Protein AF-Q4T5B8-F1 (afdb_monomer_lite)

Secondary structure (DSSP, 8-state):
-HHHH-TTS-HHHHHHHHHHHIIIIIHHHHHHHHTTTT-EEEEE-HHHHT--SSSSTT-PPPPTT-S------PPP-EE---S--STTS----S-GGGTTTTTSSEEP--HHHHHHHHHHHHHHHHHHHHTT-SS-TTSSHHHHHHHHHHHHHHHHHHT---HHHHHHHHHHH-HHHH---S-SS---------------------------SS-GGGS---HHHHHHHHHHHHHHHHHHHHHHHHHHHHHHHHHHHHHHHHHHHHHHHHHT-TT--HHHHHHHHHHHHS-HHHHHHHHS--S-TTS---S-HHHHHHHHHHHHHHHHHTT----TT--S-TT---SHHHHHHHHHHHHHHHGGG--------------S-TTHHHHHHHHHHHHHHHHHHHHTT--------SPP-SHHHHHHHHHHHHHHHS----HHHHHHHHHHHHHHH-HHHHHHHHGGGEEEEEGGGHHHHHHHHHHHHHHHHTTSSPP-HHHHHHHHHHHHHHHT-HHHHH-HHHHHHTTHHHHHHHHHHHHHTT-SSS--S-HHHHHHHHHHHHHHHHH-HHHHHHHHHTHHHHHHTTTSSTT-GGGTT-SHHHHHHHHHTT-HHHHHT--HHHHHHHHHHHHHHHHS--HHHHHTT----SS-HHHHHHHHHHHHHHHEETTEE-HHHHHHHHHHHHT-GGGG-TTTSSSS--HHHHHHHHHHHHHH-HHHHSPPP-------S--TTSSGGGTTT---HHHHHHHHHHHHHHHHHHTSPPHHHHHTT-HHHHHHHHHHHHHS-HHHHHHHHTPPP-----------------------TTS-PPPGGGHHHHHHHHHHHHHHHHHHHHHTT-EE-SS-BTTTTEETT-S-GGGGG-SS-TTTHHHHHHHHHHHHHHHHHHHHHTTEEEEEPPTTSHHHHHHHHHHHTTSS----SSS----------TTPPPPHHHHHHHHHHHHHHHHHHHHHHHHHHHHTT----TT-S-GGGS-HHHHHHHHHHHHHHHHHHHHTTEEEEE-TT--S----GGGGSHHHHHHHHHHHHHHHHHHHHHHHHHHTTT-----THHHHHHHIIIIIHHHHHHHHHHTHHHHH--------------HHHHHTT--

Sequence (1135 aa):
LYTCHSFCLEGLLRTGFYDLLIDIHLNSYTTARLMMNNEYIVPMTEETMSITLFPDETKKHGLPGIGLSTSLRPRMHFSSPSFICGQWLCGHSSDNQGLEESFQYSPEFPLDILKTKTIEMLTEAVQEGNMHVRDPVGGSTELLFVPLIKLLHTMLIMGVFQNRDLKNILTLIEPSVFCESLDEQKGHNETEGMKAKGKNEERGDNTGGNVPQQGLLQMKLPEPVKLQICHILQHLCDCQLRHRIEALVAFSDDFVACLQDNQRLRYNKVMLALNMSAALTAKKTKEFRSPPQEQINMLLNFKDDNCGCPCPDSIQEQLLDFHLDLMRHCGVELDEDRGTDCDSDFTIRGRLMSLVEKVASVKIKSEKWPKQKKDRKASEYKYIYLYIYLCVCVRAHVCLCVQSGLMAISISVHPPGTLQQLISDTVVRWAQESVIEDPELVRAMFILLHHQYDGIREVMRALPKTYTINSVSIEDTINLLAALGQIRALLSVRMGKEEEKSMIRGLGNIMNNKVFYQHPNLMRALGMHETVMDVMVNVLSGGHSKEITFPKMVANCCRFLCYFCRISRQNQRAMFEHLSYLLENSSVGLASPSMRGSTPLDVAAASVMDNNELALALREPDLEKVVQYLAGCGLQSCGMLVCKGYPDIGWNPVEGERYLDFLRFAVFCNGESVEENANVVVRLLIRRPECFGPALRGEGGDGLLAAMKEAIKISQDSSKDRPMPKSGIKKTLQNSQKEEEKKDDIIHIGNSIMTFYAALIDLLGRCAPEKHLIHAGKGEAIRIKAILRSLVPVEDLVGVISIPFFIPSLKKDFISPGSSSGGSVMLSHTSVTVPETLEYFIARCAENIHENWCLEKFSKGWSFGEKICETSKSHYLLKPYQLISDKACLRFACRDKEAYCGPIRESLKTILSWGWIIERIGESDFASLYKKSKMASQASQMSLDGDPGFSPRPTDISNITLSRDLQALAELLAENYHNIWAKKKKVDLEAKGGGHHPLLVPYDTLTAKEKSNYKEKAQVILKFLHISGYVVSRGEKSKELQTPVIEKRFAYTFLQRIISYVDQAHQYMMEFDEKTKLQEEKNPHEQQMKYFGKVVLALVDQYFKNHRLYFLSTSVHPICSGGHASNKEKEMVTR

Radius of gyration: 49.06 Å; chains: 1; bounding box: 139×84×156 Å

pLDDT: mean 70.03, std 21.71, range [18.95, 94.94]

Organism: Tetraodon nigroviridis (NCBI:txid99883)

InterPro domains:
  IPR000699 RIH domain [PF01365] (485-696)
  IPR003032 Ryanodine receptor Ryr [PF02026] (830-920)
  IPR003032 Ryanodine receptor Ryr [PF02026] (950-1033)
  IPR015925 Ryanodine/Inositol 1,4,5-trisphosphate receptor [PTHR46399] (415-813)
  IPR035910 RyR/IP3 receptor binding core, RIH domain superfamily [SSF100909] (521-587)
  IPR048581 Ryanodine receptor, junctional solenoid domain [PF21119] (1-382)
  IPR048581 Ryanodine receptor, junctional solenoid domain [PF21119] (416-450)

Foldseek 3Di:
DVLQPDLPDALVVSLVVLVVCCVQAQVLQLVLLVLCLLFFEAAPDPLLLPQALPPDPVLAGDQFPQDDFRGDTADADAAAPDPDDPPPPDDDDPPCPVVLVRPVHGHDDDVVVVLVVLLVLLVVLLVCLVVVDCQGRNRDNCSSQLSSLVSVLSVVSSSVDHSVSSLSVVCQQPVLARPDPPDPPDDDDDDDDDDDDDDDDDDDDDPDDDRDPGHPLRGDDDLSNLLSVLSVLVSSLSSSLSSLLSNVVSLVVVLVVVVVVLVVVLVVVLVPDPDDDPVVNCVSCPLVPDPPVVNVVLQPPPPDPPRPRVDDPVSVVSVVVVVVSSCVSLVNDPPPPDPDDPDQPPDPVSVVVVVVVVVVVVPPPDDDDDDDDDDDDDDDDPPVCVVVVVVVVCVVCVVCCVVVVPPPPPDDPDRDNDSLSVLLVSLVVVVVVDPDDDPSSVVSSVVSNCCSNPVVVSSVVSVLSHDYDYPVCSVLVNQLSVLLSQLLVCLVPDDDDSNLVSLLVSLVSNVPGPCVLVPLSNCVSSCSLVSLVSSLCSQLVPDPDLDGPRQLSQLSSQVSLLVSLVRDLVSLVVLLVCLQVLLVSQLHCLLFLSNVCRGSLNSSLSSQAQDPVSLVVDDLVSLLSLLVVLLVQLQAFDPVCVVLQADTPRGHLSSLLSSLSSLLRSQDHPHAGDQVSLLSNLVSCVVRLSNQHDQLSPVPHPAPLVQLVVLVVLLVVCPNQWGDDDPDDDDDDDDPPPVVVVPSRTGGPSLSSVSSNVSVVSSLVSSQDDPVCVVVVPPSNVVSVVVSCVRHPPVSVVSVVPDDDDDDDDPDDDDDDDDDDDDPDDDPLPPDDDDPVCLVVLLLLLQLVLLVVLQVLVVVVADDDPDDDPVNNYDPSNDRPVCLPDDDDVPVSVVVSCVSSVVLRSLVSVLVVVQKDKDFDDDDPQVVVVVVVVVVVPPPDDDDDDDDDDRRDRDDLPPDDDDPVLLVSLLVQLQVVLVVVLVVVQVVQVVVVHDDDPSNDRPVPDDPVVSVVSSVVSSSSSSSSVSNRMDIGHPPPPPPPDDDPVCVDPLNVVVVVVVVVVVVLVVVVVVVVVPVPPDDDDDPVVSVNVCCVPPVVVVVVVVCVVCVVVNPDDDPDPDDPDDDPDVVVVVVVVD

Structure (mmCIF, N/CA/C/O backbone):
data_AF-Q4T5B8-F1
#
_entry.id   AF-Q4T5B8-F1
#
loop_
_atom_site.group_PDB
_atom_site.id
_atom_site.type_symbol
_atom_site.label_atom_id
_atom_site.label_alt_id
_atom_site.label_comp_id
_atom_site.label_asym_id
_atom_site.label_entity_id
_atom_site.label_seq_id
_atom_site.pdbx_PDB_ins_code
_atom_site.Cartn_x
_atom_site.Cartn_y
_atom_site.Cartn_z
_atom_site.occupancy
_atom_site.B_iso_or_equiv
_atom_site.auth_seq_id
_atom_site.auth_comp_id
_atom_site.auth_asym_id
_atom_site.auth_atom_id
_atom_site.pdbx_PDB_model_num
ATOM 1 N N . LEU A 1 1 ? -28.651 26.397 23.216 1.00 81.31 1 LEU A N 1
ATOM 2 C CA . LEU A 1 1 ? -28.710 26.265 24.695 1.00 81.31 1 LEU A CA 1
ATOM 3 C C . LEU A 1 1 ? -30.073 26.663 25.255 1.00 81.31 1 LEU A C 1
ATOM 5 O O . LEU A 1 1 ? -30.732 25.788 25.790 1.00 81.31 1 LEU A O 1
ATOM 9 N N . TYR A 1 2 ? -30.537 27.913 25.099 1.00 85.12 2 TYR A N 1
ATOM 10 C CA . TYR A 1 2 ? -31.864 28.323 25.604 1.00 85.12 2 TYR A CA 1
ATOM 11 C C . TYR A 1 2 ? -33.011 27.443 25.075 1.00 85.12 2 TYR A C 1
ATOM 13 O O . TYR A 1 2 ? -33.811 26.926 25.848 1.00 85.12 2 TYR A O 1
ATOM 21 N N . THR A 1 3 ? -33.036 27.202 23.763 1.00 82.50 3 THR A N 1
ATOM 22 C CA . THR A 1 3 ? -34.037 26.347 23.102 1.00 82.50 3 THR A CA 1
ATOM 23 C C . THR A 1 3 ? -34.012 24.894 23.577 1.00 82.50 3 THR A C 1
ATOM 25 O O . THR A 1 3 ? -35.050 24.248 23.568 1.00 82.50 3 THR A O 1
ATOM 28 N N . CYS A 1 4 ? -32.861 24.387 24.031 1.00 76.62 4 CYS A N 1
ATOM 29 C CA . CYS A 1 4 ? -32.734 23.029 24.564 1.00 76.62 4 CYS A CA 1
ATOM 30 C C . CYS A 1 4 ? -33.372 22.893 25.958 1.00 76.62 4 CYS A C 1
ATOM 32 O O . CYS A 1 4 ? -33.871 21.829 26.294 1.00 76.62 4 CYS A O 1
ATOM 34 N N . HIS A 1 5 ? -33.375 23.971 26.751 1.00 79.94 5 HIS A N 1
ATOM 35 C CA . HIS A 1 5 ? -33.904 23.987 28.121 1.00 79.94 5 HIS A CA 1
ATOM 36 C C . HIS A 1 5 ? -35.397 24.346 28.188 1.00 79.94 5 HIS A C 1
ATOM 38 O O . HIS A 1 5 ? -36.052 24.143 29.207 1.00 79.94 5 HIS A O 1
ATOM 44 N N . SER A 1 6 ? -35.950 24.956 27.142 1.00 81.81 6 SER A N 1
ATOM 45 C CA . SER A 1 6 ? -37.331 25.425 27.191 1.00 81.81 6 SER A CA 1
ATOM 46 C C . SER A 1 6 ? -38.319 24.259 27.127 1.00 81.81 6 SER A C 1
ATOM 48 O O . SER A 1 6 ? -38.326 23.481 26.173 1.00 81.81 6 SER A O 1
ATOM 50 N N . PHE A 1 7 ? -39.190 24.191 28.134 1.00 74.88 7 PHE A N 1
ATOM 51 C CA . PHE A 1 7 ? -40.225 23.165 28.269 1.00 74.88 7 PHE A CA 1
ATOM 52 C C . PHE A 1 7 ? -41.439 23.397 27.350 1.00 74.88 7 PHE A C 1
ATOM 54 O O . PHE A 1 7 ? -42.271 22.512 27.190 1.00 74.88 7 PHE A O 1
ATOM 61 N N . CYS A 1 8 ? -41.537 24.576 26.726 1.00 77.62 8 CYS A N 1
ATOM 62 C CA . CYS A 1 8 ? -42.722 25.001 25.974 1.00 77.62 8 CYS A CA 1
ATOM 63 C C . CYS A 1 8 ? -42.546 24.955 24.445 1.00 77.62 8 CYS A C 1
ATOM 65 O O . CYS A 1 8 ? -43.410 25.456 23.727 1.00 77.62 8 CYS A O 1
ATOM 67 N N . LEU A 1 9 ? -41.420 24.446 23.924 1.00 82.44 9 LEU A N 1
ATOM 68 C CA . LEU A 1 9 ? -41.230 24.334 22.473 1.00 82.44 9 LEU A CA 1
ATOM 69 C C . LEU A 1 9 ? -42.044 23.180 21.886 1.00 82.44 9 LEU A C 1
ATOM 71 O O . LEU A 1 9 ? -42.098 22.086 22.443 1.00 82.44 9 LEU A O 1
ATOM 75 N N . GLU A 1 10 ? -42.581 23.411 20.690 1.00 84.00 10 GLU A N 1
ATOM 76 C CA . GLU A 1 10 ? -43.162 22.361 19.860 1.00 84.00 10 GLU A CA 1
ATOM 77 C C . GLU A 1 10 ? -42.097 21.313 19.493 1.00 84.00 10 GLU A C 1
ATOM 79 O O . GLU A 1 10 ? -40.954 21.655 19.165 1.00 84.00 10 GLU A O 1
ATOM 84 N N . GLY A 1 11 ? -42.452 20.026 19.548 1.00 81.38 11 GLY A N 1
ATOM 85 C CA . GLY A 1 11 ? -41.469 18.941 19.489 1.00 81.38 11 GLY A CA 1
ATOM 86 C C . GLY A 1 11 ? -40.679 18.845 18.176 1.00 81.38 11 GLY A C 1
ATOM 87 O O . GLY A 1 11 ? -39.504 18.474 18.204 1.00 81.38 11 GLY A O 1
ATOM 88 N N . LEU A 1 12 ? -41.251 19.260 17.038 1.00 85.81 12 LEU A N 1
ATOM 89 C CA . LEU A 1 12 ? -40.526 19.323 15.758 1.00 85.81 12 LEU A CA 1
ATOM 90 C C . LEU A 1 12 ? -39.437 20.403 15.767 1.00 85.81 12 LEU A C 1
ATOM 92 O O . LEU A 1 12 ? -38.301 20.146 15.370 1.00 85.81 12 LEU A O 1
ATOM 96 N N . LEU A 1 13 ? -39.762 21.599 16.272 1.00 88.25 13 LEU A N 1
ATOM 97 C CA . LEU A 1 13 ? -38.794 22.689 16.415 1.00 88.25 13 LEU A CA 1
ATOM 98 C C . LEU A 1 13 ? -37.705 22.316 17.416 1.00 88.25 13 LEU A C 1
ATOM 100 O O . LEU A 1 13 ? -36.527 22.560 17.161 1.00 88.25 13 LEU A O 1
ATOM 104 N N . ARG A 1 14 ? -38.089 21.680 18.530 1.00 87.19 14 ARG A N 1
ATOM 105 C CA . ARG A 1 14 ? -37.143 21.155 19.514 1.00 87.19 14 ARG A CA 1
ATOM 106 C C . ARG A 1 14 ? -36.151 20.211 18.838 1.00 87.19 14 ARG A C 1
ATOM 108 O O . ARG A 1 14 ? -34.957 20.482 18.885 1.00 87.19 14 ARG A O 1
ATOM 115 N N . THR A 1 15 ? -36.633 19.173 18.159 1.00 87.69 15 THR A N 1
ATOM 116 C CA . THR A 1 15 ? -35.781 18.189 17.470 1.00 87.69 15 THR A CA 1
ATOM 117 C C . THR A 1 15 ? -34.845 18.860 16.464 1.00 87.69 15 THR A C 1
ATOM 119 O O . THR A 1 15 ? -33.639 18.638 16.520 1.00 87.69 15 THR A O 1
ATOM 122 N N . GLY A 1 16 ? -35.360 19.787 15.647 1.00 89.75 16 GLY A N 1
ATOM 123 C CA . GLY A 1 16 ? -34.549 20.539 14.687 1.00 89.75 16 GLY A CA 1
ATOM 124 C C . GLY A 1 16 ? -33.419 21.358 15.326 1.00 89.75 16 GLY A C 1
ATOM 125 O O . GLY A 1 16 ? -32.318 21.403 14.784 1.00 89.75 16 GLY A O 1
ATOM 126 N N . PHE A 1 17 ? -33.635 21.970 16.497 1.00 91.50 17 PHE A N 1
ATOM 127 C CA . PHE A 1 17 ? -32.570 22.691 17.209 1.00 91.50 17 PHE A CA 1
ATOM 128 C C . PHE A 1 17 ? -31.505 21.766 17.810 1.00 91.50 17 PHE A C 1
ATOM 130 O O . PHE A 1 17 ? -30.333 22.144 17.839 1.00 91.50 17 PHE A O 1
ATOM 137 N N . TYR A 1 18 ? -31.894 20.587 18.305 1.00 90.81 18 TYR A N 1
ATOM 138 C CA . TYR A 1 18 ? -30.937 19.584 18.786 1.00 90.81 18 TYR A CA 1
ATOM 139 C C . TYR A 1 18 ? -30.098 19.030 17.632 1.00 90.81 18 TYR A C 1
ATOM 141 O O . TYR A 1 18 ? -28.877 18.954 17.756 1.00 90.81 18 TYR A O 1
ATOM 149 N N . ASP A 1 19 ? -30.729 18.716 16.501 1.00 92.31 19 ASP A N 1
ATOM 150 C CA . ASP A 1 19 ? -30.031 18.234 15.310 1.00 92.31 19 ASP A CA 1
ATOM 151 C C . ASP A 1 19 ? -29.072 19.292 14.757 1.00 92.31 19 ASP A C 1
ATOM 153 O O . ASP A 1 19 ? -27.907 18.991 14.524 1.00 92.31 19 ASP A O 1
ATOM 157 N N . LEU A 1 20 ? -29.492 20.559 14.683 1.00 92.94 20 LEU A N 1
ATOM 158 C CA . LEU A 1 20 ? -28.624 21.660 14.257 1.00 92.94 20 LEU A CA 1
ATOM 159 C C . LEU A 1 20 ? -27.400 21.841 15.171 1.00 92.94 20 LEU A C 1
ATOM 161 O O . LEU A 1 20 ? -26.299 22.119 14.693 1.00 92.94 20 LEU A O 1
ATOM 165 N N . LEU A 1 21 ? -27.580 21.691 16.489 1.00 92.00 21 LEU A N 1
ATOM 166 C CA . LEU A 1 21 ? -26.479 21.742 17.453 1.00 92.00 21 LEU A CA 1
ATOM 167 C C . LEU A 1 21 ? -25.464 20.623 17.185 1.00 92.00 21 LEU A C 1
ATOM 169 O O . LEU A 1 21 ? -24.257 20.876 17.190 1.00 92.00 21 LEU A O 1
ATOM 173 N N . ILE A 1 22 ? -25.956 19.403 16.952 1.00 91.50 22 ILE A N 1
ATOM 174 C CA . ILE A 1 22 ? -25.120 18.239 16.653 1.00 91.50 22 ILE A CA 1
ATOM 175 C C . ILE A 1 22 ? -24.392 18.453 15.323 1.00 91.50 22 ILE A C 1
ATOM 177 O O . ILE A 1 22 ? -23.167 18.353 15.294 1.00 91.50 22 ILE A O 1
ATOM 181 N N . ASP A 1 23 ? -25.106 18.814 14.259 1.00 90.56 23 ASP A N 1
ATOM 182 C CA . ASP A 1 23 ? -24.571 18.921 12.900 1.00 90.56 23 ASP A CA 1
ATOM 183 C C . ASP A 1 23 ? -23.467 19.975 12.766 1.00 90.56 23 ASP A C 1
ATOM 185 O O . ASP A 1 23 ? -22.471 19.733 12.084 1.00 90.56 23 ASP A O 1
ATOM 189 N N . ILE A 1 24 ? -23.600 21.121 13.444 1.00 88.81 24 ILE A N 1
ATOM 190 C CA . ILE A 1 24 ? -22.616 22.210 13.361 1.00 88.81 24 ILE A CA 1
ATOM 191 C C . ILE A 1 24 ? -21.394 21.944 14.251 1.00 88.81 24 ILE A C 1
ATOM 193 O O . ILE A 1 24 ? -20.255 22.120 13.810 1.00 88.81 24 ILE A O 1
ATOM 197 N N . HIS A 1 25 ? -21.612 21.566 15.514 1.00 87.88 25 HIS A N 1
ATOM 198 C CA . HIS A 1 25 ? -20.546 21.583 16.522 1.00 87.88 25 HIS A CA 1
ATOM 199 C C . HIS A 1 25 ? -19.951 20.208 16.829 1.00 87.88 25 HIS A C 1
ATOM 201 O O . HIS A 1 25 ? -18.769 20.122 17.155 1.00 87.88 25 HIS A O 1
ATOM 207 N N . LEU A 1 26 ? -20.748 19.138 16.764 1.00 89.75 26 LEU A N 1
ATOM 208 C CA . LEU A 1 26 ? -20.368 17.831 17.315 1.00 89.75 26 LEU A CA 1
ATOM 209 C C . LEU A 1 26 ? -20.139 16.767 16.234 1.00 89.75 26 LEU A C 1
ATOM 211 O O . LEU A 1 26 ? -19.350 15.840 16.435 1.00 89.75 26 LEU A O 1
ATOM 215 N N . ASN A 1 27 ? -20.809 16.880 15.087 1.00 87.38 27 ASN A N 1
ATOM 216 C CA . ASN A 1 27 ? -20.878 15.824 14.083 1.00 87.38 27 ASN A CA 1
ATOM 217 C C . ASN A 1 27 ? -19.530 15.547 13.405 1.00 87.38 27 ASN A C 1
ATOM 219 O O . ASN A 1 27 ? -19.179 14.387 13.203 1.00 87.38 27 ASN A O 1
ATOM 223 N N . SER A 1 28 ? -18.739 16.582 13.112 1.00 84.62 28 SER A N 1
ATOM 224 C CA . SER A 1 28 ? -17.414 16.442 12.484 1.00 84.62 28 SER A CA 1
ATOM 225 C C . SER A 1 28 ? -16.495 15.522 13.295 1.00 84.62 28 SER A C 1
ATOM 227 O O . SER A 1 28 ? -15.963 14.534 12.785 1.00 84.62 28 SER A O 1
ATOM 229 N N . TYR A 1 29 ? -16.370 15.800 14.591 1.00 85.19 29 TYR A N 1
ATOM 230 C CA . TYR A 1 29 ? -15.516 15.047 15.493 1.00 85.19 29 TYR A CA 1
ATOM 231 C C . TYR A 1 29 ? -16.119 13.685 15.861 1.00 85.19 29 TYR A C 1
ATOM 233 O O . TYR A 1 29 ? -15.399 12.687 15.925 1.00 85.19 29 TYR A O 1
ATOM 241 N N . THR A 1 30 ? -17.440 13.609 16.042 1.00 87.62 30 THR A N 1
ATOM 242 C CA . THR A 1 30 ? -18.143 12.337 16.285 1.00 87.62 30 THR A CA 1
ATOM 243 C C . THR A 1 30 ? -17.945 11.377 15.116 1.00 87.62 30 THR A C 1
ATOM 245 O O . THR A 1 30 ? -17.560 10.227 15.320 1.00 87.62 30 THR A O 1
ATOM 248 N N . THR A 1 31 ? -18.112 11.867 13.887 1.00 87.56 31 THR A N 1
ATOM 249 C CA . THR A 1 31 ? -17.880 11.100 12.660 1.00 87.56 31 THR A CA 1
ATOM 250 C C . THR A 1 31 ? -16.424 10.651 12.561 1.00 87.56 31 THR A C 1
ATOM 252 O O . THR A 1 31 ? -16.172 9.469 12.329 1.00 87.56 31 THR A O 1
ATOM 255 N N . ALA A 1 32 ? -15.459 11.540 12.827 1.00 84.81 32 ALA A N 1
ATOM 256 C CA . ALA A 1 32 ? -14.038 11.189 12.820 1.00 84.81 32 ALA A CA 1
ATOM 257 C C . ALA A 1 32 ? -13.700 10.073 13.828 1.00 84.81 32 ALA A C 1
ATOM 259 O O . ALA A 1 32 ? -12.954 9.149 13.502 1.00 84.81 32 ALA A O 1
ATOM 260 N N . ARG A 1 33 ? -14.286 10.099 15.034 1.00 86.94 33 ARG A N 1
ATOM 261 C CA . ARG A 1 33 ? -14.108 9.025 16.025 1.00 86.94 33 ARG A CA 1
ATOM 262 C C . ARG A 1 33 ? -14.770 7.722 15.609 1.00 86.94 33 ARG A C 1
ATOM 264 O O . ARG A 1 33 ? -14.162 6.672 15.789 1.00 86.94 33 ARG A O 1
ATOM 271 N N . LEU A 1 34 ? -15.980 7.764 15.055 1.00 88.19 34 LEU A N 1
ATOM 272 C CA . LEU A 1 34 ? -16.674 6.563 14.581 1.00 88.19 34 LEU A CA 1
ATOM 273 C C . LEU A 1 34 ? -15.910 5.884 13.440 1.00 88.19 34 LEU A C 1
ATOM 275 O O . LEU A 1 34 ? -15.754 4.664 13.454 1.00 88.19 34 LEU A O 1
ATOM 279 N N . MET A 1 35 ? -15.347 6.667 12.515 1.00 85.00 35 MET A N 1
ATOM 280 C CA . MET A 1 35 ? -14.504 6.174 11.416 1.00 85.00 35 MET A CA 1
ATOM 281 C C . MET A 1 35 ? -13.207 5.493 11.883 1.00 85.00 35 MET A C 1
ATOM 283 O O . MET A 1 35 ? -12.566 4.808 11.089 1.00 85.00 35 MET A O 1
ATOM 287 N N . MET A 1 36 ? -12.814 5.675 13.147 1.00 83.62 36 MET A N 1
ATOM 288 C CA . MET A 1 36 ? -11.594 5.119 13.749 1.00 83.62 36 MET A CA 1
ATOM 289 C C . MET A 1 36 ? -11.890 4.230 14.969 1.00 83.62 36 MET A C 1
ATOM 291 O O . MET A 1 36 ? -10.979 3.757 15.637 1.00 83.62 36 MET A O 1
ATOM 295 N N . ASN A 1 37 ? -13.166 3.965 15.277 1.00 86.56 37 ASN A N 1
ATOM 296 C CA . ASN A 1 37 ? -13.565 3.240 16.490 1.00 86.56 37 ASN A CA 1
ATOM 297 C C . ASN A 1 37 ? -13.096 1.775 16.486 1.00 86.56 37 ASN A C 1
ATOM 299 O O . ASN A 1 37 ? -12.796 1.220 17.542 1.00 86.56 37 ASN A O 1
ATOM 303 N N . ASN A 1 38 ? -13.007 1.183 15.291 1.00 85.69 38 ASN A N 1
ATOM 304 C CA . ASN A 1 38 ? -12.603 -0.207 15.063 1.00 85.69 38 ASN A CA 1
ATOM 305 C C . ASN A 1 38 ? -11.079 -0.384 14.941 1.00 85.69 38 ASN A C 1
ATOM 307 O O . ASN A 1 38 ? -10.623 -1.408 14.432 1.00 85.69 38 ASN A O 1
ATOM 311 N N . GLU A 1 39 ? -10.305 0.621 15.344 1.00 90.44 39 GLU A N 1
ATOM 312 C CA . GLU A 1 39 ? -8.846 0.627 15.303 1.00 90.44 39 GLU A CA 1
ATOM 313 C C . GLU A 1 39 ? -8.326 0.649 16.734 1.00 90.44 39 GLU A C 1
ATOM 315 O O . GLU A 1 39 ? -8.649 1.547 17.511 1.00 90.44 39 GLU A O 1
ATOM 320 N N . TYR A 1 40 ? -7.534 -0.359 17.095 1.00 92.38 40 TYR A N 1
ATOM 321 C CA . TYR A 1 40 ? -7.066 -0.547 18.466 1.00 92.38 40 TYR A CA 1
ATOM 322 C C . TYR A 1 40 ? -5.552 -0.355 18.509 1.00 92.38 40 TYR A C 1
ATOM 324 O O . TYR A 1 40 ? -4.783 -1.311 18.603 1.00 92.38 40 TYR A O 1
ATOM 332 N N . ILE A 1 41 ? -5.117 0.899 18.381 1.00 94.06 41 ILE A N 1
ATOM 333 C CA . ILE A 1 41 ? -3.699 1.254 18.491 1.00 94.06 41 ILE A CA 1
ATOM 334 C C . ILE A 1 41 ? -3.398 1.548 19.954 1.00 94.06 41 ILE A C 1
ATOM 336 O O . ILE A 1 41 ? -3.969 2.489 20.509 1.00 94.06 41 ILE A O 1
ATOM 340 N N . VAL A 1 42 ? -2.514 0.762 20.563 1.00 93.69 42 VAL A N 1
ATOM 341 C CA . VAL A 1 42 ? -2.178 0.861 21.988 1.00 93.69 42 VAL A CA 1
ATOM 342 C C . VAL A 1 42 ? -0.679 1.153 22.141 1.00 93.69 42 VAL A C 1
ATOM 344 O O . VAL A 1 42 ? 0.146 0.381 21.645 1.00 93.69 42 VAL A O 1
ATOM 347 N N . PRO A 1 43 ? -0.286 2.274 22.769 1.00 93.56 43 PRO A N 1
ATOM 348 C CA . PRO A 1 43 ? 1.112 2.573 23.025 1.00 93.56 43 PRO A CA 1
ATOM 349 C C . PRO A 1 43 ? 1.630 1.833 24.263 1.00 93.56 43 PRO A C 1
ATOM 351 O O . PRO A 1 43 ? 0.943 1.736 25.274 1.00 93.56 43 PRO A O 1
ATOM 354 N N . MET A 1 44 ? 2.879 1.376 24.212 1.00 89.75 44 MET A N 1
ATOM 355 C CA . MET A 1 44 ? 3.542 0.745 25.355 1.00 89.75 44 MET A CA 1
ATOM 356 C C . MET A 1 44 ? 3.975 1.811 26.368 1.00 89.75 44 MET A C 1
ATOM 358 O O . MET A 1 44 ? 5.013 2.459 26.204 1.00 89.75 44 MET A O 1
ATOM 362 N N . THR A 1 45 ? 3.138 2.030 27.383 1.00 91.50 45 THR A N 1
ATOM 363 C CA . THR A 1 45 ? 3.328 2.982 28.489 1.00 91.50 45 THR A CA 1
ATOM 364 C C . THR A 1 45 ? 3.084 2.292 29.831 1.00 91.50 45 THR A C 1
ATOM 366 O O . THR A 1 45 ? 2.370 1.293 29.889 1.00 91.50 45 THR A O 1
ATOM 369 N N . GLU A 1 46 ? 3.623 2.849 30.920 1.00 88.19 46 GLU A N 1
ATOM 370 C CA . GLU A 1 46 ? 3.369 2.350 32.286 1.00 88.19 46 GLU A CA 1
ATOM 371 C C . GLU A 1 46 ? 1.872 2.320 32.627 1.00 88.19 46 GLU A C 1
ATOM 373 O O . GLU A 1 46 ? 1.385 1.373 33.237 1.00 88.19 46 GLU A O 1
ATOM 378 N N . GLU A 1 47 ? 1.121 3.307 32.138 1.00 89.06 47 GLU A N 1
ATOM 379 C CA . GLU A 1 47 ? -0.338 3.357 32.238 1.00 89.06 47 GLU A CA 1
ATOM 380 C C . GLU A 1 47 ? -1.015 2.147 31.580 1.00 89.06 47 GLU A C 1
ATOM 382 O O . GLU A 1 47 ? -1.919 1.559 32.167 1.00 89.06 47 GLU A O 1
ATOM 387 N N . THR A 1 48 ? -0.558 1.726 30.396 1.00 89.44 48 THR A N 1
ATOM 388 C CA . THR A 1 48 ? -1.114 0.552 29.704 1.00 89.44 48 THR A CA 1
ATOM 389 C C . THR A 1 48 ? -0.819 -0.734 30.469 1.00 89.44 48 THR A C 1
ATOM 391 O O . THR A 1 48 ? -1.703 -1.573 30.602 1.00 89.44 48 THR A O 1
ATOM 394 N N . MET A 1 49 ? 0.391 -0.873 31.018 1.00 85.56 49 MET A N 1
ATOM 395 C CA . MET A 1 49 ? 0.793 -2.056 31.795 1.00 85.56 49 MET A CA 1
ATOM 396 C C . MET A 1 49 ? -0.013 -2.223 33.095 1.00 85.56 49 MET A C 1
ATOM 398 O O . MET A 1 49 ? -0.112 -3.324 33.622 1.00 85.56 49 MET A O 1
ATOM 402 N N . SER A 1 50 ? -0.637 -1.153 33.598 1.00 88.19 50 SER A N 1
ATOM 403 C CA . SER A 1 50 ? -1.512 -1.209 34.778 1.00 88.19 50 SER A CA 1
ATOM 404 C C . SER A 1 50 ? -2.926 -1.741 34.495 1.00 88.19 50 SER A C 1
ATOM 406 O O . SER A 1 50 ? -3.695 -1.967 35.430 1.00 88.19 50 SER A O 1
ATOM 408 N N . ILE A 1 51 ? -3.291 -1.932 33.221 1.00 88.31 51 ILE A N 1
ATOM 409 C CA . ILE A 1 51 ? -4.635 -2.359 32.820 1.00 88.31 51 ILE A CA 1
ATOM 410 C C . ILE A 1 51 ? -4.763 -3.881 32.944 1.00 88.31 51 ILE A C 1
ATOM 412 O O . ILE A 1 51 ? -4.127 -4.641 32.216 1.00 88.31 51 ILE A O 1
ATOM 416 N N . THR A 1 52 ? -5.667 -4.330 33.812 1.00 87.75 52 THR A N 1
ATOM 417 C CA . THR A 1 52 ? -6.005 -5.745 34.018 1.00 87.75 52 THR A CA 1
ATOM 418 C C . THR A 1 52 ? -7.410 -6.078 33.506 1.00 87.75 52 THR A C 1
ATOM 420 O O . THR A 1 52 ? -8.273 -5.210 33.365 1.00 87.75 52 THR A O 1
ATOM 423 N N . LEU A 1 53 ? -7.677 -7.362 33.225 1.00 85.31 53 LEU A N 1
ATOM 424 C CA . LEU A 1 53 ? -9.010 -7.816 32.792 1.00 85.31 53 LEU A CA 1
ATOM 425 C C . LEU A 1 53 ? -10.083 -7.550 33.856 1.00 85.31 53 LEU A C 1
ATOM 427 O O . LEU A 1 53 ? -11.168 -7.071 33.524 1.00 85.31 53 LEU A O 1
ATOM 431 N N . PHE A 1 54 ? -9.764 -7.844 35.116 1.00 85.38 54 PHE A N 1
ATOM 432 C CA . PHE A 1 54 ? -10.632 -7.619 36.267 1.00 85.38 54 PHE A CA 1
ATOM 433 C C . PHE A 1 54 ? -10.027 -6.536 37.171 1.00 85.38 54 PHE A C 1
ATOM 435 O O . PHE A 1 54 ? -8.815 -6.566 37.394 1.00 85.38 54 PHE A O 1
ATOM 442 N N . PRO A 1 55 ? -10.840 -5.594 37.685 1.00 78.19 55 PRO A N 1
ATOM 443 C CA . PRO A 1 55 ? -10.361 -4.540 38.578 1.00 78.19 55 PRO A CA 1
ATOM 444 C C . PRO A 1 55 ? -10.005 -5.069 39.974 1.00 78.19 55 PRO A C 1
ATOM 446 O O . PRO A 1 55 ? -9.069 -4.567 40.583 1.00 78.19 55 PRO A O 1
ATOM 449 N N . ASP A 1 56 ? -10.717 -6.102 40.441 1.00 74.81 56 ASP A N 1
ATOM 450 C CA . ASP A 1 56 ? -10.585 -6.658 41.789 1.00 74.81 56 ASP A CA 1
ATOM 451 C C . ASP A 1 56 ? -10.394 -8.183 41.760 1.00 74.81 56 ASP A C 1
ATOM 453 O O . ASP A 1 56 ? -10.916 -8.883 40.886 1.00 74.81 56 ASP A O 1
ATOM 457 N N . GLU A 1 57 ? -9.762 -8.718 42.809 1.00 72.50 57 GLU A N 1
ATOM 458 C CA . GLU A 1 57 ? -9.548 -10.160 43.053 1.00 72.50 57 GLU A CA 1
ATOM 459 C C . GLU A 1 57 ? -10.849 -10.984 43.103 1.00 72.50 57 GLU A C 1
ATOM 461 O O . GLU A 1 57 ? -10.849 -12.204 42.946 1.00 72.50 57 GLU A O 1
ATOM 466 N N . THR A 1 58 ? -11.998 -10.323 43.278 1.00 71.25 58 THR A N 1
ATOM 467 C CA . THR A 1 58 ? -13.319 -10.971 43.266 1.00 71.25 58 THR A CA 1
ATOM 468 C C . THR A 1 58 ? -13.763 -11.433 41.870 1.00 71.25 58 THR A C 1
ATOM 470 O O . THR A 1 58 ? -14.836 -12.028 41.740 1.00 71.25 58 THR A O 1
ATOM 473 N N . LYS A 1 59 ? -12.955 -11.175 40.825 1.00 77.81 59 LYS A N 1
ATOM 474 C CA . LYS A 1 59 ? -13.207 -11.515 39.410 1.00 77.81 59 LYS A CA 1
ATOM 475 C C . LYS A 1 59 ? -14.582 -11.047 38.912 1.00 77.81 59 LYS A C 1
ATOM 477 O O . LYS A 1 59 ? -15.211 -11.696 38.073 1.00 77.81 59 LYS A O 1
ATOM 482 N N . LYS A 1 60 ? -15.060 -9.917 39.444 1.00 75.00 60 LYS A N 1
ATOM 483 C CA . LYS A 1 60 ? -16.273 -9.231 38.984 1.00 75.00 60 LYS A CA 1
ATOM 484 C C . LYS A 1 60 ? -15.945 -8.295 37.829 1.00 75.00 60 LYS A C 1
ATOM 486 O O . LYS A 1 60 ? -14.885 -7.675 37.800 1.00 75.00 60 LYS A O 1
ATOM 491 N N . HIS A 1 61 ? -16.864 -8.177 36.876 1.00 75.94 61 HIS A N 1
ATOM 492 C CA . HIS A 1 61 ? -16.728 -7.230 35.772 1.00 75.94 61 HIS A CA 1
ATOM 493 C C . HIS A 1 61 ? -16.735 -5.790 36.295 1.00 75.94 61 HIS A C 1
ATOM 495 O O . HIS A 1 61 ? -17.617 -5.411 37.062 1.00 75.94 61 HIS A O 1
ATOM 501 N N . GLY A 1 62 ? -15.775 -4.985 35.839 1.00 74.31 62 GLY A N 1
ATOM 502 C CA . GLY A 1 62 ? -15.783 -3.545 36.077 1.00 74.31 62 GLY A CA 1
ATOM 503 C C . GLY A 1 62 ? -16.871 -2.825 35.274 1.00 74.31 62 GLY A C 1
ATOM 504 O O . GLY A 1 62 ? -17.409 -3.349 34.294 1.00 74.31 62 GLY A O 1
ATOM 505 N N . LEU A 1 63 ? -17.169 -1.589 35.674 1.00 80.50 63 LEU A N 1
ATOM 506 C CA . LEU A 1 63 ? -18.116 -0.729 34.967 1.00 80.50 63 LEU A CA 1
ATOM 507 C C . LEU A 1 63 ? -17.573 -0.332 33.574 1.00 80.50 63 LEU A C 1
ATOM 509 O O . LEU A 1 63 ? -16.479 0.240 33.486 1.00 80.50 63 LEU A O 1
ATOM 513 N N . PRO A 1 64 ? -18.319 -0.578 32.476 1.00 80.56 64 PRO A N 1
ATOM 514 C CA . PRO A 1 64 ? -17.872 -0.225 31.131 1.00 80.56 64 PRO A CA 1
ATOM 515 C C . PRO A 1 64 ? -17.620 1.282 30.986 1.00 80.56 64 PRO A C 1
ATOM 517 O O . PRO A 1 64 ? -18.482 2.100 31.298 1.00 80.56 64 PRO A O 1
ATOM 520 N N . GLY A 1 65 ? -16.444 1.649 30.472 1.00 74.00 65 GLY A N 1
ATOM 521 C CA . GLY A 1 65 ? -16.078 3.041 30.180 1.00 74.00 65 GLY A CA 1
ATOM 522 C C . GLY A 1 65 ? -15.515 3.850 31.355 1.00 74.00 65 GLY A C 1
ATOM 523 O O . GLY A 1 65 ? -15.103 4.981 31.133 1.00 74.00 65 GLY A O 1
ATOM 524 N N . ILE A 1 66 ? -15.460 3.294 32.572 1.00 75.25 66 ILE A N 1
ATOM 525 C CA . ILE A 1 66 ? -14.904 3.967 33.767 1.00 75.25 66 ILE A CA 1
ATOM 526 C C . ILE A 1 66 ? -13.404 3.648 33.974 1.00 75.25 66 ILE A C 1
ATOM 528 O O . ILE A 1 66 ? -12.722 4.320 34.748 1.00 75.25 66 ILE A O 1
ATOM 532 N N . GLY A 1 67 ? -12.871 2.659 33.249 1.00 71.50 67 GLY A N 1
ATOM 533 C CA . GLY A 1 67 ? -11.450 2.301 33.254 1.00 71.50 67 GLY A CA 1
ATOM 534 C C . GLY A 1 67 ? -10.567 3.248 32.435 1.00 71.50 67 GLY A C 1
ATOM 535 O O . GLY A 1 67 ? -11.031 3.917 31.509 1.00 71.50 67 GLY A O 1
ATOM 536 N N . LEU A 1 68 ? -9.276 3.279 32.773 1.00 78.31 68 LEU A N 1
ATOM 537 C CA . LEU A 1 68 ? -8.250 3.941 31.970 1.00 78.31 68 LEU A CA 1
ATOM 538 C C . LEU A 1 68 ? -8.192 3.280 30.584 1.00 78.31 68 LEU A C 1
ATOM 540 O O . LEU A 1 68 ? -8.070 2.065 30.497 1.00 78.31 68 LEU A O 1
ATOM 544 N N . SER A 1 69 ? -8.270 4.075 29.516 1.00 84.12 69 SER A N 1
ATOM 545 C CA . SER A 1 69 ? -8.062 3.603 28.142 1.00 84.12 69 SER A CA 1
ATOM 546 C C . SER A 1 69 ? -6.894 4.371 27.548 1.00 84.12 69 SER A C 1
ATOM 548 O O . SER A 1 69 ? -6.922 5.601 27.475 1.00 84.12 69 SER A O 1
ATOM 550 N N . THR A 1 70 ? -5.861 3.642 27.143 1.00 87.00 70 THR A N 1
ATOM 551 C CA . THR A 1 70 ? -4.628 4.203 26.576 1.00 87.00 70 THR A CA 1
ATOM 552 C C . THR A 1 70 ? -4.611 4.149 25.050 1.00 87.00 70 THR A C 1
ATOM 554 O O . THR A 1 70 ? -3.672 4.639 24.420 1.00 87.00 70 THR A O 1
ATOM 557 N N . SER A 1 71 ? -5.656 3.596 24.424 1.00 88.06 71 SER A N 1
ATOM 558 C CA . SER A 1 71 ? -5.766 3.539 22.971 1.00 88.06 71 SER A CA 1
ATOM 559 C C . SER A 1 71 ? -5.785 4.931 22.327 1.00 88.06 71 SER A C 1
ATOM 561 O O . SER A 1 71 ? -6.547 5.822 22.717 1.00 88.06 71 SER A O 1
ATOM 563 N N . LEU A 1 72 ? -4.962 5.110 21.291 1.00 89.62 72 LEU A N 1
ATOM 564 C CA . LEU A 1 72 ? -4.858 6.373 20.569 1.00 89.62 72 LEU A CA 1
ATOM 565 C C . LEU A 1 72 ? -6.138 6.676 19.789 1.00 89.62 72 LEU A C 1
ATOM 567 O O . LEU A 1 72 ? -6.614 5.863 18.999 1.00 89.62 72 LEU A O 1
ATOM 571 N N . ARG A 1 73 ? -6.663 7.891 19.965 1.00 83.25 73 ARG A N 1
ATOM 572 C CA . ARG A 1 73 ? -7.842 8.395 19.251 1.00 83.25 73 ARG A CA 1
ATOM 573 C C . ARG A 1 73 ? -7.604 9.807 18.711 1.00 83.25 73 ARG A C 1
ATOM 575 O O . ARG A 1 73 ? -6.753 10.522 19.244 1.00 83.25 73 ARG A O 1
ATOM 582 N N . PRO A 1 74 ? -8.368 10.245 17.693 1.00 79.31 74 PRO A N 1
ATOM 583 C CA . PRO A 1 74 ? -8.286 11.610 17.178 1.00 79.31 74 PRO A CA 1
ATOM 584 C C . PRO A 1 74 ? -8.493 12.658 18.274 1.00 79.31 74 PRO A C 1
ATOM 586 O O . PRO A 1 74 ? -9.416 12.538 19.085 1.00 79.31 74 PRO A O 1
ATOM 589 N N . ARG A 1 75 ? -7.669 13.710 18.277 1.00 79.25 75 ARG A N 1
ATOM 590 C CA . ARG A 1 75 ? -7.833 14.862 19.177 1.00 79.25 75 ARG A CA 1
ATOM 591 C C . ARG A 1 75 ? -8.929 15.800 18.656 1.00 79.25 75 ARG A C 1
ATOM 593 O O . ARG A 1 75 ? -9.143 15.905 17.450 1.00 79.25 75 ARG A O 1
ATOM 600 N N . MET A 1 76 ? -9.638 16.458 19.573 1.00 76.69 76 MET A N 1
ATOM 601 C CA . MET A 1 76 ? -10.580 17.524 19.221 1.00 76.69 76 MET A CA 1
ATOM 602 C C . MET A 1 76 ? -9.798 18.789 18.878 1.00 76.69 76 MET A C 1
ATOM 604 O O . MET A 1 76 ? -8.979 19.243 19.676 1.00 76.69 76 MET A O 1
ATOM 608 N N . HIS A 1 77 ? -10.084 19.371 17.720 1.00 78.25 77 HIS A N 1
ATOM 609 C CA . HIS A 1 77 ? -9.564 20.672 17.325 1.00 78.25 77 HIS A CA 1
ATOM 610 C C . HIS A 1 77 ? -10.749 21.595 17.057 1.00 78.25 77 HIS A C 1
ATOM 612 O O . HIS A 1 77 ? -11.622 21.266 16.252 1.00 78.25 77 HIS A O 1
ATOM 618 N N . PHE A 1 78 ? -10.780 22.726 17.757 1.00 80.31 78 PHE A N 1
ATOM 619 C CA . PHE A 1 78 ? -11.808 23.749 17.614 1.00 80.31 78 PHE A CA 1
ATOM 620 C C . PHE A 1 78 ? -11.182 25.047 17.119 1.00 80.31 78 PHE A C 1
ATOM 622 O O . PHE A 1 78 ? -10.037 25.360 17.447 1.00 80.31 78 PHE A O 1
ATOM 629 N N . SER A 1 79 ? -11.952 25.812 16.356 1.00 79.06 79 SER A N 1
ATOM 630 C CA . SER A 1 79 ? -11.602 27.172 15.953 1.00 79.06 79 SER A CA 1
ATOM 631 C C . SER A 1 79 ? -12.590 28.165 16.550 1.00 79.06 79 SER A C 1
ATOM 633 O O . SER A 1 79 ? -13.802 27.941 16.515 1.00 79.06 79 SER A O 1
ATOM 635 N N . SER A 1 80 ? -12.099 29.292 17.060 1.00 77.12 80 SER A N 1
ATOM 636 C CA . SER A 1 80 ? -12.981 30.365 17.517 1.00 77.12 80 SER A CA 1
ATOM 637 C C . SER A 1 80 ? -13.624 31.065 16.305 1.00 77.12 80 SER A C 1
ATOM 639 O O . SER A 1 80 ? -12.905 31.458 15.381 1.00 77.12 80 SER A O 1
ATOM 641 N N . PRO A 1 81 ? -14.957 31.253 16.277 1.00 71.25 81 PRO A N 1
ATOM 642 C CA . PRO A 1 81 ? -15.649 31.936 15.185 1.00 71.25 81 PRO A CA 1
ATOM 643 C C . PRO A 1 81 ? -15.421 33.455 15.268 1.00 71.25 81 PRO A C 1
ATOM 645 O O . PRO A 1 81 ? -16.282 34.222 15.695 1.00 71.25 81 PRO A O 1
ATOM 648 N N . SER A 1 82 ? -14.233 33.911 14.881 1.00 71.44 82 SER A N 1
ATOM 649 C CA . SER A 1 82 ? -13.893 35.334 14.825 1.00 71.44 82 SER A CA 1
ATOM 650 C C . SER A 1 82 ? -14.281 35.913 13.465 1.00 71.44 82 SER A C 1
ATOM 652 O O . SER A 1 82 ? -13.497 35.892 12.521 1.00 71.44 82 SER A O 1
ATOM 654 N N . PHE A 1 83 ? -15.490 36.479 13.362 1.00 69.88 83 PHE A N 1
ATOM 655 C CA . PHE A 1 83 ? -15.969 37.153 12.140 1.00 69.88 83 PHE A CA 1
ATOM 656 C C . PHE A 1 83 ? -15.158 38.412 11.770 1.00 69.88 83 PHE A C 1
ATOM 658 O O . PHE A 1 83 ? -15.258 38.911 10.650 1.00 69.88 83 PHE A O 1
ATOM 665 N N . ILE A 1 84 ? -14.342 38.921 12.700 1.00 68.94 84 ILE A N 1
ATOM 666 C CA . ILE A 1 84 ? -13.386 40.010 12.480 1.00 68.94 84 ILE A CA 1
ATOM 667 C C . ILE A 1 84 ? -12.001 39.386 12.265 1.00 68.94 84 ILE A C 1
ATOM 669 O O . ILE A 1 84 ? -11.186 39.305 13.180 1.00 68.94 84 ILE A O 1
ATOM 673 N N . CYS A 1 85 ? -11.744 38.917 11.046 1.00 55.75 85 CYS A N 1
ATOM 674 C CA . CYS A 1 85 ? -10.407 38.556 10.578 1.00 55.75 85 CYS A CA 1
ATOM 675 C C . CYS A 1 85 ? -9.931 39.655 9.609 1.00 55.75 85 CYS A C 1
ATOM 677 O O . CYS A 1 85 ? -10.741 40.173 8.839 1.00 55.75 85 CYS A O 1
ATOM 679 N N . GLY A 1 86 ? -8.658 40.068 9.668 1.00 51.66 86 GLY A N 1
ATOM 680 C CA . GLY A 1 86 ? -8.082 41.240 8.973 1.00 51.66 86 GLY A CA 1
ATOM 681 C C . GLY A 1 86 ? -7.983 41.139 7.439 1.00 51.66 86 GLY A C 1
ATOM 682 O O . GLY A 1 86 ? -6.956 41.473 6.859 1.00 51.66 86 GLY A O 1
ATOM 683 N N . GLN A 1 87 ? -9.039 40.675 6.776 1.00 45.50 87 GLN A N 1
ATOM 684 C CA . GLN A 1 87 ? -9.076 40.230 5.382 1.00 45.50 87 GLN A CA 1
ATOM 685 C C . GLN A 1 87 ? -9.245 41.365 4.351 1.00 45.50 87 GLN A C 1
ATOM 687 O O . GLN A 1 87 ? -9.002 41.150 3.169 1.00 45.50 87 GLN A O 1
ATOM 692 N N . TRP A 1 88 ? -9.653 42.577 4.740 1.00 43.59 88 TRP A N 1
ATOM 693 C CA . TRP A 1 88 ? -10.015 43.620 3.759 1.00 43.59 88 TRP A CA 1
ATOM 694 C C . TRP A 1 88 ? -8.923 44.657 3.446 1.00 43.59 88 TRP A C 1
ATOM 696 O O . TRP A 1 88 ? -9.193 45.576 2.676 1.00 43.59 88 TRP A O 1
ATOM 706 N N . LEU A 1 89 ? -7.705 44.548 4.001 1.00 38.88 89 LEU A N 1
ATOM 707 C CA . LEU A 1 89 ? -6.679 45.601 3.849 1.00 38.88 89 LEU A CA 1
ATOM 708 C C . LEU A 1 89 ? -5.347 45.188 3.208 1.00 38.88 89 LEU A C 1
ATOM 710 O O . LEU A 1 89 ? -4.612 46.076 2.784 1.00 38.88 89 LEU A O 1
ATOM 714 N N . CYS A 1 90 ? -5.033 43.901 3.052 1.00 33.50 90 CYS A N 1
ATOM 715 C CA . CYS A 1 90 ? -3.724 43.494 2.527 1.00 33.50 90 CYS A CA 1
ATOM 716 C C . CYS A 1 90 ? -3.870 42.561 1.324 1.00 33.50 90 CYS A C 1
ATOM 718 O O . CYS A 1 90 ? -3.852 41.339 1.443 1.00 33.50 90 CYS A O 1
ATOM 720 N N . GLY A 1 91 ? -4.013 43.161 0.143 1.00 41.66 91 GLY A N 1
ATOM 721 C CA . GLY A 1 91 ? -3.697 42.484 -1.107 1.00 41.66 91 GLY A CA 1
ATOM 722 C C . GLY A 1 91 ? -2.185 42.269 -1.226 1.00 41.66 91 GLY A C 1
ATOM 723 O O . GLY A 1 91 ? -1.407 43.164 -0.913 1.00 41.66 91 GLY A O 1
ATOM 724 N N . HIS A 1 92 ? -1.804 41.099 -1.739 1.00 41.09 92 HIS A N 1
ATOM 725 C CA . HIS A 1 92 ? -0.453 40.729 -2.178 1.00 41.09 92 HIS A CA 1
ATOM 726 C C . HIS A 1 92 ? 0.634 40.583 -1.096 1.00 41.09 92 HIS A C 1
ATOM 728 O O . HIS A 1 92 ? 1.557 41.388 -1.003 1.00 41.09 92 HIS A O 1
ATOM 734 N N . SER A 1 93 ? 0.635 39.442 -0.409 1.00 32.25 93 SER A N 1
ATOM 735 C CA . SER A 1 93 ? 1.867 38.804 0.075 1.00 32.25 93 SER A CA 1
ATOM 736 C C . SER A 1 93 ? 1.738 37.281 -0.036 1.00 32.25 93 SER A C 1
ATOM 738 O O . SER A 1 93 ? 0.667 36.711 0.141 1.00 32.25 93 SER A O 1
ATOM 740 N N . SER A 1 94 ? 2.824 36.628 -0.440 1.00 37.84 94 SER A N 1
ATOM 741 C CA . SER A 1 94 ? 2.906 35.237 -0.910 1.00 37.84 94 SER A CA 1
ATOM 742 C C . SER A 1 94 ? 2.856 34.157 0.180 1.00 37.84 94 SER A C 1
ATOM 744 O O . SER A 1 94 ? 3.122 32.998 -0.123 1.00 37.84 94 SER A O 1
ATOM 746 N N . ASP A 1 95 ? 2.462 34.496 1.406 1.00 35.50 95 ASP A N 1
ATOM 747 C CA . ASP A 1 95 ? 2.358 33.552 2.525 1.00 35.50 95 ASP A CA 1
ATOM 748 C C . ASP A 1 95 ? 0.885 33.235 2.826 1.00 35.50 95 ASP A C 1
ATOM 750 O O . ASP A 1 95 ? 0.327 33.593 3.859 1.00 35.50 95 ASP A O 1
ATOM 754 N N . ASN A 1 96 ? 0.236 32.541 1.889 1.00 37.91 96 ASN A N 1
ATOM 755 C CA . ASN A 1 96 ? -1.155 32.079 2.013 1.00 37.91 96 ASN A CA 1
ATOM 756 C C . ASN A 1 96 ? -1.330 30.838 2.922 1.00 37.91 96 ASN A C 1
ATOM 758 O O . ASN A 1 96 ? -2.445 30.337 3.044 1.00 37.91 96 ASN A O 1
ATOM 762 N N . GLN A 1 97 ? -0.270 30.321 3.560 1.00 41.78 97 GLN A N 1
ATOM 763 C CA . GLN A 1 97 ? -0.348 29.069 4.334 1.00 41.78 97 GLN A CA 1
ATOM 764 C C . GLN A 1 97 ? -1.160 29.189 5.632 1.00 41.78 97 GLN A C 1
ATOM 766 O O . GLN A 1 97 ? -1.849 28.241 5.987 1.00 41.78 97 GLN A O 1
ATOM 771 N N . GLY A 1 98 ? -1.166 30.348 6.299 1.00 36.53 98 GLY A N 1
ATOM 772 C CA . GLY A 1 98 ? -1.926 30.527 7.547 1.00 36.53 98 GLY A CA 1
ATOM 773 C C . GLY A 1 98 ? -3.431 30.762 7.362 1.00 36.53 98 GLY A C 1
ATOM 774 O O . GLY A 1 98 ? -4.183 30.715 8.331 1.00 36.53 98 GLY A O 1
ATOM 775 N N . LEU A 1 99 ? -3.890 31.038 6.134 1.00 40.84 99 LEU A N 1
ATOM 776 C CA . LEU A 1 99 ? -5.277 31.439 5.874 1.00 40.84 99 LEU A CA 1
ATOM 777 C C . LEU A 1 99 ? -6.176 30.255 5.474 1.00 40.84 99 LEU A C 1
ATOM 779 O O . LEU A 1 99 ? -7.337 30.209 5.879 1.00 40.84 99 LEU A O 1
ATOM 783 N N . GLU A 1 100 ? -5.639 29.264 4.749 1.00 44.44 100 GLU A N 1
ATOM 784 C CA . GLU A 1 100 ? -6.371 28.033 4.386 1.00 44.44 100 GLU A CA 1
ATOM 785 C C . GLU A 1 100 ? -6.648 27.118 5.603 1.00 44.44 100 GLU A C 1
ATOM 787 O O . GLU A 1 100 ? -7.494 26.232 5.513 1.00 44.44 100 GLU A O 1
ATOM 792 N N . GLU A 1 101 ? -5.992 27.337 6.750 1.00 42.59 101 GLU A N 1
ATOM 793 C CA . GLU A 1 101 ? -6.184 26.545 7.981 1.00 42.59 101 GLU A CA 1
ATOM 794 C C . GLU A 1 101 ? -7.362 27.028 8.851 1.00 42.59 101 GLU A C 1
ATOM 796 O O . GLU A 1 101 ? -7.877 26.277 9.679 1.00 42.59 101 GLU A O 1
ATOM 801 N N . SER A 1 102 ? -7.846 28.262 8.655 1.00 40.00 102 SER A N 1
ATOM 802 C CA . SER A 1 102 ? -8.851 28.879 9.544 1.00 40.00 102 SER A CA 1
ATOM 803 C C . SER A 1 102 ? -10.287 28.358 9.366 1.00 40.00 102 SER A C 1
ATOM 805 O O . SER A 1 102 ? -11.117 28.549 10.251 1.00 40.00 102 SER A O 1
ATOM 807 N N . PHE A 1 103 ? -10.570 27.637 8.275 1.00 50.97 103 PHE A N 1
ATOM 808 C CA . PHE A 1 103 ? -11.859 26.974 8.011 1.00 50.97 103 PHE A CA 1
ATOM 809 C C . PHE A 1 103 ? -11.809 25.447 8.191 1.00 50.97 103 PHE A C 1
ATOM 811 O O . PHE A 1 103 ? -12.758 24.750 7.838 1.00 50.97 103 PHE A O 1
ATOM 818 N N . GLN A 1 104 ? -10.699 24.908 8.703 1.00 60.12 104 GLN A N 1
ATOM 819 C CA . GLN A 1 104 ? -10.461 23.463 8.759 1.00 60.12 104 GLN A CA 1
ATOM 820 C C . GLN A 1 104 ? -11.148 22.767 9.946 1.00 60.12 104 GLN A C 1
ATOM 822 O O . GLN A 1 104 ? -11.308 21.547 9.929 1.00 60.12 104 GLN A O 1
ATOM 827 N N . TYR A 1 105 ? -11.563 23.521 10.967 1.00 72.12 105 TYR A N 1
ATOM 828 C CA . TYR A 1 105 ? -12.035 22.979 12.241 1.00 72.12 105 TYR A CA 1
ATOM 829 C C . TYR A 1 105 ? -13.432 23.479 12.615 1.00 72.12 105 TYR A C 1
ATOM 831 O O . TYR A 1 105 ? -13.899 24.510 12.135 1.00 72.12 105 TYR A O 1
ATOM 839 N N . SER A 1 106 ? -14.118 22.718 13.471 1.00 80.44 106 SER A N 1
ATOM 840 C CA . SER A 1 106 ? -15.459 23.080 13.933 1.00 80.44 106 SER A CA 1
ATOM 841 C C . SER A 1 106 ? -15.427 24.256 14.913 1.00 80.44 106 SER A C 1
ATOM 843 O O . SER A 1 106 ? -14.467 24.399 15.679 1.00 80.44 106 SER A O 1
ATOM 845 N N . PRO A 1 107 ? -16.485 25.088 14.933 1.00 85.62 107 PRO A N 1
ATOM 846 C CA . PRO A 1 107 ? -16.581 26.205 15.858 1.00 85.62 107 PRO A CA 1
ATOM 847 C C . PRO A 1 107 ? -16.644 25.723 17.309 1.00 85.62 107 PRO A C 1
ATOM 849 O O . PRO A 1 107 ? -17.405 24.808 17.639 1.00 85.62 107 PRO A O 1
ATOM 852 N N . GLU A 1 108 ? -15.865 26.373 18.172 1.00 84.50 108 GLU A N 1
ATOM 853 C CA . GLU A 1 108 ? -15.816 26.085 19.606 1.00 84.50 108 GLU A CA 1
ATOM 854 C C . GLU A 1 108 ? -17.202 26.204 20.268 1.00 84.50 108 GLU A C 1
ATOM 856 O O . GLU A 1 108 ? -17.971 27.129 19.989 1.00 84.50 108 GLU A O 1
ATOM 861 N N . PHE A 1 109 ? -17.520 25.259 21.157 1.00 87.12 109 PHE A N 1
ATOM 862 C CA . PHE A 1 109 ? -18.761 25.234 21.929 1.00 87.12 109 PHE A CA 1
ATOM 863 C C . PHE A 1 109 ? -18.467 24.833 23.383 1.00 87.12 109 PHE A C 1
ATOM 865 O O . PHE A 1 109 ? -17.667 23.922 23.596 1.00 87.12 109 PHE A O 1
ATOM 872 N N . PRO A 1 110 ? -19.102 25.451 24.399 1.00 89.38 110 PRO A N 1
ATOM 873 C CA . PRO A 1 110 ? -18.822 25.148 25.803 1.00 89.38 110 PRO A CA 1
ATOM 874 C C . PRO A 1 110 ? -19.361 23.764 26.210 1.00 89.38 110 PRO A C 1
ATOM 876 O O . PRO A 1 110 ? -20.498 23.623 26.673 1.00 89.38 110 PRO A O 1
ATOM 879 N N . LEU A 1 111 ? -18.528 22.733 26.040 1.00 89.06 111 LEU A N 1
ATOM 880 C CA . LEU A 1 111 ? -18.887 21.332 26.278 1.00 89.06 111 LEU A CA 1
ATOM 881 C C . LEU A 1 111 ? -19.187 21.028 27.751 1.00 89.06 111 LEU A C 1
ATOM 883 O O . LEU A 1 111 ? -20.095 20.247 28.022 1.00 89.06 111 LEU A O 1
ATOM 887 N N . ASP A 1 112 ? -18.504 21.672 28.701 1.00 88.62 112 ASP A N 1
ATOM 888 C CA . ASP A 1 112 ? -18.733 21.444 30.136 1.00 88.62 112 ASP A CA 1
ATOM 889 C C . ASP A 1 112 ? -20.133 21.879 30.584 1.00 88.62 112 ASP A C 1
ATOM 891 O O . ASP A 1 112 ? -20.809 21.167 31.329 1.00 88.62 112 ASP A O 1
ATOM 895 N N . ILE A 1 113 ? -20.610 23.023 30.080 1.00 90.88 113 ILE A N 1
ATOM 896 C CA . ILE A 1 113 ? -21.967 23.512 30.362 1.00 90.88 113 ILE A CA 1
ATOM 897 C C . ILE A 1 113 ? -22.996 22.578 29.718 1.00 90.88 113 ILE A C 1
ATOM 899 O O . ILE A 1 113 ? -23.990 22.217 30.352 1.00 90.88 113 ILE A O 1
ATOM 903 N N . LEU A 1 114 ? -22.754 22.163 28.470 1.00 90.81 114 LEU A N 1
ATOM 904 C CA . LEU A 1 114 ? -23.637 21.248 27.748 1.00 90.81 114 LEU A CA 1
ATOM 905 C C . LEU A 1 114 ? -23.731 19.881 28.439 1.00 90.81 114 LEU A C 1
ATOM 907 O O . LEU A 1 114 ? -24.821 19.321 28.535 1.00 90.81 114 LEU A O 1
ATOM 911 N N . LYS A 1 115 ? -22.609 19.372 28.959 1.00 91.38 115 LYS A N 1
ATOM 912 C CA . LYS A 1 115 ? -22.511 18.102 29.685 1.00 91.38 115 LYS A CA 1
ATOM 913 C C . LYS A 1 115 ? -23.390 18.111 30.929 1.00 91.38 115 LYS A C 1
ATOM 915 O O . LYS A 1 115 ? -24.274 17.267 31.055 1.00 91.38 115 LYS A O 1
ATOM 920 N N . THR A 1 116 ? -23.192 19.099 31.801 1.00 91.19 116 THR A N 1
ATOM 921 C CA . THR A 1 116 ? -23.967 19.251 33.041 1.00 91.19 116 THR A CA 1
ATOM 922 C C . THR A 1 116 ? -25.455 19.384 32.737 1.00 91.19 116 THR A C 1
ATOM 924 O O . THR A 1 116 ? -26.270 18.657 33.301 1.00 91.19 116 THR A O 1
ATOM 927 N N . LYS A 1 117 ? -25.811 20.223 31.756 1.00 89.94 117 LYS A N 1
ATOM 928 C CA . LYS A 1 117 ? -27.207 20.410 31.350 1.00 89.94 117 LYS A CA 1
ATOM 929 C C . LYS A 1 117 ? -27.842 19.151 30.769 1.00 89.94 117 LYS A C 1
ATOM 931 O O . LYS A 1 117 ? -29.013 18.902 31.020 1.00 89.94 117 LYS A O 1
ATOM 936 N N . THR A 1 118 ? -27.098 18.348 30.014 1.00 90.94 118 THR A N 1
ATOM 937 C CA . THR A 1 118 ? -27.616 17.095 29.444 1.00 90.94 118 THR A CA 1
ATOM 938 C C . THR A 1 118 ? -27.946 16.080 30.538 1.00 90.94 118 THR A C 1
ATOM 940 O O . THR A 1 118 ? -28.987 15.437 30.464 1.00 90.94 118 THR A O 1
ATOM 943 N N . ILE A 1 119 ? -27.110 15.975 31.578 1.00 89.50 119 ILE A N 1
ATOM 944 C CA . ILE A 1 119 ? -27.349 15.077 32.720 1.00 89.50 119 ILE A CA 1
ATOM 945 C C . ILE A 1 119 ? -28.551 15.550 33.551 1.00 89.50 119 ILE A C 1
ATOM 947 O O . ILE A 1 119 ? -29.393 14.730 33.918 1.00 89.50 119 ILE A O 1
ATOM 951 N N . GLU A 1 120 ? -28.662 16.858 33.809 1.00 89.81 120 GLU A N 1
ATOM 952 C CA . GLU A 1 120 ? -29.824 17.460 34.486 1.00 89.81 120 GLU A CA 1
ATOM 953 C C . GLU A 1 120 ? -31.121 17.155 33.723 1.00 89.81 120 GLU A C 1
ATOM 955 O O . GLU A 1 120 ? -32.025 16.526 34.271 1.00 89.81 120 GLU A O 1
ATOM 960 N N . MET A 1 121 ? -31.168 17.487 32.427 1.00 89.00 121 MET A N 1
ATOM 961 C CA . MET A 1 121 ? -32.338 17.244 31.575 1.00 89.00 121 MET A CA 1
ATOM 962 C C . MET A 1 121 ? -32.686 15.755 31.461 1.00 89.00 121 MET A C 1
ATOM 964 O O . MET A 1 121 ? -33.860 15.409 31.379 1.00 89.00 121 MET A O 1
ATOM 968 N N . LEU A 1 122 ? -31.693 14.858 31.449 1.00 90.12 122 LEU A N 1
ATOM 969 C CA . LEU A 1 122 ? -31.936 13.413 31.409 1.00 90.12 122 LEU A CA 1
ATOM 970 C C . LEU A 1 122 ? -32.535 12.910 32.722 1.00 90.12 122 LEU A C 1
ATOM 972 O O . LEU A 1 122 ? -33.451 12.093 32.702 1.00 90.12 122 LEU A O 1
ATOM 976 N N . THR A 1 123 ? -32.046 13.414 33.853 1.00 88.31 123 THR A N 1
ATOM 977 C CA . THR A 1 123 ? -32.571 13.061 35.177 1.00 88.31 123 THR A CA 1
ATOM 978 C C . THR A 1 123 ? -34.023 13.516 35.317 1.00 88.31 123 THR A C 1
ATOM 980 O O . THR A 1 123 ? -34.870 12.736 35.749 1.00 88.31 123 THR A O 1
ATOM 983 N N . GLU A 1 124 ? -34.325 14.742 34.884 1.00 87.38 124 GLU A N 1
ATOM 984 C CA . GLU A 1 124 ? -35.687 15.282 34.840 1.00 87.38 124 GLU A CA 1
ATOM 985 C C . GLU A 1 124 ? -36.587 14.468 33.898 1.00 87.38 124 GLU A C 1
ATOM 987 O O . GLU A 1 124 ? -37.675 14.061 34.298 1.00 87.38 124 GLU A O 1
ATOM 992 N N . ALA A 1 125 ? -36.117 14.134 32.689 1.00 87.31 125 ALA A N 1
ATOM 993 C CA . ALA A 1 125 ? -36.884 13.351 31.718 1.00 87.31 125 ALA A CA 1
ATOM 994 C C . ALA A 1 125 ? -37.219 11.935 32.222 1.00 87.31 125 ALA A C 1
ATOM 996 O O . ALA A 1 125 ? -38.330 11.448 32.012 1.00 87.31 125 ALA A O 1
ATOM 997 N N . VAL A 1 126 ? -36.287 11.267 32.914 1.00 86.81 126 VAL A N 1
ATOM 998 C CA . VAL A 1 126 ? -36.528 9.945 33.525 1.00 86.81 126 VAL A CA 1
ATOM 999 C C . VAL A 1 126 ? -37.547 10.049 34.665 1.00 86.81 126 VAL A C 1
ATOM 1001 O O . VAL A 1 126 ? -38.430 9.200 34.782 1.00 86.81 126 VAL A O 1
ATOM 1004 N N . GLN A 1 127 ? -37.480 11.103 35.484 1.00 84.06 127 GLN A N 1
ATOM 1005 C CA . GLN A 1 127 ? -38.482 11.356 36.524 1.00 84.06 127 GLN A CA 1
ATOM 1006 C C . GLN A 1 127 ? -39.869 11.622 35.918 1.00 84.06 127 GLN A C 1
ATOM 1008 O O . GLN A 1 127 ? -40.848 11.010 36.340 1.00 84.06 127 GLN A O 1
ATOM 1013 N N . GLU A 1 128 ? -39.958 12.472 34.896 1.00 82.62 128 GLU A N 1
ATOM 1014 C CA . GLU A 1 128 ? -41.205 12.808 34.201 1.00 82.62 128 GLU A CA 1
ATOM 1015 C C . GLU A 1 128 ? -41.830 11.588 33.509 1.00 82.62 128 GLU A C 1
ATOM 1017 O O . GLU A 1 128 ? -43.034 11.343 33.628 1.00 82.62 128 GLU A O 1
ATOM 1022 N N . GLY A 1 129 ? -41.007 10.770 32.847 1.00 79.50 129 GLY A N 1
ATOM 1023 C CA . GLY A 1 129 ? -41.463 9.546 32.199 1.00 79.50 129 GLY A CA 1
ATOM 1024 C C . GLY A 1 129 ? -41.975 8.498 33.194 1.00 79.50 129 GLY A C 1
ATOM 1025 O O . GLY A 1 129 ? -42.950 7.811 32.897 1.00 79.50 129 GLY A O 1
ATOM 1026 N N . ASN A 1 130 ? -41.398 8.418 34.399 1.00 79.50 130 ASN A N 1
ATOM 1027 C CA . ASN A 1 130 ? -41.906 7.557 35.475 1.00 79.50 130 ASN A CA 1
ATOM 1028 C C . ASN A 1 130 ? -43.250 8.057 36.037 1.00 79.50 130 ASN A C 1
ATOM 1030 O O . ASN A 1 130 ? -44.115 7.258 36.402 1.00 79.50 130 ASN A O 1
ATOM 1034 N N . MET A 1 131 ? -43.469 9.374 36.051 1.00 77.50 131 MET A N 1
ATOM 1035 C CA . MET A 1 131 ? -44.708 9.994 36.534 1.00 77.50 131 MET A CA 1
ATOM 1036 C C . MET A 1 131 ? -45.881 9.908 35.539 1.00 77.50 131 MET A C 1
ATOM 1038 O O . MET A 1 131 ? -47.001 10.258 35.911 1.00 77.50 131 MET A O 1
ATOM 1042 N N . HIS A 1 132 ? -45.660 9.418 34.309 1.00 74.94 132 HIS A N 1
ATOM 1043 C CA . HIS A 1 132 ? -46.678 9.279 33.253 1.00 74.94 132 HIS A CA 1
ATOM 1044 C C . HIS A 1 132 ? -47.478 10.578 33.021 1.00 74.94 132 HIS A C 1
ATOM 1046 O O . HIS A 1 132 ? -48.714 10.591 33.009 1.00 74.94 132 HIS A O 1
ATOM 1052 N N . VAL A 1 133 ? -46.761 11.695 32.875 1.00 75.88 133 VAL A N 1
ATOM 1053 C CA . VAL A 1 133 ? -47.349 13.033 32.709 1.00 75.88 133 VAL A CA 1
ATOM 1054 C C . VAL A 1 133 ? -48.173 13.122 31.415 1.00 75.88 133 VAL A C 1
ATOM 1056 O O . VAL A 1 133 ? -47.792 12.580 30.380 1.00 75.88 133 VAL A O 1
ATOM 1059 N N . ARG A 1 134 ? -49.333 13.800 31.477 1.00 76.88 134 ARG A N 1
ATOM 1060 C CA . ARG A 1 134 ? -50.273 13.929 30.342 1.00 76.88 134 ARG A CA 1
ATOM 1061 C C . ARG A 1 134 ? -49.746 14.782 29.188 1.00 76.88 134 ARG A C 1
ATOM 1063 O O . ARG A 1 134 ? -50.135 14.529 28.055 1.00 76.88 134 ARG A O 1
ATOM 1070 N N . ASP A 1 135 ? -48.936 15.789 29.494 1.00 79.44 135 ASP A N 1
ATOM 1071 C CA . ASP A 1 135 ? -48.342 16.708 28.522 1.00 79.44 135 ASP A CA 1
ATOM 1072 C C . ASP A 1 135 ? -46.816 16.688 28.685 1.00 79.44 135 ASP A C 1
ATOM 1074 O O . ASP A 1 135 ? -46.274 17.492 29.445 1.00 79.44 135 ASP A O 1
ATOM 1078 N N . PRO A 1 136 ? -46.132 15.694 28.089 1.00 81.69 136 PRO A N 1
ATOM 1079 C CA . PRO A 1 136 ? -44.683 15.608 28.154 1.00 81.69 136 PRO A CA 1
ATOM 1080 C C . PRO A 1 136 ? -44.034 16.704 27.306 1.00 81.69 136 PRO A C 1
ATOM 1082 O O . PRO A 1 136 ? -44.586 17.132 26.290 1.00 81.69 136 PRO A O 1
ATOM 1085 N N . VAL A 1 137 ? -42.821 17.123 27.666 1.00 80.44 137 VAL A N 1
ATOM 1086 C CA . VAL A 1 137 ? -42.103 18.184 26.935 1.00 80.44 137 VAL A CA 1
ATOM 1087 C C . VAL A 1 137 ? -41.979 17.864 25.439 1.00 80.44 137 VAL A C 1
ATOM 1089 O O . VAL A 1 137 ? -41.348 16.881 25.045 1.00 80.44 137 VAL A O 1
ATOM 1092 N N . GLY A 1 138 ? -42.508 18.746 24.588 1.00 78.81 138 GLY A N 1
ATOM 1093 C CA . GLY A 1 138 ? -42.540 18.559 23.132 1.00 78.81 138 GLY A CA 1
ATOM 1094 C C . GLY A 1 138 ? -43.773 17.809 22.611 1.00 78.81 138 GLY A C 1
ATOM 1095 O O . GLY A 1 138 ? -43.855 17.564 21.410 1.00 78.81 138 GLY A O 1
ATOM 1096 N N . GLY A 1 139 ? -44.730 17.472 23.480 1.00 83.12 139 GLY A N 1
ATOM 1097 C CA . GLY A 1 139 ? -46.042 16.904 23.153 1.00 83.12 139 GLY A CA 1
ATOM 1098 C C . GLY A 1 139 ? -46.101 15.373 23.106 1.00 83.12 139 GLY A C 1
ATOM 1099 O O . GLY A 1 139 ? -47.190 14.805 23.151 1.00 83.12 139 GLY A O 1
ATOM 1100 N N . SER A 1 140 ? -44.961 14.678 23.047 1.00 85.56 140 SER A N 1
ATOM 1101 C CA . SER A 1 140 ? -44.899 13.213 23.140 1.00 85.56 140 SER A CA 1
ATOM 1102 C C . SER A 1 140 ? -43.645 12.736 23.877 1.00 85.56 140 SER A C 1
ATOM 1104 O O . SER A 1 140 ? -42.628 13.428 23.929 1.00 85.56 140 SER A O 1
ATOM 1106 N N . THR A 1 141 ? -43.693 11.520 24.428 1.00 84.50 141 THR A N 1
ATOM 1107 C CA . THR A 1 141 ? -42.532 10.886 25.079 1.00 84.50 141 THR A CA 1
ATOM 1108 C C . THR A 1 141 ? -41.388 10.612 24.097 1.00 84.50 141 THR A C 1
ATOM 1110 O O . THR A 1 141 ? -40.222 10.659 24.479 1.00 84.50 141 THR A O 1
ATOM 1113 N N . GLU A 1 142 ? -41.697 10.391 22.818 1.00 87.31 142 GLU A N 1
ATOM 1114 C CA . GLU A 1 142 ? -40.703 10.281 21.746 1.00 87.31 142 GLU A CA 1
ATOM 1115 C C . GLU A 1 142 ? -39.908 11.584 21.580 1.00 87.31 142 GLU A C 1
ATOM 1117 O O . GLU A 1 142 ? -38.678 11.568 21.615 1.00 87.31 142 GLU A O 1
ATOM 1122 N N . LEU A 1 143 ? -40.603 12.718 21.465 1.00 87.12 143 LEU A N 1
ATOM 1123 C CA . LEU A 1 143 ? -39.990 14.034 21.244 1.00 87.12 143 LEU A CA 1
ATOM 1124 C C . LEU A 1 143 ? -39.291 14.578 22.504 1.00 87.12 143 LEU A C 1
ATOM 1126 O O . LEU A 1 143 ? -38.461 15.486 22.407 1.00 87.12 143 LEU A O 1
ATOM 1130 N N . LEU A 1 144 ? -39.584 13.999 23.673 1.00 88.06 144 LEU A N 1
ATOM 1131 C CA . LEU A 1 144 ? -38.833 14.208 24.909 1.00 88.06 144 LEU A CA 1
ATOM 1132 C C . LEU A 1 144 ? -37.484 13.473 24.888 1.00 88.06 144 LEU A C 1
ATOM 1134 O O . LEU A 1 144 ? -36.445 14.096 25.114 1.00 88.06 144 LEU A O 1
ATOM 1138 N N . PHE A 1 145 ? -37.494 12.162 24.625 1.00 89.94 145 PHE A N 1
ATOM 1139 C CA . PHE A 1 145 ? -36.311 11.315 24.793 1.00 89.94 145 PHE A CA 1
ATOM 1140 C C . PHE A 1 145 ? -35.391 11.277 23.569 1.00 89.94 145 PHE A C 1
ATOM 1142 O O . PHE A 1 145 ? -34.176 11.323 23.745 1.00 89.94 145 PHE A O 1
ATOM 1149 N N . VAL A 1 146 ? -35.909 11.206 22.338 1.00 91.00 146 VAL A N 1
ATOM 1150 C CA . VAL A 1 146 ? -35.077 10.972 21.140 1.00 91.00 146 VAL A CA 1
ATOM 1151 C C . VAL A 1 146 ? -33.996 12.048 20.951 1.00 91.00 146 VAL A C 1
ATOM 1153 O O . VAL A 1 146 ? -32.823 11.674 20.860 1.00 91.00 146 VAL A O 1
ATOM 1156 N N . PRO A 1 147 ? -34.302 13.364 20.960 1.00 90.94 147 PRO A N 1
ATOM 1157 C CA . PRO A 1 147 ? -33.278 14.392 20.743 1.00 90.94 147 PRO A CA 1
ATOM 1158 C C . PRO A 1 147 ? -32.243 14.439 21.876 1.00 90.94 147 PRO A C 1
ATOM 1160 O O . PRO A 1 147 ? -31.054 14.664 21.644 1.00 90.94 147 PRO A O 1
ATOM 1163 N N . LEU A 1 148 ? -32.690 14.184 23.110 1.00 91.06 148 LEU A N 1
ATOM 1164 C CA . LEU A 1 148 ? -31.844 14.196 24.299 1.00 91.06 148 LEU A CA 1
ATOM 1165 C C . LEU A 1 148 ? -30.891 12.994 24.340 1.00 91.06 148 LEU A C 1
ATOM 1167 O O . LEU A 1 148 ? -29.699 13.167 24.587 1.00 91.06 148 LEU A O 1
ATOM 1171 N N . ILE A 1 149 ? -31.390 11.789 24.052 1.00 92.31 149 ILE A N 1
ATOM 1172 C CA . ILE A 1 149 ? -30.586 10.561 23.997 1.00 92.31 149 ILE A CA 1
ATOM 1173 C C . ILE A 1 149 ? -29.619 10.611 22.811 1.00 92.31 149 ILE A C 1
ATOM 1175 O O . ILE A 1 149 ? -28.471 10.196 22.949 1.00 92.31 149 ILE A O 1
ATOM 1179 N N . LYS A 1 150 ? -30.025 11.181 21.669 1.00 92.56 150 LYS A N 1
ATOM 1180 C CA . LYS A 1 150 ? -29.130 11.389 20.521 1.00 92.56 150 LYS A CA 1
ATOM 1181 C C . LYS A 1 150 ? -27.964 12.319 20.878 1.00 92.56 150 LYS A C 1
ATOM 1183 O O . LYS A 1 150 ? -26.812 12.009 20.563 1.00 92.56 150 LYS A O 1
ATOM 1188 N N . LEU A 1 151 ? -28.232 13.418 21.590 1.00 93.06 151 LEU A N 1
ATOM 1189 C CA . LEU A 1 151 ? -27.193 14.320 22.098 1.00 93.06 151 LEU A CA 1
ATOM 1190 C C . LEU A 1 151 ? -26.272 13.615 23.105 1.00 93.06 151 LEU A C 1
ATOM 1192 O O . LEU A 1 151 ? -25.051 13.694 22.975 1.00 93.06 151 LEU A O 1
ATOM 1196 N N . LEU A 1 152 ? -26.851 12.881 24.060 1.00 92.50 152 LEU A N 1
ATOM 1197 C CA . LEU A 1 152 ? -26.113 12.078 25.037 1.00 92.50 152 LEU A CA 1
ATOM 1198 C C . LEU A 1 152 ? -25.179 11.080 24.343 1.00 92.50 152 LEU A C 1
ATOM 1200 O O . LEU A 1 152 ? -23.993 11.036 24.654 1.00 92.50 152 LEU A O 1
ATOM 1204 N N . HIS A 1 153 ? -25.693 10.315 23.379 1.00 92.00 153 HIS A N 1
ATOM 1205 C CA . HIS A 1 15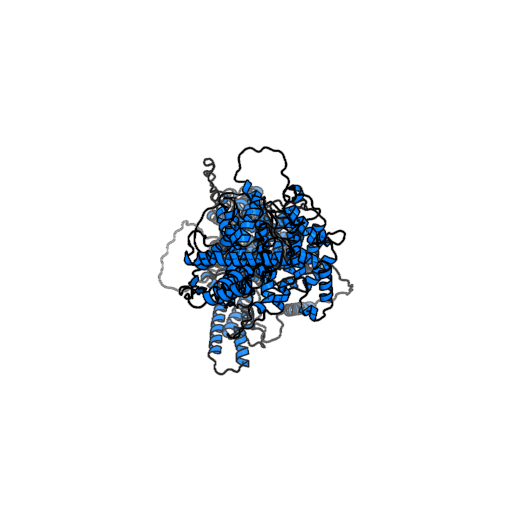3 ? -24.928 9.335 22.613 1.00 92.00 153 HIS A CA 1
ATOM 1206 C C . HIS A 1 153 ? -23.775 9.985 21.836 1.00 92.00 153 HIS A C 1
ATOM 1208 O O . HIS A 1 153 ? -22.646 9.497 21.887 1.00 92.00 153 HIS A O 1
ATOM 1214 N N . THR A 1 154 ? -24.027 11.126 21.191 1.00 92.50 154 THR A N 1
ATOM 1215 C CA . THR A 1 154 ? -22.996 11.910 20.490 1.00 92.50 154 THR A CA 1
ATOM 1216 C C . THR A 1 154 ? -21.874 12.311 21.453 1.00 92.50 154 THR A C 1
ATOM 1218 O O . THR A 1 154 ? -20.702 12.033 21.203 1.00 92.50 154 THR A O 1
ATOM 1221 N N . MET A 1 155 ? -22.217 12.873 22.616 1.00 90.94 155 MET A N 1
ATOM 1222 C CA . MET A 1 155 ? -21.236 13.271 23.636 1.00 90.94 155 MET A CA 1
ATOM 1223 C C . MET A 1 155 ? -20.497 12.076 24.270 1.00 90.94 155 MET A C 1
ATOM 1225 O O . MET A 1 155 ? -19.328 12.203 24.648 1.00 90.94 155 MET A O 1
ATOM 1229 N N . LEU A 1 156 ? -21.151 10.913 24.353 1.00 91.06 156 LEU A N 1
ATOM 1230 C CA . LEU A 1 156 ? -20.567 9.656 24.826 1.00 91.06 156 LEU A CA 1
ATOM 1231 C C . LEU A 1 156 ? -19.484 9.162 23.859 1.00 91.06 156 LEU A C 1
ATOM 1233 O O . LEU A 1 156 ? -18.359 8.898 24.278 1.00 91.06 156 LEU A O 1
ATOM 1237 N N . ILE A 1 157 ? -19.773 9.143 22.551 1.00 90.44 157 ILE A N 1
ATOM 1238 C CA . ILE A 1 157 ? -18.795 8.789 21.511 1.00 90.44 157 ILE A CA 1
ATOM 1239 C C . ILE A 1 157 ? -17.583 9.714 21.571 1.00 90.44 157 ILE A C 1
ATOM 1241 O O . ILE A 1 157 ? -16.446 9.239 21.496 1.00 90.44 157 ILE A O 1
ATOM 1245 N N . MET A 1 158 ? -17.824 11.018 21.727 1.00 87.00 158 MET A N 1
ATOM 1246 C CA . MET A 1 158 ? -16.794 12.047 21.847 1.00 87.00 158 MET A CA 1
ATOM 1247 C C . MET A 1 158 ? -15.880 11.854 23.068 1.00 87.00 158 MET A C 1
ATOM 1249 O O . MET A 1 158 ? -14.744 12.321 23.038 1.00 87.00 158 MET A O 1
ATOM 1253 N N . GLY A 1 159 ? -16.329 11.136 24.103 1.00 86.88 159 GLY A N 1
ATOM 1254 C CA . GLY A 1 159 ? -15.566 10.909 25.332 1.00 86.88 159 GLY A CA 1
ATOM 1255 C C . GLY A 1 159 ? -15.484 12.144 26.233 1.00 86.88 159 GLY A C 1
ATOM 1256 O O . GLY A 1 159 ? -14.466 12.354 26.880 1.00 86.88 159 GLY A O 1
ATOM 1257 N N . VAL A 1 160 ? -16.524 12.987 26.241 1.00 87.62 160 VAL A N 1
ATOM 1258 C CA . VAL A 1 160 ? -16.576 14.222 27.057 1.00 87.62 160 VAL A CA 1
ATOM 1259 C C . VAL A 1 160 ? -16.918 13.925 28.527 1.00 87.62 160 VAL A C 1
ATOM 1261 O O . VAL A 1 160 ? -16.595 14.705 29.424 1.00 87.62 160 VAL A O 1
ATOM 1264 N N . PHE A 1 161 ? -17.595 12.806 28.787 1.00 88.12 161 PHE A N 1
ATOM 1265 C CA . PHE A 1 161 ? -18.018 12.412 30.129 1.00 88.12 161 PHE A CA 1
ATOM 1266 C C . PHE A 1 161 ? -16.858 11.836 30.939 1.00 88.12 161 PHE A C 1
ATOM 1268 O O . PHE A 1 161 ? -16.131 10.967 30.467 1.00 88.12 161 PHE A O 1
ATOM 1275 N N . GLN A 1 162 ? -16.714 12.308 32.176 1.00 86.31 162 GLN A N 1
ATOM 1276 C CA . GLN A 1 162 ? -15.734 11.784 33.126 1.00 86.31 162 GLN A CA 1
ATOM 1277 C C . GLN A 1 162 ? -16.314 10.580 33.882 1.00 86.31 162 GLN A C 1
ATOM 1279 O O . GLN A 1 162 ? -17.524 10.358 33.877 1.00 86.31 162 GLN A O 1
ATOM 1284 N N . ASN A 1 163 ? -15.473 9.847 34.616 1.00 85.38 163 ASN A N 1
ATOM 1285 C CA . ASN A 1 163 ? -15.869 8.648 35.370 1.00 85.38 163 ASN A CA 1
ATOM 1286 C C . ASN A 1 163 ? -17.080 8.871 36.293 1.00 85.38 163 ASN A C 1
ATOM 1288 O O . ASN A 1 163 ? -17.976 8.030 36.360 1.00 85.38 163 ASN A O 1
ATOM 1292 N N . ARG A 1 164 ? -17.150 10.030 36.966 1.00 85.19 164 ARG A N 1
ATOM 1293 C CA . ARG A 1 164 ? -18.296 10.403 37.813 1.00 85.19 164 ARG A CA 1
ATOM 1294 C C . ARG A 1 164 ? -19.578 10.589 37.000 1.00 85.19 164 ARG A C 1
ATOM 1296 O O . ARG A 1 164 ? -20.642 10.146 37.423 1.00 85.19 164 ARG A O 1
ATOM 1303 N N . ASP A 1 165 ? -19.469 11.231 35.841 1.00 88.06 165 ASP A N 1
ATOM 1304 C CA . ASP A 1 165 ? -20.605 11.482 34.957 1.00 88.06 165 ASP A CA 1
ATOM 1305 C C . ASP A 1 165 ? -21.124 10.169 34.353 1.00 88.06 165 ASP A C 1
ATOM 1307 O O . ASP A 1 165 ? -22.328 9.926 34.343 1.00 88.06 165 ASP A O 1
ATOM 1311 N N . LEU A 1 166 ? -20.216 9.289 33.914 1.00 86.25 166 LEU A N 1
ATOM 1312 C CA . LEU A 1 166 ? -20.545 7.965 33.382 1.00 86.25 166 LEU A CA 1
ATOM 1313 C C . LEU A 1 166 ? -21.238 7.091 34.427 1.00 86.25 166 LEU A C 1
ATOM 1315 O O . LEU A 1 166 ? -22.243 6.462 34.108 1.00 86.25 166 LEU A O 1
ATOM 1319 N N . LYS A 1 167 ? -20.771 7.103 35.683 1.00 85.50 167 LYS A N 1
ATOM 1320 C CA . LYS A 1 167 ? -21.434 6.387 36.784 1.00 85.50 167 LYS A CA 1
ATOM 1321 C C . LYS A 1 167 ? -22.870 6.873 36.982 1.00 85.50 167 LYS A C 1
ATOM 1323 O O . LYS A 1 167 ? -23.781 6.054 37.097 1.00 85.50 167 LYS A O 1
ATOM 1328 N N . ASN A 1 168 ? -23.093 8.188 36.944 1.00 84.75 168 ASN A N 1
ATOM 1329 C CA . ASN A 1 168 ? -24.437 8.763 37.037 1.00 84.75 168 ASN A CA 1
ATOM 1330 C C . ASN A 1 168 ? -25.320 8.339 35.851 1.00 84.75 168 ASN A C 1
ATOM 1332 O O . ASN A 1 168 ? -26.450 7.909 36.060 1.00 84.75 168 ASN A O 1
ATOM 1336 N N . ILE A 1 169 ? -24.805 8.404 34.617 1.00 86.25 169 ILE A N 1
ATOM 1337 C CA . ILE A 1 169 ? -25.541 8.003 33.406 1.00 86.25 169 ILE A CA 1
ATOM 1338 C C . ILE A 1 169 ? -25.894 6.511 33.442 1.00 86.25 169 ILE A C 1
ATOM 1340 O O . ILE A 1 169 ? -27.038 6.152 33.181 1.00 86.25 169 ILE A O 1
ATOM 1344 N N . LEU A 1 170 ? -24.948 5.640 33.803 1.00 84.19 170 LEU A N 1
ATOM 1345 C CA . LEU A 1 170 ? -25.185 4.199 33.927 1.00 84.19 170 LEU A CA 1
ATOM 1346 C C . LEU A 1 170 ? -26.235 3.894 35.004 1.00 84.19 170 LEU A C 1
ATOM 1348 O O . LEU A 1 170 ? -27.132 3.089 34.766 1.00 84.19 170 LEU A O 1
ATOM 1352 N N . THR A 1 171 ? -26.193 4.603 36.136 1.00 84.50 171 THR A N 1
ATOM 1353 C CA . THR A 1 171 ? -27.204 4.479 37.202 1.00 84.50 171 THR A CA 1
ATOM 1354 C C . THR A 1 171 ? -28.599 4.901 36.722 1.00 84.50 171 THR A C 1
ATOM 1356 O O . THR A 1 171 ? -29.585 4.278 37.102 1.00 84.50 171 THR A O 1
ATOM 1359 N N . LEU A 1 172 ? -28.703 5.922 35.860 1.00 83.25 172 LEU A N 1
ATOM 1360 C CA . LEU A 1 172 ? -29.977 6.339 35.252 1.00 83.25 172 LEU A CA 1
ATOM 1361 C C . LEU A 1 172 ? -30.510 5.318 34.231 1.00 83.25 172 LEU A C 1
ATOM 1363 O O . LEU A 1 172 ? -31.725 5.155 34.102 1.00 83.25 172 LEU A O 1
ATOM 1367 N N . ILE A 1 173 ? -29.621 4.632 33.504 1.00 83.19 173 ILE A N 1
ATOM 1368 C CA . ILE A 1 173 ? -30.000 3.591 32.538 1.00 83.19 173 ILE A CA 1
ATOM 1369 C C . ILE A 1 173 ? -30.551 2.368 33.274 1.00 83.19 173 ILE A C 1
ATOM 1371 O O . ILE A 1 173 ? -31.653 1.919 32.958 1.00 83.19 173 ILE A O 1
ATOM 1375 N N . GLU A 1 174 ? -29.804 1.852 34.254 1.00 79.81 174 GLU A N 1
ATOM 1376 C CA . GLU A 1 174 ? -30.196 0.680 35.034 1.00 79.81 174 GLU A CA 1
ATOM 1377 C C . GLU A 1 174 ? -29.563 0.696 36.446 1.00 79.81 174 GLU A C 1
ATOM 1379 O O . GLU A 1 174 ? -28.393 0.339 36.614 1.00 79.81 174 GLU A O 1
ATOM 1384 N N . PRO A 1 175 ? -30.332 1.046 37.494 1.00 75.88 175 PRO A N 1
ATOM 1385 C CA . PRO A 1 175 ? -29.831 1.097 38.867 1.00 75.88 175 PRO A CA 1
ATOM 1386 C C . PRO A 1 175 ? -29.408 -0.269 39.424 1.00 75.88 175 PRO A C 1
ATOM 1388 O O . PRO A 1 175 ? -28.531 -0.333 40.279 1.00 75.88 175 PRO A O 1
ATOM 1391 N N . SER A 1 176 ? -30.026 -1.362 38.961 1.00 64.94 176 SER A N 1
ATOM 1392 C CA . SER A 1 176 ? -29.825 -2.707 39.521 1.00 64.94 176 SER A CA 1
ATOM 1393 C C . SER A 1 176 ? -28.444 -3.305 39.229 1.00 64.94 176 SER A C 1
ATOM 1395 O O . SER A 1 176 ? -27.947 -4.096 40.025 1.00 64.94 176 SER A O 1
ATOM 1397 N N . VAL A 1 177 ? -27.820 -2.901 38.117 1.00 65.94 177 VAL A N 1
ATOM 1398 C CA . VAL A 1 177 ? -26.527 -3.429 37.641 1.00 65.94 177 VAL A CA 1
ATOM 1399 C C . VAL A 1 177 ? -25.371 -2.491 37.979 1.00 65.94 177 VAL A C 1
ATOM 1401 O O . VAL A 1 177 ? -24.252 -2.937 38.212 1.00 65.94 177 VAL A O 1
ATOM 1404 N N . PHE A 1 178 ? -25.629 -1.182 37.988 1.00 69.19 178 PHE A N 1
ATOM 1405 C CA . PHE A 1 178 ? -24.578 -0.163 38.022 1.00 69.19 178 PHE A CA 1
ATOM 1406 C C . PHE A 1 178 ? -24.484 0.611 39.349 1.00 69.19 178 PHE A C 1
ATOM 1408 O O . PHE A 1 178 ? -23.617 1.475 39.488 1.00 69.19 178 PHE A O 1
ATOM 1415 N N . CYS A 1 179 ? -25.335 0.302 40.336 1.00 60.94 179 CYS A N 1
ATOM 1416 C CA . CYS A 1 179 ? -25.223 0.837 41.692 1.00 60.94 179 CYS A CA 1
ATOM 1417 C C . CYS A 1 179 ? -24.291 -0.048 42.537 1.00 60.94 179 CYS A C 1
ATOM 1419 O O . CYS A 1 179 ? -24.602 -1.202 42.821 1.00 60.94 179 CYS A O 1
ATOM 1421 N N . GLU A 1 180 ? -23.152 0.496 42.964 1.00 52.44 180 GLU A N 1
ATOM 1422 C CA . GLU A 1 180 ? -22.342 -0.130 44.014 1.00 52.44 180 GLU A CA 1
ATOM 1423 C C . GLU A 1 180 ? -23.071 0.017 45.356 1.00 52.44 180 GLU A C 1
ATOM 1425 O O . GLU A 1 180 ? -23.346 1.132 45.805 1.00 52.44 180 GLU A O 1
ATOM 1430 N N . SER A 1 181 ? -23.387 -1.101 46.011 1.00 34.91 181 SER A N 1
ATOM 1431 C CA . SER A 1 181 ? -23.871 -1.101 47.392 1.00 34.91 181 SER A CA 1
ATOM 1432 C C . SER A 1 181 ? -22.813 -0.485 48.313 1.00 34.91 181 SER A C 1
ATOM 1434 O O . SER A 1 181 ? -21.679 -0.959 48.363 1.00 34.91 181 SER A O 1
ATOM 1436 N N . LEU A 1 182 ? -23.195 0.558 49.053 1.00 28.55 182 LEU A N 1
ATOM 1437 C CA . LEU A 1 182 ? -22.409 1.230 50.096 1.00 28.55 182 LEU A CA 1
ATOM 1438 C C . LEU A 1 182 ? -22.147 0.320 51.318 1.00 28.55 182 LEU A C 1
ATOM 1440 O O . LEU A 1 182 ? -22.564 0.662 52.419 1.00 28.55 182 LEU A O 1
ATOM 1444 N N . ASP A 1 183 ? -21.468 -0.816 51.159 1.00 28.92 183 ASP A N 1
ATOM 1445 C CA . ASP A 1 183 ? -21.231 -1.760 52.268 1.00 28.92 183 ASP A CA 1
ATOM 1446 C C . ASP A 1 183 ? -19.755 -2.099 52.536 1.00 28.92 183 ASP A C 1
ATOM 1448 O O . ASP A 1 183 ? -19.461 -2.993 53.323 1.00 28.92 183 ASP A O 1
ATOM 1452 N N . GLU A 1 184 ? -18.802 -1.326 52.009 1.00 32.81 184 GLU A N 1
ATOM 1453 C CA . GLU A 1 184 ? -17.381 -1.472 52.371 1.00 32.81 184 GLU A CA 1
ATOM 1454 C C . GLU A 1 184 ? -16.760 -0.152 52.842 1.00 32.81 184 GLU A C 1
ATOM 1456 O O . GLU A 1 184 ? -15.846 0.383 52.229 1.00 32.81 184 GLU A O 1
ATOM 1461 N N . GLN A 1 185 ? -17.274 0.395 53.953 1.00 28.05 185 GLN A N 1
ATOM 1462 C CA . GLN A 1 185 ? -16.529 1.321 54.827 1.00 28.05 185 GLN A CA 1
ATOM 1463 C C . GLN A 1 185 ? -17.226 1.533 56.187 1.00 28.05 185 GLN A C 1
ATOM 1465 O O . GLN A 1 185 ? -17.513 2.649 56.614 1.00 28.05 185 GLN A O 1
ATOM 1470 N N . LYS A 1 186 ? -17.493 0.447 56.922 1.00 31.44 186 LYS A N 1
ATOM 1471 C CA . LYS A 1 186 ? -17.677 0.510 58.382 1.00 31.44 186 LYS A CA 1
ATOM 1472 C C . LYS A 1 186 ? -16.968 -0.660 59.054 1.00 31.44 186 LYS A C 1
ATOM 1474 O O . LYS A 1 186 ? -17.516 -1.748 59.166 1.00 31.44 186 LYS A O 1
ATOM 1479 N N . GLY A 1 187 ? -15.761 -0.397 59.546 1.00 24.09 187 GLY A N 1
ATOM 1480 C CA . GLY A 1 187 ? -15.016 -1.301 60.414 1.00 24.09 187 GLY A CA 1
ATOM 1481 C C . GLY A 1 187 ? -14.000 -0.534 61.258 1.00 24.09 187 GLY A C 1
ATOM 1482 O O . GLY A 1 187 ? -12.954 -0.154 60.753 1.00 24.09 187 GLY A O 1
ATOM 1483 N N . HIS A 1 188 ? -14.345 -0.352 62.537 1.00 25.09 188 HIS A N 1
ATOM 1484 C CA . HIS A 1 188 ? -13.520 0.082 63.676 1.00 25.09 188 HIS A CA 1
ATOM 1485 C C . HIS A 1 188 ? -13.102 1.557 63.824 1.00 25.09 188 HIS A C 1
ATOM 1487 O O . HIS A 1 188 ? -12.082 2.008 63.319 1.00 25.09 188 HIS A O 1
ATOM 1493 N N . ASN A 1 189 ? -13.823 2.276 64.695 1.00 26.53 189 ASN A N 1
ATOM 1494 C CA . ASN A 1 189 ? -13.378 2.433 66.088 1.00 26.53 189 ASN A CA 1
ATOM 1495 C C . ASN A 1 189 ? -14.528 2.939 66.975 1.00 26.53 189 ASN A C 1
ATOM 1497 O O . ASN A 1 189 ? -15.098 4.005 66.748 1.00 26.53 189 ASN A O 1
ATOM 1501 N N . GLU A 1 190 ? -14.861 2.149 67.993 1.00 28.31 190 GLU A N 1
ATOM 1502 C CA . GLU A 1 190 ? -15.584 2.606 69.180 1.00 28.31 190 GLU A CA 1
ATOM 1503 C C . GLU A 1 190 ? -14.631 3.488 70.003 1.00 28.31 190 GLU A C 1
ATOM 1505 O O . GLU A 1 190 ? -13.441 3.190 70.045 1.00 28.31 190 GLU A O 1
ATOM 1510 N N . THR A 1 191 ? -15.094 4.574 70.635 1.00 24.58 191 THR A N 1
ATOM 1511 C CA . THR A 1 191 ? -15.262 4.689 72.103 1.00 24.58 191 THR A CA 1
ATOM 1512 C C . THR A 1 191 ? -15.796 6.090 72.494 1.00 24.58 191 THR A C 1
ATOM 1514 O O . THR A 1 191 ? -15.365 7.103 71.957 1.00 24.58 191 THR A O 1
ATOM 1517 N N . GLU A 1 192 ? -16.679 6.086 73.503 1.00 26.12 192 GLU A N 1
ATOM 1518 C CA . GLU A 1 192 ? -17.028 7.143 74.481 1.00 26.12 192 GLU A CA 1
ATOM 1519 C C . GLU A 1 192 ? -18.147 8.177 74.201 1.00 26.12 192 GLU A C 1
ATOM 1521 O O . GLU A 1 192 ? -18.064 9.033 73.329 1.00 26.12 192 GLU A O 1
ATOM 1526 N N . GLY A 1 193 ? -19.140 8.196 75.113 1.00 25.61 193 GLY A N 1
ATOM 1527 C CA . GLY A 1 193 ? -19.449 9.450 75.823 1.00 25.61 193 GLY A CA 1
ATOM 1528 C C . GLY A 1 193 ? -20.843 10.097 75.723 1.00 25.61 193 GLY A C 1
ATOM 1529 O O . GLY A 1 193 ? -20.957 11.227 75.282 1.00 25.61 193 GLY A O 1
ATOM 1530 N N . MET A 1 194 ? -21.889 9.430 76.223 1.00 25.36 194 MET A N 1
ATOM 1531 C CA . MET A 1 194 ? -22.975 9.971 77.081 1.00 25.36 194 MET A CA 1
ATOM 1532 C C . MET A 1 194 ? -23.575 11.409 76.869 1.00 25.36 194 MET A C 1
ATOM 1534 O O . MET A 1 194 ? -22.996 12.408 77.271 1.00 25.36 194 MET A O 1
ATOM 1538 N N . LYS A 1 195 ? -24.877 11.436 76.503 1.00 25.94 195 LYS A N 1
ATOM 1539 C CA . LYS A 1 195 ? -25.994 12.358 76.895 1.00 25.94 195 LYS A CA 1
ATOM 1540 C C . LYS A 1 195 ? -25.917 13.887 76.654 1.00 25.94 195 LYS A C 1
ATOM 1542 O O . LYS A 1 195 ? -25.260 14.596 77.401 1.00 25.94 195 LYS A O 1
ATOM 1547 N N . ALA A 1 196 ? -26.910 14.404 75.909 1.00 26.28 196 ALA A N 1
ATOM 1548 C CA . ALA A 1 196 ? -27.870 15.409 76.413 1.00 26.28 196 ALA A CA 1
ATOM 1549 C C . ALA A 1 196 ? -29.137 15.509 75.534 1.00 26.28 196 ALA A C 1
ATOM 1551 O O . ALA A 1 196 ? -29.075 15.509 74.310 1.00 26.28 196 ALA A O 1
ATOM 1552 N N . LYS A 1 197 ? -30.298 15.602 76.195 1.00 29.45 197 LYS A N 1
ATOM 1553 C CA . LYS A 1 197 ? -31.614 15.932 75.624 1.00 29.45 197 LYS A CA 1
ATOM 1554 C C . LYS A 1 197 ? -31.654 17.395 75.169 1.00 29.45 197 LYS A C 1
ATOM 1556 O O . LYS A 1 197 ? -31.263 18.267 75.936 1.00 29.45 197 LYS A O 1
ATOM 1561 N N . GLY A 1 198 ? -32.313 17.655 74.043 1.00 25.84 198 GLY A N 1
ATOM 1562 C CA . GLY A 1 198 ? -32.850 18.968 73.687 1.00 25.84 198 GLY A CA 1
ATOM 1563 C C . GLY A 1 198 ? -33.873 18.839 72.562 1.00 25.84 198 GLY A C 1
ATOM 1564 O O . GLY A 1 198 ? -33.509 18.520 71.438 1.00 25.84 198 GLY A O 1
ATOM 1565 N N . LYS A 1 199 ? -35.156 19.040 72.878 1.00 30.00 199 LYS A N 1
ATOM 1566 C CA . LYS A 1 199 ? -36.205 19.318 71.888 1.00 30.00 199 LYS A CA 1
ATOM 1567 C C . LYS A 1 199 ? -36.053 20.773 71.435 1.00 30.00 199 LYS A C 1
ATOM 1569 O O . LYS A 1 199 ? -35.933 21.633 72.303 1.00 30.00 199 LYS A O 1
ATOM 1574 N N . ASN A 1 200 ? -36.110 21.029 70.131 1.00 25.06 200 ASN A N 1
ATOM 1575 C CA . ASN A 1 200 ? -37.078 21.944 69.515 1.00 25.06 200 ASN A CA 1
ATOM 1576 C C . ASN A 1 200 ? -36.936 21.924 67.987 1.00 25.06 200 ASN A C 1
ATOM 1578 O O . ASN A 1 200 ? -35.837 21.836 67.447 1.00 25.06 200 ASN A O 1
ATOM 1582 N N . GLU A 1 201 ? -38.093 21.954 67.336 1.00 29.78 201 GLU A N 1
ATOM 1583 C CA . GLU A 1 201 ? -38.310 22.088 65.899 1.00 29.78 201 GLU A CA 1
ATOM 1584 C C . GLU A 1 201 ? -37.766 23.430 65.384 1.00 29.78 201 GLU A C 1
ATOM 1586 O O . GLU A 1 201 ? -37.942 24.446 66.047 1.00 29.78 201 GLU A O 1
ATOM 1591 N N . GLU A 1 202 ? -37.134 23.436 64.205 1.00 25.38 202 GLU A N 1
ATOM 1592 C CA . GLU A 1 202 ? -37.627 24.149 63.012 1.00 25.38 202 GLU A CA 1
ATOM 1593 C C . GLU A 1 202 ? -36.640 24.040 61.829 1.00 25.38 202 GLU A C 1
ATOM 1595 O O . GLU A 1 202 ? -35.475 24.411 61.915 1.00 25.38 202 GLU A O 1
ATOM 1600 N N . ARG A 1 203 ? -37.183 23.548 60.705 1.00 35.91 203 ARG A N 1
ATOM 1601 C CA . ARG A 1 203 ? -36.910 23.948 59.311 1.00 35.91 203 ARG A CA 1
ATOM 1602 C C . ARG A 1 203 ? -35.445 23.955 58.832 1.00 35.91 203 ARG A C 1
ATOM 1604 O O . ARG A 1 203 ? -34.761 24.971 58.873 1.00 35.91 203 ARG A O 1
ATOM 1611 N N . GLY A 1 204 ? -35.033 22.845 58.217 1.00 24.17 204 GLY A N 1
ATOM 1612 C CA . GLY A 1 204 ? -33.792 22.736 57.446 1.00 24.17 204 GLY A CA 1
ATOM 1613 C C . GLY A 1 204 ? -33.937 21.745 56.291 1.00 24.17 204 GLY A C 1
ATOM 1614 O O . GLY A 1 204 ? -34.253 20.582 56.508 1.00 24.17 204 GLY A O 1
ATOM 1615 N N . ASP A 1 205 ? -33.767 22.288 55.090 1.00 25.28 205 ASP A N 1
ATOM 1616 C CA . ASP A 1 205 ? -33.637 21.707 53.751 1.00 25.28 205 ASP A CA 1
ATOM 1617 C C . ASP A 1 205 ? -33.368 20.191 53.640 1.00 25.28 205 ASP A C 1
ATOM 1619 O O . ASP A 1 205 ? -32.340 19.675 54.080 1.00 25.28 205 ASP A O 1
ATOM 1623 N N . ASN A 1 206 ? -34.285 19.485 52.976 1.00 26.92 206 ASN A N 1
ATOM 1624 C CA . ASN A 1 206 ? -34.171 18.066 52.647 1.00 26.92 206 ASN A CA 1
ATOM 1625 C C . ASN A 1 206 ? -33.647 17.921 51.205 1.00 26.92 206 ASN A C 1
ATOM 1627 O O . ASN A 1 206 ? -34.350 17.454 50.314 1.00 26.92 206 ASN A O 1
ATOM 1631 N N . THR A 1 207 ? -32.401 18.319 50.950 1.00 27.42 207 THR A N 1
ATOM 1632 C CA . THR A 1 207 ? -31.672 17.970 49.715 1.00 27.42 207 THR A CA 1
ATOM 1633 C C . THR A 1 207 ? -30.930 16.646 49.900 1.00 27.42 207 THR A C 1
ATOM 1635 O O . THR A 1 207 ? -29.703 16.587 49.916 1.00 27.42 207 THR A O 1
ATOM 1638 N N . GLY A 1 208 ? -31.694 15.566 50.074 1.00 26.55 208 GLY A N 1
ATOM 1639 C CA . GLY A 1 208 ? -31.225 14.197 49.867 1.00 26.55 208 GLY A CA 1
ATOM 1640 C C . GLY A 1 208 ? -31.612 13.770 48.455 1.00 26.55 208 GLY A C 1
ATOM 1641 O O . GLY A 1 208 ? -32.798 13.709 48.142 1.00 26.55 208 GLY A O 1
ATOM 1642 N N . GLY A 1 209 ? -30.626 13.539 47.584 1.00 29.64 209 GLY A N 1
ATOM 1643 C CA . GLY A 1 209 ? -30.855 13.156 46.191 1.00 29.64 209 GLY A CA 1
ATOM 1644 C C . GLY A 1 209 ? -31.672 11.867 46.083 1.00 29.64 209 GLY A C 1
ATOM 1645 O O . GLY A 1 209 ? -31.179 10.788 46.401 1.00 29.64 209 GLY A O 1
ATOM 1646 N N . ASN A 1 210 ? -32.919 11.989 45.626 1.00 37.03 210 ASN A N 1
ATOM 1647 C CA . ASN A 1 210 ? -33.764 10.863 45.242 1.00 37.03 210 ASN A CA 1
ATOM 1648 C C . ASN A 1 210 ? -33.137 10.152 44.036 1.00 37.03 210 ASN A C 1
ATOM 1650 O O . ASN A 1 210 ? -33.197 10.657 42.914 1.00 37.03 210 ASN A O 1
ATOM 1654 N N . VAL A 1 211 ? -32.563 8.969 44.254 1.00 45.22 211 VAL A N 1
ATOM 1655 C CA . VAL A 1 211 ? -32.270 8.030 43.165 1.00 45.22 211 VAL A CA 1
ATOM 1656 C C . VAL A 1 211 ? -33.618 7.522 42.627 1.00 45.22 211 VAL A C 1
ATOM 1658 O O . VAL A 1 211 ? -34.452 7.087 43.429 1.00 45.22 211 VAL A O 1
ATOM 1661 N N . PRO A 1 212 ? -33.893 7.604 41.312 1.00 49.56 212 PRO A N 1
ATOM 1662 C CA . PRO A 1 212 ? -35.145 7.107 40.747 1.00 49.56 212 PRO A CA 1
ATOM 1663 C C . PRO A 1 212 ? -35.302 5.600 41.011 1.00 49.56 212 PRO A C 1
ATOM 1665 O O . PRO A 1 212 ? -34.363 4.830 40.832 1.00 49.56 212 PRO A O 1
ATOM 1668 N N . GLN A 1 213 ? -36.495 5.176 41.446 1.00 52.81 213 GLN A N 1
ATOM 1669 C CA . GLN A 1 213 ? -36.784 3.777 41.808 1.00 52.81 213 GLN A CA 1
ATOM 1670 C C . GLN A 1 213 ? -36.844 2.818 40.598 1.00 52.81 213 GLN A C 1
ATOM 1672 O O . GLN A 1 213 ? -36.769 1.608 40.793 1.00 52.81 213 GLN A O 1
ATOM 1677 N N . GLN A 1 214 ? -36.976 3.338 39.368 1.00 64.69 214 GLN A N 1
ATOM 1678 C CA . GLN A 1 214 ? -36.992 2.577 38.110 1.00 64.69 214 GLN A CA 1
ATOM 1679 C C . GLN A 1 214 ? -36.048 3.222 37.087 1.00 64.69 214 GLN A C 1
ATOM 1681 O O . GLN A 1 214 ? -36.082 4.441 36.894 1.00 64.69 214 GLN A O 1
ATOM 1686 N N . GLY A 1 215 ? -35.205 2.397 36.457 1.00 79.19 215 GLY A N 1
ATOM 1687 C CA . GLY A 1 215 ? -34.269 2.808 35.404 1.00 79.19 215 GLY A CA 1
ATOM 1688 C C . GLY A 1 215 ? -34.933 2.952 34.036 1.00 79.19 215 GLY A C 1
ATOM 1689 O O . GLY A 1 215 ? -36.015 2.411 33.800 1.00 79.19 215 GLY A O 1
ATOM 1690 N N . LEU A 1 216 ? -34.258 3.633 33.106 1.00 83.81 216 LEU A N 1
ATOM 1691 C CA . LEU A 1 216 ? -34.766 3.881 31.751 1.00 83.81 216 LEU A CA 1
ATOM 1692 C C . LEU A 1 216 ? -35.159 2.586 31.008 1.00 83.81 216 LEU A C 1
ATOM 1694 O O . LEU A 1 216 ? -36.163 2.574 30.300 1.00 83.81 216 LEU A O 1
ATOM 1698 N N . LEU A 1 217 ? -34.416 1.484 31.183 1.00 84.38 217 LEU A N 1
ATOM 1699 C CA . LEU A 1 217 ? -34.685 0.202 30.504 1.00 84.38 217 LEU A CA 1
ATOM 1700 C C . LEU A 1 217 ? -35.925 -0.545 31.022 1.00 84.38 217 LEU A C 1
ATOM 1702 O O . LEU A 1 217 ? -36.432 -1.436 30.334 1.00 84.38 217 LEU A O 1
ATOM 1706 N N . GLN A 1 218 ? -36.397 -0.202 32.222 1.00 81.19 218 GLN A N 1
ATOM 1707 C CA . GLN A 1 218 ? -37.567 -0.813 32.859 1.00 81.19 218 GLN A CA 1
ATOM 1708 C C . GLN A 1 218 ? -38.875 -0.091 32.492 1.00 81.19 218 GLN A C 1
ATOM 1710 O O . GLN A 1 218 ? -39.965 -0.603 32.750 1.00 81.19 218 GLN A O 1
ATOM 1715 N N . MET A 1 219 ? -38.776 1.091 31.878 1.00 82.81 219 MET A N 1
ATOM 1716 C CA . MET A 1 219 ? -39.913 1.900 31.449 1.00 82.81 219 MET A CA 1
ATOM 1717 C C . MET A 1 219 ? -40.509 1.386 30.131 1.00 82.81 219 MET A C 1
ATOM 1719 O O . MET A 1 219 ? -39.822 0.811 29.285 1.00 82.81 219 MET A O 1
ATOM 1723 N N . LYS A 1 220 ? -41.799 1.662 29.903 1.00 81.44 220 LYS A N 1
ATOM 1724 C CA . LYS A 1 220 ? -42.439 1.418 28.601 1.00 81.44 220 LYS A CA 1
ATOM 1725 C C . LYS A 1 220 ? -42.084 2.537 27.624 1.00 81.44 220 LYS A C 1
ATOM 1727 O O . LYS A 1 220 ? -42.662 3.620 27.684 1.00 81.44 220 LYS A O 1
ATOM 1732 N N . LEU A 1 221 ? -41.138 2.264 26.727 1.00 86.81 221 LEU A N 1
ATOM 1733 C CA . LEU A 1 221 ? -40.608 3.241 25.773 1.00 86.81 221 LEU A CA 1
ATOM 1734 C C . LEU A 1 221 ? -41.085 2.979 24.328 1.00 86.81 221 LEU A C 1
ATOM 1736 O O . LEU A 1 221 ? -41.195 1.813 23.935 1.00 86.81 221 LEU A O 1
ATOM 1740 N N . PRO A 1 222 ? -41.320 4.031 23.517 1.00 89.94 222 PRO A N 1
ATOM 1741 C CA . PRO A 1 222 ? -41.568 3.905 22.077 1.00 89.94 222 PRO A CA 1
ATOM 1742 C C . PRO A 1 222 ? -40.389 3.281 21.306 1.00 89.94 222 PRO A C 1
ATOM 1744 O O . PRO A 1 222 ? -39.233 3.436 21.705 1.00 89.94 222 PRO A O 1
ATOM 1747 N N . GLU A 1 223 ? -40.665 2.644 20.160 1.00 89.94 223 GLU A N 1
ATOM 1748 C CA . GLU A 1 223 ? -39.649 2.057 19.259 1.00 89.94 223 GLU A CA 1
ATOM 1749 C C . GLU A 1 223 ? -38.466 2.993 18.912 1.00 89.94 223 GLU A C 1
ATOM 1751 O O . GLU A 1 223 ? -37.321 2.571 19.096 1.00 89.94 223 GLU A O 1
ATOM 1756 N N . PRO A 1 224 ? -38.658 4.270 18.515 1.00 90.69 224 PRO A N 1
ATOM 1757 C CA . PRO A 1 224 ? -37.535 5.160 18.187 1.00 90.69 224 PRO A CA 1
ATOM 1758 C C . PRO A 1 224 ? -36.629 5.465 19.390 1.00 90.69 224 PRO A C 1
ATOM 1760 O O . PRO A 1 224 ? -35.425 5.670 19.231 1.00 90.69 224 PRO A O 1
ATOM 1763 N N . VAL A 1 225 ? -37.174 5.444 20.612 1.00 91.50 225 VAL A N 1
ATOM 1764 C CA . VAL A 1 225 ? -36.382 5.590 21.842 1.00 91.50 225 VAL A CA 1
ATOM 1765 C C . VAL A 1 225 ? -35.566 4.320 22.097 1.00 91.50 225 VAL A C 1
ATOM 1767 O O . VAL A 1 225 ? -34.375 4.412 22.401 1.00 91.50 225 VAL A O 1
ATOM 1770 N N . LYS A 1 226 ? -36.166 3.134 21.905 1.00 91.44 226 LYS A N 1
ATOM 1771 C CA . LYS A 1 226 ? -35.464 1.840 21.995 1.00 91.44 226 LYS A CA 1
ATOM 1772 C C . LYS A 1 226 ? -34.280 1.779 21.021 1.00 91.44 226 LYS A C 1
ATOM 1774 O O . LYS A 1 226 ? -33.204 1.339 21.417 1.00 91.44 226 LYS A O 1
ATOM 1779 N N . LEU A 1 227 ? -34.434 2.301 19.799 1.00 92.00 227 LEU A N 1
ATOM 1780 C CA . LEU A 1 227 ? -33.356 2.363 18.803 1.00 92.00 227 LEU A CA 1
ATOM 1781 C C . LEU A 1 227 ? -32.168 3.211 19.284 1.00 92.00 227 LEU A C 1
ATOM 1783 O O . LEU A 1 227 ? -31.021 2.774 19.201 1.00 92.00 227 LEU A O 1
ATOM 1787 N N . GLN A 1 228 ? -32.419 4.397 19.848 1.00 91.94 228 GLN A N 1
ATOM 1788 C CA . GLN A 1 228 ? -31.340 5.233 20.389 1.00 91.94 228 GLN A CA 1
ATOM 1789 C C . GLN A 1 228 ? -30.655 4.590 21.604 1.00 91.94 228 GLN A C 1
ATOM 1791 O O . GLN A 1 228 ? -29.436 4.687 21.757 1.00 91.94 228 GLN A O 1
ATOM 1796 N N . ILE A 1 229 ? -31.407 3.870 22.440 1.00 91.44 229 ILE A N 1
ATOM 1797 C CA . ILE A 1 229 ? -30.838 3.090 23.546 1.00 91.44 229 ILE A CA 1
ATOM 1798 C C . ILE A 1 229 ? -29.951 1.957 23.017 1.00 91.44 229 ILE A C 1
ATOM 1800 O O . ILE A 1 229 ? -28.877 1.729 23.573 1.00 91.44 229 ILE A O 1
ATOM 1804 N N . CYS A 1 230 ? -30.332 1.285 21.924 1.00 92.62 230 CYS A N 1
ATOM 1805 C CA . CYS A 1 230 ? -29.471 0.291 21.283 1.00 92.62 230 CYS A CA 1
ATOM 1806 C C . CYS A 1 230 ? -28.109 0.884 20.888 1.00 92.62 230 CYS A C 1
ATOM 1808 O O . CYS A 1 230 ? -27.089 0.240 21.125 1.00 92.62 230 CYS A O 1
ATOM 1810 N N . HIS A 1 231 ? -28.059 2.115 20.367 1.00 91.12 231 HIS A N 1
ATOM 1811 C CA . HIS A 1 231 ? -26.789 2.784 20.052 1.00 91.12 231 HIS A CA 1
ATOM 1812 C C . HIS A 1 231 ? -25.932 3.068 21.299 1.00 91.12 231 HIS A C 1
ATOM 1814 O O . HIS A 1 231 ? -24.708 2.924 21.258 1.00 91.12 231 HIS A O 1
ATOM 1820 N N . ILE A 1 232 ? -26.550 3.421 22.433 1.00 91.50 232 ILE A N 1
ATOM 1821 C CA . ILE A 1 232 ? -25.835 3.582 23.711 1.00 91.50 232 ILE A CA 1
ATOM 1822 C C . ILE A 1 232 ? -25.282 2.242 24.196 1.00 91.50 232 ILE A C 1
ATOM 1824 O O . ILE A 1 232 ? -24.100 2.154 24.524 1.00 91.50 232 ILE A O 1
ATOM 1828 N N . LEU A 1 233 ? -26.102 1.188 24.207 1.00 90.56 233 LEU A N 1
ATOM 1829 C CA . LEU A 1 233 ? -25.666 -0.150 24.612 1.00 90.56 233 LEU A CA 1
ATOM 1830 C C . LEU A 1 233 ? -24.540 -0.663 23.708 1.00 90.56 233 LEU A C 1
ATOM 1832 O O . LEU A 1 233 ? -23.581 -1.247 24.206 1.00 90.56 233 LEU A O 1
ATOM 1836 N N . GLN A 1 234 ? -24.605 -0.384 22.405 1.00 90.88 234 GLN A N 1
ATOM 1837 C CA . GLN A 1 234 ? -23.541 -0.714 21.461 1.00 90.88 234 GLN A CA 1
ATOM 1838 C C . GLN A 1 234 ? -22.229 -0.016 21.833 1.00 90.88 234 GLN A C 1
ATOM 1840 O O . GLN A 1 234 ? -21.190 -0.669 21.892 1.00 90.88 234 GLN A O 1
ATOM 1845 N N . HIS A 1 235 ? -22.274 1.275 22.169 1.00 90.19 235 HIS A N 1
ATOM 1846 C CA . HIS A 1 235 ? -21.090 1.997 22.629 1.00 90.19 235 HIS A CA 1
ATOM 1847 C C . HIS A 1 235 ? -20.490 1.386 23.909 1.00 90.19 235 HIS A C 1
ATOM 1849 O O . HIS A 1 235 ? -19.271 1.262 24.018 1.00 90.19 235 HIS A O 1
ATOM 1855 N N . LEU A 1 236 ? -21.321 0.955 24.867 1.00 89.00 236 LEU A N 1
ATOM 1856 C CA . LEU A 1 236 ? -20.839 0.275 26.078 1.00 89.00 236 LEU A CA 1
ATOM 1857 C C . LEU A 1 236 ? -20.162 -1.066 25.755 1.00 89.00 236 LEU A C 1
ATOM 1859 O O . LEU A 1 236 ? -19.121 -1.382 26.335 1.00 89.00 236 LEU A O 1
ATOM 1863 N N . CYS A 1 237 ? -20.706 -1.824 24.798 1.00 88.31 237 CYS A N 1
ATOM 1864 C CA . CYS A 1 237 ? -20.092 -3.062 24.311 1.00 88.31 237 CYS A CA 1
ATOM 1865 C C . CYS A 1 237 ? -18.724 -2.798 23.664 1.00 88.31 237 CYS A C 1
ATOM 1867 O O . CYS A 1 237 ? -17.765 -3.516 23.942 1.00 88.31 237 CYS A O 1
ATOM 1869 N N . ASP A 1 238 ? -18.609 -1.741 22.854 1.00 89.44 238 ASP A N 1
ATOM 1870 C CA . ASP A 1 238 ? -17.348 -1.339 22.222 1.00 89.44 238 ASP A CA 1
ATOM 1871 C C . ASP A 1 238 ? -16.293 -0.928 23.262 1.00 89.44 238 ASP A C 1
ATOM 1873 O O . ASP A 1 238 ? -15.102 -1.207 23.096 1.00 89.44 238 ASP A O 1
ATOM 1877 N N . CYS A 1 239 ? -16.708 -0.271 24.349 1.00 88.50 239 CYS A N 1
ATOM 1878 C CA . CYS A 1 239 ? -15.833 0.054 25.476 1.00 88.50 239 CYS A CA 1
ATOM 1879 C C . CYS A 1 239 ? -15.332 -1.209 26.187 1.00 88.50 239 CYS A C 1
ATOM 1881 O O . CYS A 1 239 ? -14.136 -1.315 26.452 1.00 88.50 239 CYS A O 1
ATOM 1883 N N . GLN A 1 240 ? -16.202 -2.194 26.430 1.00 87.00 240 GLN A N 1
ATOM 1884 C CA . GLN A 1 240 ? -15.799 -3.466 27.036 1.00 87.00 240 GLN A CA 1
ATOM 1885 C C . GLN A 1 240 ? -14.856 -4.269 26.126 1.00 87.00 240 GLN A C 1
ATOM 1887 O O . GLN A 1 240 ? -13.881 -4.850 26.603 1.00 87.00 240 GLN A O 1
ATOM 1892 N N . LEU A 1 241 ? -15.116 -4.296 24.816 1.00 88.44 241 LEU A N 1
ATOM 1893 C CA . LEU A 1 241 ? -14.236 -4.943 23.842 1.00 88.44 241 LEU A CA 1
ATOM 1894 C C . LEU A 1 241 ? -12.852 -4.286 23.824 1.00 88.44 241 LEU A C 1
ATOM 1896 O O . LEU A 1 241 ? -11.844 -4.987 23.829 1.00 88.44 241 LEU A O 1
ATOM 1900 N N . ARG A 1 242 ? -12.794 -2.952 23.860 1.00 90.44 242 ARG A N 1
ATOM 1901 C CA . ARG A 1 242 ? -11.528 -2.214 23.921 1.00 90.44 242 ARG A CA 1
ATOM 1902 C C . ARG A 1 242 ? -10.737 -2.519 25.188 1.00 90.44 242 ARG A C 1
ATOM 1904 O O . ARG A 1 242 ? -9.560 -2.831 25.071 1.00 90.44 242 ARG A O 1
ATOM 1911 N N . HIS A 1 243 ? -11.395 -2.537 26.348 1.00 89.75 243 HIS A N 1
ATOM 1912 C CA . HIS A 1 243 ? -10.772 -2.922 27.621 1.00 89.75 243 HIS A CA 1
ATOM 1913 C C . HIS A 1 243 ? -10.167 -4.332 27.561 1.00 89.75 243 HIS A C 1
ATOM 1915 O O . HIS A 1 243 ? -9.029 -4.544 27.965 1.00 89.75 243 HIS A O 1
ATOM 1921 N N . ARG A 1 244 ? -10.887 -5.302 26.973 1.00 89.06 244 ARG A N 1
ATOM 1922 C CA . ARG A 1 244 ? -10.370 -6.671 26.767 1.00 89.06 244 ARG A CA 1
ATOM 1923 C C . ARG A 1 244 ? -9.095 -6.692 25.923 1.00 89.06 244 ARG A C 1
ATOM 1925 O O . ARG A 1 244 ? -8.197 -7.479 26.199 1.00 89.06 244 ARG A O 1
ATOM 1932 N N . ILE A 1 245 ? -9.033 -5.861 24.885 1.00 91.62 245 ILE A N 1
ATOM 1933 C CA . ILE A 1 245 ? -7.876 -5.771 23.988 1.00 91.62 245 ILE A CA 1
ATOM 1934 C C . ILE A 1 245 ? -6.700 -5.080 24.685 1.00 91.62 245 ILE A C 1
ATOM 1936 O O . ILE A 1 245 ? -5.579 -5.561 24.575 1.00 91.62 245 ILE A O 1
ATOM 1940 N N . GLU A 1 246 ? -6.942 -3.990 25.413 1.00 91.75 246 GLU A N 1
ATOM 1941 C CA . GLU A 1 246 ? -5.908 -3.274 26.172 1.00 91.75 246 GLU A CA 1
ATOM 1942 C C . GLU A 1 246 ? -5.305 -4.169 27.266 1.00 91.75 246 GLU A C 1
ATOM 1944 O O . GLU A 1 246 ? -4.085 -4.289 27.339 1.00 91.75 246 GLU A O 1
ATOM 1949 N N . ALA A 1 247 ? -6.133 -4.903 28.018 1.00 90.44 247 ALA A N 1
ATOM 1950 C CA . ALA A 1 247 ? -5.662 -5.875 29.006 1.00 90.44 247 ALA A CA 1
ATOM 1951 C C . ALA A 1 247 ? -4.871 -7.036 28.371 1.00 90.44 247 ALA A C 1
ATOM 1953 O O . ALA A 1 247 ? -3.888 -7.508 28.938 1.00 90.44 247 ALA A O 1
ATOM 1954 N N . LEU A 1 248 ? -5.263 -7.491 27.174 1.00 91.62 248 LEU A N 1
ATOM 1955 C CA . LEU A 1 248 ? -4.501 -8.494 26.424 1.00 91.62 248 LEU A CA 1
ATOM 1956 C C . LEU A 1 248 ? -3.133 -7.958 25.987 1.00 91.62 248 LEU A C 1
ATOM 1958 O O . LEU A 1 248 ? -2.151 -8.696 26.034 1.00 91.62 248 LEU A O 1
ATOM 1962 N N . VAL A 1 249 ? -3.063 -6.700 25.548 1.00 91.75 249 VAL A N 1
ATOM 1963 C CA . VAL A 1 249 ? -1.801 -6.046 25.179 1.00 91.75 249 VAL A CA 1
ATOM 1964 C C . VAL A 1 249 ? -0.895 -5.900 26.401 1.00 91.75 249 VAL A C 1
ATOM 1966 O O . VAL A 1 249 ? 0.277 -6.254 26.302 1.00 91.75 249 VAL A O 1
ATOM 1969 N N . ALA A 1 250 ? -1.441 -5.457 27.536 1.00 90.81 250 ALA A N 1
ATOM 1970 C CA . ALA A 1 250 ? -0.714 -5.338 28.798 1.00 90.81 250 ALA A CA 1
ATOM 1971 C C . ALA A 1 250 ? -0.110 -6.686 29.225 1.00 90.81 250 ALA A C 1
ATOM 1973 O O . ALA A 1 250 ? 1.101 -6.794 29.389 1.00 90.81 250 ALA A O 1
ATOM 1974 N N . PHE A 1 251 ? -0.927 -7.745 29.267 1.00 91.94 251 PHE A N 1
ATOM 1975 C CA . PHE A 1 251 ? -0.458 -9.103 29.561 1.00 91.94 251 PHE A CA 1
ATOM 1976 C C . PHE A 1 251 ? 0.610 -9.592 28.570 1.00 91.94 251 PHE A C 1
ATOM 1978 O O . PHE A 1 251 ? 1.578 -10.247 28.957 1.00 91.94 251 PHE A O 1
ATOM 1985 N N . SER A 1 252 ? 0.440 -9.289 27.279 1.00 91.81 252 SER A N 1
ATOM 1986 C CA . SER A 1 252 ? 1.358 -9.755 26.235 1.00 91.81 252 SER A CA 1
ATOM 1987 C C . SER A 1 252 ? 2.768 -9.186 26.390 1.00 91.81 252 SER A C 1
ATOM 1989 O O . SER A 1 252 ? 3.718 -9.871 26.019 1.00 91.81 252 SER A O 1
ATOM 1991 N N . ASP A 1 253 ? 2.924 -7.971 26.916 1.00 89.88 253 ASP A N 1
ATOM 1992 C CA . ASP A 1 253 ? 4.238 -7.349 27.111 1.00 89.88 253 ASP A CA 1
ATOM 1993 C C . ASP A 1 253 ? 5.052 -8.074 28.183 1.00 89.88 253 ASP A C 1
ATOM 1995 O O . ASP A 1 253 ? 6.135 -8.592 27.897 1.00 89.88 253 ASP A O 1
ATOM 1999 N N . ASP A 1 254 ? 4.469 -8.229 29.374 1.00 88.31 254 ASP A N 1
ATOM 2000 C CA . ASP A 1 254 ? 5.078 -8.955 30.490 1.00 88.31 254 ASP A CA 1
ATOM 2001 C C . ASP A 1 254 ? 5.378 -10.409 30.109 1.00 88.31 254 ASP A C 1
ATOM 2003 O O . ASP A 1 254 ? 6.459 -10.944 30.385 1.00 88.31 254 ASP A O 1
ATOM 2007 N N . PHE A 1 255 ? 4.442 -11.056 29.410 1.00 89.81 255 PHE A N 1
ATOM 2008 C CA . PHE A 1 255 ? 4.595 -12.435 28.968 1.00 89.81 255 PHE A CA 1
ATOM 2009 C C . PHE A 1 255 ? 5.723 -12.598 27.939 1.00 89.81 255 PHE A C 1
ATOM 2011 O O . PHE A 1 255 ? 6.543 -13.518 28.041 1.00 89.81 255 PHE A O 1
ATOM 2018 N N . VAL A 1 256 ? 5.812 -11.701 26.951 1.00 91.12 256 VAL A N 1
ATOM 2019 C CA . VAL A 1 256 ? 6.885 -11.728 25.946 1.00 91.12 256 VAL A CA 1
ATOM 2020 C C . VAL A 1 256 ? 8.236 -11.399 26.582 1.00 91.12 256 VAL A C 1
ATOM 2022 O O . VAL A 1 256 ? 9.223 -12.049 26.228 1.00 91.12 256 VAL A O 1
ATOM 2025 N N . ALA A 1 257 ? 8.301 -10.477 27.545 1.00 90.06 257 ALA A N 1
ATOM 2026 C CA . ALA A 1 257 ? 9.516 -10.202 28.311 1.00 90.06 257 ALA A CA 1
ATOM 2027 C C . ALA A 1 257 ? 10.006 -11.460 29.055 1.00 90.06 257 ALA A C 1
ATOM 2029 O O . ALA A 1 257 ? 11.159 -11.872 28.889 1.00 90.06 257 ALA A O 1
ATOM 2030 N N . CYS A 1 258 ? 9.108 -12.157 29.762 1.00 90.25 258 CYS A N 1
ATOM 2031 C CA . CYS A 1 258 ? 9.415 -13.429 30.425 1.00 90.25 258 CYS A CA 1
ATOM 2032 C C . CYS A 1 258 ? 9.907 -14.506 29.439 1.00 90.25 258 CYS A C 1
ATOM 2034 O O . CYS A 1 258 ? 10.866 -15.236 29.723 1.00 90.25 258 CYS A O 1
ATOM 2036 N N . LEU A 1 259 ? 9.283 -14.606 28.258 1.00 89.00 259 LEU A N 1
ATOM 2037 C CA . LEU A 1 259 ? 9.703 -15.536 27.206 1.00 89.00 259 LEU A CA 1
ATOM 2038 C C . LEU A 1 259 ? 11.099 -15.209 26.663 1.00 89.00 259 LEU A C 1
ATOM 2040 O O . LEU A 1 259 ? 11.902 -16.124 26.466 1.00 89.00 259 LEU A O 1
ATOM 2044 N N . GLN A 1 260 ? 11.408 -13.932 26.433 1.00 91.25 260 GLN A N 1
ATOM 2045 C CA . GLN A 1 260 ? 12.713 -13.493 25.933 1.00 91.25 260 GLN A CA 1
ATOM 2046 C C . GLN A 1 260 ? 13.831 -13.789 26.936 1.00 91.25 260 GLN A C 1
ATOM 2048 O O . GLN A 1 260 ? 14.873 -14.334 26.555 1.00 91.25 260 GLN A O 1
ATOM 2053 N N . ASP A 1 261 ? 13.606 -13.512 28.220 1.00 91.06 261 ASP A N 1
ATOM 2054 C CA . ASP A 1 261 ? 14.560 -13.835 29.282 1.00 91.06 261 ASP A CA 1
ATOM 2055 C C . ASP A 1 261 ? 14.788 -15.344 29.386 1.00 91.06 261 ASP A C 1
ATOM 2057 O O . ASP A 1 261 ? 15.932 -15.814 29.448 1.00 91.06 261 ASP A O 1
ATOM 2061 N N . ASN A 1 262 ? 13.716 -16.134 29.302 1.00 90.06 262 ASN A N 1
ATOM 2062 C CA . ASN A 1 262 ? 13.819 -17.586 29.263 1.00 90.06 262 ASN A CA 1
ATOM 2063 C C . ASN A 1 262 ? 14.618 -18.079 28.045 1.00 90.06 262 ASN A C 1
ATOM 2065 O O . ASN A 1 262 ? 15.515 -18.921 28.182 1.00 90.06 262 ASN A O 1
ATOM 2069 N N . GLN A 1 263 ? 14.332 -17.543 26.859 1.00 89.38 263 GLN A N 1
ATOM 2070 C CA . GLN A 1 263 ? 15.023 -17.886 25.621 1.00 89.38 263 GLN A CA 1
ATOM 2071 C C . GLN A 1 263 ? 16.518 -17.549 25.708 1.00 89.38 263 GLN A C 1
ATOM 2073 O O . GLN A 1 263 ? 17.360 -18.383 25.360 1.00 89.38 263 GLN A O 1
ATOM 2078 N N . ARG A 1 264 ? 16.869 -16.381 26.260 1.00 90.62 264 ARG A N 1
ATOM 2079 C CA . ARG A 1 264 ? 18.255 -15.951 26.500 1.00 90.62 264 ARG A CA 1
ATOM 2080 C C . ARG A 1 264 ? 18.986 -16.885 27.462 1.00 90.62 264 ARG A C 1
ATOM 2082 O O . ARG A 1 264 ? 20.124 -17.282 27.197 1.00 90.62 264 ARG A O 1
ATOM 2089 N N . LEU A 1 265 ? 18.340 -17.287 28.556 1.00 89.62 265 LEU A N 1
ATOM 2090 C CA . LEU A 1 265 ? 18.899 -18.253 29.504 1.00 89.62 265 LEU A CA 1
ATOM 2091 C C . LEU A 1 265 ? 19.152 -19.613 28.841 1.00 89.62 265 LEU A C 1
ATOM 2093 O O . LEU A 1 265 ? 20.216 -20.208 29.036 1.00 89.62 265 LEU A O 1
ATOM 2097 N N . ARG A 1 266 ? 18.207 -20.110 28.033 1.00 88.06 266 ARG A N 1
ATOM 2098 C CA . ARG A 1 266 ? 18.355 -21.382 27.307 1.00 88.06 266 ARG A CA 1
ATOM 2099 C C . ARG A 1 266 ? 19.456 -21.311 26.250 1.00 88.06 266 ARG A C 1
ATOM 2101 O O . ARG A 1 266 ? 20.240 -22.255 26.153 1.00 88.06 266 ARG A O 1
ATOM 2108 N N . TYR A 1 267 ? 19.578 -20.195 25.533 1.00 90.38 267 TYR A N 1
ATOM 2109 C CA . TYR A 1 267 ? 20.670 -19.961 24.587 1.00 90.38 267 TYR A CA 1
ATOM 2110 C C . TYR A 1 267 ? 22.040 -20.041 25.275 1.00 90.38 267 TYR A C 1
ATOM 2112 O O . TYR A 1 267 ? 22.902 -20.814 24.857 1.00 90.38 267 TYR A O 1
ATOM 2120 N N . ASN A 1 268 ? 22.213 -19.335 26.398 1.00 89.81 268 ASN A N 1
ATOM 2121 C CA . ASN A 1 268 ? 23.459 -19.356 27.169 1.00 89.81 268 ASN A CA 1
ATOM 2122 C C . ASN A 1 268 ? 23.796 -20.761 27.696 1.00 89.81 268 ASN A C 1
ATOM 2124 O O . ASN A 1 268 ? 24.950 -21.184 27.631 1.00 89.81 268 ASN A O 1
ATOM 2128 N N . LYS A 1 269 ? 22.794 -21.526 28.154 1.00 86.69 269 LYS A N 1
ATOM 2129 C CA . LYS A 1 269 ? 22.979 -22.926 28.575 1.00 86.69 269 LYS A CA 1
ATOM 2130 C C . LYS A 1 269 ? 23.468 -23.819 27.432 1.00 86.69 269 LYS A C 1
ATOM 2132 O O . LYS A 1 269 ? 24.297 -24.690 27.669 1.00 86.69 269 LYS A O 1
ATOM 2137 N N . VAL A 1 270 ? 22.965 -23.622 26.211 1.00 87.44 270 VAL A N 1
ATOM 2138 C CA . VAL A 1 270 ? 23.419 -24.375 25.029 1.00 87.44 270 VAL A CA 1
ATOM 2139 C C . VAL A 1 270 ? 24.845 -23.982 24.646 1.00 87.44 270 VAL A C 1
ATOM 2141 O O . VAL A 1 270 ? 25.648 -24.866 24.364 1.00 87.44 270 VAL A O 1
ATOM 2144 N N . MET A 1 271 ? 25.181 -22.692 24.699 1.00 85.06 271 MET A N 1
ATOM 2145 C CA . MET A 1 271 ? 26.525 -22.193 24.381 1.00 85.06 271 MET A CA 1
ATOM 2146 C C . MET A 1 271 ? 27.604 -22.662 25.367 1.00 85.06 271 MET A C 1
ATOM 2148 O O . MET A 1 271 ? 28.743 -22.876 24.963 1.00 85.06 271 MET A O 1
ATOM 2152 N N . LEU A 1 272 ? 27.261 -22.846 26.646 1.00 86.62 272 LEU A N 1
ATOM 2153 C CA . LEU A 1 272 ? 28.188 -23.314 27.685 1.00 86.62 272 LEU A CA 1
ATOM 2154 C C . LEU A 1 272 ? 28.295 -24.852 27.774 1.00 86.62 272 LEU A C 1
ATOM 2156 O O . LEU A 1 272 ? 29.150 -25.369 28.494 1.00 86.62 272 LEU A O 1
ATOM 2160 N N . ALA A 1 273 ? 27.446 -25.605 27.067 1.00 84.00 273 ALA A N 1
ATOM 2161 C CA . ALA A 1 273 ? 27.409 -27.064 27.154 1.00 84.00 273 ALA A CA 1
ATOM 2162 C C . ALA A 1 273 ? 28.468 -27.728 26.250 1.00 84.00 273 ALA A C 1
ATOM 2164 O O . ALA A 1 273 ? 28.236 -27.961 25.066 1.00 84.00 273 ALA A O 1
ATOM 2165 N N . LEU A 1 274 ? 29.615 -28.099 26.829 1.00 71.88 274 LEU A N 1
ATOM 2166 C CA . LEU A 1 274 ? 30.766 -28.674 26.109 1.00 71.88 274 LEU A CA 1
ATOM 2167 C C . LEU A 1 274 ? 30.575 -30.132 25.625 1.00 71.88 274 LEU A C 1
ATOM 2169 O O . LEU A 1 274 ? 31.243 -30.545 24.683 1.00 71.88 274 LEU A O 1
ATOM 2173 N N . ASN A 1 275 ? 29.657 -30.905 26.224 1.00 76.38 275 ASN A N 1
ATOM 2174 C CA . ASN A 1 275 ? 29.557 -32.368 26.036 1.00 76.38 275 ASN A CA 1
ATOM 2175 C C . ASN A 1 275 ? 28.245 -32.853 25.369 1.00 76.38 275 ASN A C 1
ATOM 2177 O O . ASN A 1 275 ? 27.766 -33.946 25.670 1.00 76.38 275 ASN A O 1
ATOM 2181 N N . MET A 1 276 ? 27.617 -32.067 24.486 1.00 82.44 276 MET A N 1
ATOM 2182 C CA . MET A 1 276 ? 26.394 -32.504 23.785 1.00 82.44 276 MET A CA 1
ATOM 2183 C C . MET A 1 276 ? 26.688 -33.234 22.467 1.00 82.44 276 MET A C 1
ATOM 2185 O O . MET A 1 276 ? 27.589 -32.859 21.721 1.00 82.44 276 MET A O 1
ATOM 2189 N N . SER A 1 277 ? 25.876 -34.244 22.133 1.00 86.12 277 SER A N 1
ATOM 2190 C CA . SER A 1 277 ? 25.948 -34.903 20.823 1.00 86.12 277 SER A CA 1
ATOM 2191 C C . SER A 1 277 ? 25.520 -33.959 19.693 1.00 86.12 277 SER A C 1
ATOM 2193 O O . SER A 1 277 ? 24.656 -33.101 19.880 1.00 86.12 277 SER A O 1
ATOM 2195 N N . ALA A 1 278 ? 26.060 -34.157 18.486 1.00 84.06 278 ALA A N 1
ATOM 2196 C CA . ALA A 1 278 ? 25.729 -33.331 17.320 1.00 84.06 278 ALA A CA 1
ATOM 2197 C C . ALA A 1 278 ? 24.216 -33.299 17.014 1.00 84.06 278 ALA A C 1
ATOM 2199 O O . ALA A 1 278 ? 23.669 -32.243 16.697 1.00 84.06 278 ALA A O 1
ATOM 2200 N N . ALA A 1 279 ? 23.523 -34.433 17.177 1.00 84.25 279 ALA A N 1
ATOM 2201 C CA . ALA A 1 279 ? 22.075 -34.524 16.989 1.00 84.25 279 ALA A CA 1
ATOM 2202 C C . ALA A 1 279 ? 21.296 -33.698 18.030 1.00 84.25 279 ALA A C 1
ATOM 2204 O O . ALA A 1 279 ? 20.341 -32.998 17.686 1.00 84.25 279 ALA A O 1
ATOM 2205 N N . LEU A 1 280 ? 21.724 -33.728 19.297 1.00 82.19 280 LEU A N 1
ATOM 2206 C CA . LEU A 1 280 ? 21.104 -32.945 20.365 1.00 82.19 280 LEU A CA 1
ATOM 2207 C C . LEU A 1 280 ? 21.358 -31.442 20.178 1.00 82.19 280 LEU A C 1
ATOM 2209 O O . LEU A 1 280 ? 20.446 -30.638 20.366 1.00 82.19 280 LEU A O 1
ATOM 2213 N N . THR A 1 281 ? 22.562 -31.064 19.746 1.00 83.94 281 THR A N 1
ATOM 2214 C CA . THR A 1 281 ? 22.921 -29.678 19.417 1.00 83.94 281 THR A CA 1
ATOM 2215 C C . THR A 1 281 ? 22.101 -29.154 18.241 1.00 83.94 281 THR A C 1
ATOM 2217 O O . THR A 1 281 ? 21.535 -28.066 18.333 1.00 83.94 281 THR A O 1
ATOM 2220 N N . ALA A 1 282 ? 21.942 -29.932 17.166 1.00 83.44 282 ALA A N 1
ATOM 2221 C CA . ALA A 1 282 ? 21.112 -29.553 16.021 1.00 83.44 282 ALA A CA 1
ATOM 2222 C C . ALA A 1 282 ? 19.630 -29.377 16.401 1.00 83.44 282 ALA A C 1
ATOM 2224 O O . ALA A 1 282 ? 18.983 -28.437 15.938 1.00 83.44 282 ALA A O 1
ATOM 2225 N N . LYS A 1 283 ? 19.100 -30.241 17.282 1.00 83.12 283 LYS A N 1
ATOM 2226 C CA . LYS A 1 283 ? 17.723 -30.132 17.790 1.00 83.12 283 LYS A CA 1
ATOM 2227 C C . LYS A 1 283 ? 17.537 -28.883 18.655 1.00 83.12 283 LYS A C 1
ATOM 2229 O O . LYS A 1 283 ? 16.613 -28.117 18.404 1.00 83.12 283 LYS A O 1
ATOM 2234 N N . LYS A 1 284 ? 18.425 -28.641 19.627 1.00 82.88 284 LYS A N 1
ATOM 2235 C CA . LYS A 1 284 ? 18.337 -27.487 20.543 1.00 82.88 284 LYS A CA 1
ATOM 2236 C C . LYS A 1 284 ? 18.584 -26.144 19.857 1.00 82.88 284 LYS A C 1
ATOM 2238 O O . LYS A 1 284 ? 17.987 -25.151 20.244 1.00 82.88 284 LYS A O 1
ATOM 2243 N N . THR A 1 285 ? 19.435 -26.103 18.832 1.00 87.00 285 THR A N 1
ATOM 2244 C CA . THR A 1 285 ? 19.707 -24.866 18.080 1.00 87.00 285 THR A CA 1
ATOM 2245 C C . THR A 1 285 ? 18.659 -24.559 17.014 1.00 87.00 285 THR A C 1
ATOM 2247 O O . THR A 1 285 ? 18.674 -23.464 16.468 1.00 87.00 285 THR A O 1
ATOM 2250 N N . LYS A 1 286 ? 17.728 -25.475 16.700 1.00 87.44 286 LYS A N 1
ATOM 2251 C CA . LYS A 1 286 ? 16.676 -25.235 15.696 1.00 87.44 286 LYS A CA 1
ATOM 2252 C C . LYS A 1 286 ? 15.876 -23.965 15.995 1.00 87.44 286 LYS A C 1
ATOM 2254 O O . LYS A 1 286 ? 15.706 -23.153 15.093 1.00 87.44 286 LYS A O 1
ATOM 2259 N N . GLU A 1 287 ? 15.459 -23.781 17.244 1.00 85.50 287 GLU A N 1
ATOM 2260 C CA . GLU A 1 287 ? 14.710 -22.603 17.689 1.00 85.50 287 GLU A CA 1
ATOM 2261 C C . GLU A 1 287 ? 15.446 -21.300 17.351 1.00 85.50 287 GLU A C 1
ATOM 2263 O O . GLU A 1 287 ? 14.941 -20.499 16.574 1.00 85.50 287 GLU A O 1
ATOM 2268 N N . PHE A 1 288 ? 16.685 -21.139 17.825 1.00 89.19 288 PHE A N 1
ATOM 2269 C CA . PHE A 1 288 ? 17.469 -19.905 17.660 1.00 89.19 288 PHE A CA 1
ATOM 2270 C C . PHE A 1 288 ? 17.845 -19.579 16.205 1.00 89.19 288 PHE A C 1
ATOM 2272 O O . PHE A 1 288 ? 18.288 -18.472 15.914 1.00 89.19 288 PHE A O 1
ATOM 2279 N N . ARG A 1 289 ? 17.708 -20.549 15.293 1.00 90.06 289 ARG A N 1
ATOM 2280 C CA . ARG A 1 289 ? 17.996 -20.397 13.857 1.00 90.06 289 ARG A CA 1
ATOM 2281 C C . ARG A 1 289 ? 16.747 -20.119 13.022 1.00 90.06 289 ARG A C 1
ATOM 2283 O O . ARG A 1 289 ? 16.879 -19.779 11.851 1.00 90.06 289 ARG A O 1
ATOM 2290 N N . SER A 1 290 ? 15.561 -20.336 13.586 1.00 90.69 290 SER A N 1
ATOM 2291 C CA . SER A 1 290 ? 14.294 -20.185 12.864 1.00 90.69 290 SER A CA 1
ATOM 2292 C C . SER A 1 290 ? 13.877 -18.707 12.811 1.00 90.69 290 SER A C 1
ATOM 2294 O O . SER A 1 290 ? 14.282 -17.940 13.686 1.00 90.69 290 SER A O 1
ATOM 2296 N N . PRO A 1 291 ? 13.079 -18.269 11.823 1.00 92.75 291 PRO A N 1
ATOM 2297 C CA . PRO A 1 291 ? 12.535 -16.911 11.783 1.00 92.75 291 PRO A CA 1
ATOM 2298 C C . PRO A 1 291 ? 11.687 -16.582 13.027 1.00 92.75 291 PRO A C 1
ATOM 2300 O O . PRO A 1 291 ? 11.033 -17.484 13.551 1.00 92.75 291 PRO A O 1
ATOM 2303 N N . PRO A 1 292 ? 11.606 -15.312 13.475 1.00 90.69 292 PRO A N 1
ATOM 2304 C CA . PRO A 1 292 ? 10.898 -14.940 14.708 1.00 90.69 292 PRO A CA 1
ATOM 2305 C C . PRO A 1 292 ? 9.448 -15.439 14.796 1.00 90.69 292 PRO A C 1
ATOM 2307 O O . PRO A 1 292 ? 9.033 -15.927 15.841 1.00 90.69 292 PRO A O 1
ATOM 2310 N N . GLN A 1 293 ? 8.689 -15.403 13.694 1.00 89.56 293 GLN A N 1
ATOM 2311 C CA . GLN A 1 293 ? 7.316 -15.925 13.676 1.00 89.56 293 GLN A CA 1
ATOM 2312 C C . GLN A 1 293 ? 7.263 -17.434 13.963 1.00 89.56 293 GLN A C 1
ATOM 2314 O O . GLN A 1 293 ? 6.407 -17.897 14.711 1.00 89.56 293 GLN A O 1
ATOM 2319 N N . GLU A 1 294 ? 8.186 -18.210 13.390 1.00 87.94 294 GLU A N 1
ATOM 2320 C CA . GLU A 1 294 ? 8.281 -19.647 13.654 1.00 87.94 294 GLU A CA 1
ATOM 2321 C C . GLU A 1 294 ? 8.772 -19.925 15.075 1.00 87.94 294 GLU A C 1
ATOM 2323 O O . GLU A 1 294 ? 8.315 -20.884 15.691 1.00 87.94 294 GLU A O 1
ATOM 2328 N N . GLN A 1 295 ? 9.662 -19.084 15.616 1.00 90.19 295 GLN A N 1
ATOM 2329 C CA . GLN A 1 295 ? 10.083 -19.174 17.016 1.00 90.19 295 GLN A CA 1
ATOM 2330 C C . GLN A 1 295 ? 8.883 -19.045 17.951 1.00 90.19 295 GLN A C 1
ATOM 2332 O O . GLN A 1 295 ? 8.664 -19.935 18.766 1.00 90.19 295 GLN A O 1
ATOM 2337 N N . ILE A 1 296 ? 8.065 -18.003 17.782 1.00 88.62 296 ILE A N 1
ATOM 2338 C CA . ILE A 1 296 ? 6.851 -17.807 18.582 1.00 88.62 296 ILE A CA 1
ATOM 2339 C C . ILE A 1 296 ? 5.889 -18.988 18.416 1.00 88.62 296 ILE A C 1
ATOM 2341 O O . ILE A 1 296 ? 5.420 -19.526 19.412 1.00 88.62 296 ILE A O 1
ATOM 2345 N N . ASN A 1 297 ? 5.659 -19.474 17.192 1.00 87.81 297 ASN A N 1
ATOM 2346 C CA . ASN A 1 297 ? 4.794 -20.638 16.971 1.00 87.81 297 ASN A CA 1
ATOM 2347 C C . ASN A 1 297 ? 5.314 -21.906 17.676 1.00 87.81 297 ASN A C 1
ATOM 2349 O O . ASN A 1 297 ? 4.520 -22.674 18.208 1.00 87.81 297 ASN A O 1
ATOM 2353 N N . MET A 1 298 ? 6.632 -22.134 17.701 1.00 84.38 298 MET A N 1
ATOM 2354 C CA . MET A 1 298 ? 7.236 -23.257 18.432 1.00 84.38 298 MET A CA 1
ATOM 2355 C C . MET A 1 298 ? 7.142 -23.085 19.952 1.00 84.38 298 MET A C 1
ATOM 2357 O O . MET A 1 298 ? 6.975 -24.078 20.655 1.00 84.38 298 MET A O 1
ATOM 2361 N N . LEU A 1 299 ? 7.262 -21.852 20.452 1.00 83.88 299 LEU A N 1
ATOM 2362 C CA . LEU A 1 299 ? 7.173 -21.532 21.878 1.00 83.88 299 LEU A CA 1
ATOM 2363 C C . LEU A 1 299 ? 5.734 -21.574 22.398 1.00 83.88 299 LEU A C 1
ATOM 2365 O O . LEU A 1 299 ? 5.547 -21.894 23.564 1.00 83.88 299 LEU A O 1
ATOM 2369 N N . LEU A 1 300 ? 4.741 -21.280 21.552 1.00 82.69 300 LEU A N 1
ATOM 2370 C CA . LEU A 1 300 ? 3.322 -21.243 21.916 1.00 82.69 300 LEU A CA 1
ATOM 2371 C C . LEU A 1 300 ? 2.562 -22.553 21.643 1.00 82.69 300 LEU A C 1
ATOM 2373 O O . LEU A 1 300 ? 1.356 -22.625 21.890 1.00 82.69 300 LEU A O 1
ATOM 2377 N N . ASN A 1 301 ? 3.223 -23.594 21.123 1.00 79.25 301 ASN A N 1
ATOM 2378 C CA . ASN A 1 301 ? 2.562 -24.863 20.811 1.00 79.25 301 ASN A CA 1
ATOM 2379 C C . ASN A 1 301 ? 2.412 -25.764 22.051 1.00 79.25 301 ASN A C 1
ATOM 2381 O O . ASN A 1 301 ? 3.027 -26.825 22.136 1.00 79.25 301 ASN A O 1
ATOM 2385 N N . PHE A 1 302 ? 1.603 -25.326 23.019 1.00 68.88 302 PHE A N 1
ATOM 2386 C CA . PHE A 1 302 ? 1.380 -26.022 24.295 1.00 68.88 302 PHE A CA 1
ATOM 2387 C C . PHE A 1 302 ? 0.347 -27.161 24.228 1.00 68.88 302 PHE A C 1
ATOM 2389 O O . PHE A 1 302 ? 0.204 -27.898 25.191 1.00 68.88 302 PHE A O 1
ATOM 2396 N N . LYS A 1 303 ? -0.413 -27.285 23.128 1.00 57.16 303 LYS A N 1
ATOM 2397 C CA . LYS A 1 303 ? -1.590 -28.177 23.046 1.00 57.16 303 LYS A CA 1
ATOM 2398 C C . LYS A 1 303 ? -1.312 -29.584 22.512 1.00 57.16 303 LYS A C 1
ATOM 2400 O O . LYS A 1 303 ? -2.179 -30.442 22.630 1.00 57.16 303 LYS A O 1
ATOM 2405 N N . ASP A 1 304 ? -0.142 -29.821 21.927 1.00 53.41 304 ASP A N 1
ATOM 2406 C CA . ASP A 1 304 ? 0.234 -31.143 21.427 1.00 53.41 304 ASP A CA 1
ATOM 2407 C C . ASP A 1 304 ? 1.180 -31.818 22.428 1.00 53.41 304 ASP A C 1
ATOM 2409 O O . ASP A 1 304 ? 2.383 -31.551 22.407 1.00 53.41 304 ASP A O 1
ATOM 2413 N N . ASP A 1 305 ? 0.676 -32.759 23.234 1.00 50.25 305 ASP A N 1
ATOM 2414 C CA . ASP A 1 305 ? 1.473 -33.568 24.185 1.00 50.25 305 ASP A CA 1
ATOM 2415 C C . ASP A 1 305 ? 2.657 -34.313 23.521 1.00 50.25 305 ASP A C 1
ATOM 2417 O O . ASP A 1 305 ? 3.601 -34.753 24.176 1.00 50.25 305 ASP A O 1
ATOM 2421 N N . ASN A 1 306 ? 2.641 -34.429 22.188 1.00 50.19 306 ASN A N 1
ATOM 2422 C CA . ASN A 1 306 ? 3.687 -35.055 21.377 1.00 50.19 306 ASN A CA 1
ATOM 2423 C C . ASN A 1 306 ? 4.786 -34.090 20.882 1.00 50.19 306 ASN A C 1
ATOM 2425 O O . ASN A 1 306 ? 5.746 -34.529 20.238 1.00 50.19 306 ASN A O 1
ATOM 2429 N N . CYS A 1 307 ? 4.687 -32.788 21.158 1.00 49.66 307 CYS A N 1
ATOM 2430 C CA . CYS A 1 307 ? 5.653 -31.786 20.719 1.00 49.66 307 CYS A CA 1
ATOM 2431 C C . CYS A 1 307 ? 6.484 -31.292 21.906 1.00 49.66 307 CYS A C 1
ATOM 2433 O O . CYS A 1 307 ? 5.962 -30.714 22.846 1.00 49.66 307 CYS A O 1
ATOM 2435 N N . GLY A 1 308 ? 7.806 -31.491 21.849 1.00 56.41 308 GLY A N 1
ATOM 2436 C CA . GLY A 1 308 ? 8.753 -30.998 22.856 1.00 56.41 308 GLY A CA 1
ATOM 2437 C C . GLY A 1 308 ? 8.833 -29.469 22.902 1.00 56.41 308 GLY A C 1
ATOM 2438 O O . GLY A 1 308 ? 9.816 -28.903 22.414 1.00 56.41 308 GLY A O 1
ATOM 2439 N N . CYS A 1 309 ? 7.803 -28.830 23.464 1.00 66.31 309 CYS A N 1
ATOM 2440 C CA . CYS A 1 309 ? 7.748 -27.406 23.750 1.00 66.31 309 CYS A CA 1
ATOM 2441 C C . CYS A 1 309 ? 8.954 -27.028 24.630 1.00 66.31 309 CYS A C 1
ATOM 2443 O O . CYS A 1 309 ? 9.216 -27.698 25.632 1.00 66.31 309 CYS A O 1
ATOM 2445 N N . PRO A 1 310 ? 9.737 -25.997 24.270 1.00 71.69 310 PRO A N 1
ATOM 2446 C CA . PRO A 1 310 ? 10.919 -25.622 25.042 1.00 71.69 310 PRO A CA 1
ATOM 2447 C C . PRO A 1 310 ? 10.612 -24.823 26.320 1.00 71.69 310 PRO A C 1
ATOM 2449 O O . PRO A 1 310 ? 11.536 -24.561 27.098 1.00 71.69 310 PRO A O 1
ATOM 2452 N N . CYS A 1 311 ? 9.366 -24.369 26.484 1.00 77.31 311 CYS A N 1
ATOM 2453 C CA . CYS A 1 311 ? 8.939 -23.447 27.534 1.00 77.31 311 CYS A CA 1
ATOM 2454 C C . CYS A 1 311 ? 8.742 -24.170 28.879 1.00 77.31 311 CYS A C 1
ATOM 2456 O O . CYS A 1 311 ? 8.129 -25.235 28.896 1.00 77.31 311 CYS A O 1
ATOM 2458 N N . PRO A 1 312 ? 9.203 -23.606 30.010 1.00 82.56 312 PRO A N 1
ATOM 2459 C CA . PRO A 1 312 ? 8.946 -24.169 31.336 1.00 82.56 312 PRO A CA 1
ATOM 2460 C C . PRO A 1 312 ? 7.471 -24.080 31.734 1.00 82.56 312 PRO A C 1
ATOM 2462 O O . PRO A 1 312 ? 6.819 -23.093 31.398 1.00 82.56 312 PRO A O 1
ATOM 2465 N N . ASP A 1 313 ? 7.010 -25.035 32.542 1.00 83.12 313 ASP A N 1
ATOM 2466 C CA . ASP A 1 313 ? 5.621 -25.141 33.017 1.00 83.12 313 ASP A CA 1
ATOM 2467 C C . ASP A 1 313 ? 5.110 -23.853 33.684 1.00 83.12 313 ASP A C 1
ATO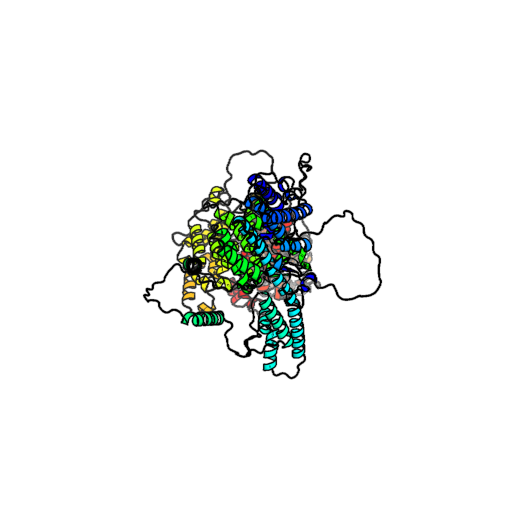M 2469 O O . ASP A 1 313 ? 3.982 -23.449 33.437 1.00 83.12 313 ASP A O 1
ATOM 2473 N N . SER A 1 314 ? 5.965 -23.126 34.417 1.00 84.44 314 SER A N 1
ATOM 2474 C CA . SER A 1 314 ? 5.588 -21.864 35.077 1.00 84.44 314 SER A CA 1
ATOM 2475 C C . SER A 1 314 ? 5.120 -20.770 34.109 1.00 84.44 314 SER A C 1
ATOM 2477 O O . SER A 1 314 ? 4.261 -19.968 34.450 1.00 84.44 314 SER A O 1
ATOM 2479 N N . ILE A 1 315 ? 5.700 -20.704 32.904 1.00 84.12 315 ILE A N 1
ATOM 2480 C CA . ILE A 1 315 ? 5.288 -19.735 31.875 1.00 84.12 315 ILE A CA 1
ATOM 2481 C C . ILE A 1 315 ? 4.020 -20.239 31.171 1.00 84.12 315 ILE A C 1
ATOM 2483 O O . ILE A 1 315 ? 3.174 -19.445 30.768 1.00 84.12 315 ILE A O 1
ATOM 2487 N N . GLN A 1 316 ? 3.866 -21.560 31.038 1.00 84.69 316 GLN A N 1
ATOM 2488 C CA . GLN A 1 316 ? 2.660 -22.159 30.461 1.00 84.69 316 GLN A CA 1
ATOM 2489 C C . GLN A 1 316 ? 1.436 -21.910 31.353 1.00 84.69 316 GLN A C 1
ATOM 2491 O O . GLN A 1 316 ? 0.379 -21.553 30.839 1.00 84.69 316 GLN A O 1
ATOM 2496 N N . GLU A 1 317 ? 1.601 -22.038 32.672 1.00 86.38 317 GLU A N 1
ATOM 2497 C CA . GLU A 1 317 ? 0.566 -21.787 33.680 1.00 86.38 317 GLU A CA 1
ATOM 2498 C C . GLU A 1 317 ? 0.080 -20.333 33.633 1.00 86.38 317 GLU A C 1
ATOM 2500 O O . GLU A 1 317 ? -1.114 -20.105 33.490 1.00 86.38 317 GLU A O 1
ATOM 2505 N N . GLN A 1 318 ? 0.992 -19.352 33.570 1.00 86.56 318 GLN A N 1
ATOM 2506 C CA . GLN A 1 318 ? 0.628 -17.933 33.421 1.00 86.56 318 GLN A CA 1
ATOM 2507 C C . GLN A 1 318 ? -0.254 -17.654 32.191 1.00 86.56 318 GLN A C 1
ATOM 2509 O O . GLN A 1 318 ? -1.209 -16.880 32.267 1.00 86.56 318 GLN A O 1
ATOM 2514 N N . LEU A 1 319 ? 0.051 -18.276 31.044 1.00 86.69 319 LEU A N 1
ATOM 2515 C CA . LEU A 1 319 ? -0.771 -18.130 29.839 1.00 86.69 319 LEU A CA 1
ATOM 2516 C C . LEU A 1 319 ? -2.122 -18.839 29.977 1.00 86.69 319 LEU A C 1
ATOM 2518 O O . LEU A 1 319 ? -3.127 -18.337 29.469 1.00 86.69 319 LEU A O 1
ATOM 2522 N N . LEU A 1 320 ? -2.149 -20.003 30.626 1.00 86.88 320 LEU A N 1
ATOM 2523 C CA . LEU A 1 320 ? -3.373 -20.761 30.853 1.00 86.88 320 LEU A CA 1
ATOM 2524 C C . LEU A 1 320 ? -4.316 -20.015 31.803 1.00 86.88 320 LEU A C 1
ATOM 2526 O O . LEU A 1 320 ? -5.495 -19.887 31.483 1.00 86.88 320 LEU A O 1
ATOM 2530 N N . ASP A 1 321 ? -3.798 -19.458 32.896 1.00 88.00 321 ASP A N 1
ATOM 2531 C CA . ASP A 1 321 ? -4.558 -18.665 33.865 1.00 88.00 321 ASP A CA 1
ATOM 2532 C C . ASP A 1 321 ? -5.210 -17.459 33.190 1.00 88.00 321 ASP A C 1
ATOM 2534 O O . ASP A 1 321 ? -6.429 -17.276 33.260 1.00 88.00 321 ASP A O 1
ATOM 2538 N N . PHE A 1 322 ? -4.425 -16.691 32.427 1.00 87.12 322 PHE A N 1
ATOM 2539 C CA . PHE A 1 322 ? -4.954 -15.565 31.664 1.00 87.12 322 PHE A CA 1
ATOM 2540 C C . PHE A 1 322 ? -5.966 -16.012 30.597 1.00 87.12 322 PHE A C 1
ATOM 2542 O O . PHE A 1 322 ? -6.975 -15.342 30.373 1.00 87.12 322 PHE A O 1
ATOM 2549 N N . HIS A 1 323 ? -5.742 -17.155 29.937 1.00 86.44 323 HIS A N 1
ATOM 2550 C CA . HIS A 1 323 ? -6.691 -17.707 28.971 1.00 86.44 323 HIS A CA 1
ATOM 2551 C C . HIS A 1 323 ? -8.033 -18.054 29.625 1.00 86.44 323 HIS A C 1
ATOM 2553 O O . HIS A 1 323 ? -9.080 -17.693 29.085 1.00 86.44 323 HIS A O 1
ATOM 2559 N N . LEU A 1 324 ? -8.022 -18.716 30.783 1.00 86.19 324 LEU A N 1
ATOM 2560 C CA . LEU A 1 324 ? -9.228 -19.060 31.537 1.00 86.19 324 LEU A CA 1
ATOM 2561 C C . LEU A 1 324 ? -9.967 -17.798 32.001 1.00 86.19 324 LEU A C 1
ATOM 2563 O O . LEU A 1 324 ? -11.183 -17.694 31.820 1.00 86.19 324 LEU A O 1
ATOM 2567 N N . ASP A 1 325 ? -9.236 -16.803 32.502 1.00 86.19 325 ASP A N 1
ATOM 2568 C CA . ASP A 1 325 ? -9.798 -15.521 32.927 1.00 86.19 325 ASP A CA 1
ATOM 2569 C C . ASP A 1 325 ? -10.395 -14.727 31.757 1.00 86.19 325 ASP A C 1
ATOM 2571 O O . ASP A 1 325 ? -11.494 -14.175 31.876 1.00 86.19 325 ASP A O 1
ATOM 2575 N N . LEU A 1 326 ? -9.755 -14.740 30.585 1.00 86.00 326 LEU A N 1
ATOM 2576 C CA . LEU A 1 326 ? -10.296 -14.142 29.364 1.00 86.00 326 LEU A CA 1
ATOM 2577 C C . LEU A 1 326 ? -11.588 -14.840 28.916 1.00 86.00 326 LEU A C 1
ATOM 2579 O O . LEU A 1 326 ? -12.552 -14.169 28.535 1.00 86.00 326 LEU A O 1
ATOM 2583 N N . MET A 1 327 ? -11.633 -16.174 28.973 1.00 83.88 327 MET A N 1
ATOM 2584 C CA . MET A 1 327 ? -12.817 -16.966 28.619 1.00 83.88 327 MET A CA 1
ATOM 2585 C C . MET A 1 327 ? -13.986 -16.673 29.568 1.00 83.88 327 MET A C 1
ATOM 2587 O O . MET A 1 327 ? -15.104 -16.429 29.104 1.00 83.88 327 MET A O 1
ATOM 2591 N N . ARG A 1 328 ? -13.708 -16.592 30.875 1.00 83.19 328 ARG A N 1
ATOM 2592 C CA . ARG A 1 328 ? -14.675 -16.199 31.907 1.00 83.19 328 ARG A CA 1
ATOM 2593 C C . ARG A 1 328 ? -15.184 -14.776 31.685 1.00 83.19 328 ARG A C 1
ATOM 2595 O O . ARG A 1 328 ? -16.390 -14.540 31.706 1.00 83.19 328 ARG A O 1
ATOM 2602 N N . HIS A 1 329 ? -14.294 -13.829 31.389 1.00 82.88 329 HIS A N 1
ATOM 2603 C CA . HIS A 1 329 ? -14.674 -12.441 31.118 1.00 82.88 329 HIS A CA 1
ATOM 2604 C C . HIS A 1 329 ? -15.503 -12.287 29.826 1.00 82.88 329 HIS A C 1
ATOM 2606 O O . HIS A 1 329 ? -16.327 -11.372 29.730 1.00 82.88 329 HIS A O 1
ATOM 2612 N N . CYS A 1 330 ? -15.329 -13.185 28.846 1.00 80.94 330 CYS A N 1
ATOM 2613 C CA . CYS A 1 330 ? -16.131 -13.264 27.618 1.00 80.94 330 CYS A CA 1
ATOM 2614 C C . CYS A 1 330 ? -17.508 -13.930 27.802 1.00 80.94 330 CYS A C 1
ATOM 2616 O O . CYS A 1 330 ? -18.261 -13.990 26.830 1.00 80.94 330 CYS A O 1
ATOM 2618 N N . GLY A 1 331 ? -17.841 -14.413 29.004 1.00 71.62 331 GLY A N 1
ATOM 2619 C CA . GLY A 1 331 ? -19.132 -15.040 29.294 1.00 71.62 331 GLY A CA 1
ATOM 2620 C C . GLY A 1 331 ? -19.215 -16.518 28.908 1.00 71.62 331 GLY A C 1
ATOM 2621 O O . GLY A 1 331 ? -20.312 -17.032 28.702 1.00 71.62 331 GLY A O 1
ATOM 2622 N N . VAL A 1 332 ? -18.074 -17.206 28.768 1.00 72.00 332 VAL A N 1
ATOM 2623 C CA . VAL A 1 332 ? -18.053 -18.667 28.628 1.00 72.00 332 VAL A CA 1
ATOM 2624 C C . VAL A 1 332 ? -17.945 -19.284 30.015 1.00 72.00 332 VAL A C 1
ATOM 2626 O O . VAL A 1 332 ? -16.885 -19.242 30.635 1.00 72.00 332 VAL A O 1
ATOM 2629 N N . GLU A 1 333 ? -19.041 -19.872 30.487 1.00 58.75 333 GLU A N 1
ATOM 2630 C CA . GLU A 1 333 ? -19.033 -20.726 31.674 1.00 58.75 333 GLU A CA 1
ATOM 2631 C C . GLU A 1 333 ? -18.239 -21.999 31.350 1.00 58.75 333 GLU A C 1
ATOM 2633 O O . GLU A 1 333 ? -18.601 -22.784 30.467 1.00 58.75 333 GLU A O 1
ATOM 2638 N N . LEU A 1 334 ? -17.099 -22.166 32.016 1.00 53.94 334 LEU A N 1
ATOM 2639 C CA . LEU A 1 334 ? -16.395 -23.437 32.066 1.00 53.94 334 LEU A CA 1
ATOM 2640 C C . LEU A 1 334 ? -17.018 -24.200 33.235 1.00 53.94 334 LEU A C 1
ATOM 2642 O O . LEU A 1 334 ? -16.767 -23.853 34.384 1.00 53.94 334 LEU A O 1
ATOM 2646 N N . ASP A 1 335 ? -17.887 -25.170 32.943 1.00 43.62 335 ASP A N 1
ATOM 2647 C CA . ASP A 1 335 ? -18.455 -26.051 33.969 1.00 43.62 335 ASP A CA 1
ATOM 2648 C C . ASP A 1 335 ? -17.298 -26.777 34.686 1.00 43.62 335 ASP A C 1
ATOM 2650 O O . ASP A 1 335 ? -16.759 -27.753 34.158 1.00 43.62 335 ASP A O 1
ATOM 2654 N N . GLU A 1 336 ? -16.917 -26.322 35.884 1.00 43.59 336 GLU A N 1
ATOM 2655 C CA . GLU A 1 336 ? -15.922 -26.997 36.740 1.00 43.59 336 GLU A CA 1
ATOM 2656 C C . GLU A 1 336 ? -16.415 -28.379 37.231 1.00 43.59 336 GLU A C 1
ATOM 2658 O O . GLU A 1 336 ? -15.619 -29.201 37.677 1.00 43.59 336 GLU A O 1
ATOM 2663 N N . ASP A 1 337 ? -17.707 -28.691 37.065 1.00 32.91 337 ASP A N 1
ATOM 2664 C CA . ASP A 1 337 ? -18.348 -29.912 37.577 1.00 32.91 337 ASP A CA 1
ATOM 2665 C C . ASP A 1 337 ? -18.249 -31.155 36.668 1.00 32.91 337 ASP A C 1
ATOM 2667 O O . ASP A 1 337 ? -18.772 -32.219 37.013 1.00 32.91 337 ASP A O 1
ATOM 2671 N N . ARG A 1 338 ? -17.560 -31.100 35.517 1.00 37.78 338 ARG A N 1
ATOM 2672 C CA . ARG A 1 338 ? -17.228 -32.325 34.756 1.00 37.78 338 ARG A CA 1
ATOM 2673 C C . ARG A 1 338 ? -15.824 -32.798 35.085 1.00 37.78 338 ARG A C 1
ATOM 2675 O O . ARG A 1 338 ? -14.887 -32.640 34.307 1.00 37.78 338 ARG A O 1
ATOM 2682 N N . GLY A 1 339 ? -15.712 -33.426 36.250 1.00 34.28 339 GLY A N 1
ATOM 2683 C CA . GLY A 1 339 ? -14.569 -34.263 36.575 1.00 34.28 339 GLY A CA 1
ATOM 2684 C C . GLY A 1 339 ? -14.330 -35.311 35.484 1.00 34.28 339 GLY A C 1
ATOM 2685 O O . GLY A 1 339 ? -15.231 -36.058 35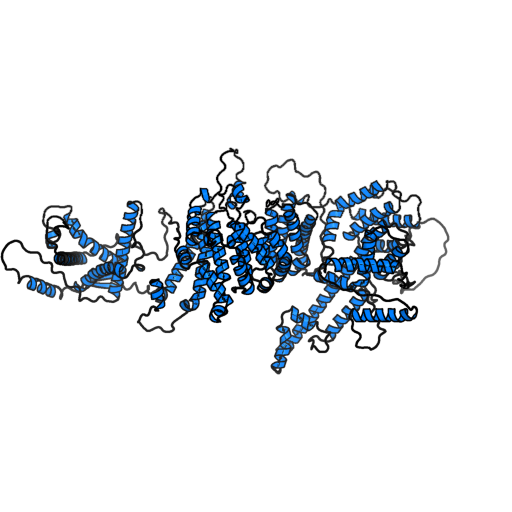.118 1.00 34.28 339 GLY A O 1
ATOM 2686 N N . THR A 1 340 ? -13.090 -35.347 35.000 1.00 36.91 340 THR A N 1
ATOM 2687 C CA . THR A 1 340 ? -12.429 -36.558 34.498 1.00 36.91 340 THR A CA 1
ATOM 2688 C C . THR A 1 340 ? -13.146 -37.306 33.367 1.00 36.91 340 THR A C 1
ATOM 2690 O O . THR A 1 340 ? -13.446 -38.480 33.505 1.00 36.91 340 THR A O 1
ATOM 2693 N N . ASP A 1 341 ? -13.318 -36.672 32.208 1.00 27.70 341 ASP A N 1
ATOM 2694 C CA . ASP A 1 341 ? -13.327 -37.406 30.934 1.00 27.70 341 ASP A CA 1
ATOM 2695 C C . ASP A 1 341 ? -12.512 -36.618 29.902 1.00 27.70 341 ASP A C 1
ATOM 2697 O O . ASP A 1 341 ? -12.973 -35.700 29.218 1.00 27.70 341 ASP A O 1
ATOM 2701 N N . CYS A 1 342 ? -11.231 -36.971 29.849 1.00 33.84 342 CYS A N 1
ATOM 2702 C CA . CYS A 1 342 ? -10.319 -36.626 28.774 1.00 33.84 342 CYS A CA 1
ATOM 2703 C C . CYS A 1 342 ? -10.772 -37.357 27.502 1.00 33.84 342 CYS A C 1
ATOM 2705 O O . CYS A 1 342 ? -10.386 -38.496 27.302 1.00 33.84 342 CYS A O 1
ATOM 2707 N N . ASP A 1 343 ? -11.675 -36.746 26.725 1.00 35.47 343 ASP A N 1
ATOM 2708 C CA . ASP A 1 343 ? -11.826 -36.916 25.257 1.00 35.47 343 ASP A CA 1
ATOM 2709 C C . ASP A 1 343 ? -13.149 -36.325 24.707 1.00 35.47 343 ASP A C 1
ATOM 2711 O O . ASP A 1 343 ? -13.740 -36.834 23.752 1.00 35.47 343 ASP A O 1
ATOM 2715 N N . SER A 1 344 ? -13.651 -35.207 25.250 1.00 38.94 344 SER A N 1
ATOM 2716 C CA . SER A 1 344 ? -14.734 -34.461 24.589 1.00 38.94 344 SER A CA 1
ATOM 2717 C C . SER A 1 344 ? -14.177 -33.282 23.793 1.00 38.94 344 SER A C 1
ATOM 2719 O O . SER A 1 344 ? -13.921 -32.200 24.317 1.00 38.94 344 SER A O 1
ATOM 2721 N N . ASP A 1 345 ? -14.000 -33.533 22.504 1.00 35.06 345 ASP A N 1
ATOM 2722 C CA . ASP A 1 345 ? -13.685 -32.602 21.424 1.00 35.06 345 ASP A CA 1
ATOM 2723 C C . ASP A 1 345 ? -14.288 -31.187 21.656 1.00 35.06 345 ASP A C 1
ATOM 2725 O O . ASP A 1 345 ? -15.494 -30.973 21.505 1.00 35.06 345 ASP A O 1
ATOM 2729 N N . PHE A 1 346 ? -13.449 -30.190 21.989 1.00 44.06 346 PHE A N 1
ATOM 2730 C CA . PHE A 1 346 ? -13.808 -28.761 22.169 1.00 44.06 346 PHE A CA 1
ATOM 2731 C C . PHE A 1 346 ? -14.292 -28.075 20.873 1.00 44.06 346 PHE A C 1
ATOM 2733 O O . PHE A 1 346 ? -14.481 -26.856 20.810 1.00 44.06 346 PHE A O 1
ATOM 2740 N N . THR A 1 347 ? -14.484 -28.843 19.805 1.00 44.84 347 THR A N 1
ATOM 2741 C CA . THR A 1 347 ? -14.946 -28.356 18.515 1.00 44.84 347 THR A CA 1
ATOM 2742 C C . THR A 1 347 ? -16.418 -27.939 18.592 1.00 44.84 347 THR A C 1
ATOM 2744 O O . THR A 1 347 ? -17.205 -28.440 19.398 1.00 44.84 347 THR A O 1
ATOM 2747 N N . ILE A 1 348 ? -16.834 -27.029 17.701 1.00 40.56 348 ILE A N 1
ATOM 2748 C CA . ILE A 1 348 ? -18.246 -26.621 17.528 1.00 40.56 348 ILE A CA 1
ATOM 2749 C C . ILE A 1 348 ? -19.150 -27.858 17.428 1.00 40.56 348 ILE A C 1
ATOM 2751 O O . ILE A 1 348 ? -20.272 -27.829 17.915 1.00 40.56 348 ILE A O 1
ATOM 2755 N N . ARG A 1 349 ? -18.638 -28.963 16.870 1.00 37.31 349 ARG A N 1
ATOM 2756 C CA . ARG A 1 349 ? -19.298 -30.267 16.784 1.00 37.31 349 ARG A CA 1
ATOM 2757 C C . ARG A 1 349 ? -19.598 -30.884 18.155 1.00 37.31 349 ARG A C 1
ATOM 2759 O O . ARG A 1 349 ? -20.707 -31.373 18.314 1.00 37.31 349 ARG A O 1
ATOM 2766 N N . GLY A 1 350 ? -18.691 -30.841 19.131 1.00 39.97 350 GLY A N 1
ATOM 2767 C CA . GLY A 1 350 ? -18.933 -31.345 20.492 1.00 39.97 350 GLY A CA 1
ATOM 2768 C C . GLY A 1 350 ? -19.997 -30.535 21.236 1.00 39.97 350 GLY A C 1
ATOM 2769 O O . GLY A 1 350 ? -20.918 -31.098 21.827 1.00 39.97 350 GLY A O 1
ATOM 2770 N N . ARG A 1 351 ? -19.968 -29.203 21.089 1.00 45.75 351 ARG A N 1
ATOM 2771 C CA . ARG A 1 351 ? -21.029 -28.317 21.603 1.00 45.75 351 ARG A CA 1
ATOM 2772 C C . ARG A 1 351 ? -22.363 -28.546 20.894 1.00 45.75 351 ARG A C 1
ATOM 2774 O O . ARG A 1 351 ? -23.394 -28.593 21.555 1.00 45.75 351 ARG A O 1
ATOM 2781 N N . LEU A 1 352 ? -22.348 -28.748 19.573 1.00 39.78 352 LEU A N 1
ATOM 2782 C CA . LEU A 1 352 ? -23.541 -29.065 18.787 1.00 39.78 352 LEU A CA 1
ATOM 2783 C C . LEU A 1 352 ? -24.113 -30.427 19.181 1.00 39.78 352 LEU A C 1
ATOM 2785 O O . LEU A 1 352 ? -25.323 -30.555 19.259 1.00 39.78 352 LEU A O 1
ATOM 2789 N N . MET A 1 353 ? -23.268 -31.424 19.450 1.00 37.88 353 MET A N 1
ATOM 2790 C CA . MET A 1 353 ? -23.687 -32.759 19.879 1.00 37.88 353 MET A CA 1
ATOM 2791 C C . MET A 1 353 ? -24.235 -32.751 21.305 1.00 37.88 353 MET A C 1
ATOM 2793 O O . MET A 1 353 ? -25.263 -33.369 21.525 1.00 37.88 353 MET A O 1
ATOM 2797 N N . SER A 1 354 ? -23.660 -31.971 22.225 1.00 39.03 354 SER A N 1
ATOM 2798 C CA . SER A 1 354 ? -24.218 -31.737 23.569 1.00 39.03 354 SER A CA 1
ATOM 2799 C C . SER A 1 354 ? -25.561 -30.996 23.516 1.00 39.03 354 SER A C 1
ATOM 2801 O O . SER A 1 354 ? -26.506 -31.347 24.224 1.00 39.03 354 SER A O 1
ATOM 2803 N N . LEU A 1 355 ? -25.705 -30.016 22.613 1.00 38.84 355 LEU A N 1
ATOM 2804 C CA . LEU A 1 355 ? -26.987 -29.356 22.356 1.00 38.84 355 LEU A CA 1
ATOM 2805 C C . LEU A 1 355 ? -27.991 -30.318 21.705 1.00 38.84 355 LEU A C 1
ATOM 2807 O O . LEU A 1 355 ? -29.161 -30.318 22.063 1.00 38.84 355 LEU A O 1
ATOM 2811 N N . VAL A 1 356 ? -27.543 -31.163 20.775 1.00 42.25 356 VAL A N 1
ATOM 2812 C CA . VAL A 1 356 ? -28.350 -32.200 20.117 1.00 42.25 356 VAL A CA 1
ATOM 2813 C C . VAL A 1 356 ? -28.742 -33.298 21.103 1.00 42.25 356 VAL A C 1
ATOM 2815 O O . VAL A 1 356 ? -29.863 -33.774 21.008 1.00 42.25 356 VAL A O 1
ATOM 2818 N N . GLU A 1 357 ? -27.907 -33.649 22.080 1.00 37.84 357 GLU A N 1
ATOM 2819 C CA . GLU A 1 357 ? -28.217 -34.576 23.175 1.00 37.84 357 GLU A CA 1
ATOM 2820 C C . GLU A 1 357 ? -29.194 -33.957 24.180 1.00 37.84 357 GLU A C 1
ATOM 2822 O O . GLU A 1 357 ? -30.164 -34.612 24.560 1.00 37.84 357 GLU A O 1
ATOM 2827 N N . LYS A 1 358 ? -29.029 -32.672 24.531 1.00 38.94 358 LYS A N 1
ATOM 2828 C CA . LYS A 1 358 ? -30.006 -31.903 25.328 1.00 38.94 358 LYS A CA 1
ATOM 2829 C C . LYS A 1 358 ? -31.344 -31.727 24.595 1.00 38.94 358 LYS A C 1
ATOM 2831 O O . LYS A 1 358 ? -32.397 -31.748 25.218 1.00 38.94 358 LYS A O 1
ATOM 2836 N N . VAL A 1 359 ? -31.336 -31.601 23.268 1.00 38.84 359 VAL A N 1
ATOM 2837 C CA . VAL A 1 359 ? -32.551 -31.547 22.434 1.00 38.84 359 VAL A CA 1
ATOM 2838 C C . VAL A 1 359 ? -33.139 -32.948 22.207 1.00 38.84 359 VAL A C 1
ATOM 2840 O O . VAL A 1 359 ? -34.356 -33.092 22.086 1.00 38.84 359 VAL A O 1
ATOM 2843 N N . ALA A 1 360 ? -32.313 -33.995 22.176 1.00 34.72 360 ALA A N 1
ATOM 2844 C CA . ALA A 1 360 ? -32.737 -35.387 22.047 1.00 34.72 360 ALA A CA 1
ATOM 2845 C C . ALA A 1 360 ? -33.395 -35.908 23.333 1.00 34.72 360 ALA A C 1
ATOM 2847 O O . ALA A 1 360 ? -34.385 -36.632 23.242 1.00 34.72 360 ALA A O 1
ATOM 2848 N N . SER A 1 361 ? -32.926 -35.490 24.514 1.00 33.62 361 SER A N 1
ATOM 2849 C CA . SER A 1 361 ? -33.553 -35.826 25.800 1.00 33.62 361 SER A CA 1
ATOM 2850 C C . SER A 1 361 ? -34.924 -35.159 25.979 1.00 33.62 361 SER A C 1
ATOM 2852 O O . SER A 1 361 ? -35.835 -35.762 26.545 1.00 33.62 361 SER A O 1
ATOM 2854 N N . VAL A 1 362 ? -35.127 -33.970 25.398 1.00 36.00 362 VAL A N 1
ATOM 2855 C CA . VAL A 1 362 ? -36.433 -33.284 25.336 1.00 36.00 362 VAL A CA 1
ATOM 2856 C C . VAL A 1 362 ? -37.366 -33.911 24.280 1.00 36.00 362 VAL A C 1
ATOM 2858 O O . VAL A 1 362 ? -38.591 -33.870 24.415 1.00 36.00 362 VAL A O 1
ATOM 2861 N N . LYS A 1 363 ? -36.818 -34.575 23.254 1.00 31.53 363 LYS A N 1
ATOM 2862 C CA . LYS A 1 363 ? -37.571 -35.170 22.131 1.00 31.53 363 LYS A CA 1
ATOM 2863 C C . LYS A 1 363 ? -38.288 -36.495 22.420 1.00 31.53 363 LYS A C 1
ATOM 2865 O O . LYS A 1 363 ? -38.994 -36.980 21.541 1.00 31.53 363 LYS A O 1
ATOM 2870 N N . ILE A 1 364 ? -38.206 -37.058 23.628 1.00 35.41 364 ILE A N 1
ATOM 2871 C CA . ILE A 1 364 ? -38.911 -38.313 23.978 1.00 35.41 364 ILE A CA 1
ATOM 2872 C C . ILE A 1 364 ? -40.429 -38.105 24.230 1.00 35.41 364 ILE A C 1
ATOM 2874 O O . ILE A 1 364 ? -41.158 -39.067 24.452 1.00 35.41 364 ILE A O 1
ATOM 2878 N N . LYS A 1 365 ? -40.973 -36.881 24.114 1.00 32.78 365 LYS A N 1
ATOM 2879 C CA . LYS A 1 365 ? -42.411 -36.611 24.352 1.00 32.78 365 LYS A CA 1
ATOM 2880 C C . LYS A 1 365 ? -43.269 -36.137 23.167 1.00 32.78 365 LYS A C 1
ATOM 2882 O O . LYS A 1 365 ? -44.416 -35.770 23.395 1.00 32.78 365 LYS A O 1
ATOM 2887 N N . SER A 1 366 ? -42.822 -36.209 21.911 1.00 24.30 366 SER A N 1
ATOM 2888 C CA . SER A 1 366 ? -43.769 -36.120 20.775 1.00 24.30 366 SER A CA 1
ATOM 2889 C C . SER A 1 366 ? -43.244 -36.726 19.463 1.00 24.30 366 SER A C 1
ATOM 2891 O O . SER A 1 366 ? -42.526 -36.110 18.682 1.00 24.30 366 SER A O 1
ATOM 2893 N N . GLU A 1 367 ? -43.663 -37.965 19.205 1.00 24.72 367 GLU A N 1
ATOM 2894 C CA . GLU A 1 367 ? -43.867 -38.538 17.861 1.00 24.72 367 GLU A CA 1
ATOM 2895 C C . GLU A 1 367 ? -44.973 -37.737 17.123 1.00 24.72 367 GLU A C 1
ATOM 2897 O O . GLU A 1 367 ? -45.912 -37.301 17.780 1.00 24.72 367 GLU A O 1
ATOM 2902 N N . LYS A 1 368 ? -45.023 -37.470 15.804 1.00 24.69 368 LYS A N 1
ATOM 2903 C CA . LYS A 1 368 ? -44.525 -38.092 14.555 1.00 24.69 368 LYS A CA 1
ATOM 2904 C C . LYS A 1 368 ? -44.475 -37.026 13.431 1.00 24.69 368 LYS A C 1
ATOM 2906 O O . LYS A 1 368 ? -45.340 -36.160 13.379 1.00 24.69 368 LYS A O 1
ATOM 2911 N N . TRP A 1 369 ? -43.565 -37.173 12.459 1.00 18.95 369 TRP A N 1
ATOM 2912 C CA . TRP A 1 369 ? -43.592 -36.482 11.147 1.00 18.95 369 TRP A CA 1
ATOM 2913 C C . TRP A 1 369 ? -43.865 -37.490 10.014 1.00 18.95 369 TRP A C 1
ATOM 2915 O O . TRP A 1 369 ? -43.303 -38.589 10.066 1.00 18.95 369 TRP A O 1
ATOM 2925 N N . PRO A 1 370 ? -44.595 -37.141 8.935 1.00 23.73 370 PRO A N 1
ATOM 2926 C CA . PRO A 1 370 ? -44.528 -37.871 7.674 1.00 23.73 370 PRO A CA 1
ATOM 2927 C C . PRO A 1 370 ? -43.419 -37.328 6.754 1.00 23.73 370 PRO A C 1
ATOM 2929 O O . PRO A 1 370 ? -43.174 -36.128 6.658 1.00 23.73 370 PRO A O 1
ATOM 2932 N N . LYS A 1 371 ? -42.753 -38.267 6.071 1.00 26.83 371 LYS A N 1
ATOM 2933 C CA . LYS A 1 371 ? -41.682 -38.092 5.072 1.00 26.83 371 LYS A CA 1
ATOM 2934 C C . LYS A 1 371 ? -42.230 -37.706 3.691 1.00 26.83 371 LYS A C 1
ATOM 2936 O O . LYS A 1 371 ? -43.261 -38.248 3.311 1.00 26.83 371 LYS A O 1
ATOM 2941 N N . GLN A 1 372 ? -41.438 -36.953 2.912 1.00 25.44 372 GLN A N 1
ATOM 2942 C CA . GLN A 1 372 ? -41.106 -37.090 1.463 1.00 25.44 372 GLN A CA 1
ATOM 2943 C C . GLN A 1 372 ? -40.629 -35.718 0.922 1.00 25.44 372 GLN A C 1
ATOM 2945 O O . GLN A 1 372 ? -41.075 -34.702 1.429 1.00 25.44 372 GLN A O 1
ATOM 2950 N N . LYS A 1 373 ? -39.755 -35.547 -0.082 1.00 24.62 373 LYS A N 1
ATOM 2951 C CA . LYS A 1 373 ? -38.856 -36.398 -0.885 1.00 24.62 373 LYS A CA 1
ATOM 2952 C C . LYS A 1 373 ? -37.791 -35.456 -1.494 1.00 24.62 373 LYS A C 1
ATOM 2954 O O . LYS A 1 373 ? -38.065 -34.288 -1.743 1.00 24.62 373 LYS A O 1
ATOM 2959 N N . LYS A 1 374 ? -36.589 -35.990 -1.720 1.00 27.23 374 LYS A N 1
ATOM 2960 C CA . LYS A 1 374 ? -35.462 -35.374 -2.444 1.00 27.23 374 LYS A CA 1
ATOM 2961 C C . LYS A 1 374 ? -35.827 -35.075 -3.900 1.00 27.23 374 LYS A C 1
ATOM 2963 O O . LYS A 1 374 ? -36.331 -35.982 -4.548 1.00 27.23 374 LYS A O 1
ATOM 2968 N N . ASP A 1 375 ? -35.353 -33.940 -4.412 1.00 25.91 375 ASP A N 1
ATOM 2969 C CA . ASP A 1 375 ? -34.732 -33.886 -5.737 1.00 25.91 375 ASP A CA 1
ATOM 2970 C C . ASP A 1 375 ? -33.553 -32.903 -5.782 1.00 25.91 375 ASP A C 1
ATOM 2972 O O . ASP A 1 375 ? -33.550 -31.845 -5.155 1.00 25.91 375 ASP A O 1
ATOM 2976 N N . ARG A 1 376 ? -32.496 -33.336 -6.476 1.00 28.45 376 ARG A N 1
ATOM 2977 C CA . ARG A 1 376 ? -31.230 -32.630 -6.708 1.00 28.45 376 ARG A CA 1
ATOM 2978 C C . ARG A 1 376 ? -31.310 -31.862 -8.027 1.00 28.45 376 ARG A C 1
ATOM 2980 O O . ARG A 1 376 ? -31.700 -32.459 -9.024 1.00 28.45 376 ARG A O 1
ATOM 2987 N N . LYS A 1 377 ? -30.724 -30.663 -8.070 1.00 26.83 377 LYS A N 1
ATOM 2988 C CA . LYS A 1 377 ? -29.636 -30.301 -9.002 1.00 26.83 377 LYS A CA 1
ATOM 2989 C C . LYS A 1 377 ? -29.025 -28.960 -8.591 1.00 26.83 377 LYS A C 1
ATOM 2991 O O . LYS A 1 377 ? -29.732 -28.025 -8.245 1.00 26.83 377 LYS A O 1
ATOM 2996 N N . ALA A 1 378 ? -27.699 -28.929 -8.587 1.00 28.52 378 ALA A N 1
ATOM 2997 C CA . ALA A 1 378 ? -26.870 -27.789 -8.246 1.00 28.52 378 ALA A CA 1
ATOM 2998 C C . ALA A 1 378 ? -26.065 -27.399 -9.482 1.00 28.52 378 ALA A C 1
ATOM 3000 O O . ALA A 1 378 ? -25.401 -28.271 -10.038 1.00 28.52 378 ALA A O 1
ATOM 3001 N N . SER A 1 379 ? -26.086 -26.117 -9.838 1.00 28.97 379 SER A N 1
ATOM 3002 C CA . SER A 1 379 ? -24.957 -25.393 -10.432 1.00 28.97 379 SER A CA 1
ATOM 3003 C C . SER A 1 379 ? -25.361 -23.939 -10.680 1.00 28.97 379 SER A C 1
ATOM 3005 O O . SER A 1 379 ? -26.412 -23.695 -11.258 1.00 28.97 379 SER A O 1
ATOM 3007 N N . GLU A 1 380 ? -24.472 -23.036 -10.254 1.00 31.20 380 GLU A N 1
ATOM 3008 C CA . GLU A 1 380 ? -24.493 -21.567 -10.385 1.00 31.20 380 GLU A CA 1
ATOM 3009 C C . GLU A 1 380 ? -25.332 -20.806 -9.339 1.00 31.20 380 GLU A C 1
ATOM 3011 O O . GLU A 1 380 ? -26.392 -21.249 -8.924 1.00 31.20 380 GLU A O 1
ATOM 3016 N N . TYR A 1 381 ? -24.777 -19.687 -8.847 1.00 30.39 381 TYR A N 1
ATOM 3017 C CA . TYR A 1 381 ? -25.201 -18.856 -7.695 1.00 30.39 381 TYR A CA 1
ATOM 3018 C C . TYR A 1 381 ? -24.735 -19.267 -6.282 1.00 30.39 381 TYR A C 1
ATOM 3020 O O . TYR A 1 381 ? -25.465 -19.112 -5.314 1.00 30.39 381 TYR A O 1
ATOM 3028 N N . LYS A 1 382 ? -23.486 -19.712 -6.085 1.00 28.48 382 LYS A N 1
ATOM 3029 C CA . LYS A 1 382 ? -23.023 -20.195 -4.761 1.00 28.48 382 LYS A CA 1
ATOM 3030 C C . LYS A 1 382 ? -22.723 -19.124 -3.687 1.00 28.48 382 LYS A C 1
ATOM 3032 O O . LYS A 1 382 ? -22.632 -19.489 -2.522 1.00 28.48 382 LYS A O 1
ATOM 3037 N N . TYR A 1 383 ? -22.621 -17.834 -4.023 1.00 31.91 383 TYR A N 1
ATOM 3038 C CA . TYR A 1 383 ? -22.335 -16.771 -3.032 1.00 31.91 383 TYR A CA 1
ATOM 3039 C C . TYR A 1 383 ? -23.549 -15.906 -2.673 1.00 31.91 383 TYR A C 1
ATOM 3041 O O . TYR A 1 383 ? -23.729 -15.553 -1.511 1.00 31.91 383 TYR A O 1
ATOM 3049 N N . ILE A 1 384 ? -24.449 -15.666 -3.629 1.00 33.97 384 ILE A N 1
ATOM 3050 C CA . ILE A 1 384 ? -25.702 -14.945 -3.372 1.00 33.97 384 ILE A CA 1
ATOM 3051 C C . ILE A 1 384 ? -26.711 -15.866 -2.679 1.00 33.97 384 ILE A C 1
ATOM 3053 O O . ILE A 1 384 ? -27.356 -15.439 -1.727 1.00 33.97 384 ILE A O 1
ATOM 3057 N N . TYR A 1 385 ? -26.774 -17.156 -3.039 1.00 30.38 385 TYR A N 1
ATOM 3058 C CA . TYR A 1 385 ? -27.590 -18.101 -2.280 1.00 30.38 385 TYR A CA 1
ATOM 3059 C C . TYR A 1 385 ? -27.023 -18.380 -0.895 1.00 30.38 385 TYR A C 1
ATOM 3061 O O . TYR A 1 385 ? -27.826 -18.661 -0.044 1.00 30.38 385 TYR A O 1
ATOM 3069 N N . LEU A 1 386 ? -25.724 -18.295 -0.583 1.00 37.34 386 LEU A N 1
ATOM 3070 C CA . LEU A 1 386 ? -25.290 -18.547 0.803 1.00 37.34 386 LEU A CA 1
ATOM 3071 C C . LEU A 1 386 ? -25.624 -17.367 1.724 1.00 37.34 386 LEU A C 1
ATOM 3073 O O . LEU A 1 386 ? -26.027 -17.593 2.854 1.00 37.34 386 LEU A O 1
ATOM 3077 N N . TYR A 1 387 ? -25.545 -16.128 1.231 1.00 35.41 387 TYR A N 1
ATOM 3078 C CA . TYR A 1 387 ? -25.941 -14.944 1.997 1.00 35.41 387 TYR A CA 1
ATOM 3079 C C . TYR A 1 387 ? -27.466 -14.811 2.088 1.00 35.41 387 TYR A C 1
ATOM 3081 O O . TYR A 1 387 ? -27.999 -14.591 3.169 1.00 35.41 387 TYR A O 1
ATOM 3089 N N . ILE A 1 388 ? -28.194 -15.063 0.992 1.00 36.53 388 ILE A N 1
ATOM 3090 C CA . ILE A 1 388 ? -29.660 -15.116 1.006 1.00 36.53 388 ILE A CA 1
ATOM 3091 C C . ILE A 1 388 ? -30.147 -16.350 1.759 1.00 36.53 388 ILE A C 1
ATOM 3093 O O . ILE A 1 388 ? -31.106 -16.219 2.481 1.00 36.53 388 ILE A O 1
ATOM 3097 N N . TYR A 1 389 ? -29.510 -17.518 1.698 1.00 34.59 389 TYR A N 1
ATOM 3098 C CA . TYR A 1 389 ? -29.897 -18.706 2.475 1.00 34.59 389 TYR A CA 1
ATOM 3099 C C . TYR A 1 389 ? -29.454 -18.590 3.930 1.00 34.59 389 TYR A C 1
ATOM 3101 O O . TYR A 1 389 ? -30.121 -19.158 4.767 1.00 34.59 389 TYR A O 1
ATOM 3109 N N . LEU A 1 390 ? -28.427 -17.816 4.295 1.00 39.94 390 LEU A N 1
ATOM 3110 C CA . LEU A 1 390 ? -28.144 -17.497 5.700 1.00 39.94 390 LEU A CA 1
ATOM 3111 C C . LEU A 1 390 ? -29.130 -16.444 6.220 1.00 39.94 390 LEU A C 1
ATOM 3113 O O . LEU A 1 390 ? -29.698 -16.637 7.283 1.00 39.94 390 LEU A O 1
ATOM 3117 N N . CYS A 1 391 ? -29.440 -15.397 5.452 1.00 32.97 391 CYS A N 1
ATOM 3118 C CA . CYS A 1 391 ? -30.471 -14.420 5.809 1.00 32.97 391 CYS A CA 1
ATOM 3119 C C . CYS A 1 391 ? -31.885 -15.013 5.768 1.00 32.97 391 CYS A C 1
ATOM 3121 O O . CYS A 1 391 ? -32.700 -14.641 6.594 1.00 32.97 391 CYS A O 1
ATOM 3123 N N . VAL A 1 392 ? -32.186 -15.952 4.869 1.00 36.47 392 VAL A N 1
ATOM 3124 C CA . VAL A 1 392 ? -33.474 -16.655 4.743 1.00 36.47 392 VAL A CA 1
ATOM 3125 C C . VAL A 1 392 ? -33.526 -17.847 5.680 1.00 36.47 392 VAL A C 1
ATOM 3127 O O . VAL A 1 392 ? -34.598 -18.106 6.187 1.00 36.47 392 VAL A O 1
ATOM 3130 N N . CYS A 1 393 ? -32.431 -18.534 6.014 1.00 34.19 393 CYS A N 1
ATOM 3131 C CA . CYS A 1 393 ? -32.439 -19.525 7.093 1.00 34.19 393 CYS A CA 1
ATOM 3132 C C . CYS A 1 393 ? -32.471 -18.858 8.455 1.00 34.19 393 CYS A C 1
ATOM 3134 O O . CYS A 1 393 ? -33.150 -19.397 9.304 1.00 34.19 393 CYS A O 1
ATOM 3136 N N . VAL A 1 394 ? -31.844 -17.698 8.672 1.00 40.47 394 VAL A N 1
ATOM 3137 C CA . VAL A 1 394 ? -32.033 -16.906 9.896 1.00 40.47 394 VAL A CA 1
ATOM 3138 C C . VAL A 1 394 ? -33.445 -16.341 9.913 1.00 40.47 394 VAL A C 1
ATOM 3140 O O . VAL A 1 394 ? -34.132 -16.531 10.896 1.00 40.47 394 VAL A O 1
ATOM 3143 N N . ARG A 1 395 ? -33.968 -15.782 8.816 1.00 33.56 395 ARG A N 1
ATOM 3144 C CA . ARG A 1 395 ? -35.356 -15.291 8.748 1.00 33.56 395 ARG A CA 1
ATOM 3145 C C . ARG A 1 395 ? -36.396 -16.416 8.812 1.00 33.56 395 ARG A C 1
ATOM 3147 O O . ARG A 1 395 ? -37.458 -16.191 9.370 1.00 33.56 395 ARG A O 1
ATOM 3154 N N . ALA A 1 396 ? -36.102 -17.625 8.335 1.00 33.22 396 ALA A N 1
ATOM 3155 C CA . ALA A 1 396 ? -36.978 -18.797 8.426 1.00 33.22 396 ALA A CA 1
ATOM 3156 C C . ALA A 1 396 ? -36.842 -19.517 9.771 1.00 33.22 396 ALA A C 1
ATOM 3158 O O . ALA A 1 396 ? -37.862 -19.939 10.295 1.00 33.22 396 ALA A O 1
ATOM 3159 N N . HIS A 1 397 ? -35.650 -19.601 10.380 1.00 37.38 397 HIS A N 1
ATOM 3160 C CA . HIS A 1 397 ? -35.507 -20.036 11.776 1.00 37.38 397 HIS A CA 1
ATOM 3161 C C . HIS A 1 397 ? -36.147 -19.023 12.721 1.00 37.38 397 HIS A C 1
ATOM 3163 O O . HIS A 1 397 ? -36.768 -19.434 13.682 1.00 37.38 397 HIS A O 1
ATOM 3169 N N . VAL A 1 398 ? -36.048 -17.722 12.449 1.00 39.03 398 VAL A N 1
ATOM 3170 C CA . VAL A 1 398 ? -36.661 -16.656 13.254 1.00 39.03 398 VAL A CA 1
ATOM 3171 C C . VAL A 1 398 ? -38.177 -16.647 13.061 1.00 39.03 398 VAL A C 1
ATOM 3173 O O . VAL A 1 398 ? -38.897 -16.578 14.045 1.00 39.03 398 VAL A O 1
ATOM 3176 N N . CYS A 1 399 ? -38.690 -16.824 11.840 1.00 31.56 399 CYS A N 1
ATOM 3177 C CA . CYS A 1 399 ? -40.135 -16.897 11.606 1.00 31.56 399 CYS A CA 1
ATOM 3178 C C . CYS A 1 399 ? -40.741 -18.197 12.170 1.00 31.56 399 CYS A C 1
ATOM 3180 O O . CYS A 1 399 ? -41.783 -18.139 12.817 1.00 31.56 399 CYS A O 1
ATOM 3182 N N . LEU A 1 400 ? -40.048 -19.342 12.058 1.00 36.03 400 LEU A N 1
ATOM 3183 C CA . LEU A 1 400 ? -40.468 -20.590 12.707 1.00 36.03 400 LEU A CA 1
ATOM 3184 C C . LEU A 1 400 ? -40.338 -20.519 14.234 1.00 36.03 400 LEU A C 1
ATOM 3186 O O . LEU A 1 400 ? -41.295 -20.878 14.902 1.00 36.03 400 LEU A O 1
ATOM 3190 N N . CYS A 1 401 ? -39.242 -20.002 14.803 1.00 35.72 401 CYS A N 1
ATOM 3191 C CA . CYS A 1 401 ? -39.060 -19.908 16.260 1.00 35.72 401 CYS A CA 1
ATOM 3192 C C . CYS A 1 401 ? -40.020 -18.912 16.928 1.00 35.72 401 CYS A C 1
ATOM 3194 O O . CYS A 1 401 ? -40.434 -19.157 18.062 1.00 35.72 401 CYS A O 1
ATOM 3196 N N . VAL A 1 402 ? -40.397 -17.828 16.239 1.00 37.47 402 VAL A N 1
ATOM 3197 C CA . VAL A 1 402 ? -41.379 -16.846 16.729 1.00 37.47 402 VAL A CA 1
ATOM 3198 C C . VAL A 1 402 ? -42.815 -17.374 16.590 1.00 37.47 402 VAL A C 1
ATOM 3200 O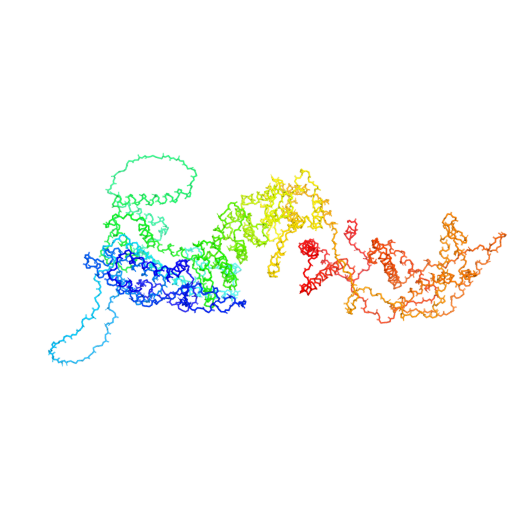 O . VAL A 1 402 ? -43.629 -17.127 17.474 1.00 37.47 402 VAL A O 1
ATOM 3203 N N . GLN A 1 403 ? -43.136 -18.174 15.562 1.00 33.66 403 GLN A N 1
ATOM 3204 C CA . GLN A 1 403 ? -44.466 -18.799 15.432 1.00 33.66 403 GLN A CA 1
ATOM 3205 C C . GLN A 1 403 ? -44.649 -20.093 16.240 1.00 33.66 403 GLN A C 1
ATOM 3207 O O . GLN A 1 403 ? -45.787 -20.464 16.517 1.00 33.66 403 GLN A O 1
ATOM 3212 N N . SER A 1 404 ? -43.577 -20.789 16.633 1.00 33.66 404 SER A N 1
ATOM 3213 C CA . SER A 1 404 ? -43.666 -22.103 17.289 1.00 33.66 404 SER A CA 1
ATOM 3214 C C . SER A 1 404 ? -43.416 -22.098 18.803 1.00 33.66 404 SER A C 1
ATOM 3216 O O . SER A 1 404 ? -43.253 -23.174 19.375 1.00 33.66 404 SER A O 1
ATOM 3218 N N . GLY A 1 405 ? -43.342 -20.933 19.461 1.00 33.62 405 GLY A N 1
ATOM 3219 C CA . GLY A 1 405 ? -43.213 -20.846 20.926 1.00 33.62 405 GLY A CA 1
ATOM 3220 C C . GLY A 1 405 ? -41.972 -21.543 21.509 1.00 33.62 405 GLY A C 1
ATOM 3221 O O . GLY A 1 405 ? -42.015 -22.039 22.630 1.00 33.62 405 GLY A O 1
ATOM 3222 N N . LEU A 1 406 ? -40.872 -21.627 20.748 1.00 34.16 406 LEU A N 1
ATOM 3223 C CA . LEU A 1 406 ? -39.725 -22.502 21.050 1.00 34.16 406 LEU A CA 1
ATOM 3224 C C . LEU A 1 406 ? -38.606 -21.849 21.891 1.00 34.16 406 LEU A C 1
ATOM 3226 O O . LEU A 1 406 ? -37.574 -22.474 22.119 1.00 34.16 406 LEU A O 1
ATOM 3230 N N . MET A 1 407 ? -38.803 -20.630 22.400 1.00 29.75 407 MET A N 1
ATOM 3231 C CA . MET A 1 407 ? -37.896 -19.985 23.363 1.00 29.75 407 MET A CA 1
ATOM 3232 C C . MET A 1 407 ? -38.403 -20.195 24.795 1.00 29.75 407 MET A C 1
ATOM 3234 O O . MET A 1 407 ? -38.866 -19.265 25.447 1.00 29.75 407 MET A O 1
ATOM 3238 N N . ALA A 1 408 ? -38.298 -21.421 25.307 1.00 29.56 408 ALA A N 1
ATOM 3239 C CA . ALA A 1 408 ? -38.267 -21.641 26.752 1.00 29.56 408 ALA A CA 1
ATOM 3240 C C . ALA A 1 408 ? -36.826 -21.417 27.244 1.00 29.56 408 ALA A C 1
ATOM 3242 O O . ALA A 1 408 ? -36.133 -22.356 27.630 1.00 29.56 408 ALA A O 1
ATOM 3243 N N . ILE A 1 409 ? -36.347 -20.172 27.159 1.00 34.62 409 ILE A N 1
ATOM 3244 C CA . ILE A 1 409 ? -35.208 -19.736 27.969 1.00 34.62 409 ILE A CA 1
ATOM 3245 C C . ILE A 1 409 ? -35.802 -19.509 29.354 1.00 34.62 409 ILE A C 1
ATOM 3247 O O . ILE A 1 409 ? -36.645 -18.630 29.524 1.00 34.62 409 ILE A O 1
ATOM 3251 N N . SER A 1 410 ? -35.437 -20.352 30.319 1.00 27.38 410 SER A N 1
ATOM 3252 C CA . SER A 1 410 ? -35.777 -20.129 31.721 1.00 27.38 410 SER A CA 1
ATOM 3253 C C . SER A 1 410 ? -35.294 -18.735 32.112 1.00 27.38 410 SER A C 1
ATOM 3255 O O . SER A 1 410 ? -34.092 -18.507 32.213 1.00 27.38 410 SER A O 1
ATOM 3257 N N . ILE A 1 411 ? -36.232 -17.805 32.294 1.00 31.31 411 ILE A N 1
ATOM 3258 C CA . ILE A 1 411 ? -35.973 -16.497 32.889 1.00 31.31 411 ILE A CA 1
ATOM 3259 C C . ILE A 1 411 ? -35.452 -16.783 34.296 1.00 31.31 411 ILE A C 1
ATOM 3261 O O . ILE A 1 411 ? -36.198 -17.255 35.157 1.00 31.31 411 ILE A O 1
ATOM 3265 N N . SER A 1 412 ? -34.157 -16.568 34.512 1.00 28.83 412 SER A N 1
ATOM 3266 C CA . SER A 1 412 ? -33.610 -16.529 35.861 1.00 28.83 412 SER A CA 1
ATOM 3267 C C . SER A 1 412 ? -34.245 -15.333 36.565 1.00 28.83 412 SER A C 1
ATOM 3269 O O . SER A 1 412 ? -34.185 -14.214 36.072 1.00 28.83 412 SER A O 1
ATOM 3271 N N . VAL A 1 413 ? -34.894 -15.572 37.702 1.00 33.09 413 VAL A N 1
ATOM 3272 C CA . VAL A 1 413 ? -35.602 -14.555 38.508 1.00 33.09 413 VAL A CA 1
ATOM 3273 C C . VAL A 1 413 ? -34.611 -13.680 39.307 1.00 33.09 413 VAL A C 1
ATOM 3275 O O . VAL A 1 413 ? -34.998 -12.917 40.188 1.00 33.09 413 VAL A O 1
ATOM 3278 N N . HIS A 1 414 ? -33.312 -13.775 39.017 1.00 38.09 414 HIS A N 1
ATOM 3279 C CA . HIS A 1 414 ? -32.271 -12.993 39.673 1.00 38.09 414 HIS A CA 1
ATOM 3280 C C . HIS A 1 414 ? -31.992 -11.687 38.908 1.00 38.09 414 HIS A C 1
ATOM 3282 O O . HIS A 1 414 ? -31.998 -11.701 37.678 1.00 38.09 414 HIS A O 1
ATOM 3288 N N . PRO A 1 415 ? -31.743 -10.560 39.605 1.00 46.78 415 PRO A N 1
ATOM 3289 C CA . PRO A 1 415 ? -31.338 -9.317 38.953 1.00 46.78 415 PRO A CA 1
ATOM 3290 C C . PRO A 1 415 ? -30.047 -9.544 38.144 1.00 46.78 415 PRO A C 1
ATOM 3292 O O . PRO A 1 415 ? -29.155 -10.248 38.632 1.00 46.78 415 PRO A O 1
ATOM 3295 N N . PRO A 1 416 ? -29.939 -8.994 36.919 1.00 57.78 416 PRO A N 1
ATOM 3296 C CA . PRO A 1 416 ? -28.777 -9.216 36.066 1.00 57.78 416 PRO A CA 1
ATOM 3297 C C . PRO A 1 416 ? -27.513 -8.698 36.760 1.00 57.78 416 PRO A C 1
ATOM 3299 O O . PRO A 1 416 ? -27.458 -7.553 37.189 1.00 57.78 416 PRO A O 1
ATOM 3302 N N . GLY A 1 417 ? -26.486 -9.541 36.885 1.00 62.84 417 GLY A N 1
ATOM 3303 C CA . GLY A 1 417 ? -25.224 -9.164 37.539 1.00 62.84 417 GLY A CA 1
ATOM 3304 C C . GLY A 1 417 ? -24.175 -8.599 36.578 1.00 62.84 417 GLY A C 1
ATOM 3305 O O . GLY A 1 417 ? -23.131 -8.126 37.012 1.00 62.84 417 GLY A O 1
ATOM 3306 N N . THR A 1 418 ? -24.418 -8.680 35.265 1.00 76.44 418 THR A N 1
ATOM 3307 C CA . THR A 1 418 ? -23.461 -8.302 34.213 1.00 76.44 418 THR A CA 1
ATOM 3308 C C . THR A 1 418 ? -24.153 -7.585 33.053 1.00 76.44 418 THR A C 1
ATOM 3310 O O . THR A 1 418 ? -25.341 -7.790 32.798 1.00 76.44 418 THR A O 1
ATOM 3313 N N . LEU A 1 419 ? -23.391 -6.787 32.292 1.00 81.50 419 LEU A N 1
ATOM 3314 C CA . LEU A 1 419 ? -23.884 -6.124 31.074 1.00 81.50 419 LEU A CA 1
ATOM 3315 C C . LEU A 1 419 ? -24.447 -7.130 30.054 1.00 81.50 419 LEU A C 1
ATOM 3317 O O . LEU A 1 419 ? -25.449 -6.853 29.399 1.00 81.50 419 LEU A O 1
ATOM 3321 N N . GLN A 1 420 ? -23.823 -8.305 29.943 1.00 80.69 420 GLN A N 1
ATOM 3322 C CA . GLN A 1 420 ? -24.228 -9.354 29.009 1.00 80.69 420 GLN A CA 1
ATOM 3323 C C . GLN A 1 420 ? -25.645 -9.857 29.303 1.00 80.69 420 GLN A C 1
ATOM 3325 O O . GLN A 1 420 ? -26.481 -9.883 28.400 1.00 80.69 420 GLN A O 1
ATOM 3330 N N . GLN A 1 421 ? -25.918 -10.183 30.570 1.00 81.81 421 GLN A N 1
ATOM 3331 C CA . GLN A 1 421 ? -27.240 -10.612 31.035 1.00 81.81 421 GLN A CA 1
ATOM 3332 C C . GLN A 1 421 ? -28.273 -9.485 30.904 1.00 81.81 421 GLN A C 1
ATOM 3334 O O . GLN A 1 421 ? -29.382 -9.706 30.426 1.00 81.81 421 GLN A O 1
ATOM 3339 N N . LEU A 1 422 ? -27.891 -8.245 31.236 1.00 85.38 422 LEU A N 1
ATOM 3340 C CA . LEU A 1 422 ? -28.776 -7.087 31.095 1.00 85.38 422 LEU A CA 1
ATOM 3341 C C . LEU A 1 422 ? -29.248 -6.899 29.646 1.00 85.38 422 LEU A C 1
ATOM 3343 O O . LEU A 1 422 ? -30.438 -6.681 29.404 1.00 85.38 422 LEU A O 1
ATOM 3347 N N . ILE A 1 423 ? -28.328 -6.977 28.679 1.00 85.75 423 ILE A N 1
ATOM 3348 C CA . ILE A 1 423 ? -28.645 -6.816 27.255 1.00 85.75 423 ILE A CA 1
ATOM 3349 C C . ILE A 1 423 ? -29.477 -7.999 26.751 1.00 85.75 423 ILE A C 1
ATOM 3351 O O . ILE A 1 423 ? -30.471 -7.766 26.060 1.00 85.75 423 ILE A O 1
ATOM 3355 N N . SER A 1 424 ? -29.120 -9.245 27.095 1.00 83.69 424 SER A N 1
ATOM 3356 C CA . SER A 1 424 ? -29.887 -10.420 26.660 1.00 83.69 424 SER A CA 1
ATOM 3357 C C . SER A 1 424 ? -31.325 -10.366 27.161 1.00 83.69 424 SER A C 1
ATOM 3359 O O . SER A 1 424 ? -32.257 -10.518 26.370 1.00 83.69 424 SER A O 1
ATOM 3361 N N . ASP A 1 425 ? -31.513 -10.058 28.443 1.00 84.31 425 ASP A N 1
ATOM 3362 C CA . ASP A 1 425 ? -32.833 -10.032 29.065 1.00 84.31 425 ASP A CA 1
ATOM 3363 C C . ASP A 1 425 ? -33.666 -8.868 28.528 1.00 84.31 425 ASP A C 1
ATOM 3365 O O . ASP A 1 425 ? -34.860 -9.018 28.281 1.00 84.31 425 ASP A O 1
ATOM 3369 N N . THR A 1 426 ? -33.041 -7.714 28.280 1.00 85.62 426 THR A N 1
ATOM 3370 C CA . THR A 1 426 ? -33.731 -6.528 27.753 1.00 85.62 426 THR A CA 1
ATOM 3371 C C . THR A 1 426 ? -34.181 -6.701 26.312 1.00 85.62 426 THR A C 1
ATOM 3373 O O . THR A 1 426 ? -35.333 -6.405 25.995 1.00 85.62 426 THR A O 1
ATOM 3376 N N . VAL A 1 427 ? -33.321 -7.234 25.443 1.00 85.94 427 VAL A N 1
ATOM 3377 C CA . VAL A 1 427 ? -33.667 -7.475 24.035 1.00 85.94 427 VAL A CA 1
ATOM 3378 C C . VAL A 1 427 ? -34.778 -8.523 23.916 1.00 85.94 427 VAL A C 1
ATOM 3380 O O . VAL A 1 427 ? -35.719 -8.334 23.144 1.00 85.94 427 VAL A O 1
ATOM 3383 N N . VAL A 1 428 ? -34.708 -9.600 24.706 1.00 84.19 428 VAL A N 1
ATOM 3384 C CA . VAL A 1 428 ? -35.746 -10.642 24.725 1.00 84.19 428 VAL A CA 1
ATOM 3385 C C . VAL A 1 428 ? -37.064 -10.090 25.266 1.00 84.19 428 VAL A C 1
ATOM 3387 O O . VAL A 1 428 ? -38.109 -10.330 24.663 1.00 84.19 428 VAL A O 1
ATOM 3390 N N . ARG A 1 429 ? -37.030 -9.296 26.342 1.00 85.50 429 ARG A N 1
ATOM 3391 C CA . ARG A 1 429 ? -38.223 -8.657 26.915 1.00 85.50 429 ARG A CA 1
ATOM 3392 C C . ARG A 1 429 ? -38.908 -7.731 25.913 1.00 85.50 429 ARG A C 1
ATOM 3394 O O . ARG A 1 429 ? -40.105 -7.869 25.694 1.00 85.50 429 ARG A O 1
ATOM 3401 N N . TRP A 1 430 ? -38.164 -6.854 25.235 1.00 87.00 430 TRP A N 1
ATOM 3402 C CA . TRP A 1 430 ? -38.736 -5.957 24.224 1.00 87.00 430 TRP A CA 1
ATOM 3403 C C . TRP A 1 430 ? -39.381 -6.701 23.053 1.00 87.00 430 TRP A C 1
ATOM 3405 O O . TRP A 1 430 ? -40.396 -6.237 22.543 1.00 87.00 430 TRP A O 1
ATOM 3415 N N . ALA A 1 431 ? -38.827 -7.848 22.649 1.00 84.12 431 ALA A N 1
ATOM 3416 C CA . ALA A 1 431 ? -39.413 -8.692 21.608 1.00 84.12 431 ALA A CA 1
ATOM 3417 C C . ALA A 1 431 ? -40.663 -9.463 22.081 1.00 84.12 431 ALA A C 1
ATOM 3419 O O . ALA A 1 431 ? -41.492 -9.846 21.258 1.00 84.12 431 ALA A O 1
ATOM 3420 N N . GLN A 1 432 ? -40.797 -9.712 23.388 1.00 83.50 432 GLN A N 1
ATOM 3421 C CA . GLN A 1 432 ? -41.965 -10.364 23.993 1.00 83.50 432 GLN A CA 1
ATOM 3422 C C . GLN A 1 432 ? -43.105 -9.382 24.304 1.00 83.50 432 GLN A C 1
ATOM 3424 O O . GLN A 1 432 ? -44.269 -9.775 24.270 1.00 83.50 432 GLN A O 1
ATOM 3429 N N . GLU A 1 433 ? -42.787 -8.123 24.616 1.00 83.94 433 GLU A N 1
ATOM 3430 C CA . GLU A 1 433 ? -43.762 -7.085 24.977 1.00 83.94 433 GLU A CA 1
ATOM 3431 C C . GLU A 1 433 ? -44.678 -6.679 23.814 1.00 83.94 433 GLU A C 1
ATOM 3433 O O . GLU A 1 433 ? -45.874 -6.467 24.020 1.00 83.94 433 GLU A O 1
ATOM 3438 N N . SER A 1 434 ? -44.129 -6.541 22.603 1.00 80.31 434 SER A N 1
ATOM 3439 C CA . SER A 1 434 ? -44.865 -6.083 21.421 1.00 80.31 434 SER A CA 1
ATOM 3440 C C . SER A 1 434 ? -44.233 -6.585 20.122 1.00 80.31 434 SER A C 1
ATOM 3442 O O . SER A 1 434 ? -43.021 -6.781 20.046 1.00 80.31 434 SER A O 1
ATOM 3444 N N . VAL A 1 435 ? -45.047 -6.743 19.072 1.00 81.94 435 VAL A N 1
ATOM 3445 C CA . VAL A 1 435 ? -44.532 -6.956 17.711 1.00 81.94 435 VAL A CA 1
ATOM 3446 C C . VAL A 1 435 ? -43.871 -5.660 17.249 1.00 81.94 435 VAL A C 1
ATOM 3448 O O . VAL A 1 435 ? -44.529 -4.627 17.240 1.00 81.94 435 VAL A O 1
ATOM 3451 N N . ILE A 1 436 ? -42.583 -5.728 16.912 1.00 86.69 436 ILE A N 1
ATOM 3452 C CA . ILE A 1 436 ? -41.780 -4.574 16.488 1.00 86.69 436 ILE A CA 1
ATOM 3453 C C . ILE A 1 436 ? -41.971 -4.351 14.986 1.00 86.69 436 ILE A C 1
ATOM 3455 O O . ILE A 1 436 ? -41.793 -5.291 14.204 1.00 86.69 436 ILE A O 1
ATOM 3459 N N . GLU A 1 437 ? -42.315 -3.126 14.589 1.00 87.19 437 GLU A N 1
ATOM 3460 C CA . GLU A 1 437 ? -42.544 -2.768 13.184 1.00 87.19 437 GLU A CA 1
ATOM 3461 C C . GLU A 1 437 ? -41.279 -2.237 12.495 1.00 87.19 437 GLU A C 1
ATOM 3463 O O . GLU A 1 437 ? -41.047 -2.554 11.323 1.00 87.19 437 GLU A O 1
ATOM 3468 N N . ASP A 1 438 ? -40.436 -1.480 13.206 1.00 84.19 438 ASP A N 1
ATOM 3469 C CA . ASP A 1 438 ? -39.234 -0.872 12.632 1.00 84.19 438 ASP A CA 1
ATOM 3470 C C . ASP A 1 438 ? -38.125 -1.906 12.307 1.00 84.19 438 ASP A C 1
ATOM 3472 O O . ASP A 1 438 ? -37.571 -2.551 13.209 1.00 84.19 438 ASP A O 1
ATOM 3476 N N . PRO A 1 439 ? -37.730 -2.070 11.025 1.00 87.50 439 PRO A N 1
ATOM 3477 C CA . PRO A 1 439 ? -36.673 -3.003 10.645 1.00 87.50 439 PRO A CA 1
ATOM 3478 C C . PRO A 1 439 ? -35.284 -2.597 11.159 1.00 87.50 439 PRO A C 1
ATOM 3480 O O . PRO A 1 439 ? -34.433 -3.476 11.341 1.00 87.50 439 PRO A O 1
ATOM 3483 N N . GLU A 1 440 ? -35.026 -1.304 11.379 1.00 87.38 440 GLU A N 1
ATOM 3484 C CA . GLU A 1 440 ? -33.731 -0.829 11.875 1.00 87.38 440 GLU A CA 1
ATOM 3485 C C . GLU A 1 440 ? -33.518 -1.236 13.335 1.00 87.38 440 GLU A C 1
ATOM 3487 O O . GLU A 1 440 ? -32.475 -1.814 13.662 1.00 87.38 440 GLU A O 1
ATOM 3492 N N . LEU A 1 441 ? -34.535 -1.050 14.181 1.00 87.50 441 LEU A N 1
ATOM 3493 C CA . LEU A 1 441 ? -34.553 -1.515 15.565 1.00 87.50 441 LEU A CA 1
ATOM 3494 C C . LEU A 1 441 ? -34.341 -3.026 15.664 1.00 87.50 441 LEU A C 1
ATOM 3496 O O . LEU A 1 441 ? -33.484 -3.477 16.427 1.00 87.50 441 LEU A O 1
ATOM 3500 N N . VAL A 1 442 ? -35.048 -3.818 14.852 1.00 85.81 442 VAL A N 1
ATOM 3501 C CA . VAL A 1 442 ? -34.865 -5.278 14.821 1.00 85.81 442 VAL A CA 1
ATOM 3502 C C . VAL A 1 442 ? -33.413 -5.631 14.493 1.00 85.81 442 VAL A C 1
ATOM 3504 O O . VAL A 1 442 ? -32.801 -6.457 15.175 1.00 85.81 442 VAL A O 1
ATOM 3507 N N . ARG A 1 443 ? -32.819 -4.983 13.482 1.00 87.31 443 ARG A N 1
ATOM 3508 C CA . ARG A 1 443 ? -31.418 -5.216 13.106 1.00 87.31 443 ARG A CA 1
ATOM 3509 C C . ARG A 1 443 ? -30.466 -4.880 14.255 1.00 87.31 443 ARG A C 1
ATOM 3511 O O . ARG A 1 443 ? -29.587 -5.687 14.553 1.00 87.31 443 ARG A O 1
ATOM 3518 N N . ALA A 1 444 ? -30.643 -3.729 14.901 1.00 86.62 444 ALA A N 1
ATOM 3519 C CA . ALA A 1 444 ? -29.807 -3.285 16.015 1.00 86.62 444 ALA A CA 1
ATOM 3520 C C . ALA A 1 444 ? -29.906 -4.232 17.226 1.00 86.62 444 ALA A C 1
ATOM 3522 O O . ALA A 1 444 ? -28.883 -4.650 17.769 1.00 86.62 444 ALA A O 1
ATOM 3523 N N . MET A 1 445 ? -31.122 -4.647 17.593 1.00 84.19 445 MET A N 1
ATOM 3524 C CA . MET A 1 445 ? -31.381 -5.593 18.684 1.00 84.19 445 MET A CA 1
ATOM 3525 C C . MET A 1 445 ? -30.688 -6.942 18.462 1.00 84.19 445 MET A C 1
ATOM 3527 O O . MET A 1 445 ? -30.029 -7.458 19.366 1.00 84.19 445 MET A O 1
ATOM 3531 N N . PHE A 1 446 ? -30.781 -7.507 17.254 1.00 83.06 446 PHE A N 1
ATOM 3532 C CA . PHE A 1 446 ? -30.129 -8.782 16.942 1.00 83.06 446 PHE A CA 1
ATOM 3533 C C . PHE A 1 446 ? -28.603 -8.678 16.862 1.00 83.06 446 PHE A C 1
ATOM 3535 O O . PHE A 1 446 ? -27.923 -9.619 17.272 1.00 83.06 446 PHE A O 1
ATOM 3542 N N . ILE A 1 447 ? -28.052 -7.560 16.373 1.00 83.56 447 ILE A N 1
ATOM 3543 C CA . ILE A 1 447 ? -26.597 -7.324 16.373 1.00 83.56 447 ILE A CA 1
ATOM 3544 C C . ILE A 1 447 ? -26.067 -7.300 17.809 1.00 83.56 447 ILE A C 1
ATOM 3546 O O . ILE A 1 447 ? -25.097 -7.995 18.110 1.00 83.56 447 ILE A O 1
ATOM 3550 N N . LEU A 1 448 ? -26.738 -6.573 18.708 1.00 83.38 448 LEU A N 1
ATOM 3551 C CA . LEU A 1 448 ? -26.377 -6.531 20.125 1.00 83.38 448 LEU A CA 1
ATOM 3552 C C . LEU A 1 448 ? -26.415 -7.922 20.756 1.00 83.38 448 LEU A C 1
ATOM 3554 O O . LEU A 1 448 ? -25.447 -8.328 21.397 1.00 83.38 448 LEU A O 1
ATOM 3558 N N . LEU A 1 449 ? -27.493 -8.675 20.525 1.00 82.00 449 LEU A N 1
ATOM 3559 C CA . LEU A 1 449 ? -27.635 -10.030 21.052 1.00 82.00 449 LEU A CA 1
ATOM 3560 C C . LEU A 1 449 ? -26.526 -10.958 20.533 1.00 82.00 449 LEU A C 1
ATOM 3562 O O . LEU A 1 449 ? -25.930 -11.705 21.305 1.00 82.00 449 LEU A O 1
ATOM 3566 N N . HIS A 1 450 ? -26.208 -10.881 19.238 1.00 80.50 450 HIS A N 1
ATOM 3567 C CA . HIS A 1 450 ? -25.131 -11.663 18.635 1.00 80.50 450 HIS A CA 1
ATOM 3568 C C . HIS A 1 450 ? -23.770 -11.343 19.267 1.00 80.50 450 HIS A C 1
ATOM 3570 O O . HIS A 1 450 ? -23.032 -12.262 19.622 1.00 80.50 450 HIS A O 1
ATOM 3576 N N . HIS A 1 451 ? -23.448 -10.059 19.451 1.00 76.25 451 HIS A N 1
ATOM 3577 C CA . HIS A 1 451 ? -22.183 -9.632 20.059 1.00 76.25 451 HIS A CA 1
ATOM 3578 C C . HIS A 1 451 ? -22.042 -10.117 21.512 1.00 76.25 451 HIS A C 1
ATOM 3580 O O . HIS A 1 451 ? -20.935 -10.440 21.939 1.00 76.25 451 HIS A O 1
ATOM 3586 N N . GLN A 1 452 ? -23.149 -10.220 22.260 1.00 78.06 452 GLN A N 1
ATOM 3587 C CA . GLN A 1 452 ? -23.129 -10.716 23.640 1.00 78.06 452 GLN A CA 1
ATOM 3588 C C . GLN A 1 452 ? -22.835 -12.216 23.750 1.00 78.06 452 GLN A C 1
ATOM 3590 O O . GLN A 1 452 ? -22.120 -12.625 24.660 1.00 78.06 452 GLN A O 1
ATOM 3595 N N . TYR A 1 453 ? -23.363 -13.053 22.851 1.00 76.56 453 TYR A N 1
ATOM 3596 C CA . TYR A 1 453 ? -23.124 -14.505 22.899 1.00 76.56 453 TYR A CA 1
ATOM 3597 C C . TYR A 1 453 ? -21.829 -14.937 22.197 1.00 76.56 453 TYR A C 1
ATOM 3599 O O . TYR A 1 453 ? -21.264 -15.975 22.536 1.00 76.56 453 TYR A O 1
ATOM 3607 N N . ASP A 1 454 ? -21.342 -14.156 21.230 1.00 77.50 454 ASP A N 1
ATOM 3608 C CA . ASP A 1 454 ? -20.153 -14.469 20.428 1.00 77.50 454 ASP A CA 1
ATOM 3609 C C . ASP A 1 454 ? -18.917 -13.659 20.867 1.00 77.50 454 ASP A C 1
ATOM 3611 O O . ASP A 1 454 ? -18.073 -13.288 20.048 1.00 77.50 454 ASP A O 1
ATOM 3615 N N . GLY A 1 455 ? -18.786 -13.392 22.174 1.00 75.31 455 GLY A N 1
ATOM 3616 C CA . GLY A 1 455 ? -17.761 -12.502 22.736 1.00 75.31 455 GLY A CA 1
ATOM 3617 C C . GLY A 1 455 ? -16.317 -12.854 22.350 1.00 75.31 455 GLY A C 1
ATOM 3618 O O . GLY A 1 455 ? -15.504 -11.958 22.135 1.00 75.31 455 GLY A O 1
ATOM 3619 N N . ILE A 1 456 ? -15.999 -14.143 22.173 1.00 77.44 456 ILE A N 1
ATOM 3620 C CA . ILE A 1 456 ? -14.675 -14.591 21.701 1.00 77.44 456 ILE A CA 1
ATOM 3621 C C . ILE A 1 456 ? -14.443 -14.180 20.248 1.00 77.44 456 ILE A C 1
ATOM 3623 O O . ILE A 1 456 ? -13.362 -13.706 19.899 1.00 77.44 456 ILE A O 1
ATOM 3627 N N . ARG A 1 457 ? -15.440 -14.358 19.374 1.00 74.81 457 ARG A N 1
ATOM 3628 C CA . ARG A 1 457 ? -15.286 -13.998 17.964 1.00 74.81 457 ARG A CA 1
ATOM 3629 C C . ARG A 1 457 ? -15.215 -12.490 17.785 1.00 74.81 457 ARG A C 1
ATOM 3631 O O . ARG A 1 457 ? -14.533 -12.055 16.865 1.00 74.81 457 ARG A O 1
ATOM 3638 N N . GLU A 1 458 ? -15.869 -11.707 18.642 1.00 80.75 458 GLU A N 1
ATOM 3639 C CA . GLU A 1 458 ? -15.691 -10.250 18.667 1.00 80.75 458 GLU A CA 1
ATOM 3640 C C . GLU A 1 458 ? -14.218 -9.887 18.906 1.00 80.75 458 GLU A C 1
ATOM 3642 O O . GLU A 1 458 ? -13.630 -9.152 18.112 1.00 80.75 458 GLU A O 1
ATOM 3647 N N . VAL A 1 459 ? -13.575 -10.498 19.910 1.00 83.75 459 VAL A N 1
ATOM 3648 C CA . VAL A 1 459 ? -12.133 -10.319 20.156 1.00 83.75 459 VAL A CA 1
ATOM 3649 C C . VAL A 1 459 ? -11.313 -10.784 18.948 1.00 83.75 459 VAL A C 1
ATOM 3651 O O . VAL A 1 459 ? -10.459 -10.046 18.465 1.00 83.75 459 VAL A O 1
ATOM 3654 N N . MET A 1 460 ? -11.608 -11.957 18.378 1.00 84.56 460 MET A N 1
ATOM 3655 C CA . MET A 1 460 ? -10.897 -12.458 17.191 1.00 84.56 460 MET A CA 1
ATOM 3656 C C . MET A 1 460 ? -11.050 -11.564 15.954 1.00 84.56 460 MET A C 1
ATOM 3658 O O . MET A 1 460 ? -10.135 -11.506 15.137 1.00 84.56 460 MET A O 1
ATOM 3662 N N . ARG A 1 461 ? -12.189 -10.883 15.785 1.00 85.06 461 ARG A N 1
ATOM 3663 C CA . ARG A 1 461 ? -12.411 -9.928 14.688 1.00 85.06 461 ARG A CA 1
ATOM 3664 C C . ARG A 1 461 ? -11.666 -8.614 14.917 1.00 85.06 461 ARG A C 1
ATOM 3666 O O . ARG A 1 461 ? -11.268 -7.982 13.941 1.00 85.06 461 ARG A O 1
ATOM 3673 N N . ALA A 1 462 ? -11.459 -8.227 16.173 1.00 88.38 462 ALA A N 1
ATOM 3674 C CA . ALA A 1 462 ? -10.724 -7.023 16.537 1.00 88.38 462 ALA A CA 1
ATOM 3675 C C . ALA A 1 462 ? -9.196 -7.203 16.485 1.00 88.38 462 ALA A C 1
ATOM 3677 O O . ALA A 1 462 ? -8.501 -6.291 16.047 1.00 88.38 462 ALA A O 1
ATOM 3678 N N . LEU A 1 463 ? -8.672 -8.383 16.842 1.00 88.81 463 LEU A N 1
ATOM 3679 C CA . LEU A 1 463 ? -7.228 -8.655 16.931 1.00 88.81 463 LEU A CA 1
ATOM 3680 C C . LEU A 1 463 ? -6.403 -8.288 15.682 1.00 88.81 463 LEU A C 1
ATOM 3682 O O . LEU A 1 463 ? -5.351 -7.677 15.847 1.00 88.81 463 LEU A O 1
ATOM 3686 N N . PRO A 1 464 ? -6.834 -8.581 14.437 1.00 90.06 464 PRO A N 1
ATOM 3687 C CA . PRO A 1 464 ? -6.091 -8.170 13.242 1.00 90.06 464 PRO A CA 1
ATOM 3688 C C . PRO A 1 464 ? -5.968 -6.648 13.063 1.00 90.06 464 PRO A C 1
ATOM 3690 O O . PRO A 1 464 ? -5.115 -6.194 12.302 1.00 90.06 464 PRO A O 1
ATOM 3693 N N . LYS A 1 465 ? -6.829 -5.871 13.732 1.00 89.88 465 LYS A N 1
ATOM 3694 C CA . LYS A 1 465 ? -6.836 -4.400 13.736 1.00 89.88 465 LYS A CA 1
ATOM 3695 C C . LYS A 1 465 ? -6.153 -3.805 14.970 1.00 89.88 465 LYS A C 1
ATOM 3697 O O . LYS A 1 465 ? -6.037 -2.583 15.069 1.00 89.88 465 LYS A O 1
ATOM 3702 N N . THR A 1 466 ? -5.715 -4.648 15.902 1.00 92.56 466 THR A N 1
ATOM 3703 C CA . THR A 1 466 ? -4.947 -4.236 17.074 1.00 92.56 466 THR A CA 1
ATOM 3704 C C . THR A 1 466 ? -3.477 -4.112 16.710 1.00 92.56 466 THR A C 1
ATOM 3706 O O . THR A 1 466 ? -2.909 -4.986 16.053 1.00 92.56 466 THR A O 1
ATOM 3709 N N . TYR A 1 467 ? -2.843 -3.028 17.147 1.00 94.94 467 TYR A N 1
ATOM 3710 C CA . TYR A 1 467 ? -1.425 -2.804 16.906 1.00 94.94 467 TYR A CA 1
ATOM 3711 C C . TYR A 1 467 ? -0.771 -2.092 18.086 1.00 94.94 467 TYR A C 1
ATOM 3713 O O . TYR A 1 467 ? -1.316 -1.121 18.613 1.00 94.94 467 TYR A O 1
ATOM 3721 N N . THR A 1 468 ? 0.412 -2.558 18.479 1.00 94.12 468 THR A N 1
ATOM 3722 C CA . THR A 1 468 ? 1.198 -1.950 19.554 1.00 94.12 468 THR A CA 1
ATOM 3723 C C . THR A 1 468 ? 2.280 -1.041 18.984 1.00 94.12 468 THR A C 1
ATOM 3725 O O . THR A 1 468 ? 2.928 -1.365 17.985 1.00 94.12 468 THR A O 1
ATOM 3728 N N . ILE A 1 469 ? 2.468 0.127 19.599 1.00 93.81 469 ILE A N 1
ATOM 3729 C CA . ILE A 1 469 ? 3.509 1.087 19.209 1.00 93.81 469 ILE A CA 1
ATOM 3730 C C . ILE A 1 469 ? 4.376 1.471 20.404 1.00 93.81 469 ILE A C 1
ATOM 3732 O O . ILE A 1 469 ? 3.946 1.410 21.554 1.00 93.81 469 ILE A O 1
ATOM 3736 N N . ASN A 1 470 ? 5.588 1.946 20.134 1.00 92.00 470 ASN A N 1
ATOM 3737 C CA . ASN A 1 470 ? 6.464 2.454 21.184 1.00 92.00 470 ASN A CA 1
ATOM 3738 C C . ASN A 1 470 ? 6.003 3.841 21.655 1.00 92.00 470 ASN A C 1
ATOM 3740 O O . ASN A 1 470 ? 5.559 4.662 20.845 1.00 92.00 470 ASN A O 1
ATOM 3744 N N . SER A 1 471 ? 6.223 4.152 22.934 1.00 89.25 471 SER A N 1
ATOM 3745 C CA . SER A 1 471 ? 5.897 5.455 23.535 1.00 89.25 471 SER A CA 1
ATOM 3746 C C . SER A 1 471 ? 6.529 6.655 22.812 1.00 89.25 471 SER A C 1
ATOM 3748 O O . SER A 1 471 ? 5.913 7.710 22.693 1.00 89.25 471 SER A O 1
ATOM 3750 N N . VAL A 1 472 ? 7.723 6.486 22.235 1.00 92.06 472 VAL A N 1
ATOM 3751 C CA . VAL A 1 472 ? 8.429 7.538 21.474 1.00 92.06 472 VAL A CA 1
ATOM 3752 C C . VAL A 1 472 ? 7.684 7.941 20.192 1.00 92.06 472 VAL A C 1
ATOM 3754 O O . VAL A 1 472 ? 7.807 9.071 19.730 1.00 92.06 472 VAL A O 1
ATOM 3757 N N . SER A 1 473 ? 6.901 7.029 19.611 1.00 93.00 473 SER A N 1
ATOM 3758 C CA . SER A 1 473 ? 6.216 7.224 18.324 1.00 93.00 473 SER A CA 1
ATOM 3759 C C . SER A 1 473 ? 4.778 7.743 18.446 1.00 93.00 473 SER A C 1
ATOM 3761 O O . SER A 1 473 ? 4.078 7.840 17.436 1.00 93.00 473 SER A O 1
ATOM 3763 N N . ILE A 1 474 ? 4.322 8.083 19.659 1.00 91.31 474 ILE A N 1
ATOM 3764 C CA . ILE A 1 474 ? 2.934 8.496 19.918 1.00 91.31 474 ILE A CA 1
ATOM 3765 C C . ILE A 1 474 ? 2.558 9.740 19.105 1.00 91.31 474 ILE A C 1
ATOM 3767 O O . ILE A 1 474 ? 1.559 9.712 18.393 1.00 91.31 474 ILE A O 1
ATOM 3771 N N . GLU A 1 475 ? 3.353 10.812 19.163 1.00 91.25 475 GLU A N 1
ATOM 3772 C CA . GLU A 1 475 ? 2.990 12.078 18.506 1.00 91.25 475 GLU A CA 1
ATOM 3773 C C . GLU A 1 475 ? 2.997 11.951 16.973 1.00 91.25 475 GLU A C 1
ATOM 3775 O O . GLU A 1 475 ? 2.063 12.393 16.302 1.00 91.25 475 GLU A O 1
ATOM 3780 N N . ASP A 1 476 ? 3.989 11.252 16.412 1.00 92.06 476 ASP A N 1
ATOM 3781 C CA . ASP A 1 476 ? 4.028 10.940 14.980 1.00 92.06 476 ASP A CA 1
ATOM 3782 C C . ASP A 1 476 ? 2.801 10.101 14.567 1.00 92.06 476 ASP A C 1
ATOM 3784 O O . ASP A 1 476 ? 2.203 10.349 13.518 1.00 92.06 476 ASP A O 1
ATOM 3788 N N . THR A 1 477 ? 2.365 9.155 15.405 1.00 92.50 477 THR A N 1
ATOM 3789 C CA . THR A 1 477 ? 1.170 8.337 15.140 1.00 92.50 477 THR A CA 1
ATOM 3790 C C . THR A 1 477 ? -0.116 9.160 15.221 1.00 92.50 477 THR A C 1
ATOM 3792 O O . THR A 1 477 ? -0.993 8.999 14.378 1.00 92.50 477 THR A O 1
ATOM 3795 N N . ILE A 1 478 ? -0.241 10.093 16.167 1.00 90.38 478 ILE A N 1
ATOM 3796 C CA . ILE A 1 478 ? -1.413 10.980 16.261 1.00 90.38 478 ILE A CA 1
ATOM 3797 C C . ILE A 1 478 ? -1.531 11.853 15.008 1.00 90.38 478 ILE A C 1
ATOM 3799 O O . ILE A 1 478 ? -2.616 11.958 14.435 1.00 90.38 478 ILE A O 1
ATOM 3803 N N . ASN A 1 479 ? -0.417 12.410 14.528 1.00 90.81 479 ASN A N 1
ATOM 3804 C CA . ASN A 1 479 ? -0.390 13.197 13.293 1.00 90.81 479 ASN A CA 1
ATOM 3805 C C . ASN A 1 479 ? -0.769 12.358 12.061 1.00 90.81 479 ASN A C 1
ATOM 3807 O O . ASN A 1 479 ? -1.495 12.828 11.182 1.00 90.81 479 ASN A O 1
ATOM 3811 N N . LEU A 1 480 ? -0.327 11.097 12.010 1.00 92.62 480 LEU A N 1
ATOM 3812 C CA . LEU A 1 480 ? -0.719 10.146 10.969 1.00 92.62 480 LEU A CA 1
ATOM 3813 C C . LEU A 1 480 ? -2.232 9.878 10.986 1.00 92.62 480 LEU A C 1
ATOM 3815 O O . LEU A 1 480 ? -2.880 9.929 9.942 1.00 92.62 480 LEU A O 1
ATOM 3819 N N . LEU A 1 481 ? -2.791 9.601 12.165 1.00 91.12 481 LEU A N 1
ATOM 3820 C CA . LEU A 1 481 ? -4.215 9.322 12.353 1.00 91.12 481 LEU A CA 1
ATOM 3821 C C . LEU A 1 481 ? -5.079 10.542 12.024 1.00 91.12 481 LEU A C 1
ATOM 3823 O O . LEU A 1 481 ? -6.129 10.392 11.407 1.00 91.12 481 LEU A O 1
ATOM 3827 N N . ALA A 1 482 ? -4.621 11.750 12.359 1.00 87.94 482 ALA A N 1
ATOM 3828 C CA . ALA A 1 482 ? -5.292 12.989 11.980 1.00 87.94 482 ALA A CA 1
ATOM 3829 C C . ALA A 1 482 ? -5.341 13.166 10.452 1.00 87.94 482 ALA A C 1
ATOM 3831 O O . ALA A 1 482 ? -6.407 13.439 9.898 1.00 87.94 482 ALA A O 1
ATOM 3832 N N . ALA A 1 483 ? -4.219 12.945 9.757 1.00 89.94 483 ALA A N 1
ATOM 3833 C CA . ALA A 1 483 ? -4.174 13.001 8.295 1.00 89.94 483 ALA A CA 1
ATOM 3834 C C . ALA A 1 483 ? -5.054 11.914 7.645 1.00 89.94 483 ALA A C 1
ATOM 3836 O O . ALA A 1 483 ? -5.762 12.188 6.677 1.00 89.94 483 ALA A O 1
ATOM 3837 N N . LEU A 1 484 ? -5.073 10.697 8.199 1.00 91.56 484 LEU A N 1
ATOM 3838 C CA . LEU A 1 484 ? -5.944 9.616 7.730 1.00 91.56 484 LEU A CA 1
ATOM 3839 C C . LEU A 1 484 ? -7.429 9.930 7.957 1.00 91.56 484 LEU A C 1
ATOM 3841 O O . LEU A 1 484 ? -8.245 9.698 7.067 1.00 91.56 484 LEU A O 1
ATOM 3845 N N . GLY A 1 485 ? -7.778 10.500 9.112 1.00 88.44 485 GLY A N 1
ATOM 3846 C CA . GLY A 1 485 ? -9.134 10.953 9.419 1.00 88.44 485 GLY A CA 1
ATOM 3847 C C . GLY A 1 485 ? -9.628 12.009 8.428 1.00 88.44 485 GLY A C 1
ATOM 3848 O O . GLY A 1 485 ? -10.759 11.919 7.954 1.00 88.44 485 GLY A O 1
ATOM 3849 N N . GLN A 1 486 ? -8.761 12.949 8.033 1.00 86.75 486 GLN A N 1
ATOM 3850 C CA . GLN A 1 486 ? -9.070 13.932 6.987 1.00 86.75 486 GLN A CA 1
ATOM 3851 C C . GLN A 1 486 ? -9.351 13.265 5.636 1.00 86.75 486 GLN A C 1
ATOM 3853 O O . GLN A 1 486 ? -10.323 13.622 4.979 1.00 86.75 486 GLN A O 1
ATOM 3858 N N . ILE A 1 487 ? -8.553 12.271 5.232 1.00 90.62 487 ILE A N 1
ATOM 3859 C CA . ILE A 1 487 ? -8.774 11.540 3.973 1.00 90.62 487 ILE A CA 1
ATOM 3860 C C . ILE A 1 487 ? -10.080 10.738 4.019 1.00 90.62 487 ILE A C 1
ATOM 3862 O O . ILE A 1 487 ? -10.840 10.752 3.055 1.00 90.62 487 ILE A O 1
ATOM 3866 N N . ARG A 1 488 ? -10.385 10.070 5.137 1.00 91.00 488 ARG A N 1
ATOM 3867 C CA . ARG A 1 488 ? -11.642 9.320 5.296 1.00 91.00 488 ARG A CA 1
ATOM 3868 C C . ARG A 1 488 ? -12.871 10.214 5.253 1.00 91.00 488 ARG A C 1
ATOM 3870 O O . ARG A 1 488 ? -13.881 9.811 4.684 1.00 91.00 488 ARG A O 1
ATOM 3877 N N . ALA A 1 489 ? -12.780 11.429 5.787 1.00 87.19 489 ALA A N 1
ATOM 3878 C CA . ALA A 1 489 ? -13.861 12.404 5.697 1.00 87.19 489 ALA A CA 1
ATOM 3879 C C . ALA A 1 489 ? -14.190 12.786 4.240 1.00 87.19 489 ALA A C 1
ATOM 3881 O O . ALA A 1 489 ? -15.332 13.126 3.949 1.00 87.19 489 ALA A O 1
ATOM 3882 N N . LEU A 1 490 ? -13.236 12.670 3.306 1.00 87.50 490 LEU A N 1
ATOM 3883 C CA . LEU A 1 490 ? -13.479 12.919 1.881 1.00 87.50 490 LEU A CA 1
ATOM 3884 C C . LEU A 1 490 ? -14.296 11.809 1.199 1.00 87.50 490 LEU A C 1
ATOM 3886 O O . LEU A 1 490 ? -14.843 12.050 0.129 1.00 87.50 490 LEU A O 1
ATOM 3890 N N . LEU A 1 491 ? -14.424 10.613 1.792 1.00 86.31 491 LEU A N 1
ATOM 3891 C CA . LEU A 1 491 ? -15.186 9.507 1.190 1.00 86.31 491 LEU A CA 1
ATOM 3892 C C . LEU A 1 491 ? -16.691 9.789 1.105 1.00 86.31 491 LEU A C 1
ATOM 3894 O O . LEU A 1 491 ? -17.346 9.316 0.178 1.00 86.31 491 LEU A O 1
ATOM 3898 N N . SER A 1 492 ? -17.243 10.536 2.064 1.00 82.19 492 SER A N 1
ATOM 3899 C CA . SER A 1 492 ? -18.667 10.895 2.093 1.00 82.19 492 SER A CA 1
ATOM 3900 C C . SER A 1 492 ? -18.984 12.171 1.308 1.00 82.19 492 SER A C 1
ATOM 3902 O O . SER A 1 492 ? -20.156 12.473 1.076 1.00 82.19 492 SER A O 1
ATOM 3904 N N . VAL A 1 493 ? -17.961 12.923 0.890 1.00 84.69 493 VAL A N 1
ATOM 3905 C CA . VAL A 1 493 ? -18.098 14.234 0.249 1.00 84.69 493 VAL A CA 1
ATOM 3906 C C . VAL A 1 493 ? -17.901 14.111 -1.262 1.00 84.69 493 VAL A C 1
ATOM 3908 O O . VAL A 1 493 ? -17.090 13.334 -1.760 1.00 84.69 493 VAL A O 1
ATOM 3911 N N . ARG A 1 494 ? -18.649 14.907 -2.033 1.00 84.25 494 ARG A N 1
ATOM 3912 C CA . ARG A 1 494 ? -18.447 14.997 -3.483 1.00 84.25 494 ARG A CA 1
ATOM 3913 C C . ARG A 1 494 ? -17.164 15.772 -3.783 1.00 84.25 494 ARG A C 1
ATOM 3915 O O . ARG A 1 494 ? -17.029 16.917 -3.370 1.00 84.25 494 ARG A O 1
ATOM 3922 N N . MET A 1 495 ? -16.278 15.183 -4.582 1.00 83.81 495 MET A N 1
ATOM 3923 C CA . MET A 1 495 ? -14.977 15.780 -4.899 1.00 83.81 495 MET A CA 1
ATOM 3924 C C . MET A 1 495 ? -15.091 17.115 -5.655 1.00 83.81 495 MET A C 1
ATOM 3926 O O . MET A 1 495 ? -15.741 17.199 -6.704 1.00 83.81 495 MET A O 1
ATOM 3930 N N . GLY A 1 496 ? -14.408 18.136 -5.133 1.00 85.94 496 GLY A N 1
ATOM 3931 C CA . GLY A 1 496 ? -14.217 19.461 -5.718 1.00 85.94 496 GLY A CA 1
ATOM 3932 C C . GLY A 1 496 ? -12.743 19.898 -5.698 1.00 85.94 496 GLY A C 1
ATOM 3933 O O . GLY A 1 496 ? -11.837 19.101 -5.454 1.00 85.94 496 GLY A O 1
ATOM 3934 N N . LYS A 1 497 ? -12.479 21.177 -6.007 1.00 83.62 497 LYS A N 1
ATOM 3935 C CA . LYS A 1 497 ? -11.104 21.711 -6.125 1.00 83.62 497 LYS A CA 1
ATOM 3936 C C . LYS A 1 497 ? -10.390 21.870 -4.780 1.00 83.62 497 LYS A C 1
ATOM 3938 O O . LYS A 1 497 ? -9.178 21.687 -4.719 1.00 83.62 497 LYS A O 1
ATOM 3943 N N . GLU A 1 498 ? -11.116 22.229 -3.726 1.00 84.75 498 GLU A N 1
ATOM 3944 C CA . GLU A 1 498 ? -10.528 22.376 -2.388 1.00 84.75 498 GLU A CA 1
ATOM 3945 C C . GLU A 1 498 ? -10.327 21.004 -1.724 1.00 84.75 498 GLU A C 1
ATOM 3947 O O . GLU A 1 498 ? -9.317 20.769 -1.055 1.00 84.75 498 GLU A O 1
ATOM 3952 N N . GLU A 1 499 ? -11.220 20.051 -2.001 1.00 87.81 499 GLU A N 1
ATOM 3953 C CA . GLU A 1 499 ? -11.080 18.646 -1.616 1.00 87.81 499 GLU A CA 1
ATOM 3954 C C . GLU A 1 499 ? -9.876 17.997 -2.316 1.00 87.81 499 GLU A C 1
ATOM 3956 O O . GLU A 1 499 ? -9.112 17.282 -1.669 1.00 87.81 499 GLU A O 1
ATOM 3961 N N . GLU A 1 500 ? -9.632 18.302 -3.601 1.00 86.12 500 GLU A N 1
ATOM 3962 C CA . GLU A 1 500 ? -8.428 17.858 -4.326 1.00 86.12 500 GLU A CA 1
ATOM 3963 C C . GLU A 1 500 ? -7.141 18.327 -3.629 1.00 86.12 500 GLU A C 1
ATOM 3965 O O . GLU A 1 500 ? -6.249 17.514 -3.371 1.00 86.12 500 GLU A O 1
ATOM 3970 N N . LYS A 1 501 ? -7.032 19.615 -3.273 1.00 87.19 501 LYS A N 1
ATOM 3971 C CA . LYS A 1 501 ? -5.858 20.123 -2.540 1.00 87.19 501 LYS A CA 1
ATOM 3972 C C . LYS A 1 501 ? -5.710 19.453 -1.176 1.00 87.19 501 LYS A C 1
ATOM 3974 O O . LYS A 1 501 ? -4.596 19.110 -0.775 1.00 87.19 501 LYS A O 1
ATOM 3979 N N . SER A 1 502 ? -6.823 19.263 -0.470 1.00 87.25 502 SER A N 1
ATOM 3980 C CA . SER A 1 502 ? -6.835 18.647 0.858 1.00 87.25 502 SER A CA 1
ATOM 3981 C C . SER A 1 502 ? -6.374 17.192 0.807 1.00 87.25 502 SER A C 1
ATOM 3983 O O . SER A 1 502 ? -5.551 16.797 1.631 1.00 87.25 502 SER A O 1
ATOM 3985 N N . MET A 1 503 ? -6.783 16.437 -0.215 1.00 90.00 503 MET A N 1
ATOM 3986 C CA . MET A 1 503 ? -6.304 15.076 -0.466 1.00 90.00 503 MET A CA 1
ATOM 3987 C C . MET A 1 503 ? -4.792 15.040 -0.723 1.00 90.00 503 MET A C 1
ATOM 3989 O O . MET A 1 503 ? -4.075 14.242 -0.120 1.00 90.00 503 MET A O 1
ATOM 3993 N N . ILE A 1 504 ? -4.281 15.926 -1.585 1.00 89.38 504 ILE A N 1
ATOM 3994 C CA . ILE A 1 504 ? -2.849 15.981 -1.920 1.00 89.38 504 ILE A CA 1
ATOM 3995 C C . ILE A 1 504 ? -2.009 16.317 -0.679 1.00 89.38 504 ILE A C 1
ATOM 3997 O O . ILE A 1 504 ? -0.994 15.668 -0.426 1.00 89.38 504 ILE A O 1
ATOM 4001 N N . ARG A 1 505 ? -2.450 17.290 0.126 1.00 89.50 505 ARG A N 1
ATOM 4002 C CA . ARG A 1 505 ? -1.802 17.663 1.392 1.00 89.50 505 ARG A CA 1
ATOM 4003 C C . ARG A 1 505 ? -1.846 16.523 2.414 1.00 89.50 505 ARG A C 1
ATOM 4005 O O . ARG A 1 505 ? -0.818 16.217 3.010 1.00 89.50 505 ARG A O 1
ATOM 4012 N N . GLY A 1 506 ? -2.994 15.861 2.574 1.00 90.50 506 GLY A N 1
ATOM 4013 C CA . GLY A 1 506 ? -3.156 14.713 3.470 1.00 90.50 506 GLY A CA 1
ATOM 4014 C C . GLY A 1 506 ? -2.212 13.560 3.122 1.00 90.50 506 GLY A C 1
ATOM 4015 O O . GLY A 1 506 ? -1.480 13.080 3.988 1.00 90.50 506 GLY A O 1
ATOM 4016 N N . LEU A 1 507 ? -2.141 13.174 1.842 1.00 93.12 507 LEU A N 1
ATOM 4017 C CA . LEU A 1 507 ? -1.198 12.156 1.365 1.00 93.12 507 LEU A CA 1
ATOM 4018 C C . LEU A 1 507 ? 0.264 12.575 1.570 1.00 93.12 507 LEU A C 1
ATOM 4020 O O . LEU A 1 507 ? 1.082 11.754 1.985 1.00 93.12 507 LEU A O 1
ATOM 4024 N N . GLY A 1 508 ? 0.594 13.847 1.326 1.00 92.56 508 GLY A N 1
ATOM 4025 C CA . GLY A 1 508 ? 1.931 14.390 1.576 1.00 92.56 508 GLY A CA 1
ATOM 4026 C C . GLY A 1 508 ? 2.344 14.285 3.047 1.00 92.56 508 GLY A C 1
ATOM 4027 O O . GLY A 1 508 ? 3.447 13.830 3.347 1.00 92.56 508 GLY A O 1
ATOM 4028 N N . ASN A 1 509 ? 1.440 14.625 3.969 1.00 91.81 509 ASN A N 1
ATOM 4029 C CA . ASN A 1 509 ? 1.677 14.520 5.410 1.00 91.81 509 ASN A CA 1
ATOM 4030 C C . ASN A 1 509 ? 1.902 13.066 5.852 1.00 91.81 509 ASN A C 1
ATOM 4032 O O . ASN A 1 509 ? 2.800 12.803 6.650 1.00 91.81 509 ASN A O 1
ATOM 4036 N N . ILE A 1 510 ? 1.146 12.114 5.295 1.00 94.50 510 ILE A N 1
ATOM 4037 C CA . ILE A 1 510 ? 1.330 10.678 5.559 1.00 94.50 510 ILE A CA 1
ATOM 4038 C C . ILE A 1 510 ? 2.693 10.199 5.042 1.00 94.50 510 ILE A C 1
ATOM 4040 O O . ILE A 1 510 ? 3.425 9.531 5.768 1.00 94.50 510 ILE A O 1
ATOM 4044 N N . MET A 1 511 ? 3.064 10.558 3.809 1.00 92.31 511 MET A N 1
ATOM 4045 C CA . MET A 1 511 ? 4.327 10.126 3.193 1.00 92.31 511 MET A CA 1
ATOM 4046 C C . MET A 1 511 ? 5.573 10.704 3.867 1.00 92.31 511 MET A C 1
ATOM 4048 O O . MET A 1 511 ? 6.638 10.093 3.791 1.00 92.31 511 MET A O 1
ATOM 4052 N N . ASN A 1 512 ? 5.456 11.868 4.504 1.00 93.19 512 ASN A N 1
ATOM 4053 C CA . ASN A 1 512 ? 6.546 12.501 5.247 1.00 93.19 512 ASN A CA 1
ATOM 4054 C C . ASN A 1 512 ? 6.643 12.006 6.701 1.00 93.19 512 ASN A C 1
ATOM 4056 O O . ASN A 1 512 ? 7.590 12.352 7.408 1.00 93.19 512 ASN A O 1
ATOM 4060 N N . ASN A 1 513 ? 5.692 11.187 7.154 1.00 93.00 513 ASN A N 1
ATOM 4061 C CA . ASN A 1 513 ? 5.671 10.652 8.506 1.00 93.00 513 ASN A CA 1
ATOM 4062 C C . ASN A 1 513 ? 6.613 9.442 8.651 1.00 93.00 513 ASN A C 1
ATOM 4064 O O . ASN A 1 513 ? 6.661 8.556 7.798 1.00 93.00 513 ASN A O 1
ATOM 4068 N N . LYS A 1 514 ? 7.345 9.361 9.766 1.00 92.12 514 LYS A N 1
ATOM 4069 C CA . LYS A 1 514 ? 8.292 8.268 10.046 1.00 92.12 514 LYS A CA 1
ATOM 4070 C C . LYS A 1 514 ? 7.594 6.930 10.304 1.00 92.12 514 LYS A C 1
ATOM 4072 O O . LYS A 1 514 ? 8.087 5.891 9.862 1.00 92.12 514 LYS A O 1
ATOM 4077 N N . VAL A 1 515 ? 6.436 6.956 10.969 1.00 93.44 515 VAL A N 1
ATOM 4078 C CA . VAL A 1 515 ? 5.648 5.764 11.338 1.00 93.44 515 VAL A CA 1
ATOM 4079 C C . VAL A 1 515 ? 5.219 4.986 10.093 1.00 93.44 515 VAL A C 1
ATOM 4081 O O . VAL A 1 515 ? 5.191 3.756 10.115 1.00 93.44 515 VAL A O 1
ATOM 4084 N N . PHE A 1 516 ? 4.981 5.688 8.980 1.00 93.88 516 PHE A N 1
ATOM 4085 C CA . PHE A 1 516 ? 4.630 5.092 7.690 1.00 93.88 516 PHE A CA 1
ATOM 4086 C C . PHE A 1 516 ? 5.679 4.084 7.188 1.00 93.88 516 PHE A C 1
ATOM 4088 O O . PHE A 1 516 ? 5.321 3.022 6.679 1.00 93.88 516 PHE A O 1
ATOM 4095 N N . TYR A 1 517 ? 6.970 4.376 7.382 1.00 93.19 517 TYR A N 1
ATOM 4096 C CA . TYR A 1 517 ? 8.068 3.502 6.950 1.00 93.19 517 TYR A CA 1
ATOM 4097 C C . TYR A 1 517 ? 8.492 2.494 8.024 1.00 93.19 517 TYR A C 1
ATOM 4099 O O . TYR A 1 517 ? 8.919 1.391 7.691 1.00 93.19 517 TYR A O 1
ATOM 4107 N N . GLN A 1 518 ? 8.380 2.857 9.306 1.00 92.31 518 GLN A N 1
ATOM 4108 C CA . GLN A 1 518 ? 8.771 1.992 10.426 1.00 92.31 518 GLN A CA 1
ATOM 4109 C C . GLN A 1 518 ? 7.773 0.852 10.668 1.00 92.31 518 GLN A C 1
ATOM 4111 O O . GLN A 1 518 ? 8.175 -0.262 11.006 1.00 92.31 518 GLN A O 1
ATOM 4116 N N . HIS A 1 519 ? 6.477 1.110 10.473 1.00 93.19 519 HIS A N 1
ATOM 4117 C CA . HIS A 1 519 ? 5.398 0.187 10.819 1.00 93.19 519 HIS A CA 1
ATOM 4118 C C . HIS A 1 519 ? 4.484 -0.106 9.612 1.00 93.19 519 HIS A C 1
ATOM 4120 O O . HIS A 1 519 ? 3.325 0.310 9.584 1.00 93.19 519 HIS A O 1
ATOM 4126 N N . PRO A 1 520 ? 4.946 -0.875 8.605 1.00 93.38 520 PRO A N 1
ATOM 4127 C CA . PRO A 1 520 ? 4.153 -1.163 7.404 1.00 93.38 520 PRO A CA 1
ATOM 4128 C C . PRO A 1 520 ? 2.884 -1.977 7.678 1.00 93.38 520 PRO A C 1
ATOM 4130 O O . PRO A 1 520 ? 1.891 -1.832 6.966 1.00 93.38 520 PRO A O 1
ATOM 4133 N N . ASN A 1 521 ? 2.901 -2.826 8.709 1.00 92.62 521 ASN A N 1
ATOM 4134 C CA . ASN A 1 521 ? 1.747 -3.639 9.094 1.00 92.62 521 ASN A CA 1
ATOM 4135 C C . ASN A 1 521 ? 0.602 -2.777 9.647 1.00 92.62 521 ASN A C 1
ATOM 4137 O O . ASN A 1 521 ? -0.556 -3.080 9.370 1.00 92.62 521 ASN A O 1
ATOM 4141 N N . LEU A 1 522 ? 0.920 -1.675 10.340 1.00 93.88 522 LEU A N 1
ATOM 4142 C CA . LEU A 1 522 ? -0.073 -0.720 10.836 1.00 93.88 522 LEU A CA 1
ATOM 4143 C C . LEU A 1 522 ? -0.867 -0.108 9.674 1.00 93.88 522 LEU A C 1
ATOM 4145 O O . LEU A 1 522 ? -2.091 -0.080 9.708 1.00 93.88 522 LEU A O 1
ATOM 4149 N N . MET A 1 523 ? -0.193 0.286 8.589 1.00 94.12 523 MET A N 1
ATOM 4150 C CA . MET A 1 523 ? -0.856 0.878 7.416 1.00 94.12 523 MET A CA 1
ATOM 4151 C C . MET A 1 523 ? -1.855 -0.076 6.742 1.00 94.12 523 MET A C 1
ATOM 4153 O O . MET A 1 523 ? -2.850 0.369 6.164 1.00 94.12 523 MET A O 1
ATOM 4157 N N . ARG A 1 524 ? -1.604 -1.392 6.812 1.00 93.44 524 ARG A N 1
ATOM 4158 C CA . ARG A 1 524 ? -2.560 -2.409 6.351 1.00 93.44 524 ARG A CA 1
ATOM 4159 C C . ARG A 1 524 ? -3.701 -2.611 7.334 1.00 93.44 524 ARG A C 1
ATOM 4161 O O . ARG A 1 524 ? -4.839 -2.668 6.893 1.00 93.44 524 ARG A O 1
ATOM 4168 N N . ALA A 1 525 ? -3.405 -2.702 8.631 1.00 90.94 525 ALA A N 1
ATOM 4169 C CA . ALA A 1 525 ? -4.418 -2.875 9.673 1.00 90.94 525 ALA A CA 1
ATOM 4170 C C . ALA A 1 525 ? -5.438 -1.721 9.678 1.00 90.94 525 ALA A C 1
ATOM 4172 O O . ALA A 1 525 ? -6.628 -1.951 9.876 1.00 90.94 525 ALA A O 1
ATOM 4173 N N . LEU A 1 526 ? -4.978 -0.502 9.375 1.00 90.94 526 LEU A N 1
ATOM 4174 C CA . LEU A 1 526 ? -5.819 0.685 9.210 1.00 90.94 526 LEU A CA 1
ATOM 4175 C C . LEU A 1 526 ? -6.535 0.756 7.850 1.00 90.94 526 LEU A C 1
ATOM 4177 O O . LEU A 1 526 ? -7.262 1.711 7.606 1.00 90.94 526 LEU A O 1
ATOM 4181 N N . GLY A 1 527 ? -6.319 -0.169 6.911 1.00 92.06 527 GLY A N 1
ATOM 4182 C CA . GLY A 1 527 ? -6.962 -0.093 5.589 1.00 92.06 527 GLY A CA 1
ATOM 4183 C C . GLY A 1 527 ? -6.655 1.214 4.838 1.00 92.06 527 GLY A C 1
ATOM 4184 O O . GLY A 1 527 ? -7.499 1.755 4.125 1.00 92.06 527 GLY A O 1
ATOM 4185 N N . MET A 1 528 ? -5.452 1.777 5.017 1.00 92.75 528 MET A N 1
ATOM 4186 C CA . MET A 1 528 ? -5.089 3.062 4.399 1.00 92.75 528 MET A CA 1
ATOM 4187 C C . MET A 1 528 ? -5.101 2.976 2.867 1.00 92.75 528 MET A C 1
ATOM 4189 O O . MET A 1 528 ? -5.562 3.889 2.187 1.00 92.75 528 MET A O 1
ATOM 4193 N N . HIS A 1 529 ? -4.620 1.856 2.329 1.00 93.56 529 HIS A N 1
ATOM 4194 C CA . HIS A 1 529 ? -4.627 1.569 0.898 1.00 93.56 529 HIS A CA 1
ATOM 4195 C C . HIS A 1 529 ? -6.049 1.414 0.338 1.00 93.56 529 HIS A C 1
ATOM 4197 O O . HIS A 1 529 ? -6.322 1.957 -0.729 1.00 93.56 529 HIS A O 1
ATOM 4203 N N . GLU A 1 530 ? -6.957 0.771 1.081 1.00 93.00 530 GLU A N 1
ATOM 4204 C CA . GLU A 1 530 ? -8.383 0.662 0.737 1.00 93.00 530 GLU A CA 1
ATOM 4205 C C . GLU A 1 530 ? -9.028 2.053 0.669 1.00 93.00 530 GLU A C 1
ATOM 4207 O O . GLU A 1 530 ? -9.598 2.424 -0.351 1.00 93.00 530 GLU A O 1
ATOM 4212 N N . THR A 1 531 ? -8.814 2.886 1.696 1.00 92.94 531 THR A N 1
ATOM 4213 C CA . THR A 1 531 ? -9.358 4.256 1.759 1.00 92.94 531 THR A CA 1
ATOM 4214 C C . THR A 1 531 ? -8.920 5.098 0.552 1.00 92.94 531 THR A C 1
ATOM 4216 O O . THR A 1 531 ? -9.736 5.758 -0.090 1.00 92.94 531 THR A O 1
ATOM 4219 N N . VAL A 1 532 ? -7.623 5.088 0.217 1.00 94.00 532 VAL A N 1
ATOM 4220 C CA . VAL A 1 532 ? -7.092 5.849 -0.931 1.00 94.00 532 VAL A CA 1
ATOM 4221 C C . VAL A 1 532 ? -7.644 5.311 -2.252 1.00 94.00 532 VAL A C 1
ATOM 4223 O O . VAL A 1 532 ? -7.917 6.084 -3.174 1.00 94.00 532 VAL A O 1
ATOM 4226 N N . MET A 1 533 ? -7.828 3.996 -2.345 1.00 91.19 533 MET A N 1
ATOM 4227 C CA . MET A 1 533 ? -8.396 3.351 -3.517 1.00 91.19 533 MET A CA 1
ATOM 4228 C C . MET A 1 533 ? -9.871 3.712 -3.705 1.00 91.19 533 MET A C 1
ATOM 4230 O O . MET A 1 533 ? -10.248 4.051 -4.822 1.00 91.19 533 MET A O 1
ATOM 4234 N N . ASP A 1 534 ? -10.667 3.757 -2.638 1.00 90.12 534 ASP A N 1
ATOM 4235 C CA . ASP A 1 534 ? -12.079 4.153 -2.673 1.00 90.12 534 ASP A CA 1
ATOM 4236 C C . ASP A 1 534 ? -12.264 5.617 -3.107 1.00 90.12 534 ASP A C 1
ATOM 4238 O O . ASP A 1 534 ? -13.095 5.912 -3.971 1.00 90.12 534 ASP A O 1
ATOM 4242 N N . VAL A 1 535 ? -11.433 6.543 -2.606 1.00 88.69 535 VAL A N 1
ATOM 4243 C CA . VAL A 1 535 ? -11.434 7.943 -3.085 1.00 88.69 535 VAL A CA 1
ATOM 4244 C C . VAL A 1 535 ? -11.115 7.998 -4.582 1.00 88.69 535 VAL A C 1
ATOM 4246 O O . VAL A 1 535 ? -11.758 8.730 -5.339 1.00 88.69 535 VAL A O 1
ATOM 4249 N N . MET A 1 536 ? -10.142 7.202 -5.034 1.00 87.69 536 MET A N 1
ATOM 4250 C CA . MET A 1 536 ? -9.801 7.097 -6.450 1.00 87.69 536 MET A CA 1
ATOM 4251 C C . MET A 1 536 ? -10.975 6.526 -7.266 1.00 87.69 536 MET A C 1
ATOM 4253 O O . MET A 1 536 ? -11.297 7.069 -8.321 1.00 87.69 536 MET A O 1
ATOM 4257 N N . VAL A 1 537 ? -11.664 5.490 -6.775 1.00 84.62 537 VAL A N 1
ATOM 4258 C CA . VAL A 1 537 ? -12.848 4.886 -7.415 1.00 84.62 537 VAL A CA 1
ATOM 4259 C C . VAL A 1 537 ? -13.967 5.906 -7.595 1.00 84.62 537 VAL A C 1
ATOM 4261 O O . VAL A 1 537 ? -14.531 5.994 -8.686 1.00 84.62 537 VAL A O 1
ATOM 4264 N N . ASN A 1 538 ? -14.254 6.720 -6.578 1.00 83.75 538 ASN A N 1
ATOM 4265 C CA . ASN A 1 538 ? -15.313 7.734 -6.626 1.00 83.75 538 ASN A CA 1
ATOM 4266 C C . ASN A 1 538 ? -15.088 8.783 -7.728 1.00 83.75 538 ASN A C 1
ATOM 4268 O O . ASN A 1 538 ? -16.042 9.337 -8.273 1.00 83.75 538 ASN A O 1
ATOM 4272 N N . VAL A 1 539 ? -13.829 9.037 -8.088 1.00 80.75 539 VAL A N 1
ATOM 4273 C CA . VAL A 1 539 ? -13.450 10.003 -9.132 1.00 80.75 539 VAL A CA 1
ATOM 4274 C C . VAL A 1 539 ? -13.441 9.350 -10.510 1.00 80.75 539 VAL A C 1
ATOM 4276 O O . VAL A 1 539 ? -13.836 9.977 -11.492 1.00 80.75 539 VAL A O 1
ATOM 4279 N N . LEU A 1 540 ? -13.016 8.087 -10.585 1.00 75.50 540 LEU A N 1
ATOM 4280 C CA . LEU A 1 540 ? -12.927 7.320 -11.828 1.00 75.50 540 LEU A CA 1
ATOM 4281 C C . LEU A 1 540 ? -14.290 6.808 -12.318 1.00 75.50 540 LEU A C 1
ATOM 4283 O O . LEU A 1 540 ? -14.529 6.768 -13.521 1.00 75.50 540 LEU A O 1
ATOM 4287 N N . SER A 1 541 ? -15.211 6.483 -11.407 1.00 65.25 541 SER A N 1
ATOM 4288 C CA . SER A 1 541 ? -16.533 5.915 -11.728 1.00 65.25 541 SER A CA 1
ATOM 4289 C C . SER A 1 541 ? -17.507 6.922 -12.366 1.00 65.25 541 SER A C 1
ATOM 4291 O O . SER A 1 541 ? -18.620 6.559 -12.741 1.00 65.25 541 SER A O 1
ATOM 4293 N N . GLY A 1 542 ? -17.108 8.194 -12.498 1.00 56.56 542 GLY A N 1
ATOM 4294 C CA . GLY A 1 542 ? -17.956 9.305 -12.936 1.00 56.56 542 GLY A CA 1
ATOM 4295 C C . GLY A 1 542 ? -18.109 9.514 -14.450 1.00 56.56 542 GLY A C 1
ATOM 4296 O O . GLY A 1 542 ? -18.823 10.437 -14.839 1.00 56.56 542 GLY A O 1
ATOM 4297 N N . GLY A 1 543 ? -17.487 8.711 -15.324 1.00 50.91 543 GLY A N 1
ATOM 4298 C CA . GLY A 1 543 ? -17.676 8.895 -16.768 1.00 50.91 543 GLY A CA 1
ATOM 4299 C C . GLY A 1 543 ? -17.093 7.808 -17.669 1.00 50.91 543 GLY A C 1
ATOM 4300 O O . GLY A 1 543 ? -15.930 7.445 -17.567 1.00 50.91 543 GLY A O 1
ATOM 4301 N N . HIS A 1 544 ? -17.889 7.357 -18.644 1.00 47.66 544 HIS A N 1
ATOM 4302 C CA . HIS A 1 544 ? -17.414 6.575 -19.797 1.00 47.66 544 HIS A CA 1
ATOM 4303 C C . HIS A 1 544 ? -16.538 7.400 -20.767 1.00 47.66 544 HIS A C 1
ATOM 4305 O O . HIS A 1 544 ? -15.959 6.857 -21.709 1.00 47.66 544 HIS A O 1
ATOM 4311 N N . SER A 1 545 ? -16.435 8.716 -20.560 1.00 50.97 545 SER A N 1
ATOM 4312 C CA . SER A 1 545 ? -15.519 9.606 -21.272 1.00 50.97 545 SER A CA 1
ATOM 4313 C C . SER A 1 545 ? -14.133 9.563 -20.629 1.00 50.97 545 SER A C 1
ATOM 4315 O O . SER A 1 545 ? -14.004 9.820 -19.438 1.00 50.97 545 SER A O 1
ATOM 4317 N N . LYS A 1 546 ? -13.081 9.328 -21.424 1.00 54.72 546 LYS A N 1
ATOM 4318 C CA . LYS A 1 546 ? -11.659 9.313 -21.006 1.00 54.72 546 LYS A CA 1
ATOM 4319 C C . LYS A 1 546 ? -11.130 10.654 -20.432 1.00 54.72 546 LYS A C 1
ATOM 4321 O O . LYS A 1 546 ? -9.921 10.816 -20.282 1.00 54.72 546 LYS A O 1
ATOM 4326 N N . GLU A 1 547 ? -11.999 11.624 -20.145 1.00 58.09 547 GLU A N 1
ATOM 4327 C CA . GLU A 1 547 ? -11.657 12.931 -19.578 1.00 58.09 547 GLU A CA 1
ATOM 4328 C C . GLU A 1 547 ? -11.776 12.896 -18.050 1.00 58.09 547 GLU A C 1
ATOM 4330 O O . GLU A 1 547 ? -12.863 12.790 -17.488 1.00 58.09 547 GLU A O 1
ATOM 4335 N N . ILE A 1 548 ? -10.628 12.980 -17.378 1.00 67.19 548 ILE A N 1
ATOM 4336 C CA . ILE A 1 548 ? -10.531 12.996 -15.917 1.00 67.19 548 ILE A CA 1
ATOM 4337 C C . ILE A 1 548 ? -10.772 14.424 -15.429 1.00 67.19 548 ILE A C 1
ATOM 4339 O O . ILE A 1 548 ? -10.081 15.350 -15.853 1.00 67.19 548 ILE A O 1
ATOM 4343 N N . THR A 1 549 ? -11.704 14.598 -14.495 1.00 71.12 549 THR A N 1
ATOM 4344 C CA . THR A 1 549 ? -12.019 15.900 -13.885 1.00 71.12 549 THR A CA 1
ATOM 4345 C C . THR A 1 549 ? -10.893 16.425 -12.985 1.00 71.12 549 THR A C 1
ATOM 4347 O O . THR A 1 549 ? -10.602 17.619 -13.021 1.00 71.12 549 THR A O 1
ATOM 4350 N N . PHE A 1 550 ? -10.221 15.540 -12.234 1.00 79.38 550 PHE A N 1
ATOM 4351 C CA . PHE A 1 550 ? -9.167 15.878 -11.259 1.00 79.38 550 PHE A CA 1
ATOM 4352 C C . PHE A 1 550 ? -7.891 15.016 -11.433 1.00 79.38 550 PHE A C 1
ATOM 4354 O O . PHE A 1 550 ? -7.636 14.096 -10.650 1.00 79.38 550 PHE A O 1
ATOM 4361 N N . PRO A 1 551 ? -7.070 15.253 -12.476 1.00 79.69 551 PRO A N 1
ATOM 4362 C CA . PRO A 1 551 ? -5.928 14.391 -12.806 1.00 79.69 551 PRO A CA 1
ATOM 4363 C C . PRO A 1 551 ? -4.747 14.493 -11.824 1.00 79.69 551 PRO A C 1
ATOM 4365 O O . PRO A 1 551 ? -4.057 13.495 -11.610 1.00 79.69 551 PRO A O 1
ATOM 4368 N N . LYS A 1 552 ? -4.504 15.663 -11.208 1.00 82.44 552 LYS A N 1
ATOM 4369 C CA . LYS A 1 552 ? -3.391 15.855 -10.254 1.00 82.44 552 LYS A CA 1
ATOM 4370 C C . LYS A 1 552 ? -3.626 15.053 -8.969 1.00 82.44 552 LYS A C 1
ATOM 4372 O O . LYS A 1 552 ? -2.693 14.449 -8.438 1.00 82.44 552 LYS A O 1
ATOM 4377 N N . MET A 1 553 ? -4.867 14.989 -8.493 1.00 86.62 553 MET A N 1
ATOM 4378 C CA . MET A 1 553 ? -5.236 14.145 -7.359 1.00 86.62 553 MET A CA 1
ATOM 4379 C C . MET A 1 553 ? -5.007 12.652 -7.622 1.00 86.62 553 MET A C 1
ATOM 4381 O O . MET A 1 553 ? -4.356 11.983 -6.819 1.00 86.62 553 MET A O 1
ATOM 4385 N N . VAL A 1 554 ? -5.509 12.131 -8.750 1.00 87.44 554 VAL A N 1
ATOM 4386 C CA . VAL A 1 554 ? -5.376 10.704 -9.098 1.00 87.44 554 VAL A CA 1
ATOM 4387 C C . VAL A 1 554 ? -3.902 10.318 -9.231 1.00 87.44 554 VAL A C 1
ATOM 4389 O O . VAL A 1 554 ? -3.504 9.266 -8.730 1.00 87.44 554 VAL A O 1
ATOM 4392 N N . ALA A 1 555 ? -3.072 11.190 -9.815 1.00 86.81 555 ALA A N 1
ATOM 4393 C CA . ALA A 1 555 ? -1.628 10.981 -9.885 1.00 86.81 555 ALA A CA 1
ATOM 4394 C C . ALA A 1 555 ? -0.992 10.834 -8.493 1.00 86.81 555 ALA A C 1
ATOM 4396 O O . ALA A 1 555 ? -0.223 9.903 -8.263 1.00 86.81 555 ALA A O 1
ATOM 4397 N N . ASN A 1 556 ? -1.337 11.706 -7.540 1.00 89.31 556 ASN A N 1
ATOM 4398 C CA . ASN A 1 556 ? -0.813 11.613 -6.174 1.00 89.31 556 ASN A CA 1
ATOM 4399 C C . ASN A 1 556 ? -1.290 10.348 -5.445 1.00 89.31 556 ASN A C 1
ATOM 4401 O O . ASN A 1 556 ? -0.483 9.702 -4.778 1.00 89.31 556 ASN A O 1
ATOM 4405 N N . CYS A 1 557 ? -2.550 9.941 -5.630 1.00 91.75 557 CYS A N 1
ATOM 4406 C CA . CYS A 1 557 ? -3.069 8.683 -5.082 1.00 91.75 557 CYS A CA 1
ATOM 4407 C C . CYS A 1 557 ? -2.298 7.476 -5.639 1.00 91.75 557 CYS A C 1
ATOM 4409 O O . CYS A 1 557 ? -1.815 6.639 -4.880 1.00 91.75 557 CYS A O 1
ATOM 4411 N N . CYS A 1 558 ? -2.099 7.416 -6.960 1.00 91.81 558 CYS A N 1
ATOM 4412 C CA . CYS A 1 558 ? -1.342 6.338 -7.598 1.00 91.81 558 CYS A CA 1
ATOM 4413 C C . CYS A 1 558 ? 0.122 6.327 -7.139 1.00 91.81 558 CYS A C 1
ATOM 4415 O O . CYS A 1 558 ? 0.670 5.273 -6.827 1.00 91.81 558 CYS A O 1
ATOM 4417 N N . ARG A 1 559 ? 0.757 7.500 -7.037 1.00 91.56 559 ARG A N 1
ATOM 4418 C CA . ARG A 1 559 ? 2.131 7.634 -6.539 1.00 91.56 559 ARG A CA 1
ATOM 4419 C C . ARG A 1 559 ? 2.260 7.107 -5.110 1.00 91.56 559 ARG A C 1
ATOM 4421 O O . ARG A 1 559 ? 3.183 6.344 -4.830 1.00 91.56 559 ARG A O 1
ATOM 4428 N N . PHE A 1 560 ? 1.329 7.479 -4.234 1.00 94.31 560 PHE A N 1
ATOM 4429 C CA . PHE A 1 560 ? 1.257 6.977 -2.865 1.00 94.31 560 PHE A CA 1
ATOM 4430 C C . PHE A 1 560 ? 1.148 5.444 -2.829 1.00 94.31 560 PHE A C 1
ATOM 4432 O O . PHE A 1 560 ? 1.949 4.789 -2.163 1.00 94.31 560 PHE A O 1
ATOM 4439 N N . LEU A 1 561 ? 0.228 4.859 -3.604 1.00 94.38 561 LEU A N 1
ATOM 4440 C CA . LEU A 1 561 ? 0.033 3.405 -3.662 1.00 94.38 561 LEU A CA 1
ATOM 4441 C C . LEU A 1 561 ? 1.263 2.665 -4.223 1.00 94.38 561 LEU A C 1
ATOM 4443 O O . LEU A 1 561 ? 1.628 1.599 -3.722 1.00 94.38 561 LEU A O 1
ATOM 4447 N N . CYS A 1 562 ? 1.962 3.246 -5.203 1.00 93.06 562 CYS A N 1
ATOM 4448 C CA . CYS A 1 562 ? 3.236 2.717 -5.695 1.00 93.06 562 CYS A CA 1
ATOM 4449 C C . CYS A 1 562 ? 4.311 2.687 -4.598 1.00 93.06 562 CYS A C 1
ATOM 4451 O O . CYS A 1 562 ? 5.038 1.698 -4.478 1.00 93.06 562 CYS A O 1
ATOM 4453 N N . TYR A 1 563 ? 4.422 3.742 -3.782 1.00 92.56 563 TYR A N 1
ATOM 4454 C CA . TYR A 1 563 ? 5.340 3.745 -2.639 1.00 92.56 563 TYR A CA 1
ATOM 4455 C C . TYR A 1 563 ? 4.925 2.727 -1.580 1.00 92.56 563 TYR A C 1
ATOM 4457 O O . TYR A 1 563 ? 5.774 1.973 -1.112 1.00 92.56 563 TYR A O 1
ATOM 4465 N N . PHE A 1 564 ? 3.634 2.635 -1.267 1.00 94.25 564 PHE A N 1
ATOM 4466 C CA . PHE A 1 564 ? 3.093 1.660 -0.323 1.00 94.25 564 PHE A CA 1
ATOM 4467 C C . PHE A 1 564 ? 3.460 0.210 -0.690 1.00 94.25 564 PHE A C 1
ATOM 4469 O O . PHE A 1 564 ? 3.867 -0.557 0.187 1.00 94.25 564 PHE A O 1
ATOM 4476 N N . CYS A 1 565 ? 3.408 -0.144 -1.982 1.00 93.62 565 CYS A N 1
ATOM 4477 C CA . CYS A 1 565 ? 3.829 -1.459 -2.484 1.00 93.62 565 CYS A CA 1
ATOM 4478 C C . CYS A 1 565 ? 5.318 -1.750 -2.238 1.00 93.62 565 CYS A C 1
ATOM 4480 O O . CYS A 1 565 ? 5.686 -2.892 -1.981 1.00 93.62 565 CYS A O 1
ATOM 4482 N N . ARG A 1 566 ? 6.184 -0.730 -2.300 1.00 91.69 566 ARG A N 1
ATOM 4483 C CA . ARG A 1 566 ? 7.644 -0.889 -2.171 1.00 91.69 566 ARG A CA 1
ATOM 4484 C C . ARG A 1 566 ? 8.125 -1.077 -0.734 1.00 91.69 566 ARG A C 1
ATOM 4486 O O . ARG A 1 566 ? 9.244 -1.540 -0.540 1.00 91.69 566 ARG A O 1
ATOM 4493 N N . ILE A 1 567 ? 7.317 -0.719 0.264 1.00 92.50 567 ILE A N 1
ATOM 4494 C CA . ILE A 1 567 ? 7.731 -0.767 1.677 1.00 92.50 567 ILE A CA 1
ATOM 4495 C C . ILE A 1 567 ? 7.737 -2.205 2.211 1.00 92.50 567 ILE A C 1
ATOM 4497 O O . ILE A 1 567 ? 8.613 -2.569 2.991 1.00 92.50 567 ILE A O 1
ATOM 4501 N N . SER A 1 568 ? 6.769 -3.039 1.816 1.00 91.06 568 SER A N 1
ATOM 4502 C CA . SER A 1 568 ? 6.648 -4.407 2.332 1.00 91.06 568 SER A CA 1
ATOM 4503 C C . SER A 1 568 ? 6.017 -5.358 1.319 1.00 91.06 568 SER A C 1
ATOM 4505 O O . SER A 1 568 ? 5.022 -5.028 0.675 1.00 91.06 568 SER A O 1
ATOM 4507 N N . ARG A 1 569 ? 6.525 -6.597 1.258 1.00 90.69 569 ARG A N 1
ATOM 4508 C CA . ARG A 1 569 ? 5.968 -7.672 0.412 1.00 90.69 569 ARG A CA 1
ATOM 4509 C C . ARG A 1 569 ? 4.510 -7.995 0.742 1.00 90.69 569 ARG A C 1
ATOM 4511 O O . ARG A 1 569 ? 3.727 -8.322 -0.141 1.00 90.69 569 ARG A O 1
ATOM 4518 N N . GLN A 1 570 ? 4.126 -7.888 2.012 1.00 91.06 570 GLN A N 1
ATOM 4519 C CA . GLN A 1 570 ? 2.742 -8.114 2.429 1.00 91.06 570 GLN A CA 1
ATOM 4520 C C . GLN A 1 570 ? 1.820 -6.953 2.015 1.00 91.06 570 GLN A C 1
ATOM 4522 O O . GLN A 1 570 ? 0.660 -7.188 1.696 1.00 91.06 570 GLN A O 1
ATOM 4527 N N . ASN A 1 571 ? 2.330 -5.715 1.960 1.00 93.62 571 ASN A N 1
ATOM 4528 C CA . ASN A 1 571 ? 1.581 -4.567 1.426 1.00 93.62 571 ASN A CA 1
ATOM 4529 C C . ASN A 1 571 ? 1.333 -4.740 -0.072 1.00 93.62 571 ASN A C 1
ATOM 4531 O O . ASN A 1 571 ? 0.233 -4.501 -0.559 1.00 93.62 571 ASN A O 1
ATOM 4535 N N . GLN A 1 572 ? 2.350 -5.224 -0.782 1.00 93.81 572 GLN A N 1
ATOM 4536 C CA . GLN A 1 572 ? 2.252 -5.572 -2.190 1.00 93.81 572 GLN A CA 1
ATOM 4537 C C . GLN A 1 572 ? 1.179 -6.648 -2.439 1.00 93.81 572 GLN A C 1
ATOM 4539 O O . GLN A 1 572 ? 0.361 -6.500 -3.342 1.00 93.81 572 GLN A O 1
ATOM 4544 N N . ARG A 1 573 ? 1.120 -7.682 -1.586 1.00 93.25 573 ARG A N 1
ATOM 4545 C CA . ARG A 1 573 ? 0.073 -8.715 -1.637 1.00 93.25 573 ARG A CA 1
ATOM 4546 C C . ARG A 1 573 ? -1.333 -8.147 -1.429 1.00 93.25 573 ARG A C 1
ATOM 4548 O O . ARG A 1 573 ? -2.225 -8.527 -2.173 1.00 93.25 573 ARG A O 1
ATOM 4555 N N . ALA A 1 574 ? -1.523 -7.233 -0.477 1.00 92.88 574 ALA A N 1
ATOM 4556 C CA . ALA A 1 574 ? -2.818 -6.577 -0.277 1.00 92.88 574 ALA A CA 1
ATOM 4557 C C . ALA A 1 574 ? -3.254 -5.798 -1.533 1.00 92.88 574 ALA A C 1
ATOM 4559 O O . ALA A 1 574 ? -4.382 -5.929 -1.994 1.00 92.88 574 ALA A O 1
ATOM 4560 N N . MET A 1 575 ? -2.328 -5.077 -2.176 1.00 94.25 575 MET A N 1
ATOM 4561 C CA . MET A 1 575 ? -2.620 -4.393 -3.443 1.00 94.25 575 MET A CA 1
ATOM 4562 C C . MET A 1 575 ? -2.905 -5.354 -4.604 1.00 94.25 575 MET A C 1
ATOM 4564 O O . MET A 1 575 ? -3.704 -5.030 -5.481 1.00 94.25 575 MET A O 1
ATOM 4568 N N . PHE A 1 576 ? -2.287 -6.537 -4.610 1.00 93.88 576 PHE A N 1
ATOM 4569 C CA . PHE A 1 576 ? -2.526 -7.568 -5.620 1.00 93.88 576 PHE A CA 1
ATOM 4570 C C . PHE A 1 576 ? -3.959 -8.125 -5.567 1.00 93.88 576 PHE A C 1
ATOM 4572 O O . PHE A 1 576 ? -4.517 -8.472 -6.606 1.00 93.88 576 PHE A O 1
ATOM 4579 N N . GLU A 1 577 ? -4.605 -8.152 -4.397 1.00 91.94 577 GLU A N 1
ATOM 4580 C CA . GLU A 1 577 ? -6.014 -8.566 -4.277 1.00 91.94 577 GLU A CA 1
ATOM 4581 C C . GLU A 1 577 ? -6.965 -7.625 -5.039 1.00 91.94 577 GLU A C 1
ATOM 4583 O O . GLU A 1 577 ? -7.992 -8.064 -5.559 1.00 91.94 577 GLU A O 1
ATOM 4588 N N . HIS A 1 578 ? -6.574 -6.359 -5.214 1.00 92.50 578 HIS A N 1
ATOM 4589 C CA . HIS A 1 578 ? -7.313 -5.366 -5.995 1.00 92.50 578 HIS A CA 1
ATOM 4590 C C . HIS A 1 578 ? -6.831 -5.231 -7.454 1.00 92.50 578 HIS A C 1
ATOM 4592 O O . HIS A 1 578 ? -7.275 -4.329 -8.174 1.00 92.50 578 HIS A O 1
ATOM 4598 N N . LEU A 1 579 ? -5.950 -6.124 -7.928 1.00 93.00 579 LEU A N 1
ATOM 4599 C CA . LEU A 1 579 ? -5.336 -6.043 -9.258 1.00 93.00 579 LEU A CA 1
ATOM 4600 C C . LEU A 1 579 ? -6.372 -5.991 -10.386 1.00 93.00 579 LEU A C 1
ATOM 4602 O O . LEU A 1 579 ? -6.258 -5.155 -11.281 1.00 93.00 579 LEU A O 1
ATOM 4606 N N . SER A 1 580 ? -7.403 -6.839 -10.348 1.00 89.81 580 SER A N 1
ATOM 4607 C CA . SER A 1 580 ? -8.400 -6.892 -11.425 1.00 89.81 580 SER A CA 1
ATOM 4608 C C . SER A 1 580 ? -9.142 -5.558 -11.598 1.00 89.81 580 SER A C 1
ATOM 4610 O O . SER A 1 580 ? -9.364 -5.139 -12.734 1.00 89.81 580 SER A O 1
ATOM 4612 N N . TYR A 1 581 ? -9.437 -4.847 -10.503 1.00 88.25 581 TYR A N 1
ATOM 4613 C CA . TYR A 1 581 ? -10.041 -3.511 -10.553 1.00 88.25 581 TYR A CA 1
ATOM 4614 C C . TYR A 1 581 ? -9.072 -2.459 -11.124 1.00 88.25 581 TYR A C 1
ATOM 4616 O O . TYR A 1 581 ? -9.464 -1.619 -11.940 1.00 88.25 581 TYR A O 1
ATOM 4624 N N . LEU A 1 582 ? -7.792 -2.500 -10.726 1.00 89.94 582 LEU A N 1
ATOM 4625 C CA . LEU A 1 582 ? -6.768 -1.592 -11.262 1.00 89.94 582 LEU A CA 1
ATOM 4626 C C . LEU A 1 582 ? -6.591 -1.780 -12.772 1.00 89.94 582 LEU A C 1
ATOM 4628 O O . LEU A 1 582 ? -6.434 -0.803 -13.502 1.00 89.94 582 LEU A O 1
ATOM 4632 N N . LEU A 1 583 ? -6.658 -3.027 -13.248 1.00 89.06 583 LEU A N 1
ATOM 4633 C CA . LEU A 1 583 ? -6.566 -3.346 -14.669 1.00 89.06 583 LEU A CA 1
ATOM 4634 C C . LEU A 1 583 ? -7.794 -2.869 -15.453 1.00 89.06 583 LEU A C 1
ATOM 4636 O O . LEU A 1 583 ? -7.631 -2.388 -16.571 1.00 89.06 583 LEU A O 1
ATOM 4640 N N . GLU A 1 584 ? -9.000 -2.924 -14.882 1.00 86.81 584 GLU A N 1
ATOM 4641 C CA . GLU A 1 584 ? -10.223 -2.394 -15.517 1.00 86.81 584 GLU A CA 1
ATOM 4642 C C . GLU A 1 584 ? -10.163 -0.890 -15.763 1.00 86.81 584 GLU A C 1
ATOM 4644 O O . GLU A 1 584 ? -10.612 -0.412 -16.802 1.00 86.81 584 GLU A O 1
ATOM 4649 N N . ASN A 1 585 ? -9.537 -0.160 -14.843 1.00 83.94 585 ASN A N 1
ATOM 4650 C CA . ASN A 1 585 ? -9.385 1.290 -14.919 1.00 83.94 585 ASN A CA 1
ATOM 4651 C C . ASN A 1 585 ? -8.000 1.716 -15.442 1.00 83.94 585 ASN A C 1
ATOM 4653 O O . ASN A 1 585 ? -7.618 2.882 -15.334 1.00 83.94 585 ASN A O 1
ATOM 4657 N N . SER A 1 586 ? -7.235 0.786 -16.022 1.00 80.62 586 SER A N 1
ATOM 4658 C CA . SER A 1 586 ? -5.844 1.025 -16.425 1.00 80.62 586 SER A CA 1
ATOM 4659 C C . SER A 1 586 ? -5.694 2.019 -17.575 1.00 80.62 586 SER A C 1
ATOM 4661 O O . SER A 1 586 ? -4.692 2.724 -17.617 1.00 80.62 586 SER A O 1
ATOM 4663 N N . SER A 1 587 ? -6.683 2.129 -18.472 1.00 72.94 587 SER A N 1
ATOM 4664 C CA . SER A 1 587 ? -6.653 3.048 -19.625 1.00 72.94 587 SER A CA 1
ATOM 4665 C C . SER A 1 587 ? -6.745 4.531 -19.245 1.00 72.94 587 SER A C 1
ATOM 4667 O O . SER A 1 587 ? -6.667 5.417 -20.100 1.00 72.94 587 SER A O 1
ATOM 4669 N N . VAL A 1 588 ? -6.978 4.830 -17.967 1.00 69.69 588 VAL A N 1
ATOM 4670 C CA . VAL A 1 588 ? -7.212 6.191 -17.498 1.00 69.69 588 VAL A CA 1
ATOM 4671 C C . VAL A 1 588 ? -5.897 6.963 -17.389 1.00 69.69 588 VAL A C 1
ATOM 4673 O O . VAL A 1 588 ? -4.987 6.593 -16.651 1.00 69.69 588 VAL A O 1
ATOM 4676 N N . GLY A 1 589 ? -5.813 8.085 -18.109 1.00 63.44 589 GLY A N 1
ATOM 4677 C CA . GLY A 1 589 ? -4.731 9.058 -17.941 1.00 63.44 589 GLY A CA 1
ATOM 4678 C C . GLY A 1 589 ? -3.372 8.642 -18.508 1.00 63.44 589 GLY A C 1
ATOM 4679 O O . GLY A 1 589 ? -2.416 9.396 -18.356 1.00 63.44 589 GLY A O 1
ATOM 4680 N N . LEU A 1 590 ? -3.275 7.506 -19.208 1.00 64.50 590 LEU A N 1
ATOM 4681 C CA . LEU A 1 590 ? -2.009 6.963 -19.725 1.00 64.50 590 LEU A CA 1
ATOM 4682 C C . LEU A 1 590 ? -1.275 7.901 -20.695 1.00 64.50 590 LEU A C 1
ATOM 4684 O O . LEU A 1 590 ? -0.047 7.912 -20.738 1.00 64.50 590 LEU A O 1
ATOM 4688 N N . ALA A 1 591 ? -2.014 8.717 -21.447 1.00 55.78 591 ALA A N 1
ATOM 4689 C CA . ALA A 1 591 ? -1.440 9.710 -22.352 1.00 55.78 591 ALA A CA 1
ATOM 4690 C C . ALA A 1 591 ? -1.297 11.107 -21.709 1.00 55.78 591 ALA A C 1
ATOM 4692 O O . ALA A 1 591 ? -0.812 12.033 -22.362 1.00 55.78 591 ALA A O 1
ATOM 4693 N N . SER A 1 592 ? -1.776 11.302 -20.470 1.00 63.16 592 SER A N 1
ATOM 4694 C CA . SER A 1 592 ? -1.798 12.610 -19.809 1.00 63.16 592 SER A CA 1
ATOM 4695 C C . SER A 1 592 ? -0.411 12.928 -19.247 1.00 63.16 592 SER A C 1
ATOM 4697 O O . SER A 1 592 ? 0.071 12.190 -18.384 1.00 63.16 592 SER A O 1
ATOM 4699 N N . PRO A 1 593 ? 0.240 14.027 -19.671 1.00 60.41 593 PRO A N 1
ATOM 4700 C CA . PRO A 1 593 ? 1.559 14.374 -19.149 1.00 60.41 593 PRO A CA 1
ATOM 4701 C C . PRO A 1 593 ? 1.557 14.608 -17.631 1.00 60.41 593 PRO A C 1
ATOM 4703 O O . PRO A 1 593 ? 2.489 14.196 -16.946 1.00 60.41 593 PRO A O 1
ATOM 4706 N N . SER A 1 594 ? 0.463 15.154 -17.084 1.00 58.03 594 SER A N 1
ATOM 4707 C CA . SER A 1 594 ? 0.296 15.401 -15.645 1.00 58.03 594 SER A CA 1
ATOM 4708 C C . SER A 1 594 ? 0.212 14.124 -14.793 1.00 58.03 594 SER A C 1
ATOM 4710 O O . SER A 1 594 ? 0.273 14.211 -13.571 1.00 58.03 594 SER A O 1
ATOM 4712 N N . MET A 1 595 ? 0.060 12.946 -15.413 1.00 61.62 595 MET A N 1
ATOM 4713 C CA . MET A 1 595 ? -0.022 11.639 -14.742 1.00 61.62 595 MET A CA 1
ATOM 4714 C C . MET A 1 595 ? 1.157 10.714 -15.087 1.00 61.62 595 MET A C 1
ATOM 4716 O O . MET A 1 595 ? 1.143 9.524 -14.760 1.00 61.62 595 MET A O 1
ATOM 4720 N N . ARG A 1 596 ? 2.194 11.230 -15.759 1.00 65.06 596 ARG A N 1
ATOM 4721 C CA . ARG A 1 596 ? 3.309 10.417 -16.256 1.00 65.06 596 ARG A CA 1
ATOM 4722 C C . ARG A 1 596 ? 4.053 9.730 -15.105 1.00 65.06 596 ARG A C 1
ATOM 4724 O O . ARG A 1 596 ? 4.654 10.386 -14.260 1.00 65.06 596 ARG A O 1
ATOM 4731 N N . GLY A 1 597 ? 4.033 8.396 -15.096 1.00 64.62 597 GLY A N 1
ATOM 4732 C CA . GLY A 1 597 ? 4.686 7.583 -14.062 1.00 64.62 597 GLY A CA 1
ATOM 4733 C C . GLY A 1 597 ? 3.892 7.432 -12.761 1.00 64.62 597 GLY A C 1
ATOM 4734 O O . GLY A 1 597 ? 4.454 6.998 -11.757 1.00 64.62 597 GLY A O 1
ATOM 4735 N N . SER A 1 598 ? 2.623 7.842 -12.724 1.00 78.50 598 SER A N 1
ATOM 4736 C CA . SER A 1 598 ? 1.745 7.691 -11.558 1.00 78.50 598 SER A CA 1
ATOM 4737 C C . SER A 1 598 ? 0.304 7.438 -12.011 1.00 78.50 598 SER A C 1
ATOM 4739 O O . SER A 1 598 ? -0.589 8.249 -11.786 1.00 78.50 598 SER A O 1
ATOM 4741 N N . THR A 1 599 ? 0.094 6.314 -12.694 1.00 85.94 599 THR A N 1
ATOM 4742 C CA . THR A 1 599 ? -1.216 5.869 -13.203 1.00 85.94 599 THR A CA 1
ATOM 4743 C C . THR A 1 599 ? -1.705 4.611 -12.474 1.00 85.94 599 THR A C 1
ATOM 4745 O O . THR A 1 599 ? -0.889 3.919 -11.861 1.00 85.94 599 THR A O 1
ATOM 4748 N N . PRO A 1 600 ? -2.999 4.245 -12.557 1.00 88.88 600 PRO A N 1
ATOM 4749 C CA . PRO A 1 600 ? -3.485 2.988 -11.977 1.00 88.88 600 PRO A CA 1
ATOM 4750 C C . PRO A 1 600 ? -2.740 1.749 -12.505 1.00 88.88 600 PRO A C 1
ATOM 4752 O O . PRO A 1 600 ? -2.503 0.801 -11.758 1.00 88.88 600 PRO A O 1
ATOM 4755 N N . LEU A 1 601 ? -2.291 1.783 -13.766 1.00 90.94 601 LEU A N 1
ATOM 4756 C CA . LEU A 1 601 ? -1.461 0.732 -14.361 1.00 90.94 601 LEU A CA 1
ATOM 4757 C C . LEU A 1 601 ? -0.074 0.631 -13.704 1.00 90.94 601 LEU A C 1
ATOM 4759 O O . LEU A 1 601 ? 0.451 -0.469 -13.548 1.00 90.94 601 LEU A O 1
ATOM 4763 N N . ASP A 1 602 ? 0.508 1.754 -13.273 1.00 91.12 602 ASP A N 1
ATOM 4764 C CA . ASP A 1 602 ? 1.769 1.752 -12.522 1.00 91.12 602 ASP A CA 1
ATOM 4765 C C . ASP A 1 602 ? 1.615 1.107 -11.148 1.00 91.12 602 ASP A C 1
ATOM 4767 O O . ASP A 1 602 ? 2.513 0.395 -10.704 1.00 91.12 602 ASP A O 1
ATOM 4771 N N . VAL A 1 603 ? 0.470 1.319 -10.492 1.00 92.31 603 VAL A N 1
ATOM 4772 C CA . VAL A 1 603 ? 0.147 0.665 -9.216 1.00 92.31 603 VAL A CA 1
ATOM 4773 C C . VAL A 1 603 ? 0.005 -0.842 -9.423 1.00 92.31 603 VAL A C 1
ATOM 4775 O O . VAL A 1 603 ? 0.584 -1.623 -8.668 1.00 92.31 603 VAL A O 1
ATOM 4778 N N . ALA A 1 604 ? -0.688 -1.259 -10.488 1.00 92.88 604 ALA A N 1
ATOM 4779 C CA . ALA A 1 604 ? -0.782 -2.664 -10.874 1.00 92.88 604 ALA A CA 1
ATOM 4780 C C . ALA A 1 604 ? 0.610 -3.268 -11.138 1.00 92.88 604 ALA A C 1
ATOM 4782 O O . ALA A 1 604 ? 0.928 -4.330 -10.606 1.00 92.88 604 ALA A O 1
ATOM 4783 N N . ALA A 1 605 ? 1.479 -2.571 -11.876 1.00 91.81 605 ALA A N 1
ATOM 4784 C CA . ALA A 1 605 ? 2.853 -3.010 -12.116 1.00 91.81 605 ALA A CA 1
ATOM 4785 C C . ALA A 1 605 ? 3.657 -3.116 -10.809 1.00 91.81 605 ALA A C 1
ATOM 4787 O O . ALA A 1 605 ? 4.317 -4.126 -10.566 1.00 91.81 605 ALA A O 1
ATOM 4788 N N . ALA A 1 606 ? 3.564 -2.114 -9.930 1.00 92.19 606 ALA A N 1
ATOM 4789 C CA . ALA A 1 606 ? 4.222 -2.109 -8.626 1.00 92.19 606 ALA A CA 1
ATOM 4790 C C . ALA A 1 606 ? 3.740 -3.248 -7.711 1.00 92.19 606 ALA A C 1
ATOM 4792 O O . ALA A 1 606 ? 4.527 -3.738 -6.903 1.00 92.19 606 ALA A O 1
ATOM 4793 N N . SER A 1 607 ? 2.495 -3.714 -7.859 1.00 93.31 607 SER A N 1
ATOM 4794 C CA . SER A 1 607 ? 1.952 -4.850 -7.097 1.00 93.31 607 SER A CA 1
ATOM 4795 C C . SER A 1 607 ? 2.534 -6.218 -7.492 1.00 93.31 607 SER A C 1
ATOM 4797 O O . SER A 1 607 ? 2.408 -7.174 -6.737 1.00 93.31 607 SER A O 1
ATOM 4799 N N . VAL A 1 608 ? 3.205 -6.326 -8.642 1.00 91.31 608 VAL A N 1
ATOM 4800 C CA . VAL A 1 608 ? 3.822 -7.585 -9.117 1.00 91.31 608 VAL A CA 1
ATOM 4801 C C . VAL A 1 608 ? 5.352 -7.492 -9.174 1.00 91.31 608 VAL A C 1
ATOM 4803 O O . VAL A 1 608 ? 6.050 -8.499 -9.087 1.00 91.31 608 VAL A O 1
ATOM 4806 N N . MET A 1 609 ? 5.888 -6.275 -9.286 1.00 88.88 609 MET A N 1
ATOM 4807 C CA . MET A 1 609 ? 7.315 -5.989 -9.441 1.00 88.88 609 MET A CA 1
ATOM 4808 C C . MET A 1 609 ? 8.195 -6.690 -8.393 1.00 88.88 609 MET A C 1
ATOM 4810 O O . MET A 1 609 ? 7.940 -6.601 -7.193 1.00 88.88 609 MET A O 1
ATOM 4814 N N . ASP A 1 610 ? 9.255 -7.357 -8.860 1.00 87.12 610 ASP A N 1
ATOM 4815 C CA . ASP A 1 610 ? 10.283 -8.026 -8.044 1.00 87.12 610 ASP A CA 1
ATOM 4816 C C . ASP A 1 610 ? 9.758 -9.095 -7.055 1.00 87.12 610 ASP A C 1
ATOM 4818 O O . ASP A 1 610 ? 10.458 -9.491 -6.115 1.00 87.12 610 ASP A O 1
ATOM 4822 N N . ASN A 1 611 ? 8.548 -9.627 -7.280 1.00 90.06 611 ASN A N 1
ATOM 4823 C CA . ASN A 1 611 ? 7.923 -10.623 -6.412 1.00 90.06 611 ASN A CA 1
ATOM 4824 C C . ASN A 1 611 ? 7.501 -11.887 -7.173 1.00 90.06 611 ASN A C 1
ATOM 4826 O O . ASN A 1 611 ? 6.452 -11.937 -7.813 1.00 90.06 611 ASN A O 1
ATOM 4830 N N . ASN A 1 612 ? 8.308 -12.941 -7.033 1.00 91.12 612 ASN A N 1
ATOM 4831 C CA . ASN A 1 612 ? 8.087 -14.205 -7.733 1.00 91.12 612 ASN A CA 1
ATOM 4832 C C . ASN A 1 612 ? 6.783 -14.909 -7.307 1.00 91.12 612 ASN A C 1
ATOM 4834 O O . ASN A 1 612 ? 6.100 -15.497 -8.138 1.00 91.12 612 ASN A O 1
ATOM 4838 N N . GLU A 1 613 ? 6.395 -14.823 -6.029 1.00 91.31 613 GLU A N 1
ATOM 4839 C CA . GLU A 1 613 ? 5.168 -15.473 -5.543 1.00 91.31 613 GLU A CA 1
ATOM 4840 C C . GLU A 1 613 ? 3.913 -14.860 -6.172 1.00 91.31 613 GLU A C 1
ATOM 4842 O O . GLU A 1 613 ? 3.011 -15.583 -6.590 1.00 91.31 613 GLU A O 1
ATOM 4847 N N . LEU A 1 614 ? 3.862 -13.527 -6.260 1.00 92.25 614 LEU A N 1
ATOM 4848 C CA . LEU A 1 614 ? 2.733 -12.815 -6.863 1.00 92.25 614 LEU A CA 1
ATOM 4849 C C . LEU A 1 614 ? 2.743 -12.932 -8.387 1.00 92.25 614 LEU A C 1
ATOM 4851 O O . LEU A 1 614 ? 1.682 -13.081 -8.987 1.00 92.25 614 LEU A O 1
ATOM 4855 N N . ALA A 1 615 ? 3.926 -12.934 -9.009 1.00 90.94 615 ALA A N 1
ATOM 4856 C CA . ALA A 1 615 ? 4.053 -13.187 -10.438 1.00 90.94 615 ALA A CA 1
ATOM 4857 C C . ALA A 1 615 ? 3.500 -14.572 -10.808 1.00 90.94 615 ALA A C 1
ATOM 4859 O O . ALA A 1 615 ? 2.718 -14.672 -11.746 1.00 90.94 615 ALA A O 1
ATOM 4860 N N . LEU A 1 616 ? 3.812 -15.621 -10.042 1.00 90.56 616 LEU A N 1
ATOM 4861 C CA . LEU A 1 616 ? 3.254 -16.965 -10.251 1.00 90.56 616 LEU A CA 1
ATOM 4862 C C . LEU A 1 616 ? 1.755 -17.064 -9.923 1.00 90.56 616 LEU A C 1
ATOM 4864 O O . LEU A 1 616 ? 1.067 -17.937 -10.447 1.00 90.56 616 LEU A O 1
ATOM 4868 N N . ALA A 1 617 ? 1.236 -16.182 -9.066 1.00 92.69 617 ALA A N 1
ATOM 4869 C CA . ALA A 1 617 ? -0.188 -16.104 -8.744 1.00 92.69 617 ALA A CA 1
ATOM 4870 C C . ALA A 1 617 ? -1.020 -15.357 -9.806 1.00 92.69 617 ALA A C 1
ATOM 4872 O O . ALA A 1 617 ? -2.252 -15.347 -9.712 1.00 92.69 617 ALA A O 1
ATOM 4873 N N . LEU A 1 618 ? -0.383 -14.728 -10.803 1.00 93.06 618 LEU A N 1
ATOM 4874 C CA . LEU A 1 618 ? -1.084 -14.077 -11.908 1.00 93.06 618 LEU A CA 1
ATOM 4875 C C . LEU A 1 618 ? -1.900 -15.085 -12.715 1.00 93.06 618 LEU A C 1
ATOM 4877 O O . LEU A 1 618 ? -1.462 -16.195 -13.010 1.00 93.06 618 LEU A O 1
ATOM 4881 N N . ARG A 1 619 ? -3.102 -14.668 -13.117 1.00 91.31 619 ARG A N 1
ATOM 4882 C CA . ARG A 1 619 ? -4.011 -15.502 -13.904 1.00 91.31 619 ARG A CA 1
ATOM 4883 C C . ARG A 1 619 ? -4.021 -15.050 -15.360 1.00 91.31 619 ARG A C 1
ATOM 4885 O O . ARG A 1 619 ? -3.861 -13.870 -15.667 1.00 91.31 619 ARG A O 1
ATOM 4892 N N . GLU A 1 620 ? -4.298 -15.991 -16.260 1.00 92.19 620 GLU A N 1
ATOM 4893 C CA . GLU A 1 620 ? -4.412 -15.728 -17.702 1.00 92.19 620 GLU A CA 1
ATOM 4894 C C . GLU A 1 620 ? -5.401 -14.591 -18.059 1.00 92.19 620 GLU A C 1
ATOM 4896 O O . GLU A 1 620 ? -5.022 -13.753 -18.876 1.00 92.19 620 GLU A O 1
ATOM 4901 N N . PRO A 1 621 ? -6.589 -14.449 -17.424 1.00 92.81 621 PRO A N 1
ATOM 4902 C CA . PRO A 1 621 ? -7.513 -13.347 -17.720 1.00 92.81 621 PRO A CA 1
ATOM 4903 C C . PRO A 1 621 ? -6.952 -11.953 -17.413 1.00 92.81 621 PRO A C 1
ATOM 4905 O O . PRO A 1 621 ? -7.274 -10.990 -18.110 1.00 92.81 621 PRO A O 1
ATOM 4908 N N . ASP A 1 622 ? -6.113 -11.836 -16.378 1.00 92.81 622 ASP A N 1
ATOM 4909 C CA . ASP A 1 622 ? -5.508 -10.563 -15.985 1.00 92.81 622 ASP A CA 1
ATOM 4910 C C . ASP A 1 622 ? -4.499 -10.111 -17.069 1.00 92.81 622 ASP A C 1
ATOM 4912 O O . ASP A 1 622 ? -4.506 -8.954 -17.494 1.00 92.81 622 ASP A O 1
ATOM 4916 N N . LEU A 1 623 ? -3.705 -11.047 -17.610 1.00 93.50 623 LEU A N 1
ATOM 4917 C CA . LEU A 1 623 ? -2.782 -10.798 -18.728 1.00 93.50 623 LEU A CA 1
ATOM 4918 C C . LEU A 1 623 ? -3.512 -10.573 -20.061 1.00 93.50 623 LEU A C 1
ATOM 4920 O O . LEU A 1 623 ? -3.132 -9.691 -20.833 1.00 93.50 623 LEU A O 1
ATOM 4924 N N . GLU A 1 624 ? -4.572 -11.335 -20.337 1.00 93.62 624 GLU A N 1
ATOM 4925 C CA . GLU A 1 624 ? -5.371 -11.193 -21.558 1.00 93.62 624 GLU A CA 1
ATOM 4926 C C . GLU A 1 624 ? -6.011 -9.807 -21.660 1.00 93.62 624 GLU A C 1
ATOM 4928 O O . GLU A 1 624 ? -5.977 -9.197 -22.730 1.00 93.62 624 GLU A O 1
ATOM 4933 N N . LYS A 1 625 ? -6.528 -9.273 -20.548 1.00 92.00 625 LYS A N 1
ATOM 4934 C CA . LYS A 1 625 ? -7.107 -7.926 -20.496 1.00 92.00 625 LYS A CA 1
ATOM 4935 C C . LYS A 1 625 ? -6.074 -6.853 -20.868 1.00 92.00 625 LYS A C 1
ATOM 4937 O O . LYS A 1 625 ? -6.369 -5.981 -21.683 1.00 92.00 625 LYS A O 1
ATOM 4942 N N . VAL A 1 626 ? -4.843 -6.953 -20.358 1.00 93.38 626 VAL A N 1
ATOM 4943 C CA . VAL A 1 626 ? -3.748 -6.029 -20.718 1.00 93.38 626 VAL A CA 1
ATOM 4944 C C . VAL A 1 626 ? -3.385 -6.135 -22.199 1.00 93.38 626 VAL A C 1
ATOM 4946 O O . VAL A 1 626 ? -3.262 -5.117 -22.880 1.00 93.38 626 VAL A O 1
ATOM 4949 N N . VAL A 1 627 ? -3.271 -7.356 -22.728 1.00 93.12 627 VAL A N 1
ATOM 4950 C CA . VAL A 1 627 ? -2.994 -7.582 -24.156 1.00 93.12 627 VAL A CA 1
ATOM 4951 C C . VAL A 1 627 ? -4.141 -7.065 -25.035 1.00 93.12 627 VAL A C 1
ATOM 4953 O O . VAL A 1 627 ? -3.899 -6.537 -26.118 1.00 93.12 627 VAL A O 1
ATOM 4956 N N . GLN A 1 628 ? -5.392 -7.147 -24.578 1.00 91.50 628 GLN A N 1
ATOM 4957 C CA . GLN A 1 628 ? -6.538 -6.577 -25.282 1.00 91.50 628 GLN A CA 1
ATOM 4958 C C . GLN A 1 628 ? -6.477 -5.049 -25.359 1.00 91.50 628 GLN A C 1
ATOM 4960 O O . GLN A 1 628 ? -6.767 -4.497 -26.422 1.00 91.50 628 GLN A O 1
ATOM 4965 N N . TYR A 1 629 ? -6.080 -4.368 -24.281 1.00 89.56 629 TYR A N 1
ATOM 4966 C CA . TYR A 1 629 ? -5.873 -2.920 -24.322 1.00 89.56 629 TYR A CA 1
ATOM 4967 C C . TYR A 1 629 ? -4.696 -2.535 -25.222 1.00 89.56 629 TYR A C 1
ATOM 4969 O O . TYR A 1 629 ? -4.840 -1.629 -26.041 1.00 89.56 629 TYR A O 1
ATOM 4977 N N . LEU A 1 630 ? -3.589 -3.284 -25.169 1.00 91.38 630 LEU A N 1
ATOM 4978 C CA . LEU A 1 630 ? -2.446 -3.094 -26.065 1.00 91.38 630 LEU A CA 1
ATOM 4979 C C . LEU A 1 630 ? -2.834 -3.259 -27.547 1.00 91.38 630 LEU A C 1
ATOM 4981 O O . LEU A 1 630 ? -2.449 -2.438 -28.378 1.00 91.38 630 LEU A O 1
ATOM 4985 N N . ALA A 1 631 ? -3.645 -4.268 -27.879 1.00 89.25 631 ALA A N 1
ATOM 4986 C CA . ALA A 1 631 ? -4.187 -4.446 -29.228 1.00 89.25 631 ALA A CA 1
ATOM 4987 C C . ALA A 1 631 ? -5.066 -3.255 -29.653 1.00 89.25 631 ALA A C 1
ATOM 4989 O O . ALA A 1 631 ? -5.003 -2.812 -30.798 1.00 89.25 631 ALA A O 1
ATOM 4990 N N . GLY A 1 632 ? -5.847 -2.695 -28.721 1.00 86.69 632 GLY A N 1
ATOM 4991 C CA . GLY A 1 632 ? -6.610 -1.465 -28.935 1.00 86.69 632 GLY A CA 1
ATOM 4992 C C . GLY A 1 632 ? -5.720 -0.268 -29.286 1.00 86.69 632 GLY A C 1
ATOM 4993 O O . GLY A 1 632 ? -6.036 0.465 -30.222 1.00 86.69 632 GLY A O 1
ATOM 4994 N N . CYS A 1 633 ? -4.575 -0.110 -28.612 1.00 85.88 633 CYS A N 1
ATOM 4995 C CA . CYS A 1 633 ? -3.592 0.934 -28.925 1.00 85.88 633 CYS A CA 1
ATOM 4996 C C . CYS A 1 633 ? -2.997 0.787 -30.333 1.00 85.88 633 CYS A C 1
ATOM 4998 O O . CYS A 1 633 ? -2.667 1.792 -30.956 1.00 85.88 633 CYS A O 1
ATOM 5000 N N . GLY A 1 634 ? -2.867 -0.439 -30.848 1.00 83.88 634 GLY A N 1
ATOM 5001 C CA . GLY A 1 634 ? -2.391 -0.701 -32.211 1.00 83.88 634 GLY A CA 1
ATOM 5002 C C . GLY A 1 634 ? -3.399 -0.364 -33.318 1.00 83.88 634 GLY A C 1
ATOM 5003 O O . GLY A 1 634 ? -3.004 -0.245 -34.474 1.00 83.88 634 GLY A O 1
ATOM 5004 N N . LEU A 1 635 ? -4.685 -0.208 -32.977 1.00 84.19 635 LEU A N 1
ATOM 5005 C CA . LEU A 1 635 ? -5.783 0.037 -33.925 1.00 84.19 635 LEU A CA 1
ATOM 5006 C C . LEU A 1 635 ? -6.390 1.442 -33.833 1.00 84.19 635 LEU A C 1
ATOM 5008 O O . LEU A 1 635 ? -7.137 1.840 -34.726 1.00 84.19 635 LEU A O 1
ATOM 5012 N N . GLN A 1 636 ? -6.159 2.156 -32.730 1.00 81.62 636 GLN A N 1
ATOM 5013 C CA . GLN A 1 636 ? -6.807 3.432 -32.442 1.00 81.62 636 GLN A CA 1
ATOM 5014 C C . GLN A 1 636 ? -5.785 4.525 -32.142 1.00 81.62 636 GLN A C 1
ATOM 5016 O O . GLN A 1 636 ? -4.852 4.345 -31.356 1.00 81.62 636 GLN A O 1
ATOM 5021 N N . SER A 1 637 ? -6.024 5.703 -32.707 1.00 79.69 637 SER A N 1
ATOM 5022 C CA . SER A 1 637 ? -5.272 6.916 -32.402 1.00 79.69 637 SER A CA 1
ATOM 5023 C C . SER A 1 637 ? -5.642 7.492 -31.039 1.00 79.69 637 SER A C 1
ATOM 5025 O O . SER A 1 637 ? -6.783 7.399 -30.574 1.00 79.69 637 SER A O 1
ATOM 5027 N N . CYS A 1 638 ? -4.686 8.158 -30.389 1.00 75.12 638 CYS A N 1
ATOM 5028 C CA . CYS A 1 638 ? -4.948 8.836 -29.124 1.00 75.12 638 CYS A CA 1
ATOM 5029 C C . CYS A 1 638 ? -5.782 10.108 -29.347 1.00 75.12 638 CYS A C 1
ATOM 5031 O O . CYS A 1 638 ? -5.234 11.166 -29.663 1.00 75.12 638 CYS A O 1
ATOM 5033 N N . GLY A 1 639 ? -7.098 10.032 -29.119 1.00 69.88 639 GLY A N 1
ATOM 5034 C CA . GLY A 1 639 ? -8.009 11.174 -29.281 1.00 69.88 639 GLY A CA 1
ATOM 5035 C C . GLY A 1 639 ? -7.569 12.430 -28.516 1.00 69.88 639 GLY A C 1
ATOM 5036 O O . GLY A 1 639 ? -7.695 13.536 -29.025 1.00 69.88 639 GLY A O 1
ATOM 5037 N N . MET A 1 640 ? -6.950 12.277 -27.341 1.00 70.19 640 MET A N 1
ATOM 5038 C CA . MET A 1 640 ? -6.432 13.412 -26.571 1.00 70.19 640 MET A CA 1
ATOM 5039 C C . MET A 1 640 ? -5.220 14.094 -27.230 1.00 70.19 640 MET A C 1
ATOM 5041 O O . MET A 1 640 ? -5.133 15.322 -27.199 1.00 70.19 640 MET A O 1
ATOM 5045 N N . LEU A 1 641 ? -4.290 13.339 -27.829 1.00 73.88 641 LEU A N 1
ATOM 5046 C CA . LEU A 1 641 ? -3.154 13.928 -28.550 1.00 73.88 641 LEU A CA 1
ATOM 5047 C C . LEU A 1 641 ? -3.642 14.646 -29.812 1.00 73.88 641 LEU A C 1
ATOM 5049 O O . LEU A 1 641 ? -3.261 15.793 -30.047 1.00 73.88 641 LEU A O 1
ATOM 5053 N N . VAL A 1 642 ? -4.565 14.033 -30.554 1.00 76.69 642 VAL A N 1
ATOM 5054 C CA . VAL A 1 642 ? -5.186 14.654 -31.734 1.00 76.69 642 VAL A CA 1
ATOM 5055 C C . VAL A 1 642 ? -5.906 15.956 -31.348 1.00 76.69 642 VAL A C 1
ATOM 5057 O O . VAL A 1 642 ? -5.669 16.997 -31.960 1.00 76.69 642 VAL A O 1
ATOM 5060 N N . CYS A 1 643 ? -6.684 15.967 -30.258 1.00 70.50 643 CYS A N 1
ATOM 5061 C CA . CYS A 1 643 ? -7.331 17.179 -29.736 1.00 70.50 643 CYS A CA 1
ATOM 5062 C C . CYS A 1 643 ? -6.334 18.275 -29.306 1.00 70.50 643 CYS A C 1
ATOM 5064 O O . CYS A 1 643 ? -6.628 19.468 -29.444 1.00 70.50 643 CYS A O 1
ATOM 5066 N N . LYS A 1 644 ? -5.146 17.894 -28.813 1.00 70.31 644 LYS A N 1
ATOM 5067 C CA . LYS A 1 644 ? -4.046 18.818 -28.478 1.00 70.31 644 LYS A CA 1
ATOM 5068 C C . LYS A 1 644 ? -3.288 19.343 -29.710 1.00 70.31 644 LYS A C 1
ATOM 5070 O O . LYS A 1 644 ? -2.448 20.225 -29.552 1.00 70.31 644 LYS A O 1
ATOM 5075 N N . GLY A 1 645 ? -3.618 18.882 -30.920 1.00 69.38 645 GLY A N 1
ATOM 5076 C CA . GLY A 1 645 ? -3.044 19.360 -32.183 1.00 69.38 645 GLY A CA 1
ATOM 5077 C C . GLY A 1 645 ? -1.847 18.553 -32.688 1.00 69.38 645 GLY A C 1
ATOM 5078 O O . GLY A 1 645 ? -1.087 19.067 -33.508 1.00 69.38 645 GLY A O 1
ATOM 5079 N N . TYR A 1 646 ? -1.658 17.328 -32.189 1.00 76.94 646 TYR A N 1
ATOM 5080 C CA . TYR A 1 646 ? -0.649 16.395 -32.688 1.00 76.94 646 TYR A CA 1
ATOM 5081 C C . TYR A 1 646 ? -1.102 15.686 -33.979 1.00 76.94 646 TYR A C 1
ATOM 5083 O O . TYR A 1 646 ? -2.304 15.461 -34.149 1.00 76.94 646 TYR A O 1
ATOM 5091 N N . PRO A 1 647 ? -0.165 15.296 -34.866 1.00 75.25 647 PRO A N 1
ATOM 5092 C CA . PRO A 1 647 ? -0.466 14.481 -36.041 1.00 75.25 647 PRO A CA 1
ATOM 5093 C C . PRO A 1 647 ? -1.120 13.147 -35.680 1.00 75.25 647 PRO A C 1
ATOM 5095 O O . PRO A 1 647 ? -0.691 12.461 -34.750 1.00 75.25 647 PRO A O 1
ATOM 5098 N N . ASP A 1 648 ? -2.133 12.769 -36.455 1.00 80.81 648 ASP A N 1
ATOM 5099 C CA . ASP A 1 648 ? -2.772 11.466 -36.337 1.00 80.81 648 ASP A CA 1
ATOM 5100 C C . ASP A 1 648 ? -1.939 10.398 -37.064 1.00 80.81 648 ASP A C 1
ATOM 5102 O O . ASP A 1 648 ? -1.824 10.409 -38.289 1.00 80.81 648 ASP A O 1
ATOM 5106 N N . ILE A 1 649 ? -1.328 9.498 -36.291 1.00 79.12 649 ILE A N 1
ATOM 5107 C CA . ILE A 1 649 ? -0.487 8.397 -36.782 1.00 79.12 649 ILE A CA 1
ATOM 5108 C C . ILE A 1 649 ? -1.253 7.070 -36.932 1.00 79.12 649 ILE A C 1
ATOM 5110 O O . ILE A 1 649 ? -0.665 6.091 -37.379 1.00 79.12 649 ILE A O 1
ATOM 5114 N N . GLY A 1 650 ? -2.538 7.004 -36.559 1.00 79.94 650 GLY A N 1
ATOM 5115 C CA . GLY A 1 650 ? -3.366 5.791 -36.678 1.00 79.94 650 GLY A CA 1
ATOM 5116 C C . GLY A 1 650 ? -3.209 4.750 -35.556 1.00 79.94 650 GLY A C 1
ATOM 5117 O O . GLY A 1 650 ? -3.924 3.753 -35.553 1.00 79.94 650 GLY A O 1
ATOM 5118 N N . TRP A 1 651 ? -2.290 4.959 -34.607 1.00 87.00 651 TRP A N 1
ATOM 5119 C CA . TRP A 1 651 ? -2.042 4.082 -33.451 1.00 87.00 651 TRP A CA 1
ATOM 5120 C C . TRP A 1 651 ? -1.455 4.878 -32.270 1.00 87.00 651 TRP A C 1
ATOM 5122 O O . TRP A 1 651 ? -1.069 6.038 -32.427 1.00 87.00 651 TRP A O 1
ATOM 5132 N N . ASN A 1 652 ? -1.392 4.298 -31.068 1.00 85.38 652 ASN A N 1
ATOM 5133 C CA . ASN A 1 652 ? -0.940 4.986 -29.853 1.00 85.38 652 ASN A CA 1
ATOM 5134 C C . ASN A 1 652 ? 0.354 4.384 -29.252 1.00 85.38 652 ASN A C 1
ATOM 5136 O O . ASN A 1 652 ? 0.274 3.498 -28.394 1.00 85.38 652 ASN A O 1
ATOM 5140 N N . PRO A 1 653 ? 1.550 4.892 -29.620 1.00 82.25 653 PRO A N 1
ATOM 5141 C CA . PRO A 1 653 ? 2.825 4.408 -29.086 1.00 82.25 653 PRO A CA 1
ATOM 5142 C C . PRO A 1 653 ? 3.035 4.759 -27.606 1.00 82.25 653 PRO A C 1
ATOM 5144 O O . PRO A 1 653 ? 3.699 4.013 -26.893 1.00 82.25 653 PRO A O 1
ATOM 5147 N N . VAL A 1 654 ? 2.462 5.872 -27.128 1.00 83.19 654 VAL A N 1
ATOM 5148 C CA . VAL A 1 654 ? 2.655 6.359 -25.748 1.00 83.19 654 VAL A CA 1
ATOM 5149 C C . VAL A 1 654 ? 1.949 5.449 -24.749 1.00 83.19 654 VAL A C 1
ATOM 5151 O O . VAL A 1 654 ? 2.518 5.073 -23.732 1.00 83.19 654 VAL A O 1
ATOM 5154 N N . GLU A 1 655 ? 0.701 5.091 -25.040 1.00 82.88 655 GLU A N 1
ATOM 5155 C CA . GLU A 1 655 ? -0.096 4.205 -24.190 1.00 82.88 655 GLU A CA 1
ATOM 5156 C C . GLU A 1 655 ? 0.397 2.755 -24.282 1.00 82.88 655 GLU A C 1
ATOM 5158 O O . GLU A 1 655 ? 0.517 2.075 -23.263 1.00 82.88 655 GLU A O 1
ATOM 5163 N N . GLY A 1 656 ? 0.782 2.317 -25.488 1.00 86.69 656 GLY A N 1
ATOM 5164 C CA . GLY A 1 656 ? 1.332 0.984 -25.725 1.00 86.69 656 GLY A CA 1
ATOM 5165 C C . GLY A 1 656 ? 2.599 0.687 -24.915 1.00 86.69 656 GLY A C 1
ATOM 5166 O O . GLY A 1 656 ? 2.705 -0.398 -24.347 1.00 86.69 656 GLY A O 1
ATOM 5167 N N . GLU A 1 657 ? 3.526 1.649 -24.786 1.00 87.00 657 GLU A N 1
ATOM 5168 C CA . GLU A 1 657 ? 4.751 1.501 -23.974 1.00 87.00 657 GLU A CA 1
ATOM 5169 C C . GLU A 1 657 ? 4.429 1.092 -22.525 1.00 87.00 657 GLU A C 1
ATOM 5171 O O . GLU A 1 657 ? 5.079 0.219 -21.955 1.00 87.00 657 GLU A O 1
ATOM 5176 N N . ARG A 1 658 ? 3.377 1.669 -21.937 1.00 87.88 658 ARG A N 1
ATOM 5177 C CA . ARG A 1 658 ? 3.016 1.464 -20.524 1.00 87.88 658 ARG A CA 1
ATOM 5178 C C . ARG A 1 658 ? 2.445 0.074 -20.266 1.00 87.88 658 ARG A C 1
ATOM 5180 O O . ARG A 1 658 ? 2.741 -0.535 -19.239 1.00 87.88 658 ARG A O 1
ATOM 5187 N N . TYR A 1 659 ? 1.658 -0.448 -21.205 1.00 91.56 659 TYR A N 1
ATOM 5188 C CA . TYR A 1 659 ? 1.170 -1.825 -21.138 1.00 91.56 659 TYR A CA 1
ATOM 5189 C C . TYR A 1 659 ? 2.308 -2.839 -21.306 1.00 91.56 659 TYR A C 1
ATOM 5191 O O . TYR A 1 659 ? 2.333 -3.853 -20.606 1.00 91.56 659 TYR A O 1
ATOM 5199 N N . LEU A 1 660 ? 3.284 -2.546 -22.173 1.00 91.88 660 LEU A N 1
ATOM 5200 C CA . LEU A 1 660 ? 4.486 -3.369 -22.330 1.00 91.88 660 LEU A CA 1
ATOM 5201 C C . LEU A 1 660 ? 5.347 -3.370 -21.060 1.00 91.88 660 LEU A C 1
ATOM 5203 O O . LEU A 1 660 ? 5.808 -4.434 -20.649 1.00 91.88 660 LEU A O 1
ATOM 5207 N N . ASP A 1 661 ? 5.502 -2.221 -20.398 1.00 89.88 661 ASP A N 1
ATOM 5208 C CA . ASP A 1 661 ? 6.197 -2.116 -19.109 1.00 89.88 661 ASP A CA 1
ATOM 5209 C C . ASP A 1 661 ? 5.550 -3.009 -18.036 1.00 89.88 661 ASP A C 1
ATOM 5211 O O . ASP A 1 661 ? 6.260 -3.732 -17.335 1.00 89.88 661 ASP A O 1
ATOM 5215 N N . PHE A 1 662 ? 4.215 -3.021 -17.920 1.00 93.25 662 PHE A N 1
ATOM 5216 C CA . PHE A 1 662 ? 3.512 -3.920 -16.994 1.00 93.25 662 PHE A CA 1
ATOM 5217 C C . PHE A 1 662 ? 3.820 -5.394 -17.294 1.00 93.25 662 PHE A C 1
ATOM 5219 O O . PHE A 1 662 ? 4.221 -6.140 -16.396 1.00 93.25 662 PHE A O 1
ATOM 5226 N N . LEU A 1 663 ? 3.689 -5.809 -18.562 1.00 94.31 663 LEU A N 1
ATOM 5227 C CA . LEU A 1 663 ? 3.988 -7.182 -18.979 1.00 94.31 663 LEU A CA 1
ATOM 5228 C C . LEU A 1 663 ? 5.444 -7.548 -18.681 1.00 94.31 663 LEU A C 1
ATOM 5230 O O . LEU A 1 663 ? 5.715 -8.675 -18.271 1.00 94.31 663 LEU A O 1
ATOM 5234 N N . ARG A 1 664 ? 6.373 -6.593 -18.809 1.00 92.88 664 ARG A N 1
ATOM 5235 C CA . ARG A 1 664 ? 7.789 -6.790 -18.490 1.00 92.88 664 ARG A CA 1
ATOM 5236 C C . ARG A 1 664 ? 7.996 -7.205 -17.038 1.00 92.88 664 ARG A C 1
ATOM 5238 O O . ARG A 1 664 ? 8.775 -8.119 -16.782 1.00 92.88 664 ARG A O 1
ATOM 5245 N N . PHE A 1 665 ? 7.315 -6.547 -16.101 1.00 91.12 665 PHE A N 1
ATOM 5246 C CA . PHE A 1 665 ? 7.400 -6.882 -14.678 1.00 91.12 665 PHE A CA 1
ATOM 5247 C C . PHE A 1 665 ? 6.697 -8.204 -14.341 1.00 91.12 665 PHE A C 1
ATOM 5249 O O . PHE A 1 665 ? 7.138 -8.905 -13.438 1.00 91.12 665 PHE A O 1
ATOM 5256 N N . ALA A 1 666 ? 5.659 -8.582 -15.091 1.00 92.56 666 ALA A N 1
ATOM 5257 C CA . ALA A 1 666 ? 4.958 -9.854 -14.903 1.00 92.56 666 ALA A CA 1
ATOM 5258 C C . ALA A 1 666 ? 5.771 -11.083 -15.358 1.00 92.56 666 ALA A C 1
ATOM 5260 O O . ALA A 1 666 ? 5.618 -12.166 -14.791 1.00 92.56 666 ALA A O 1
ATOM 5261 N N . VAL A 1 667 ? 6.620 -10.936 -16.383 1.00 91.44 667 VAL A N 1
ATOM 5262 C CA . VAL A 1 667 ? 7.413 -12.049 -16.949 1.00 91.44 667 VAL A CA 1
ATOM 5263 C C . VAL A 1 667 ? 8.841 -12.129 -16.413 1.00 91.44 667 VAL A C 1
ATOM 5265 O O . VAL A 1 667 ? 9.510 -13.132 -16.638 1.00 91.44 667 VAL A O 1
ATOM 5268 N N . PHE A 1 668 ? 9.340 -11.092 -15.738 1.00 89.75 668 PHE A N 1
ATOM 5269 C CA . PHE A 1 668 ? 10.733 -11.023 -15.300 1.00 89.75 668 PHE A CA 1
ATOM 5270 C C . PHE A 1 668 ? 10.841 -10.524 -13.860 1.00 89.75 668 PHE A C 1
ATOM 5272 O O . PHE A 1 668 ? 10.488 -9.383 -13.566 1.00 89.75 668 PHE A O 1
ATOM 5279 N N . CYS A 1 669 ? 11.384 -11.359 -12.975 1.00 87.00 669 CYS A N 1
ATOM 5280 C CA . CYS A 1 669 ? 11.503 -11.085 -11.545 1.00 87.00 669 CYS A CA 1
ATOM 5281 C C . CYS A 1 669 ? 12.907 -11.453 -11.048 1.00 87.00 669 CYS A C 1
ATOM 5283 O O . CYS A 1 669 ? 13.402 -12.539 -11.326 1.00 87.00 669 CYS A O 1
ATOM 5285 N N . ASN A 1 670 ? 13.557 -10.563 -10.289 1.00 82.69 670 ASN A N 1
ATOM 5286 C CA . ASN A 1 670 ? 14.844 -10.827 -9.620 1.00 82.69 670 ASN A CA 1
ATOM 5287 C C . ASN A 1 670 ? 15.985 -11.350 -10.523 1.00 82.69 670 ASN A C 1
ATOM 5289 O O . ASN A 1 670 ? 16.910 -11.999 -10.043 1.00 82.69 670 ASN A O 1
ATOM 5293 N N . GLY A 1 671 ? 15.959 -11.031 -11.821 1.00 82.06 671 GLY A N 1
ATOM 5294 C CA . GLY A 1 671 ? 16.982 -11.470 -12.777 1.00 82.06 671 GLY A CA 1
ATOM 5295 C C . GLY A 1 671 ? 16.637 -12.749 -13.545 1.00 82.06 671 GLY A C 1
ATOM 5296 O O . GLY A 1 671 ? 17.386 -13.108 -14.451 1.00 82.06 671 GLY A O 1
ATOM 5297 N N . GLU A 1 672 ? 15.510 -13.387 -13.229 1.00 84.06 672 GLU A N 1
ATOM 5298 C CA . GLU A 1 672 ? 15.044 -14.638 -13.832 1.00 84.06 672 GLU A CA 1
ATOM 5299 C C . GLU A 1 672 ? 13.713 -14.427 -14.575 1.00 84.06 672 GLU A C 1
ATOM 5301 O O . GLU A 1 672 ? 12.901 -13.562 -14.224 1.00 84.06 672 GLU A O 1
ATOM 5306 N N . SER A 1 673 ? 13.498 -15.200 -15.643 1.00 86.50 673 SER A N 1
ATOM 5307 C CA . SER A 1 673 ? 12.249 -15.185 -16.413 1.00 86.50 673 SER A CA 1
ATOM 5308 C C . SER A 1 673 ? 11.236 -16.165 -15.822 1.00 86.50 673 SER A C 1
ATOM 5310 O O . SER A 1 673 ? 11.552 -17.341 -15.651 1.00 86.50 673 SER A O 1
ATOM 5312 N N . VAL A 1 674 ? 10.006 -15.711 -15.589 1.00 89.06 674 VAL A N 1
ATOM 5313 C CA . VAL A 1 674 ? 8.886 -16.548 -15.139 1.00 89.06 674 VAL A CA 1
ATOM 5314 C C . VAL A 1 674 ? 8.305 -17.287 -16.351 1.00 89.06 674 VAL A C 1
ATOM 5316 O O . VAL A 1 674 ? 7.573 -16.698 -17.151 1.00 89.06 674 VAL A O 1
ATOM 5319 N N . GLU A 1 675 ? 8.668 -18.565 -16.517 1.00 85.69 675 GLU A N 1
ATOM 5320 C CA . GLU A 1 675 ? 8.371 -19.366 -17.719 1.00 85.69 675 GLU A CA 1
ATOM 5321 C C . GLU A 1 675 ? 6.857 -19.479 -17.983 1.00 85.69 675 GLU A C 1
ATOM 5323 O O . GLU A 1 675 ? 6.414 -19.310 -19.122 1.00 85.69 675 GLU A O 1
ATOM 5328 N N . GLU A 1 676 ? 6.042 -19.708 -16.949 1.00 87.44 676 GLU A N 1
ATOM 5329 C CA . GLU A 1 676 ? 4.588 -19.856 -17.073 1.00 87.44 676 GLU A CA 1
ATOM 5330 C C . GLU A 1 676 ? 3.940 -18.599 -17.666 1.00 87.44 676 GLU A C 1
ATOM 5332 O O . GLU A 1 676 ? 3.183 -18.684 -18.639 1.00 87.44 676 GLU A O 1
ATOM 5337 N N . ASN A 1 677 ? 4.301 -17.430 -17.134 1.00 92.31 677 ASN A N 1
ATOM 5338 C CA . ASN A 1 677 ? 3.782 -16.146 -17.595 1.00 92.31 677 ASN A CA 1
ATOM 5339 C C . ASN A 1 677 ? 4.303 -15.802 -18.990 1.00 92.31 677 ASN A C 1
ATOM 5341 O O . ASN A 1 677 ? 3.521 -15.403 -19.853 1.00 92.31 677 ASN A O 1
ATOM 5345 N N . ALA A 1 678 ? 5.602 -15.991 -19.244 1.00 91.00 678 ALA A N 1
ATOM 5346 C CA . ALA A 1 678 ? 6.213 -15.714 -20.543 1.00 91.00 678 ALA A CA 1
ATOM 5347 C C . ALA A 1 678 ? 5.542 -16.518 -21.670 1.00 91.00 678 ALA A C 1
ATOM 5349 O O . ALA A 1 678 ? 5.204 -15.963 -22.718 1.00 91.00 678 ALA A O 1
ATOM 5350 N N . ASN A 1 679 ? 5.267 -17.804 -21.432 1.00 88.81 679 ASN A N 1
ATOM 5351 C CA . ASN A 1 679 ? 4.599 -18.679 -22.393 1.00 88.81 679 ASN A CA 1
ATOM 5352 C C . ASN A 1 679 ? 3.176 -18.201 -22.724 1.00 88.81 679 ASN A C 1
ATOM 5354 O O . ASN A 1 679 ? 2.765 -18.227 -23.889 1.00 88.81 679 ASN A O 1
ATOM 5358 N N . VAL A 1 680 ? 2.420 -17.760 -21.714 1.00 91.94 680 VAL A N 1
ATOM 5359 C CA . VAL A 1 680 ? 1.066 -17.213 -21.892 1.00 91.94 680 VAL A CA 1
ATOM 5360 C C . VAL A 1 680 ? 1.117 -15.885 -22.646 1.00 91.94 680 VAL A C 1
ATOM 5362 O O . VAL A 1 680 ? 0.410 -15.730 -23.641 1.00 91.94 680 VAL A O 1
ATOM 5365 N N . VAL A 1 681 ? 2.000 -14.962 -22.251 1.00 93.69 681 VAL A N 1
ATOM 5366 C CA . VAL A 1 681 ? 2.159 -13.651 -22.901 1.00 93.69 681 VAL A CA 1
ATOM 5367 C C . VAL A 1 681 ? 2.526 -13.806 -24.375 1.00 93.69 681 VAL A C 1
ATOM 5369 O O . VAL A 1 681 ? 1.859 -13.225 -25.229 1.00 93.69 681 VAL A O 1
ATOM 5372 N N . VAL A 1 682 ? 3.519 -14.637 -24.709 1.00 91.75 682 VAL A N 1
ATOM 5373 C CA . VAL A 1 682 ? 3.915 -14.885 -26.107 1.00 91.75 682 VAL A CA 1
ATOM 5374 C C . VAL A 1 682 ? 2.737 -15.437 -26.914 1.00 91.75 682 VAL A C 1
ATOM 5376 O O . VAL A 1 682 ? 2.459 -14.956 -28.012 1.00 91.75 682 VAL A O 1
ATOM 5379 N N . ARG A 1 683 ? 1.992 -16.401 -26.361 1.00 91.75 683 ARG A N 1
ATOM 5380 C CA . ARG A 1 683 ? 0.820 -16.992 -27.022 1.00 91.75 683 ARG A CA 1
ATOM 5381 C C . ARG A 1 683 ? -0.292 -15.970 -27.268 1.00 91.75 683 ARG A C 1
ATOM 5383 O O . ARG A 1 683 ? -0.892 -15.987 -28.342 1.00 91.75 683 ARG A O 1
ATOM 5390 N N . LEU A 1 684 ? -0.576 -15.106 -26.295 1.00 93.00 684 LEU A N 1
ATOM 5391 C CA . LEU A 1 684 ? -1.598 -14.063 -26.404 1.00 93.00 684 LEU A CA 1
ATOM 5392 C C . LEU A 1 684 ? -1.204 -12.989 -27.428 1.00 93.00 684 LEU A C 1
ATOM 5394 O O . LEU A 1 684 ? -2.043 -12.603 -28.239 1.00 93.00 684 LEU A O 1
ATOM 5398 N N . LEU A 1 685 ? 0.067 -12.571 -27.448 1.00 91.75 685 LEU A N 1
ATOM 5399 C CA . LEU A 1 685 ? 0.580 -11.587 -28.407 1.00 91.75 685 LEU A CA 1
ATOM 5400 C C . LEU A 1 685 ? 0.509 -12.101 -29.852 1.00 91.75 685 LEU A C 1
ATOM 5402 O O . LEU A 1 685 ? 0.045 -11.389 -30.733 1.00 91.75 685 LEU A O 1
ATOM 5406 N N . ILE A 1 686 ? 0.890 -13.357 -30.115 1.00 89.12 686 ILE A N 1
ATOM 5407 C CA . ILE A 1 686 ? 0.848 -13.926 -31.480 1.00 89.12 686 ILE A CA 1
ATOM 5408 C C . ILE A 1 686 ? -0.589 -14.054 -32.002 1.00 89.12 686 ILE A C 1
ATOM 5410 O O . ILE A 1 686 ? -0.828 -13.928 -33.200 1.00 89.12 686 ILE A O 1
ATOM 5414 N N . ARG A 1 687 ? -1.563 -14.294 -31.115 1.00 91.06 687 ARG A N 1
ATOM 5415 C CA . ARG A 1 687 ? -2.984 -14.347 -31.492 1.00 91.06 687 ARG A CA 1
ATOM 5416 C C . ARG A 1 687 ? -3.546 -12.985 -31.909 1.00 91.06 687 ARG A C 1
ATOM 5418 O O . ARG A 1 687 ? -4.610 -12.959 -32.519 1.00 91.06 687 ARG A O 1
ATOM 5425 N N . ARG A 1 688 ? -2.871 -11.883 -31.565 1.00 89.44 688 ARG A N 1
ATOM 5426 C CA . ARG A 1 688 ? -3.301 -10.504 -31.827 1.00 89.44 688 ARG A CA 1
ATOM 5427 C C . ARG A 1 688 ? -2.155 -9.701 -32.450 1.00 89.44 688 ARG A C 1
ATOM 5429 O O . ARG A 1 688 ? -1.441 -8.995 -31.730 1.00 89.44 688 ARG A O 1
ATOM 5436 N N . PRO A 1 689 ? -1.949 -9.798 -33.777 1.00 86.19 689 PRO A N 1
ATOM 5437 C CA . PRO A 1 689 ? -0.811 -9.171 -34.445 1.00 86.19 689 PRO A CA 1
ATOM 5438 C C . PRO A 1 689 ? -0.816 -7.632 -34.333 1.00 86.19 689 PRO A C 1
ATOM 5440 O O . PRO A 1 689 ? 0.213 -6.995 -34.539 1.00 86.19 689 PRO A O 1
ATOM 5443 N N . GLU A 1 690 ? -1.938 -7.025 -33.937 1.00 87.69 690 GLU A N 1
ATOM 5444 C CA . GLU A 1 690 ? -2.078 -5.595 -33.631 1.00 87.69 690 GLU A CA 1
ATOM 5445 C C . GLU A 1 690 ? -1.139 -5.115 -32.510 1.00 87.69 690 GLU A C 1
ATOM 5447 O O . GLU A 1 690 ? -0.777 -3.942 -32.474 1.00 87.69 690 GLU A O 1
ATOM 5452 N N . CYS A 1 691 ? -0.718 -6.006 -31.604 1.00 89.00 691 CYS A N 1
ATOM 5453 C CA . CYS A 1 691 ? 0.101 -5.645 -30.442 1.00 89.00 691 CYS A CA 1
ATOM 5454 C C . CYS A 1 691 ? 1.547 -5.261 -30.798 1.00 89.00 691 CYS A C 1
ATOM 5456 O O . CYS A 1 691 ? 2.211 -4.596 -30.006 1.00 89.00 691 CYS A O 1
ATOM 5458 N N . PHE A 1 692 ? 2.056 -5.691 -31.958 1.00 86.81 692 PHE A N 1
ATOM 5459 C CA . PHE A 1 692 ? 3.459 -5.495 -32.347 1.00 86.81 692 PHE A CA 1
ATOM 5460 C C . PHE A 1 692 ? 3.732 -4.130 -32.999 1.00 86.81 692 PHE A C 1
ATOM 5462 O O . PHE A 1 692 ? 4.883 -3.801 -33.287 1.00 86.81 692 PHE A O 1
ATOM 5469 N N . GLY A 1 693 ? 2.689 -3.326 -33.212 1.00 83.31 693 GLY A N 1
ATOM 5470 C CA . GLY A 1 693 ? 2.762 -2.071 -33.955 1.00 83.31 693 GLY A CA 1
ATOM 5471 C C . GLY A 1 693 ? 2.777 -2.274 -35.480 1.00 83.31 693 GLY A C 1
ATOM 5472 O O . GLY A 1 693 ? 2.959 -3.395 -35.967 1.00 83.31 693 GLY A O 1
ATOM 5473 N N . PRO A 1 694 ? 2.583 -1.198 -36.266 1.00 82.81 694 PRO A N 1
ATOM 5474 C CA . PRO A 1 694 ? 2.357 -1.306 -37.711 1.00 82.81 694 PRO A CA 1
ATOM 5475 C C . PRO A 1 694 ? 3.509 -1.952 -38.493 1.00 82.81 694 PRO A C 1
ATOM 5477 O O . PRO A 1 694 ? 3.269 -2.658 -39.467 1.00 82.81 694 PRO A O 1
ATOM 5480 N N . ALA A 1 695 ? 4.758 -1.755 -38.062 1.00 80.44 695 ALA A N 1
ATOM 5481 C CA . ALA A 1 695 ? 5.931 -2.209 -38.811 1.00 80.44 695 ALA A CA 1
ATOM 5482 C C . ALA A 1 695 ? 6.211 -3.715 -38.688 1.00 80.44 695 ALA A C 1
ATOM 5484 O O . ALA A 1 695 ? 6.879 -4.283 -39.549 1.00 80.44 695 ALA A O 1
ATOM 5485 N N . LEU A 1 696 ? 5.709 -4.359 -37.629 1.00 79.88 696 LEU A N 1
ATOM 5486 C CA . LEU A 1 696 ? 5.958 -5.771 -37.316 1.00 79.88 696 LEU A CA 1
ATOM 5487 C C . LEU A 1 696 ? 4.715 -6.663 -37.511 1.00 79.88 696 LEU A C 1
ATOM 5489 O O . LEU A 1 696 ? 4.783 -7.866 -37.269 1.00 79.88 696 LEU A O 1
ATOM 5493 N N . ARG A 1 697 ? 3.586 -6.106 -37.979 1.00 74.19 697 ARG A N 1
ATOM 5494 C CA . ARG A 1 697 ? 2.302 -6.818 -38.169 1.00 74.19 697 ARG A CA 1
ATOM 5495 C C . ARG A 1 697 ? 2.277 -7.768 -39.384 1.00 74.19 697 ARG A C 1
ATOM 5497 O O . ARG A 1 697 ? 1.319 -8.513 -39.557 1.00 74.19 697 ARG A O 1
ATOM 5504 N N . GLY A 1 698 ? 3.316 -7.770 -40.223 1.00 63.78 698 GLY A N 1
ATOM 5505 C CA . GLY A 1 698 ? 3.491 -8.704 -41.348 1.00 63.78 698 GLY A CA 1
ATOM 5506 C C . GLY A 1 698 ? 2.730 -8.351 -42.637 1.00 63.78 698 GLY A C 1
ATOM 5507 O O . GLY A 1 698 ? 3.260 -8.568 -43.724 1.00 63.78 698 GLY A O 1
ATOM 5508 N N . GLU A 1 699 ? 1.543 -7.745 -42.560 1.00 57.16 699 GLU A N 1
ATOM 5509 C CA . GLU A 1 699 ? 0.823 -7.235 -43.739 1.00 57.16 699 GLU A CA 1
ATOM 5510 C C . GLU A 1 699 ? 1.322 -5.828 -44.115 1.00 57.16 699 GLU A C 1
ATOM 5512 O O . GLU A 1 699 ? 0.785 -4.820 -43.666 1.00 57.16 699 GLU A O 1
ATOM 5517 N N . GLY A 1 700 ? 2.389 -5.757 -44.920 1.00 58.31 700 GLY A N 1
ATOM 5518 C CA . GLY A 1 700 ? 2.890 -4.497 -45.496 1.00 58.31 700 GLY A CA 1
ATOM 5519 C C . GLY A 1 700 ? 3.807 -3.653 -44.599 1.00 58.31 700 GLY A C 1
ATOM 5520 O O . GLY A 1 700 ? 4.018 -2.482 -44.895 1.00 58.31 700 GLY A O 1
ATOM 5521 N N . GLY A 1 701 ? 4.346 -4.218 -43.514 1.00 63.41 701 GLY A N 1
ATOM 5522 C CA . GLY A 1 701 ? 5.312 -3.532 -42.648 1.00 63.41 701 GLY A CA 1
ATOM 5523 C C . GLY A 1 701 ? 6.738 -3.549 -43.212 1.00 63.41 701 GLY A C 1
ATOM 5524 O O . GLY A 1 701 ? 7.239 -4.605 -43.591 1.00 63.41 701 GLY A O 1
ATOM 5525 N N . ASP A 1 702 ? 7.415 -2.397 -43.205 1.00 70.44 702 ASP A N 1
ATOM 5526 C CA . ASP A 1 702 ? 8.783 -2.224 -43.732 1.00 70.44 702 ASP A CA 1
ATOM 5527 C C . ASP A 1 702 ? 9.902 -2.765 -42.799 1.00 70.44 702 ASP A C 1
ATOM 5529 O O . ASP A 1 702 ? 11.090 -2.525 -43.032 1.00 70.44 702 ASP A O 1
ATOM 5533 N N . GLY A 1 703 ? 9.548 -3.490 -41.730 1.00 83.06 703 GLY A N 1
ATOM 5534 C CA . GLY A 1 703 ? 10.487 -4.029 -40.737 1.00 83.06 703 GLY A CA 1
ATOM 5535 C C . GLY A 1 703 ? 10.894 -3.033 -39.638 1.00 83.06 703 GLY A C 1
ATOM 5536 O O . GLY A 1 703 ? 10.614 -1.830 -39.700 1.00 83.06 703 GLY A O 1
ATOM 5537 N N . LEU A 1 704 ? 11.573 -3.529 -38.594 1.00 87.25 704 LEU A N 1
ATOM 5538 C CA . LEU A 1 704 ? 11.928 -2.744 -37.400 1.00 87.25 704 LEU A CA 1
ATOM 5539 C C . LEU A 1 704 ? 12.903 -1.610 -37.740 1.00 87.25 704 LEU A C 1
ATOM 5541 O O . LEU A 1 704 ? 12.779 -0.490 -37.238 1.00 87.25 704 LEU A O 1
ATOM 5545 N N . LEU A 1 705 ? 13.877 -1.896 -38.608 1.00 84.69 705 LEU A N 1
ATOM 5546 C CA . LEU A 1 705 ? 14.904 -0.936 -39.002 1.00 84.69 705 LEU A CA 1
ATOM 5547 C C . LEU A 1 705 ? 14.312 0.269 -39.743 1.00 84.69 705 LEU A C 1
ATOM 5549 O O . LEU A 1 705 ? 14.745 1.404 -39.522 1.00 84.69 705 LEU A O 1
ATOM 5553 N N . ALA A 1 706 ? 13.341 0.034 -40.627 1.00 85.31 706 ALA A N 1
ATOM 5554 C CA . ALA A 1 706 ? 12.668 1.101 -41.357 1.00 85.31 706 ALA A CA 1
ATOM 5555 C C . ALA A 1 706 ? 11.860 1.987 -40.405 1.00 85.31 706 ALA A C 1
ATOM 5557 O O . ALA A 1 706 ? 12.024 3.208 -40.438 1.00 85.31 706 ALA A O 1
ATOM 5558 N N . ALA A 1 707 ? 11.104 1.377 -39.487 1.00 86.12 707 ALA A N 1
ATOM 5559 C CA . ALA A 1 707 ? 10.322 2.092 -38.482 1.00 86.12 707 ALA A CA 1
ATOM 5560 C C . ALA A 1 707 ? 11.191 2.973 -37.574 1.00 86.12 707 ALA A C 1
ATOM 5562 O O . ALA A 1 707 ? 10.856 4.129 -37.320 1.00 86.12 707 ALA A O 1
ATOM 5563 N N . MET A 1 708 ? 12.347 2.476 -37.120 1.00 84.31 708 MET A N 1
ATOM 5564 C CA . MET A 1 708 ? 13.272 3.281 -36.315 1.00 84.31 708 MET A CA 1
ATOM 5565 C C . MET A 1 708 ? 13.881 4.442 -37.112 1.00 84.31 708 MET A C 1
ATOM 5567 O O . MET A 1 708 ? 13.978 5.557 -36.600 1.00 84.31 708 MET A O 1
ATOM 5571 N N . LYS A 1 709 ? 14.250 4.228 -38.382 1.00 84.19 709 LYS A N 1
ATOM 5572 C CA . LYS A 1 709 ? 14.742 5.306 -39.258 1.00 84.19 709 LYS A CA 1
ATOM 5573 C C . LYS A 1 709 ? 13.668 6.356 -39.535 1.00 84.19 709 LYS A C 1
ATOM 5575 O O . LYS A 1 709 ? 13.985 7.541 -39.588 1.00 84.19 709 LYS A O 1
ATOM 5580 N N . GLU A 1 710 ? 12.420 5.942 -39.723 1.00 84.00 710 GLU A N 1
ATOM 5581 C CA . GLU A 1 710 ? 11.287 6.850 -39.886 1.00 84.00 710 GLU A CA 1
ATOM 5582 C C . GLU A 1 710 ? 11.030 7.653 -38.609 1.00 84.00 710 GLU A C 1
ATOM 5584 O O . GLU A 1 710 ? 10.916 8.874 -38.675 1.00 84.00 710 GLU A O 1
ATOM 5589 N N . ALA A 1 711 ? 11.052 7.011 -37.441 1.00 85.06 711 ALA A N 1
ATOM 5590 C CA . ALA A 1 711 ? 10.895 7.686 -36.157 1.00 85.06 711 ALA A CA 1
ATOM 5591 C C . ALA A 1 711 ? 11.993 8.737 -35.904 1.00 85.06 711 ALA A C 1
ATOM 5593 O O . ALA A 1 711 ? 11.702 9.826 -35.409 1.00 85.06 711 ALA A O 1
ATOM 5594 N N . ILE A 1 712 ? 13.240 8.463 -36.310 1.00 82.62 712 ILE A N 1
ATOM 5595 C CA . ILE A 1 712 ? 14.341 9.441 -36.258 1.00 82.62 712 ILE A CA 1
ATOM 5596 C C . ILE A 1 712 ? 14.074 10.623 -37.196 1.00 82.62 712 ILE A C 1
ATOM 5598 O O . ILE A 1 712 ? 14.283 11.767 -36.797 1.00 82.62 712 ILE A O 1
ATOM 5602 N N . LYS A 1 713 ? 13.576 10.379 -38.417 1.00 82.69 713 LYS A N 1
ATOM 5603 C CA . LYS A 1 713 ? 13.182 11.456 -39.343 1.00 82.69 713 LYS A CA 1
ATOM 5604 C C . LYS A 1 713 ? 12.049 12.303 -38.760 1.00 82.69 713 LYS A C 1
ATOM 5606 O O . LYS A 1 713 ? 12.133 13.524 -38.795 1.00 82.69 713 LYS A O 1
ATOM 5611 N N . ILE A 1 714 ? 11.032 11.670 -38.169 1.00 80.56 714 ILE A N 1
ATOM 5612 C CA . ILE A 1 714 ? 9.932 12.364 -37.481 1.00 80.56 714 ILE A CA 1
ATOM 5613 C C . ILE A 1 714 ? 10.481 13.222 -36.339 1.00 80.56 714 ILE A C 1
ATOM 5615 O O . ILE A 1 714 ? 10.112 14.381 -36.235 1.00 80.56 714 ILE A O 1
ATOM 5619 N N . SER A 1 715 ? 11.412 12.698 -35.537 1.00 78.44 715 SER A N 1
ATOM 5620 C CA . SER A 1 715 ? 12.046 13.448 -34.444 1.00 78.44 715 SER A CA 1
ATOM 5621 C C . SER A 1 715 ? 12.883 14.646 -34.917 1.00 78.44 715 SER A C 1
ATOM 5623 O O . SER A 1 715 ? 13.126 15.559 -34.130 1.00 78.44 715 SER A O 1
ATOM 5625 N N . GLN A 1 716 ? 13.361 14.642 -36.165 1.00 77.00 716 GLN A N 1
ATOM 5626 C CA . GLN A 1 716 ? 14.079 15.766 -36.777 1.00 77.00 716 GLN A CA 1
ATOM 5627 C C . GLN A 1 716 ? 13.112 16.809 -37.373 1.00 77.00 716 GLN A C 1
ATOM 5629 O O . GLN A 1 716 ? 13.438 17.997 -37.418 1.00 77.00 716 GLN A O 1
ATOM 5634 N N . ASP A 1 717 ? 11.904 16.389 -37.763 1.00 74.00 717 ASP A N 1
ATOM 5635 C CA . ASP A 1 717 ? 10.831 17.233 -38.296 1.00 74.00 717 ASP A CA 1
ATOM 5636 C C . ASP A 1 717 ? 9.956 17.821 -37.164 1.00 74.00 717 ASP A C 1
ATOM 5638 O O . ASP A 1 717 ? 8.957 17.235 -36.741 1.00 74.00 717 ASP A O 1
ATOM 5642 N N . SER A 1 718 ? 10.260 19.045 -36.713 1.00 65.94 718 SER A N 1
ATOM 5643 C CA . SER A 1 718 ? 9.518 19.728 -35.626 1.00 65.94 718 SER A CA 1
ATOM 5644 C C . SER A 1 718 ? 7.994 19.835 -35.860 1.00 65.94 718 SER A C 1
ATOM 5646 O O . SER A 1 718 ? 7.220 19.806 -34.907 1.00 65.94 718 SER A O 1
ATOM 5648 N N . SER A 1 719 ? 7.536 19.904 -37.117 1.00 67.38 719 SER A N 1
ATOM 5649 C CA . SER A 1 719 ? 6.106 19.961 -37.474 1.00 67.38 719 SER A CA 1
ATOM 5650 C C . SER A 1 719 ? 5.355 18.636 -37.308 1.00 67.38 719 SER A C 1
ATOM 5652 O O . SER A 1 719 ? 4.131 18.649 -37.206 1.00 67.38 719 SER A O 1
ATOM 5654 N N . LYS A 1 720 ? 6.067 17.504 -37.299 1.00 67.88 720 LYS A N 1
ATOM 5655 C CA . LYS A 1 720 ? 5.500 16.163 -37.095 1.00 67.88 720 LYS A CA 1
ATOM 5656 C C . LYS A 1 720 ? 5.692 15.659 -35.666 1.00 67.88 720 LYS A C 1
ATOM 5658 O O . LYS A 1 720 ? 4.956 14.788 -35.221 1.00 67.88 720 LYS A O 1
ATOM 5663 N N . ASP A 1 721 ? 6.676 16.196 -34.953 1.00 68.62 721 ASP A N 1
ATOM 5664 C CA . ASP A 1 721 ? 7.011 15.769 -33.594 1.00 68.62 721 ASP A CA 1
ATOM 5665 C C . ASP A 1 721 ? 6.264 16.556 -32.501 1.00 68.62 721 ASP A C 1
ATOM 5667 O O . ASP A 1 721 ? 6.098 16.061 -31.386 1.00 68.62 721 ASP A O 1
ATOM 5671 N N . ARG A 1 722 ? 5.801 17.779 -32.808 1.00 68.75 722 ARG A N 1
ATOM 5672 C CA . ARG A 1 722 ? 5.165 18.715 -31.862 1.00 68.75 722 ARG A CA 1
ATOM 5673 C C . ARG A 1 722 ? 3.781 19.179 -32.343 1.00 68.75 722 ARG A C 1
ATOM 5675 O O . ARG A 1 722 ? 3.502 19.116 -33.540 1.00 68.75 722 ARG A O 1
ATOM 5682 N N . PRO A 1 723 ? 2.909 19.669 -31.438 1.00 66.00 723 PRO A N 1
ATOM 5683 C CA . PRO A 1 723 ? 1.583 20.136 -31.827 1.00 66.00 723 PRO A CA 1
ATOM 5684 C C . PRO A 1 723 ? 1.676 21.418 -32.667 1.00 66.00 723 PRO A C 1
ATOM 5686 O O . PRO A 1 723 ? 2.485 22.303 -32.373 1.00 66.00 723 PRO A O 1
ATOM 5689 N N . MET A 1 724 ? 0.838 21.546 -33.703 1.00 56.59 724 MET A N 1
ATOM 5690 C CA . MET A 1 724 ? 0.824 22.758 -34.531 1.00 56.59 724 MET A CA 1
ATOM 5691 C C . MET A 1 724 ? 0.315 23.972 -33.729 1.00 56.59 724 MET A C 1
ATOM 5693 O O . MET A 1 724 ? -0.726 23.878 -33.069 1.00 56.59 724 MET A O 1
ATOM 5697 N N . PRO A 1 725 ? 0.981 25.142 -33.794 1.00 49.03 725 PRO A N 1
ATOM 5698 C CA . PRO A 1 725 ? 0.484 26.344 -33.138 1.00 49.03 725 PRO A CA 1
ATOM 5699 C C . PRO A 1 725 ? -0.822 26.796 -33.805 1.00 49.03 725 PRO A C 1
ATOM 5701 O O . PRO A 1 725 ? -0.840 27.142 -34.986 1.00 49.03 725 PRO A O 1
ATOM 5704 N N . LYS A 1 726 ? -1.929 26.820 -33.050 1.00 39.56 726 LYS A N 1
ATOM 5705 C CA . LYS A 1 726 ? -3.185 27.431 -33.510 1.00 39.56 726 LYS A CA 1
ATOM 5706 C C . LYS A 1 726 ? -2.939 28.923 -33.745 1.00 39.56 726 LYS A C 1
ATOM 5708 O O . LYS A 1 726 ? -2.730 29.682 -32.799 1.00 39.56 726 LYS A O 1
ATOM 5713 N N . SER A 1 727 ? -2.947 29.349 -35.004 1.00 37.62 727 SER A N 1
ATOM 5714 C CA . SER A 1 727 ? -2.857 30.758 -35.373 1.00 37.62 727 SER A CA 1
ATOM 5715 C C . SER A 1 727 ? -4.086 31.520 -34.868 1.00 37.62 727 SER A C 1
ATOM 5717 O O . SER A 1 727 ? -5.205 31.229 -35.287 1.00 37.62 727 SER A O 1
ATOM 5719 N N . GLY A 1 728 ? -3.859 32.531 -34.026 1.00 39.78 728 GLY A N 1
ATOM 5720 C CA . GLY A 1 728 ? -4.813 33.608 -33.758 1.00 39.78 728 GLY A CA 1
ATOM 5721 C C . GLY A 1 728 ? -5.543 33.525 -32.418 1.00 39.78 728 GLY A C 1
ATOM 5722 O O . GLY A 1 728 ? -6.587 32.901 -32.322 1.00 39.78 728 GLY A O 1
ATOM 5723 N N . ILE A 1 729 ? -5.011 34.219 -31.408 1.00 33.75 729 ILE A N 1
ATOM 5724 C CA . ILE A 1 729 ? -5.703 35.192 -30.538 1.00 33.75 729 ILE A CA 1
ATOM 5725 C C . ILE A 1 729 ? -4.582 35.915 -29.780 1.00 33.75 729 ILE A C 1
ATOM 5727 O O . ILE A 1 729 ? -3.877 35.322 -28.965 1.00 33.75 729 ILE A O 1
ATOM 5731 N N . LYS A 1 730 ? -4.383 37.202 -30.084 1.00 40.59 730 LYS A N 1
ATOM 5732 C CA . LYS A 1 730 ? -3.492 38.081 -29.317 1.00 40.59 730 LYS A CA 1
ATOM 5733 C C . LYS A 1 730 ? -4.004 38.121 -27.872 1.00 40.59 730 LYS A C 1
ATOM 5735 O O . LYS A 1 730 ? -5.097 38.630 -27.642 1.00 40.59 730 LYS A O 1
ATOM 5740 N N . LYS A 1 731 ? -3.238 37.598 -26.910 1.00 34.59 731 LYS A N 1
ATOM 5741 C CA . LYS A 1 731 ? -3.456 37.859 -25.481 1.00 34.59 731 LYS A CA 1
ATOM 5742 C C . LYS A 1 731 ? -2.348 38.757 -24.950 1.00 34.59 731 LYS A C 1
ATOM 5744 O O . LYS A 1 731 ? -1.165 38.473 -25.088 1.00 34.59 731 LYS A O 1
ATOM 5749 N N . THR A 1 732 ? -2.817 39.868 -24.408 1.00 29.34 732 THR A N 1
ATOM 5750 C CA . THR A 1 732 ? -2.136 40.961 -23.728 1.00 29.34 732 THR A CA 1
ATOM 5751 C C . THR A 1 732 ? -1.177 40.469 -22.641 1.00 29.34 732 THR A C 1
ATOM 5753 O O . THR A 1 732 ? -1.466 39.490 -21.955 1.00 29.34 732 THR A O 1
ATOM 5756 N N . LEU A 1 733 ? -0.056 41.184 -22.490 1.00 37.81 733 LEU A N 1
ATOM 5757 C CA . LEU A 1 733 ? 0.928 41.051 -21.412 1.00 37.81 733 LEU A CA 1
ATOM 5758 C C . LEU A 1 733 ? 0.246 40.997 -20.034 1.00 37.81 733 LEU A C 1
ATOM 5760 O O . LEU A 1 733 ? -0.239 42.022 -19.568 1.00 37.81 733 LEU A O 1
ATOM 5764 N N . GLN A 1 734 ? 0.239 39.820 -19.405 1.00 32.69 734 GLN A N 1
ATOM 5765 C CA . GLN A 1 734 ? 0.283 39.580 -17.952 1.00 32.69 734 GLN A CA 1
ATOM 5766 C C . GLN A 1 734 ? 0.114 38.069 -17.711 1.00 32.69 734 GLN A C 1
ATOM 5768 O O . GLN A 1 734 ? -1.010 37.572 -17.733 1.00 32.69 734 GLN A O 1
ATOM 5773 N N . ASN A 1 735 ? 1.225 37.331 -17.558 1.00 28.64 735 ASN A N 1
ATOM 5774 C CA . ASN A 1 735 ? 1.365 36.103 -16.745 1.00 28.64 735 ASN A CA 1
ATOM 5775 C C . ASN A 1 735 ? 2.661 35.348 -17.092 1.00 28.64 735 ASN A C 1
ATOM 5777 O O . ASN A 1 735 ? 2.632 34.346 -17.801 1.00 28.64 735 ASN A O 1
ATOM 5781 N N . SER A 1 736 ? 3.789 35.783 -16.532 1.00 31.64 736 SER A N 1
ATOM 5782 C CA . SER A 1 736 ? 5.087 35.106 -16.698 1.00 31.64 736 SER A CA 1
ATOM 5783 C C . SER A 1 736 ? 5.274 33.880 -15.785 1.00 31.64 736 SER A C 1
ATOM 5785 O O . SER A 1 736 ? 6.291 33.212 -15.879 1.00 31.64 736 SER A O 1
ATOM 5787 N N . GLN A 1 737 ? 4.303 33.552 -14.918 1.00 32.03 737 GLN A N 1
ATOM 5788 C CA . GLN A 1 737 ? 4.358 32.392 -14.004 1.00 32.03 737 GLN A CA 1
ATOM 5789 C C . GLN A 1 737 ? 3.508 31.184 -14.449 1.00 32.03 737 GLN A C 1
ATOM 5791 O O . GLN A 1 737 ? 3.565 30.134 -13.823 1.00 32.03 737 GLN A O 1
ATOM 5796 N N . LYS A 1 738 ? 2.721 31.290 -15.533 1.00 31.61 738 LYS A N 1
ATOM 5797 C CA . LYS A 1 738 ? 1.911 30.171 -16.077 1.00 31.61 738 LYS A CA 1
ATOM 5798 C C . LYS A 1 738 ? 2.551 29.450 -17.270 1.00 31.61 738 LYS A C 1
ATOM 5800 O O . LYS A 1 738 ? 1.952 28.514 -17.799 1.00 31.61 738 LYS A O 1
ATOM 5805 N N . GLU A 1 739 ? 3.716 29.897 -17.734 1.00 29.56 739 GLU A N 1
ATOM 5806 C CA . GLU A 1 739 ? 4.369 29.332 -18.924 1.00 29.56 739 GLU A CA 1
ATOM 5807 C C . GLU A 1 739 ? 5.342 28.185 -18.609 1.00 29.56 739 GLU A C 1
ATOM 5809 O O . GLU A 1 739 ? 5.530 27.326 -19.470 1.00 29.56 739 GLU A O 1
ATOM 5814 N N . GLU A 1 740 ? 5.871 28.084 -17.383 1.00 32.03 740 GLU A N 1
ATOM 5815 C CA . GLU A 1 740 ? 6.753 26.972 -16.984 1.00 32.03 740 GLU A CA 1
ATOM 5816 C C . GLU A 1 740 ? 6.001 25.632 -16.854 1.00 32.03 740 GLU A C 1
ATOM 5818 O O . GLU A 1 740 ? 6.467 24.626 -17.386 1.00 32.03 740 GLU A O 1
ATOM 5823 N N . GLU A 1 741 ? 4.776 25.609 -16.300 1.00 35.84 741 GLU A N 1
ATOM 5824 C CA . GLU A 1 741 ? 3.956 24.378 -16.196 1.00 35.84 741 GLU A CA 1
ATOM 5825 C C . GLU A 1 741 ? 3.573 23.769 -17.566 1.00 35.84 741 GLU A C 1
ATOM 5827 O O . GLU A 1 741 ? 3.219 22.596 -17.640 1.00 35.84 741 GLU A O 1
ATOM 5832 N N . LYS A 1 742 ? 3.644 24.523 -18.675 1.00 40.06 742 LYS A N 1
ATOM 5833 C CA . LYS A 1 742 ? 3.272 24.025 -20.016 1.00 40.06 742 LYS A CA 1
ATOM 5834 C C . LYS A 1 742 ? 4.414 23.357 -20.786 1.00 40.06 742 LYS A C 1
ATOM 5836 O O . LYS A 1 742 ? 4.151 22.757 -21.830 1.00 40.06 742 LYS A O 1
ATOM 5841 N N . LYS A 1 743 ? 5.669 23.468 -20.333 1.00 39.09 743 LYS A N 1
ATOM 5842 C CA . LYS A 1 743 ? 6.832 22.934 -21.071 1.00 39.09 743 LYS A CA 1
ATOM 5843 C C . LYS A 1 743 ? 7.061 21.432 -20.842 1.00 39.09 743 LYS A C 1
ATOM 5845 O O . LYS A 1 743 ? 7.560 20.776 -21.756 1.00 39.09 743 LYS A O 1
ATOM 5850 N N . ASP A 1 744 ? 6.641 20.881 -19.701 1.00 43.38 744 ASP A N 1
ATOM 5851 C CA . ASP A 1 744 ? 6.723 19.437 -19.391 1.00 43.38 744 ASP A CA 1
ATOM 5852 C C . ASP A 1 744 ? 5.613 18.594 -20.050 1.00 43.38 744 ASP A C 1
ATOM 5854 O O . ASP A 1 744 ? 5.685 17.364 -20.096 1.00 43.38 744 ASP A O 1
ATOM 5858 N N . ASP A 1 745 ? 4.624 19.259 -20.650 1.00 56.31 745 ASP A N 1
ATOM 5859 C CA . ASP A 1 745 ? 3.484 18.634 -21.322 1.00 56.31 745 ASP A CA 1
ATOM 5860 C C . ASP A 1 745 ? 3.764 18.222 -22.782 1.00 56.31 745 ASP A C 1
ATOM 5862 O O . ASP A 1 745 ? 2.903 17.618 -23.432 1.00 56.31 745 ASP A O 1
ATOM 5866 N N . ILE A 1 746 ? 4.946 18.547 -23.326 1.00 66.56 746 ILE A N 1
ATOM 5867 C CA . ILE A 1 746 ? 5.281 18.287 -24.733 1.00 66.56 746 ILE A CA 1
ATOM 5868 C C . ILE A 1 746 ? 5.772 16.845 -24.896 1.00 66.56 746 ILE A C 1
ATOM 5870 O O . ILE A 1 746 ? 6.896 16.483 -24.551 1.00 66.56 746 ILE A O 1
ATOM 5874 N N . ILE A 1 747 ? 4.913 16.011 -25.475 1.00 71.62 747 ILE A N 1
ATOM 5875 C CA . ILE A 1 747 ? 5.253 14.661 -25.920 1.00 71.62 747 ILE A CA 1
ATOM 5876 C C . ILE A 1 747 ? 5.916 14.751 -27.296 1.00 71.62 747 ILE A C 1
ATOM 5878 O O . ILE A 1 747 ? 5.380 15.393 -28.192 1.00 71.62 747 ILE A O 1
ATOM 5882 N N . HIS A 1 748 ? 7.066 14.096 -27.444 1.00 80.94 748 HIS A N 1
ATOM 5883 C CA . HIS A 1 748 ? 7.764 13.917 -28.716 1.00 80.94 748 HIS A CA 1
ATOM 5884 C C . HIS A 1 748 ? 7.315 12.599 -29.351 1.00 80.94 748 HIS A C 1
ATOM 5886 O O . HIS A 1 748 ? 7.576 11.522 -28.796 1.00 80.94 748 HIS A O 1
ATOM 5892 N N . ILE A 1 749 ? 6.615 12.664 -30.482 1.00 79.75 749 ILE A N 1
ATOM 5893 C CA . ILE A 1 749 ? 6.053 11.486 -31.156 1.00 79.75 749 ILE A CA 1
ATOM 5894 C C . ILE A 1 749 ? 7.160 10.567 -31.669 1.00 79.75 749 ILE A C 1
ATOM 5896 O O . ILE A 1 749 ? 7.094 9.362 -31.427 1.00 79.75 749 ILE A O 1
ATOM 5900 N N . GLY A 1 750 ? 8.203 11.113 -32.303 1.00 80.31 750 GLY A N 1
ATOM 5901 C CA . GLY A 1 750 ? 9.313 10.314 -32.830 1.00 80.31 750 GLY A CA 1
ATOM 5902 C C . GLY A 1 750 ? 9.994 9.502 -31.726 1.00 80.31 750 GLY A C 1
ATOM 5903 O O . GLY A 1 750 ? 10.216 8.300 -31.867 1.00 80.31 750 GLY A O 1
ATOM 5904 N N . ASN A 1 751 ? 10.219 10.125 -30.566 1.00 81.88 751 ASN A N 1
ATOM 5905 C CA . ASN A 1 751 ? 10.759 9.436 -29.394 1.00 81.88 751 ASN A CA 1
ATOM 5906 C C . ASN A 1 751 ? 9.801 8.377 -28.831 1.00 81.88 751 ASN A C 1
ATOM 5908 O O . ASN A 1 751 ? 10.243 7.312 -28.410 1.00 81.88 751 ASN A O 1
ATOM 5912 N N . SER A 1 752 ? 8.497 8.646 -28.835 1.00 83.62 752 SER A N 1
ATOM 5913 C CA . SER A 1 752 ? 7.492 7.703 -28.329 1.00 83.62 752 SER A CA 1
ATOM 5914 C C . SER A 1 752 ? 7.430 6.434 -29.186 1.00 83.62 752 SER A C 1
ATOM 5916 O O . SER A 1 752 ? 7.385 5.336 -28.642 1.00 83.62 752 SER A O 1
ATOM 5918 N N . ILE A 1 753 ? 7.531 6.562 -30.516 1.00 85.44 753 ILE A N 1
ATOM 5919 C CA . ILE A 1 753 ? 7.607 5.415 -31.437 1.00 85.44 753 ILE A CA 1
ATOM 5920 C C . ILE A 1 753 ? 8.872 4.586 -31.171 1.00 85.44 753 ILE A C 1
ATOM 5922 O O . ILE A 1 753 ? 8.793 3.363 -31.056 1.00 85.44 753 ILE A O 1
ATOM 5926 N N . MET A 1 754 ? 10.034 5.236 -31.025 1.00 85.81 754 MET A N 1
ATOM 5927 C CA . MET A 1 754 ? 11.283 4.532 -30.698 1.00 85.81 754 MET A CA 1
ATOM 5928 C C . MET A 1 754 ? 11.192 3.803 -29.353 1.00 85.81 754 MET A C 1
ATOM 5930 O O . MET A 1 754 ? 11.629 2.658 -29.242 1.00 85.81 754 MET A O 1
ATOM 5934 N N . THR A 1 755 ? 10.605 4.447 -28.343 1.00 86.56 755 THR A N 1
ATOM 5935 C CA . THR A 1 755 ? 10.494 3.883 -26.992 1.00 86.56 755 THR A CA 1
ATOM 5936 C C . THR A 1 755 ? 9.530 2.695 -26.957 1.00 86.56 755 THR A C 1
ATOM 5938 O O . THR A 1 755 ? 9.856 1.681 -26.345 1.00 86.56 755 THR A O 1
ATOM 5941 N N . PHE A 1 756 ? 8.415 2.757 -27.693 1.00 90.00 756 PHE A N 1
ATOM 5942 C CA . PHE A 1 756 ? 7.493 1.630 -27.855 1.00 90.00 756 PHE A CA 1
ATOM 5943 C C . PHE A 1 756 ? 8.198 0.389 -28.416 1.00 90.00 756 PHE A C 1
ATOM 5945 O O . PHE A 1 756 ? 8.155 -0.681 -27.808 1.00 90.00 756 PHE A O 1
ATOM 5952 N N . TYR A 1 757 ? 8.898 0.528 -29.550 1.00 90.06 757 TYR A N 1
ATOM 5953 C CA . TYR A 1 757 ? 9.605 -0.602 -30.155 1.00 90.06 757 TYR A CA 1
ATOM 5954 C C . TYR A 1 757 ? 10.759 -1.096 -29.274 1.00 90.06 757 TYR A C 1
ATOM 5956 O O . TYR A 1 757 ? 10.982 -2.300 -29.189 1.00 90.06 757 TYR A O 1
ATOM 5964 N N . ALA A 1 758 ? 11.460 -0.210 -28.562 1.00 89.44 758 ALA A N 1
ATOM 5965 C CA . ALA A 1 758 ? 12.481 -0.618 -27.600 1.00 89.44 758 ALA A CA 1
ATOM 5966 C C . ALA A 1 758 ? 11.892 -1.453 -26.445 1.00 89.44 758 ALA A C 1
ATOM 5968 O O . ALA A 1 758 ? 12.441 -2.505 -26.116 1.00 89.44 758 ALA A O 1
ATOM 5969 N N . ALA A 1 759 ? 10.763 -1.027 -25.870 1.00 90.00 759 ALA A N 1
ATOM 5970 C CA . ALA A 1 759 ? 10.068 -1.752 -24.806 1.00 90.00 759 ALA A CA 1
ATOM 5971 C C . ALA A 1 759 ? 9.536 -3.112 -25.288 1.00 90.00 759 ALA A C 1
ATOM 5973 O O . ALA A 1 759 ? 9.668 -4.114 -24.585 1.00 90.00 759 ALA A O 1
ATOM 5974 N N . LEU A 1 760 ? 9.002 -3.173 -26.512 1.00 91.44 760 LEU A N 1
ATOM 5975 C CA . LEU A 1 760 ? 8.528 -4.413 -27.127 1.00 91.44 760 LEU A CA 1
ATOM 5976 C C . LEU A 1 760 ? 9.666 -5.428 -27.296 1.00 91.44 760 LEU A C 1
ATOM 5978 O O . LEU A 1 760 ? 9.510 -6.597 -26.947 1.00 91.44 760 LEU A O 1
ATOM 5982 N N . ILE A 1 761 ? 10.824 -4.988 -27.795 1.00 90.88 761 ILE A N 1
ATOM 5983 C CA . ILE A 1 761 ? 11.994 -5.857 -27.971 1.00 90.88 761 ILE A CA 1
ATOM 5984 C C . ILE A 1 761 ? 12.566 -6.311 -26.620 1.00 90.88 761 ILE A C 1
ATOM 5986 O O . ILE A 1 761 ? 12.930 -7.479 -26.488 1.00 90.88 761 ILE A O 1
ATOM 5990 N N . ASP A 1 762 ? 12.603 -5.441 -25.606 1.00 90.75 762 ASP A N 1
ATOM 5991 C CA . ASP A 1 762 ? 13.019 -5.812 -24.243 1.00 90.75 762 ASP A CA 1
ATOM 5992 C C . ASP A 1 762 ? 12.077 -6.870 -23.634 1.00 90.75 762 ASP A C 1
ATOM 5994 O O . ASP A 1 762 ? 12.544 -7.876 -23.097 1.00 90.75 762 ASP A O 1
ATOM 5998 N N . LEU A 1 763 ? 10.756 -6.714 -23.790 1.00 92.69 763 LEU A N 1
ATOM 5999 C CA . LEU A 1 763 ? 9.769 -7.710 -23.358 1.00 92.69 763 LEU A CA 1
ATOM 6000 C C . LEU A 1 763 ? 9.990 -9.060 -24.052 1.00 92.69 763 LEU A C 1
ATOM 6002 O O . LEU A 1 763 ? 10.113 -10.083 -23.381 1.00 92.69 763 LEU A O 1
ATOM 6006 N N . LEU A 1 764 ? 10.084 -9.073 -25.385 1.00 90.88 764 LEU A N 1
ATOM 6007 C CA . LEU A 1 764 ? 10.306 -10.300 -26.158 1.00 90.88 764 LEU A CA 1
ATOM 6008 C C . LEU A 1 764 ? 11.636 -10.976 -25.798 1.00 90.88 764 LEU A C 1
ATOM 6010 O O . LEU A 1 764 ? 11.704 -12.203 -25.730 1.00 90.88 764 LEU A O 1
ATOM 6014 N N . GLY A 1 765 ? 12.676 -10.185 -25.524 1.00 89.62 765 GLY A N 1
ATOM 6015 C CA . GLY A 1 765 ? 13.965 -10.673 -25.045 1.00 89.62 765 GLY A CA 1
ATOM 6016 C C . GLY A 1 765 ? 13.878 -11.348 -23.674 1.00 89.62 765 GLY A C 1
ATOM 6017 O O . GLY A 1 765 ? 14.530 -12.368 -23.465 1.00 89.62 765 GLY A O 1
ATOM 6018 N N . ARG A 1 766 ? 13.048 -10.830 -22.761 1.00 90.25 766 ARG A N 1
ATOM 6019 C CA . ARG A 1 766 ? 12.812 -11.412 -21.424 1.00 90.25 766 ARG A CA 1
ATOM 6020 C C . ARG A 1 766 ? 11.869 -12.610 -21.437 1.00 90.25 766 ARG A C 1
ATOM 6022 O O . ARG A 1 766 ? 12.003 -13.481 -20.589 1.00 90.25 766 ARG A O 1
ATOM 6029 N N . CYS A 1 767 ? 10.963 -12.680 -22.409 1.00 89.94 767 CYS A N 1
ATOM 6030 C CA . CYS A 1 767 ? 10.133 -13.859 -22.660 1.00 89.94 767 CYS A CA 1
ATOM 6031 C C . CYS A 1 767 ? 10.909 -15.008 -23.326 1.00 89.94 767 CYS A C 1
ATOM 6033 O O . CYS A 1 767 ? 10.360 -16.097 -23.507 1.00 89.94 767 CYS A O 1
ATOM 6035 N N . ALA A 1 768 ? 12.156 -14.780 -23.753 1.00 87.06 768 ALA A N 1
ATOM 6036 C CA . ALA A 1 768 ? 12.952 -15.811 -24.395 1.00 87.06 768 ALA A CA 1
ATOM 6037 C C . ALA A 1 768 ? 13.309 -16.923 -23.390 1.00 87.06 768 ALA A C 1
ATOM 6039 O O . ALA A 1 768 ? 13.789 -16.630 -22.295 1.00 87.06 768 ALA A O 1
ATOM 6040 N N . PRO A 1 769 ? 13.139 -18.204 -23.761 1.00 82.62 769 PRO A N 1
ATOM 6041 C CA . PRO A 1 769 ? 13.390 -19.308 -22.848 1.00 82.62 769 PRO A CA 1
ATOM 6042 C C . PRO A 1 769 ? 14.875 -19.426 -22.506 1.00 82.62 769 PRO A C 1
ATOM 6044 O O . PRO A 1 769 ? 15.755 -19.183 -23.343 1.00 82.62 769 PRO A O 1
ATOM 6047 N N . GLU A 1 770 ? 15.161 -19.867 -21.282 1.00 80.88 770 GLU A N 1
ATOM 6048 C CA . GLU A 1 770 ? 16.532 -20.008 -20.814 1.00 80.88 770 GLU A CA 1
ATOM 6049 C C . GLU A 1 770 ? 17.350 -21.007 -21.640 1.00 80.88 770 GLU A C 1
ATOM 6051 O O . GLU A 1 770 ? 16.872 -22.044 -22.113 1.00 80.88 770 GLU A O 1
ATOM 6056 N N . LYS A 1 771 ? 18.654 -20.727 -21.756 1.00 79.56 771 LYS A N 1
ATOM 6057 C CA . LYS A 1 771 ? 19.584 -21.558 -22.530 1.00 79.56 771 LYS A CA 1
ATOM 6058 C C . LYS A 1 771 ? 19.555 -23.015 -22.078 1.00 79.56 771 LYS A C 1
ATOM 6060 O O . LYS A 1 771 ? 19.611 -23.893 -22.932 1.00 79.56 771 LYS A O 1
ATOM 6065 N N . HIS A 1 772 ? 19.477 -23.293 -20.780 1.00 80.81 772 HIS A N 1
ATOM 6066 C CA . HIS A 1 772 ? 19.513 -24.662 -20.271 1.00 80.81 772 HIS A CA 1
ATOM 6067 C C . HIS A 1 772 ? 18.292 -25.487 -20.734 1.00 80.81 772 HIS A C 1
ATOM 6069 O O . HIS A 1 772 ? 18.459 -26.633 -21.142 1.00 80.81 772 HIS A O 1
ATOM 6075 N N . LEU A 1 773 ? 17.098 -24.881 -20.799 1.00 77.88 773 LEU A N 1
ATOM 6076 C CA . LEU A 1 773 ? 15.861 -25.511 -21.287 1.00 77.88 773 LEU A CA 1
ATOM 6077 C C . LEU A 1 773 ? 15.925 -25.843 -22.780 1.00 77.88 773 LEU A C 1
ATOM 6079 O O . LEU A 1 773 ? 15.439 -26.888 -23.217 1.00 77.88 773 LEU A O 1
ATOM 6083 N N . ILE A 1 774 ? 16.566 -24.966 -23.556 1.00 74.56 774 ILE A N 1
ATOM 6084 C CA . ILE A 1 774 ? 16.793 -25.168 -24.990 1.00 74.56 774 ILE A CA 1
ATOM 6085 C C . ILE A 1 774 ? 17.763 -26.336 -25.217 1.00 74.56 774 ILE A C 1
ATOM 6087 O O . ILE A 1 774 ? 17.508 -27.180 -26.073 1.00 74.56 774 ILE A O 1
ATOM 6091 N N . HIS A 1 775 ? 18.859 -26.409 -24.452 1.00 75.31 775 HIS A N 1
ATOM 6092 C CA . HIS A 1 775 ? 19.810 -27.526 -24.543 1.00 75.31 775 HIS A CA 1
ATOM 6093 C C . HIS A 1 775 ? 19.209 -28.844 -24.031 1.00 75.31 775 HIS A C 1
ATOM 6095 O O . HIS A 1 775 ? 19.555 -29.901 -24.548 1.00 75.31 775 HIS A O 1
ATOM 6101 N N . ALA A 1 776 ? 18.275 -28.782 -23.077 1.00 79.31 776 ALA A N 1
ATOM 6102 C CA . ALA A 1 776 ? 17.515 -29.931 -22.586 1.00 79.31 776 ALA A CA 1
ATOM 6103 C C . ALA A 1 776 ? 16.446 -30.441 -23.576 1.00 79.31 776 ALA A C 1
ATOM 6105 O O . ALA A 1 776 ? 15.776 -31.431 -23.293 1.00 79.31 776 ALA A O 1
ATOM 6106 N N . GLY A 1 777 ? 16.262 -29.786 -24.729 1.00 77.75 777 GLY A N 1
ATOM 6107 C CA . GLY A 1 777 ? 15.368 -30.263 -25.785 1.00 77.75 777 GLY A CA 1
ATOM 6108 C C . GLY A 1 777 ? 13.874 -30.117 -25.481 1.00 77.75 777 GLY A C 1
ATOM 6109 O O . GLY A 1 777 ? 13.064 -30.789 -26.119 1.00 77.75 777 GLY A O 1
ATOM 6110 N N . LYS A 1 778 ? 13.472 -29.254 -24.533 1.00 82.62 778 LYS A N 1
ATOM 6111 C CA . LYS A 1 778 ? 12.045 -29.008 -24.265 1.00 82.62 778 LYS A CA 1
ATOM 6112 C C . LYS A 1 778 ? 11.369 -28.424 -25.514 1.00 82.62 778 LYS A C 1
ATOM 6114 O O . LYS A 1 778 ? 11.721 -27.334 -25.966 1.00 82.62 778 LYS A O 1
ATOM 6119 N N . GLY A 1 779 ? 10.374 -29.137 -26.049 1.00 81.69 779 GLY A N 1
ATOM 6120 C CA . GLY A 1 779 ? 9.703 -28.778 -27.305 1.00 81.69 779 GLY A CA 1
ATOM 6121 C C . GLY A 1 779 ? 9.109 -27.365 -27.315 1.00 81.69 779 GLY A C 1
ATOM 6122 O O . GLY A 1 779 ? 9.259 -26.651 -28.305 1.00 81.69 779 GLY A O 1
ATOM 6123 N N . GLU A 1 780 ? 8.509 -26.921 -26.207 1.00 80.12 780 GLU A N 1
ATOM 6124 C CA . GLU A 1 780 ? 7.879 -25.595 -26.125 1.00 80.12 780 GLU A CA 1
ATOM 6125 C C . GLU A 1 780 ? 8.905 -24.449 -26.179 1.00 80.12 780 GLU A C 1
ATOM 6127 O O . GLU A 1 780 ? 8.732 -23.495 -26.937 1.00 80.12 780 GLU A O 1
ATOM 6132 N N . ALA A 1 781 ? 10.043 -24.593 -25.492 1.00 82.94 781 ALA A N 1
ATOM 6133 C CA . ALA A 1 781 ? 11.138 -23.623 -25.540 1.00 82.94 781 ALA A CA 1
ATOM 6134 C C . ALA A 1 781 ? 11.728 -23.480 -26.958 1.00 82.94 781 ALA A C 1
ATOM 6136 O O . ALA A 1 781 ? 12.053 -22.378 -27.408 1.00 82.94 781 ALA A O 1
ATOM 6137 N N . ILE A 1 782 ? 11.839 -24.585 -27.704 1.00 86.12 782 ILE A N 1
ATOM 6138 C CA . ILE A 1 782 ? 12.316 -24.560 -29.095 1.00 86.12 782 ILE A CA 1
ATOM 6139 C C . ILE A 1 782 ? 11.308 -23.840 -30.000 1.00 86.12 782 ILE A C 1
ATOM 6141 O O . ILE A 1 782 ? 11.714 -23.027 -30.834 1.00 86.12 782 ILE A O 1
ATOM 6145 N N . ARG A 1 783 ? 10.004 -24.093 -29.818 1.00 87.44 783 ARG A N 1
ATOM 6146 C CA . ARG A 1 783 ? 8.934 -23.426 -30.576 1.00 87.44 783 ARG A CA 1
ATOM 6147 C C . ARG A 1 783 ? 8.938 -21.917 -30.348 1.00 87.44 783 ARG A C 1
ATOM 6149 O O . ARG A 1 783 ? 8.952 -21.169 -31.320 1.00 87.44 783 ARG A O 1
ATOM 6156 N N . ILE A 1 784 ? 9.007 -21.468 -29.095 1.00 85.81 784 ILE A N 1
ATOM 6157 C CA . ILE A 1 784 ? 9.048 -20.035 -28.755 1.00 85.81 784 ILE A CA 1
ATOM 6158 C C . ILE A 1 784 ? 10.290 -19.371 -29.347 1.00 85.81 784 ILE A C 1
ATOM 6160 O O . ILE A 1 784 ? 10.188 -18.328 -29.990 1.00 85.81 784 ILE A O 1
ATOM 6164 N N . LYS A 1 785 ? 11.461 -20.005 -29.226 1.00 86.12 785 LYS A N 1
ATOM 6165 C CA . LYS A 1 785 ? 12.700 -19.513 -29.844 1.00 86.12 785 LYS A CA 1
ATOM 6166 C C . LYS A 1 785 ? 12.569 -19.345 -31.362 1.00 86.12 785 LYS A C 1
ATOM 6168 O O . LYS A 1 785 ? 13.101 -18.380 -31.909 1.00 86.12 785 LYS A O 1
ATOM 6173 N N . ALA A 1 786 ? 11.909 -20.281 -32.045 1.00 86.44 786 ALA A N 1
ATOM 6174 C CA . ALA A 1 786 ? 11.677 -20.189 -33.484 1.00 86.44 786 ALA A CA 1
ATOM 6175 C C . ALA A 1 786 ? 10.756 -19.008 -33.828 1.00 86.44 786 ALA A C 1
ATOM 6177 O O . ALA A 1 786 ? 11.076 -18.245 -34.736 1.00 86.44 786 ALA A O 1
ATOM 6178 N N . ILE A 1 787 ? 9.685 -18.809 -33.054 1.00 87.81 787 ILE A N 1
ATOM 6179 C CA . ILE A 1 787 ? 8.745 -17.698 -33.250 1.00 87.81 787 ILE A CA 1
ATOM 6180 C C . ILE A 1 787 ? 9.433 -16.339 -33.048 1.00 87.81 787 ILE A C 1
ATOM 6182 O O . ILE A 1 787 ? 9.329 -15.461 -33.903 1.00 87.81 787 ILE A O 1
ATOM 6186 N N . LEU A 1 788 ? 10.202 -16.173 -31.967 1.00 87.38 788 LEU A N 1
ATOM 6187 C CA . LEU A 1 788 ? 10.934 -14.927 -31.703 1.00 87.38 788 LEU A CA 1
ATOM 6188 C C . LEU A 1 788 ? 11.930 -14.596 -32.825 1.00 87.38 788 LEU A C 1
ATOM 6190 O O . LEU A 1 788 ? 12.073 -13.438 -33.204 1.00 87.38 788 LEU A O 1
ATOM 6194 N N . ARG A 1 789 ? 12.573 -15.617 -33.408 1.00 86.19 789 ARG A N 1
ATOM 6195 C CA . ARG A 1 789 ? 13.477 -15.453 -34.557 1.00 86.19 789 ARG A CA 1
ATOM 6196 C C . ARG A 1 789 ? 12.771 -15.098 -35.861 1.00 86.19 789 ARG A C 1
ATOM 6198 O O . ARG A 1 789 ? 13.391 -14.449 -36.694 1.00 86.19 789 ARG A O 1
ATOM 6205 N N . SER A 1 790 ? 11.527 -15.535 -36.052 1.00 86.56 790 SER A N 1
ATOM 6206 C CA . SER A 1 790 ? 10.739 -15.144 -37.227 1.00 86.56 790 SER A CA 1
ATOM 6207 C C . SER A 1 790 ? 10.184 -13.725 -37.128 1.00 86.56 790 SER A C 1
ATOM 6209 O O . SER A 1 790 ? 10.022 -13.082 -38.155 1.00 86.56 790 SER A O 1
ATOM 6211 N N . LEU A 1 791 ? 9.907 -13.237 -35.913 1.00 84.88 791 LEU A N 1
ATOM 6212 C CA . LEU A 1 791 ? 9.346 -11.900 -35.698 1.00 84.88 791 LEU A CA 1
ATOM 6213 C C . LEU A 1 791 ? 10.384 -10.786 -35.882 1.00 84.88 791 LEU A C 1
ATOM 6215 O O . LEU A 1 791 ? 10.053 -9.737 -36.424 1.00 84.88 791 LEU A O 1
ATOM 6219 N N . VAL A 1 792 ? 11.625 -10.999 -35.428 1.00 85.00 792 VAL A N 1
ATOM 6220 C CA . VAL A 1 792 ? 12.697 -9.994 -35.510 1.00 85.00 792 VAL A CA 1
ATOM 6221 C C . VAL A 1 792 ? 13.933 -10.606 -36.175 1.00 85.00 792 VAL A C 1
ATOM 6223 O O . VAL A 1 792 ? 14.671 -11.362 -35.530 1.00 85.00 792 VAL A O 1
ATOM 6226 N N . PRO A 1 793 ? 14.186 -10.290 -37.459 1.00 85.06 793 PRO A N 1
ATOM 6227 C CA . PRO A 1 793 ? 15.384 -10.732 -38.161 1.00 85.06 793 PRO A CA 1
ATOM 6228 C C . PRO A 1 793 ? 16.670 -10.201 -37.513 1.00 85.06 793 PRO A C 1
ATOM 6230 O O . PRO A 1 793 ? 16.719 -9.100 -36.966 1.00 85.06 793 PRO A O 1
ATOM 6233 N N . VAL A 1 794 ? 17.761 -10.967 -37.621 1.00 82.75 794 VAL A N 1
ATOM 6234 C CA . VAL A 1 794 ? 19.083 -10.551 -37.103 1.00 82.75 794 VAL A CA 1
ATOM 6235 C C . VAL A 1 794 ? 19.603 -9.307 -37.832 1.00 82.75 794 VAL A C 1
ATOM 6237 O O . VAL A 1 794 ? 20.264 -8.467 -37.226 1.00 82.75 794 VAL A O 1
ATOM 6240 N N . GLU A 1 795 ? 19.278 -9.176 -39.117 1.00 83.12 795 GLU A N 1
ATOM 6241 C CA . GLU A 1 795 ? 19.650 -8.043 -39.971 1.00 83.12 795 GLU A CA 1
ATOM 6242 C C . GLU A 1 795 ? 19.093 -6.718 -39.436 1.00 83.12 795 GLU A C 1
ATOM 6244 O O . GLU A 1 795 ? 19.823 -5.727 -39.366 1.00 83.12 795 GLU A O 1
ATOM 6249 N N . ASP A 1 796 ? 17.845 -6.725 -38.961 1.00 85.00 796 ASP A N 1
ATOM 6250 C CA . ASP A 1 796 ? 17.204 -5.559 -38.355 1.00 85.00 796 ASP A CA 1
ATOM 6251 C C . ASP A 1 796 ? 17.916 -5.135 -37.066 1.00 85.00 796 ASP A C 1
ATOM 6253 O O . ASP A 1 796 ? 18.199 -3.952 -36.881 1.00 85.00 796 ASP A O 1
ATOM 6257 N N . LEU A 1 797 ? 18.288 -6.087 -36.202 1.00 83.62 797 LEU A N 1
ATOM 6258 C CA . LEU A 1 797 ? 19.031 -5.792 -34.969 1.00 83.62 797 LEU A CA 1
ATOM 6259 C C . LEU A 1 797 ? 20.405 -5.175 -35.262 1.00 83.62 797 LEU A C 1
ATOM 6261 O O . LEU A 1 797 ? 20.778 -4.178 -34.645 1.00 83.62 797 LEU A O 1
ATOM 6265 N N . VAL A 1 798 ? 21.149 -5.734 -36.220 1.00 82.38 798 VAL A N 1
ATOM 6266 C CA . VAL A 1 798 ? 22.450 -5.189 -36.644 1.00 82.38 798 VAL A CA 1
ATOM 6267 C C . VAL A 1 798 ? 22.280 -3.789 -37.233 1.00 82.38 798 VAL A C 1
ATOM 6269 O O . VAL A 1 798 ? 23.050 -2.883 -36.910 1.00 82.38 798 VAL A O 1
ATOM 6272 N N . GLY A 1 799 ? 21.249 -3.587 -38.055 1.00 81.25 799 GLY A N 1
ATOM 6273 C CA . GLY A 1 799 ? 20.931 -2.294 -38.646 1.00 81.25 799 GLY A CA 1
ATOM 6274 C C . GLY A 1 799 ? 20.600 -1.229 -37.602 1.00 81.25 799 GLY A C 1
ATOM 6275 O O . GLY A 1 799 ? 21.075 -0.102 -37.727 1.00 81.25 799 GLY A O 1
ATOM 6276 N N . VAL A 1 800 ? 19.836 -1.584 -36.564 1.00 83.75 800 VAL A N 1
ATOM 6277 C CA . VAL A 1 800 ? 19.477 -0.684 -35.457 1.00 83.75 800 VAL A CA 1
ATOM 6278 C C . VAL A 1 800 ? 20.705 -0.314 -34.622 1.00 83.75 800 VAL A C 1
ATOM 6280 O O . VAL A 1 800 ? 20.903 0.860 -34.319 1.00 83.75 800 VAL A O 1
ATOM 6283 N N . ILE A 1 801 ? 21.576 -1.279 -34.306 1.00 81.44 801 ILE A N 1
ATOM 6284 C CA . ILE A 1 801 ? 22.836 -1.027 -33.578 1.00 81.44 801 ILE A CA 1
ATOM 6285 C C . ILE A 1 801 ? 23.775 -0.114 -34.385 1.00 81.44 801 ILE A C 1
ATOM 6287 O O . ILE A 1 801 ? 24.536 0.661 -33.809 1.00 81.44 801 ILE A O 1
ATOM 6291 N N . SER A 1 802 ? 23.700 -0.176 -35.715 1.00 79.19 802 SER A N 1
ATOM 6292 C CA . SER A 1 802 ? 24.539 0.605 -36.631 1.00 79.19 802 SER A CA 1
ATOM 6293 C C . SER A 1 802 ? 24.054 2.046 -36.859 1.00 79.19 802 SER A C 1
ATOM 6295 O O . SER A 1 802 ? 24.672 2.777 -37.637 1.00 79.19 802 SER A O 1
ATOM 6297 N N . ILE A 1 803 ? 22.953 2.479 -36.230 1.00 78.75 803 ILE A N 1
ATOM 6298 C CA . ILE A 1 803 ? 22.447 3.854 -36.355 1.00 78.75 803 ILE A CA 1
ATOM 6299 C C . ILE A 1 803 ? 23.450 4.832 -35.699 1.00 78.75 803 ILE A C 1
ATOM 6301 O O . ILE A 1 803 ? 23.785 4.672 -34.525 1.00 78.75 803 ILE A O 1
ATOM 6305 N N . PRO A 1 804 ? 23.944 5.858 -36.423 1.00 59.66 804 PRO A N 1
ATOM 6306 C CA . PRO A 1 804 ? 24.971 6.765 -35.914 1.00 59.66 804 PRO A CA 1
ATOM 6307 C C . PRO A 1 804 ? 24.434 7.721 -34.838 1.00 59.66 804 PRO A C 1
ATOM 6309 O O . PRO A 1 804 ? 23.426 8.401 -35.035 1.00 59.66 804 PRO A O 1
ATOM 6312 N N . PHE A 1 805 ? 25.163 7.837 -33.724 1.00 52.22 805 PHE A N 1
ATOM 6313 C CA . PHE A 1 805 ? 24.902 8.817 -32.666 1.00 52.22 805 PHE A CA 1
ATOM 6314 C C . PHE A 1 805 ? 25.566 10.161 -32.999 1.00 52.22 805 PHE A C 1
ATOM 6316 O O . PHE A 1 805 ? 26.787 10.244 -33.132 1.00 52.22 805 PHE A O 1
ATOM 6323 N N . PHE A 1 806 ? 24.779 11.232 -33.117 1.00 42.22 806 PHE A N 1
ATOM 6324 C CA . PHE A 1 806 ? 25.297 12.585 -33.347 1.00 42.22 806 PHE A CA 1
ATOM 6325 C C . PHE A 1 806 ? 25.718 13.241 -32.029 1.00 42.22 806 PHE A C 1
ATOM 6327 O O . PHE A 1 806 ? 24.920 13.939 -31.415 1.00 42.22 806 PHE A O 1
ATOM 6334 N N . ILE A 1 807 ? 26.968 13.056 -31.605 1.00 36.41 807 ILE A N 1
ATOM 6335 C CA . ILE A 1 807 ? 27.531 13.828 -30.487 1.00 36.41 807 ILE A CA 1
ATOM 6336 C C . ILE A 1 807 ? 27.744 15.277 -30.973 1.00 36.41 807 ILE A C 1
ATOM 6338 O O . ILE A 1 807 ? 28.455 15.470 -31.963 1.00 36.41 807 ILE A O 1
ATOM 6342 N N . PRO A 1 808 ? 27.161 16.308 -30.333 1.00 29.64 808 PRO A N 1
ATOM 6343 C CA . PRO A 1 808 ? 27.400 17.695 -30.721 1.00 29.64 808 PRO A CA 1
ATOM 6344 C C . PRO A 1 808 ? 28.854 18.078 -30.457 1.00 29.64 808 PRO A C 1
ATOM 6346 O O . PRO A 1 808 ? 29.290 18.235 -29.319 1.00 29.64 808 PRO A O 1
ATOM 6349 N N . SER A 1 809 ? 29.624 18.266 -31.523 1.00 28.44 809 SER A N 1
ATOM 6350 C CA . SER A 1 809 ? 30.949 18.867 -31.441 1.00 28.44 809 SER A CA 1
ATOM 6351 C C . SER A 1 809 ? 30.813 20.366 -31.149 1.00 28.44 809 SER A C 1
ATOM 6353 O O . SER A 1 809 ? 30.463 21.141 -32.040 1.00 28.44 809 SER A O 1
ATOM 6355 N N . LEU A 1 810 ? 31.090 20.775 -29.907 1.00 30.73 810 LEU A N 1
ATOM 6356 C CA . LEU A 1 810 ? 31.217 22.179 -29.502 1.00 30.73 810 LEU A CA 1
ATOM 6357 C C . LEU A 1 810 ? 32.215 22.914 -30.414 1.00 30.73 810 LEU A C 1
ATOM 6359 O O . LEU A 1 810 ? 33.402 22.578 -30.456 1.00 30.73 810 LEU A O 1
ATOM 6363 N N . LYS A 1 811 ? 31.748 23.961 -31.106 1.00 33.69 811 LYS A N 1
ATOM 6364 C CA . LYS A 1 811 ? 32.619 25.042 -31.582 1.00 33.69 811 LYS A CA 1
ATOM 6365 C C . LYS A 1 811 ? 33.235 25.686 -30.339 1.00 33.69 811 LYS A C 1
ATOM 6367 O O . LYS A 1 811 ? 32.549 26.385 -29.603 1.00 33.69 811 LYS A O 1
ATOM 6372 N N . LYS A 1 812 ? 34.497 25.371 -30.055 1.00 30.56 812 LYS A N 1
ATOM 6373 C CA . LYS A 1 812 ? 35.229 25.928 -28.917 1.00 30.56 812 LYS A CA 1
ATOM 6374 C C . LYS A 1 812 ? 35.857 27.248 -29.357 1.00 30.56 812 LYS A C 1
ATOM 6376 O O . LYS A 1 812 ? 36.907 27.241 -29.997 1.00 30.56 812 LYS A O 1
ATOM 6381 N N . ASP A 1 813 ? 35.191 28.355 -29.043 1.00 24.72 813 ASP A N 1
ATOM 6382 C CA . ASP A 1 813 ? 35.826 29.669 -29.058 1.00 24.72 813 ASP A CA 1
ATOM 6383 C C . ASP A 1 813 ? 36.953 29.697 -28.014 1.00 24.72 813 ASP A C 1
ATOM 6385 O O . ASP A 1 813 ? 36.856 29.127 -26.923 1.00 24.72 813 ASP A O 1
ATOM 6389 N N . PHE A 1 814 ? 38.071 30.296 -28.411 1.00 27.61 814 PHE A N 1
ATOM 6390 C CA . PHE A 1 814 ? 39.318 30.372 -27.663 1.00 27.61 814 PHE A CA 1
ATOM 6391 C C . PHE A 1 814 ? 39.150 31.110 -26.329 1.00 27.61 814 PHE A C 1
ATOM 6393 O O . PHE A 1 814 ? 39.079 32.334 -26.321 1.00 27.61 814 PHE A O 1
ATOM 6400 N N . ILE A 1 815 ? 39.235 30.384 -25.210 1.00 26.02 815 ILE A N 1
ATOM 6401 C CA . ILE A 1 815 ? 39.798 30.888 -23.947 1.00 26.02 815 ILE A CA 1
ATOM 6402 C C . ILE A 1 815 ? 40.621 29.752 -23.324 1.00 26.02 815 ILE A C 1
ATOM 6404 O O . ILE A 1 815 ? 40.103 28.674 -23.035 1.00 26.02 815 ILE A O 1
ATOM 6408 N N . SER A 1 816 ? 41.924 29.983 -23.166 1.00 30.80 816 SER A N 1
ATOM 6409 C CA . SER A 1 816 ? 42.849 29.094 -22.455 1.00 30.80 816 SER A CA 1
ATOM 6410 C C . SER A 1 816 ? 42.477 28.996 -20.970 1.00 30.80 816 SER A C 1
ATOM 6412 O O . SER A 1 816 ? 42.262 30.028 -20.337 1.00 30.80 816 SER A O 1
ATOM 6414 N N . PRO A 1 817 ? 42.499 27.789 -20.383 1.00 25.77 817 PRO A N 1
ATOM 6415 C CA . PRO A 1 817 ? 43.279 27.614 -19.158 1.00 25.77 817 PRO A CA 1
ATOM 6416 C C . PRO A 1 817 ? 44.051 26.285 -19.134 1.00 25.77 817 PRO A C 1
ATOM 6418 O O . PRO A 1 817 ? 43.756 25.341 -19.865 1.00 25.77 817 PRO A O 1
ATOM 6421 N N . GLY A 1 818 ? 45.109 26.261 -18.326 1.00 24.08 818 GLY A N 1
ATOM 6422 C CA . GLY A 1 818 ? 46.053 25.156 -18.219 1.00 24.08 818 GLY A CA 1
ATOM 6423 C C . GLY A 1 818 ? 45.585 23.963 -17.379 1.00 24.08 818 GLY A C 1
ATOM 6424 O O . GLY A 1 818 ? 44.459 23.895 -16.898 1.00 24.08 818 GLY A O 1
ATOM 6425 N N . SER A 1 819 ? 46.559 23.071 -17.175 1.00 25.27 819 SER A N 1
ATOM 6426 C CA . SER A 1 819 ? 46.603 21.865 -16.325 1.00 25.27 819 SER A CA 1
ATOM 6427 C C . SER A 1 819 ? 45.880 20.588 -16.797 1.00 25.27 819 SER A C 1
ATOM 6429 O O . SER A 1 819 ? 44.681 20.406 -16.647 1.00 25.27 819 SER A O 1
ATOM 6431 N N . SER A 1 820 ? 46.733 19.661 -17.261 1.00 30.08 820 SER A N 1
ATOM 6432 C CA . SER A 1 820 ? 46.749 18.211 -16.990 1.00 30.08 820 SER A CA 1
ATOM 6433 C C . SER A 1 820 ? 45.564 17.331 -17.410 1.00 30.08 820 SER A C 1
ATOM 6435 O O . SER A 1 820 ? 44.681 17.033 -16.614 1.00 30.08 820 SER A O 1
ATOM 6437 N N . SER A 1 821 ? 45.661 16.759 -18.616 1.00 25.73 821 SER A N 1
ATOM 6438 C CA . SER A 1 821 ? 45.516 15.308 -18.859 1.00 25.73 821 SER A CA 1
ATOM 6439 C C . SER A 1 821 ? 45.773 14.961 -20.337 1.00 25.73 821 SER A C 1
ATOM 6441 O O . SER A 1 821 ? 45.099 15.443 -21.239 1.00 25.73 821 SER A O 1
ATOM 6443 N N . GLY A 1 822 ? 46.802 14.141 -20.579 1.00 31.02 822 GLY A N 1
ATOM 6444 C CA . GLY A 1 822 ? 46.848 13.070 -21.590 1.00 31.02 822 GLY A CA 1
ATOM 6445 C C . GLY A 1 822 ? 46.540 13.303 -23.079 1.00 31.02 822 GLY A C 1
ATOM 6446 O O . GLY A 1 822 ? 46.482 12.316 -23.802 1.00 31.02 822 GLY A O 1
ATOM 6447 N N . GLY A 1 823 ? 46.343 14.521 -23.582 1.00 24.95 823 GLY A N 1
ATOM 6448 C CA . GLY A 1 823 ? 46.276 14.779 -25.027 1.00 24.95 823 GLY A CA 1
ATOM 6449 C C . GLY A 1 823 ? 47.678 14.926 -25.617 1.00 24.95 823 GLY A C 1
ATOM 6450 O O . GLY A 1 823 ? 48.478 15.659 -25.042 1.00 24.95 823 GLY A O 1
ATOM 6451 N N . SER A 1 824 ? 47.981 14.262 -26.742 1.00 31.45 824 SER A N 1
ATOM 6452 C CA . SER A 1 824 ? 49.258 14.380 -27.465 1.00 31.45 824 SER A CA 1
ATOM 6453 C C . SER A 1 824 ? 49.645 15.849 -27.651 1.00 31.45 824 SER A C 1
ATOM 6455 O O . SER A 1 824 ? 49.130 16.554 -28.523 1.00 31.45 824 SER A O 1
ATOM 6457 N N . VAL A 1 825 ? 50.538 16.320 -26.780 1.00 31.52 825 VAL A N 1
ATOM 6458 C CA . VAL A 1 825 ? 51.038 17.689 -26.768 1.00 31.52 825 VAL A CA 1
ATOM 6459 C C . VAL A 1 825 ? 51.939 17.843 -27.983 1.00 31.52 825 VAL A C 1
ATOM 6461 O O . VAL A 1 825 ? 53.063 17.349 -28.020 1.00 31.52 825 VAL A O 1
ATOM 6464 N N . MET A 1 826 ? 51.437 18.540 -28.998 1.00 38.34 826 MET A N 1
ATOM 6465 C CA . MET A 1 826 ? 52.289 19.126 -30.023 1.00 38.34 826 MET A CA 1
ATOM 6466 C C . MET A 1 826 ? 53.174 20.172 -29.337 1.00 38.34 826 MET A C 1
ATOM 6468 O O . MET A 1 826 ? 52.683 21.221 -28.921 1.00 38.34 826 MET A O 1
ATOM 6472 N N . LEU A 1 827 ? 54.474 19.908 -29.233 1.00 41.50 827 LEU A N 1
ATOM 6473 C CA . LEU A 1 827 ? 55.442 20.948 -28.905 1.00 41.50 827 LEU A CA 1
ATOM 6474 C C . LEU A 1 827 ? 55.601 21.848 -30.136 1.00 41.50 827 LEU A C 1
ATOM 6476 O O . LEU A 1 827 ? 55.906 21.389 -31.235 1.00 41.50 827 LEU A O 1
ATOM 6480 N N . SER A 1 828 ? 55.335 23.140 -29.969 1.00 32.91 828 SER A N 1
ATOM 6481 C CA . SER A 1 828 ? 55.536 24.159 -30.999 1.00 32.91 828 SER A CA 1
ATOM 6482 C C . SER A 1 828 ? 56.981 24.134 -31.520 1.00 32.91 828 SER A C 1
ATOM 6484 O O . SER A 1 828 ? 57.910 24.377 -30.753 1.00 32.91 828 SER A O 1
ATOM 6486 N N . HIS A 1 829 ? 57.176 23.904 -32.825 1.00 44.88 829 HIS A N 1
ATOM 6487 C CA . HIS A 1 829 ? 58.486 23.830 -33.506 1.00 44.88 829 HIS A CA 1
ATOM 6488 C C . HIS A 1 829 ? 59.301 25.146 -33.522 1.00 44.88 829 HIS A C 1
ATOM 6490 O O . HIS A 1 829 ? 60.280 25.266 -34.259 1.00 44.88 829 HIS A O 1
ATOM 6496 N N . THR A 1 830 ? 58.907 26.161 -32.752 1.00 45.53 830 THR A N 1
ATOM 6497 C CA . THR A 1 830 ? 59.455 27.522 -32.830 1.00 45.53 830 THR A CA 1
ATOM 6498 C C . THR A 1 830 ? 60.606 27.807 -31.864 1.00 45.53 830 THR A C 1
ATOM 6500 O O . THR A 1 830 ? 61.242 28.843 -32.021 1.00 45.53 830 THR A O 1
ATOM 6503 N N . SER A 1 831 ? 60.918 26.928 -30.902 1.00 49.06 831 SER A N 1
ATOM 6504 C CA . SER A 1 831 ? 61.929 27.211 -29.861 1.00 49.06 831 SER A CA 1
ATOM 6505 C C . SER A 1 831 ? 63.227 26.395 -29.936 1.00 49.06 831 SER A C 1
ATOM 6507 O O . SER A 1 831 ? 64.139 26.666 -29.161 1.00 49.06 831 SER A O 1
ATOM 6509 N N . VAL A 1 832 ? 63.347 25.423 -30.850 1.00 62.06 832 VAL A N 1
ATOM 6510 C CA . VAL A 1 832 ? 64.541 24.560 -30.961 1.00 62.06 832 VAL A CA 1
ATOM 6511 C C . VAL A 1 832 ? 65.281 24.851 -32.268 1.00 62.06 832 VAL A C 1
ATOM 6513 O O . VAL A 1 832 ? 64.773 24.577 -33.359 1.00 62.06 832 VAL A O 1
ATOM 6516 N N . THR A 1 833 ? 66.484 25.418 -32.166 1.00 63.84 833 THR A N 1
ATOM 6517 C CA . THR A 1 833 ? 67.395 25.626 -33.298 1.00 63.84 833 THR A CA 1
ATOM 6518 C C . THR A 1 833 ? 68.188 24.348 -33.575 1.00 63.84 833 THR A C 1
ATOM 6520 O O . THR A 1 833 ? 68.637 23.663 -32.658 1.00 63.84 833 THR A O 1
ATOM 6523 N N . VAL A 1 834 ? 68.330 23.989 -34.853 1.00 70.88 834 VAL A N 1
ATOM 6524 C CA . VAL A 1 834 ? 69.151 22.839 -35.258 1.00 70.88 834 VAL A CA 1
ATOM 6525 C C . VAL A 1 834 ? 70.617 23.287 -35.268 1.00 70.88 834 VAL A C 1
ATOM 6527 O O . VAL A 1 834 ? 70.898 24.316 -35.880 1.00 70.88 834 VAL A O 1
ATOM 6530 N N . PRO A 1 835 ? 71.548 22.562 -34.621 1.00 75.81 835 PRO A N 1
ATOM 6531 C CA . PRO A 1 835 ? 72.973 22.884 -34.670 1.00 75.81 835 PRO A CA 1
ATOM 6532 C C . PRO A 1 835 ? 73.522 22.942 -36.104 1.00 75.81 835 PRO A C 1
ATOM 6534 O O . PRO A 1 835 ? 73.207 22.072 -36.919 1.00 75.81 835 PRO A O 1
ATOM 6537 N N . GLU A 1 836 ? 74.405 23.904 -36.392 1.00 66.75 836 GLU A N 1
ATOM 6538 C CA . GLU A 1 836 ? 75.034 24.088 -37.717 1.00 66.75 836 GLU A CA 1
ATOM 6539 C C . GLU A 1 836 ? 75.783 22.827 -38.200 1.00 66.75 836 GLU A C 1
ATOM 6541 O O . GLU A 1 836 ? 75.837 22.523 -39.391 1.00 66.75 836 GLU A O 1
ATOM 6546 N N . THR A 1 837 ? 76.273 22.003 -37.268 1.00 65.50 837 THR A N 1
ATOM 6547 C CA . THR A 1 837 ? 76.927 20.709 -37.539 1.00 65.50 837 THR A CA 1
ATOM 6548 C C . THR A 1 837 ? 76.011 19.663 -38.188 1.00 65.50 837 THR A C 1
ATOM 6550 O O . THR A 1 837 ? 76.503 18.703 -38.790 1.00 65.50 837 THR A O 1
ATOM 6553 N N . LEU A 1 838 ? 74.687 19.828 -38.094 1.00 74.62 838 LEU A N 1
ATOM 6554 C CA . LEU A 1 838 ? 73.689 18.961 -38.726 1.00 74.62 838 LEU A CA 1
ATOM 6555 C C . LEU A 1 838 ? 73.184 19.513 -40.065 1.00 74.62 838 LEU A C 1
ATOM 6557 O O . LEU A 1 838 ? 72.550 18.771 -40.813 1.00 74.62 838 LEU A O 1
ATOM 6561 N N . GLU A 1 839 ? 73.488 20.759 -40.436 1.00 73.75 839 GLU A N 1
ATOM 6562 C CA . GLU A 1 839 ? 73.069 21.309 -41.735 1.00 73.75 839 GLU A CA 1
ATOM 6563 C C . GLU A 1 839 ? 73.731 20.582 -42.909 1.00 73.75 839 GLU A C 1
ATOM 6565 O O . GLU A 1 839 ? 73.077 20.280 -43.911 1.00 73.75 839 GLU A O 1
ATOM 6570 N N . TYR A 1 840 ? 74.999 20.193 -42.744 1.00 76.19 840 TYR A N 1
ATOM 6571 C CA . TYR A 1 840 ? 75.699 19.331 -43.696 1.00 76.19 840 TYR A CA 1
ATOM 6572 C C . TYR A 1 840 ? 74.992 17.975 -43.866 1.00 76.19 840 TYR A C 1
ATOM 6574 O O . TYR A 1 840 ? 74.804 17.504 -44.990 1.00 76.19 840 TYR A O 1
ATOM 6582 N N . PHE A 1 841 ? 74.532 17.372 -42.764 1.00 81.19 841 PHE A N 1
ATOM 6583 C CA . PHE A 1 841 ? 73.758 16.130 -42.794 1.00 81.19 841 PHE A CA 1
ATOM 6584 C C . PHE A 1 841 ? 72.423 16.306 -43.531 1.00 81.19 841 PHE A C 1
ATOM 6586 O O . PHE A 1 841 ? 72.079 15.475 -44.370 1.00 81.19 841 PHE A O 1
ATOM 6593 N N . ILE A 1 842 ? 71.695 17.397 -43.275 1.00 80.06 842 ILE A N 1
ATOM 6594 C CA . ILE A 1 842 ? 70.416 17.696 -43.940 1.00 80.06 842 ILE A CA 1
ATOM 6595 C C . ILE A 1 842 ? 70.609 17.785 -45.455 1.00 80.06 842 ILE A C 1
ATOM 6597 O O . ILE A 1 842 ? 69.842 17.178 -46.201 1.00 80.06 842 ILE A O 1
ATOM 6601 N N . ALA A 1 843 ? 71.658 18.475 -45.912 1.00 77.12 843 ALA A N 1
ATOM 6602 C CA . ALA A 1 843 ? 71.964 18.601 -47.333 1.00 77.12 843 ALA A CA 1
ATOM 6603 C C . ALA A 1 843 ? 72.296 17.247 -47.988 1.00 77.12 843 ALA A C 1
ATOM 6605 O O . ALA A 1 843 ? 71.805 16.969 -49.082 1.00 77.12 843 ALA A O 1
ATOM 6606 N N . ARG A 1 844 ? 73.070 16.381 -47.314 1.00 76.25 844 ARG A N 1
ATOM 6607 C CA . ARG A 1 844 ? 73.404 15.034 -47.821 1.00 76.25 844 ARG A CA 1
ATOM 6608 C C . ARG A 1 844 ? 72.220 14.071 -47.791 1.00 76.25 844 ARG A C 1
ATOM 6610 O O . ARG A 1 844 ? 72.065 13.256 -48.694 1.00 76.25 844 ARG A O 1
ATOM 6617 N N . CYS A 1 845 ? 71.379 14.160 -46.766 1.00 79.06 845 CYS A N 1
ATOM 6618 C CA . CYS A 1 845 ? 70.174 13.345 -46.655 1.00 79.06 845 CYS A CA 1
ATOM 6619 C C . CYS A 1 845 ? 69.153 13.741 -47.732 1.00 79.06 845 CYS A C 1
ATOM 6621 O O . CYS A 1 845 ? 68.571 12.869 -48.375 1.00 79.06 845 CYS A O 1
ATOM 6623 N N . ALA A 1 846 ? 69.008 15.042 -48.001 1.00 80.12 846 ALA A N 1
ATOM 6624 C CA . ALA A 1 846 ? 68.187 15.559 -49.091 1.00 80.12 846 ALA A CA 1
ATOM 6625 C C . ALA A 1 846 ? 68.698 15.110 -50.472 1.00 80.12 846 ALA A C 1
ATOM 6627 O O . ALA A 1 846 ? 67.896 14.668 -51.291 1.00 80.12 846 ALA A O 1
ATOM 6628 N N . GLU A 1 847 ? 70.017 15.146 -50.706 1.00 79.12 847 GLU A N 1
ATOM 6629 C CA . GLU A 1 847 ? 70.656 14.612 -51.921 1.00 79.12 847 GLU A CA 1
ATOM 6630 C C . GLU A 1 847 ? 70.323 13.124 -52.110 1.00 79.12 847 GLU A C 1
ATOM 6632 O O . GLU A 1 847 ? 69.838 12.722 -53.165 1.00 79.12 847 GLU A O 1
ATOM 6637 N N . ASN A 1 848 ? 70.472 12.320 -51.056 1.00 80.38 848 ASN A N 1
ATOM 6638 C CA . ASN A 1 848 ? 70.197 10.887 -51.103 1.00 80.38 848 ASN A CA 1
ATOM 6639 C C . ASN A 1 848 ? 68.708 10.558 -51.340 1.00 80.38 848 ASN A C 1
ATOM 6641 O O . ASN A 1 848 ? 68.382 9.638 -52.090 1.00 80.38 848 ASN A O 1
ATOM 6645 N N . ILE A 1 849 ? 67.791 11.312 -50.724 1.00 79.56 849 ILE A N 1
ATOM 6646 C CA . ILE A 1 849 ? 66.343 11.166 -50.946 1.00 79.56 849 ILE A CA 1
ATOM 6647 C C . ILE A 1 849 ? 65.972 11.564 -52.382 1.00 79.56 849 ILE A C 1
ATOM 6649 O O . ILE A 1 849 ? 65.164 10.881 -53.014 1.00 79.56 849 ILE A O 1
ATOM 6653 N N . HIS A 1 850 ? 66.577 12.631 -52.915 1.00 80.88 850 HIS A N 1
ATOM 6654 C CA . HIS A 1 850 ? 66.372 13.081 -54.294 1.00 80.88 850 HIS A CA 1
ATOM 6655 C C . HIS A 1 850 ? 66.870 12.054 -55.314 1.00 80.88 850 HIS A C 1
ATOM 6657 O O . HIS A 1 850 ? 66.168 11.750 -56.277 1.00 80.88 850 HIS A O 1
ATOM 6663 N N . GLU A 1 851 ? 68.043 11.464 -55.090 1.00 78.00 851 GLU A N 1
ATOM 6664 C CA . GLU A 1 851 ? 68.581 10.410 -55.953 1.00 78.00 851 GLU A CA 1
ATOM 6665 C C . GLU A 1 851 ? 67.725 9.142 -55.926 1.00 78.00 851 GLU A C 1
ATOM 6667 O O . GLU A 1 851 ? 67.461 8.566 -56.982 1.00 78.00 851 GLU A O 1
ATOM 6672 N N . ASN A 1 852 ? 67.221 8.739 -54.756 1.00 80.00 852 ASN A N 1
ATOM 6673 C CA . ASN A 1 852 ? 66.324 7.589 -54.651 1.00 80.00 852 ASN A CA 1
ATOM 6674 C C . ASN A 1 852 ? 64.985 7.841 -55.365 1.00 80.00 852 ASN A C 1
ATOM 6676 O O . ASN A 1 852 ? 64.483 6.975 -56.080 1.00 80.00 852 ASN A O 1
ATOM 6680 N N . TRP A 1 853 ? 64.441 9.057 -55.250 1.00 83.56 853 TRP A N 1
ATOM 6681 C CA . TRP A 1 853 ? 63.251 9.468 -55.999 1.00 83.56 853 TRP A CA 1
ATOM 6682 C C . TRP A 1 853 ? 63.498 9.472 -57.514 1.00 83.56 853 TRP A C 1
ATOM 6684 O O . TRP A 1 853 ? 62.666 8.976 -58.274 1.00 83.56 853 TRP A O 1
ATOM 6694 N N . CYS A 1 854 ? 64.654 9.971 -57.966 1.00 79.25 854 CYS A N 1
ATOM 6695 C CA . CYS A 1 854 ? 65.030 9.930 -59.378 1.00 79.25 854 CYS A CA 1
ATOM 6696 C C . CYS A 1 854 ? 65.150 8.483 -59.879 1.00 79.25 854 CYS A C 1
ATOM 6698 O O . CYS A 1 854 ? 64.632 8.173 -60.948 1.00 79.25 854 CYS A O 1
ATOM 6700 N N . LEU A 1 855 ? 65.765 7.585 -59.101 1.00 80.19 855 LEU A N 1
ATOM 6701 C CA . LEU A 1 855 ? 65.901 6.165 -59.438 1.00 80.19 855 LEU A CA 1
ATOM 6702 C C . LEU A 1 855 ? 64.532 5.475 -59.581 1.00 80.19 855 LEU A C 1
ATOM 6704 O O . LEU A 1 855 ? 64.301 4.756 -60.553 1.00 80.19 855 LEU A O 1
ATOM 6708 N N . GLU A 1 856 ? 63.597 5.738 -58.663 1.00 77.62 856 GLU A N 1
ATOM 6709 C CA . GLU A 1 856 ? 62.225 5.213 -58.725 1.00 77.62 856 GLU A CA 1
ATOM 6710 C C . GLU A 1 856 ? 61.437 5.768 -59.929 1.00 77.62 856 GLU A C 1
ATOM 6712 O O . GLU A 1 856 ? 60.577 5.099 -60.504 1.00 77.62 856 GLU A O 1
ATOM 6717 N N . LYS A 1 857 ? 61.713 7.009 -60.337 1.00 78.81 857 LYS A N 1
ATOM 6718 C CA . LYS A 1 857 ? 61.092 7.621 -61.517 1.00 78.81 857 LYS A CA 1
ATOM 6719 C C . LYS A 1 857 ? 61.687 7.085 -62.818 1.00 78.81 857 LYS A C 1
ATOM 6721 O O . LYS A 1 857 ? 60.915 6.761 -63.723 1.00 78.81 857 LYS A O 1
ATOM 6726 N N . PHE A 1 858 ? 63.004 6.896 -62.893 1.00 78.38 858 PHE A N 1
ATOM 6727 C CA . PHE A 1 858 ? 63.656 6.247 -64.032 1.00 78.38 858 PHE A CA 1
ATOM 6728 C C . PHE A 1 858 ? 63.168 4.805 -64.220 1.00 78.38 858 PHE A C 1
ATOM 6730 O O . PHE A 1 858 ? 62.837 4.427 -65.342 1.00 78.38 858 PHE A O 1
ATOM 6737 N N . SER A 1 859 ? 62.998 4.027 -63.142 1.00 78.12 859 SER A N 1
ATOM 6738 C CA . SER A 1 859 ? 62.454 2.659 -63.234 1.00 78.12 859 SER A CA 1
ATOM 6739 C C . SER A 1 859 ? 60.997 2.611 -63.721 1.00 78.12 859 SER A C 1
ATOM 6741 O O . SER A 1 859 ? 60.571 1.622 -64.314 1.00 78.12 859 SER A O 1
ATOM 6743 N N . LYS A 1 860 ? 60.240 3.703 -63.551 1.00 79.31 860 LYS A N 1
ATOM 6744 C CA . LYS A 1 860 ? 58.874 3.889 -64.083 1.00 79.31 860 LYS A CA 1
ATOM 6745 C C . LYS A 1 860 ? 58.838 4.485 -65.505 1.00 79.31 860 LYS A C 1
ATOM 6747 O O . LYS A 1 860 ? 57.747 4.728 -66.044 1.00 79.31 860 LYS A O 1
ATOM 6752 N N . GLY A 1 861 ? 60.005 4.699 -66.117 1.00 76.50 861 GLY A N 1
ATOM 6753 C CA . GLY A 1 861 ? 60.180 5.197 -67.483 1.00 76.50 861 GLY A CA 1
ATOM 6754 C C . GLY A 1 861 ? 60.051 6.714 -67.629 1.00 76.50 861 GLY A C 1
ATOM 6755 O O . GLY A 1 861 ? 59.608 7.168 -68.679 1.00 76.50 861 GLY A O 1
ATOM 6756 N N . TRP A 1 862 ? 60.357 7.487 -66.582 1.00 81.38 862 TRP A N 1
ATOM 6757 C CA . TRP A 1 862 ? 60.382 8.950 -66.658 1.00 81.38 862 TRP A CA 1
ATOM 6758 C C . TRP A 1 862 ? 61.735 9.470 -67.143 1.00 81.38 862 TRP A C 1
ATOM 6760 O O . TRP A 1 862 ? 62.772 8.958 -66.728 1.00 81.38 862 TRP A O 1
ATOM 6770 N N . SER A 1 863 ? 61.727 10.521 -67.960 1.00 78.19 863 SER A N 1
ATOM 6771 C CA . SER A 1 863 ? 62.930 11.195 -68.458 1.00 78.19 863 SER A CA 1
ATOM 6772 C C . SER A 1 863 ? 62.938 12.682 -68.102 1.00 78.19 863 SER A C 1
ATOM 6774 O O . SER A 1 863 ? 61.932 13.265 -67.685 1.00 78.19 863 SER A O 1
ATOM 6776 N N . PHE A 1 864 ? 64.094 13.323 -68.255 1.00 75.44 864 PHE A N 1
ATOM 6777 C CA . PHE A 1 864 ? 64.191 14.767 -68.086 1.00 75.44 864 PHE A CA 1
ATOM 6778 C C . PHE A 1 864 ? 63.321 15.504 -69.120 1.00 75.44 864 PHE A C 1
ATOM 6780 O O . PHE A 1 864 ? 63.236 15.101 -70.279 1.00 75.44 864 PHE A O 1
ATOM 6787 N N . GLY A 1 865 ? 62.679 16.593 -68.696 1.00 72.81 865 GLY A N 1
ATOM 6788 C CA . GLY A 1 865 ? 62.020 17.545 -69.589 1.00 72.81 865 GLY A CA 1
ATOM 6789 C C . GLY A 1 865 ? 61.632 18.825 -68.859 1.00 72.81 865 GLY A C 1
ATOM 6790 O O . GLY A 1 865 ? 61.462 18.829 -67.642 1.00 72.81 865 GLY A O 1
ATOM 6791 N N . GLU A 1 866 ? 61.493 19.925 -69.595 1.00 66.44 866 GLU A N 1
ATOM 6792 C CA . GLU A 1 866 ? 61.363 21.277 -69.027 1.00 66.44 866 GLU A CA 1
ATOM 6793 C C . GLU A 1 866 ? 60.049 21.526 -68.260 1.00 66.44 866 GLU A C 1
ATOM 6795 O O . GLU A 1 866 ? 59.966 22.450 -67.452 1.00 66.44 866 GLU A O 1
ATOM 6800 N N . LYS A 1 867 ? 59.020 20.694 -68.474 1.00 68.81 867 LYS A N 1
ATOM 6801 C CA . LYS A 1 867 ? 57.716 20.757 -67.789 1.00 68.81 867 LYS A CA 1
ATOM 6802 C C . LYS A 1 867 ? 57.282 19.371 -67.305 1.00 68.81 867 LYS A C 1
ATOM 6804 O O . LYS A 1 867 ? 57.651 18.356 -67.899 1.00 68.81 867 LYS A O 1
ATOM 6809 N N . ILE A 1 868 ? 56.475 19.335 -66.237 1.00 72.81 868 ILE A N 1
ATOM 6810 C CA . ILE A 1 868 ? 55.822 18.096 -65.787 1.00 72.81 868 ILE A CA 1
ATOM 6811 C C . ILE A 1 868 ? 54.767 17.716 -66.827 1.00 72.81 868 ILE A C 1
ATOM 6813 O O . ILE A 1 868 ? 53.830 18.478 -67.058 1.00 72.81 868 ILE A O 1
ATOM 6817 N N . CYS A 1 869 ? 54.908 16.541 -67.432 1.00 71.88 869 CYS A N 1
ATOM 6818 C CA . CYS A 1 869 ? 53.912 15.988 -68.342 1.00 71.88 869 CYS A CA 1
ATOM 6819 C C . CYS A 1 869 ? 53.763 14.488 -68.081 1.00 71.88 869 CYS A C 1
ATOM 6821 O O . CYS A 1 869 ? 54.710 13.723 -68.267 1.00 71.88 869 CYS A O 1
ATOM 6823 N N . GLU A 1 870 ? 52.575 14.068 -67.640 1.00 77.12 870 GLU A N 1
ATOM 6824 C CA . GLU A 1 870 ? 52.279 12.653 -67.377 1.00 77.12 870 GLU A CA 1
ATOM 6825 C C . GLU A 1 870 ? 52.228 11.830 -68.671 1.00 77.12 870 GLU A C 1
ATOM 6827 O O . GLU A 1 870 ? 52.656 10.677 -68.681 1.00 77.12 870 GLU A O 1
ATOM 6832 N N . THR A 1 871 ? 51.790 12.437 -69.779 1.00 74.19 871 THR A N 1
ATOM 6833 C CA . THR A 1 871 ? 51.640 11.776 -71.083 1.00 74.19 871 THR A CA 1
ATOM 6834 C C . THR A 1 871 ? 52.983 11.449 -71.738 1.00 74.19 871 THR A C 1
ATOM 6836 O O . THR A 1 871 ? 53.143 10.371 -72.300 1.00 74.19 871 THR A O 1
ATOM 6839 N N . SER A 1 872 ? 53.969 12.349 -71.640 1.00 72.12 872 SER A N 1
ATOM 6840 C CA . SER A 1 872 ? 55.337 12.132 -72.144 1.00 72.12 872 SER A CA 1
ATOM 6841 C C . SER A 1 872 ? 56.303 11.622 -71.071 1.00 72.12 872 SER A C 1
ATOM 6843 O O . SER A 1 872 ? 57.494 11.502 -71.341 1.00 72.12 872 SER A O 1
ATOM 6845 N N . LYS A 1 873 ? 55.803 11.355 -69.852 1.00 77.75 873 LYS A N 1
ATOM 6846 C CA . LYS A 1 873 ? 56.582 10.972 -68.663 1.00 77.75 873 LYS A CA 1
ATOM 6847 C C . LYS A 1 873 ? 57.834 11.839 -68.455 1.00 77.75 873 LYS A C 1
ATOM 6849 O O . LYS A 1 873 ? 58.914 11.328 -68.168 1.00 77.75 873 LYS A O 1
ATOM 6854 N N . SER A 1 874 ? 57.698 13.161 -68.568 1.00 77.06 874 SER A N 1
ATOM 6855 C CA . SER A 1 874 ? 58.815 14.102 -68.411 1.00 77.06 874 SER A CA 1
ATOM 6856 C C . SER A 1 874 ? 58.740 14.894 -67.102 1.00 77.06 874 SER A C 1
ATOM 6858 O O . SER A 1 874 ? 57.657 15.329 -66.703 1.00 77.06 874 SER A O 1
ATOM 6860 N N . HIS A 1 875 ? 59.879 15.111 -66.430 1.00 75.19 875 HIS A N 1
ATOM 6861 C CA . HIS A 1 875 ? 59.942 15.904 -65.193 1.00 75.19 875 HIS A CA 1
ATOM 6862 C C . HIS A 1 875 ? 61.206 16.777 -65.091 1.00 75.19 875 HIS A C 1
ATOM 6864 O O . HIS A 1 875 ? 62.327 16.297 -65.245 1.00 75.19 875 HIS A O 1
ATOM 6870 N N . TYR A 1 876 ? 61.031 18.045 -64.697 1.00 76.06 876 TYR A N 1
ATOM 6871 C CA . TYR A 1 876 ? 62.103 19.056 -64.611 1.00 76.06 876 TYR A CA 1
ATOM 6872 C C . TYR A 1 876 ? 63.118 18.864 -63.464 1.00 76.06 876 TYR A C 1
ATOM 6874 O O . TYR A 1 876 ? 64.145 19.543 -63.426 1.00 76.06 876 TYR A O 1
ATOM 6882 N N . LEU A 1 877 ? 62.842 17.953 -62.520 1.00 71.31 877 LEU A N 1
ATOM 6883 C CA . LEU A 1 877 ? 63.687 17.675 -61.350 1.00 71.31 877 LEU A CA 1
ATOM 6884 C C . LEU A 1 877 ? 64.585 16.448 -61.561 1.00 71.31 877 LEU A C 1
ATOM 6886 O O . LEU A 1 877 ? 65.422 16.171 -60.709 1.00 71.31 877 LEU A O 1
ATOM 6890 N N . LEU A 1 878 ? 64.459 15.733 -62.687 1.00 75.00 878 LEU A N 1
ATOM 6891 C CA . LEU A 1 878 ? 65.296 14.575 -63.032 1.00 75.00 878 LEU A CA 1
ATOM 6892 C C . LEU A 1 878 ? 66.675 15.020 -63.543 1.00 75.00 878 LEU A C 1
ATOM 6894 O O . LEU A 1 878 ? 67.062 14.757 -64.677 1.00 75.00 878 LEU A O 1
ATOM 6898 N N . LYS A 1 879 ? 67.395 15.738 -62.682 1.00 74.25 879 LYS A N 1
ATOM 6899 C CA . LYS A 1 879 ? 68.755 16.244 -62.863 1.00 74.25 879 LYS A CA 1
ATOM 6900 C C . LYS A 1 879 ? 69.536 16.091 -61.547 1.00 74.25 879 LYS A C 1
ATOM 6902 O O . LYS A 1 879 ? 68.905 16.001 -60.486 1.00 74.25 879 LYS A O 1
ATOM 6907 N N . PRO A 1 880 ? 70.883 16.084 -61.583 1.00 72.31 880 PRO A N 1
ATOM 6908 C CA . PRO A 1 880 ? 71.710 16.025 -60.380 1.00 72.31 880 PRO A CA 1
ATOM 6909 C C . PRO A 1 880 ? 71.289 17.056 -59.328 1.00 72.31 880 PRO A C 1
ATOM 6911 O O . PRO A 1 880 ? 71.033 18.214 -59.665 1.00 72.31 880 PRO A O 1
ATOM 6914 N N . TYR A 1 881 ? 71.282 16.663 -58.049 1.00 68.88 881 TYR A N 1
ATOM 6915 C CA . TYR A 1 881 ? 70.869 17.520 -56.924 1.00 68.88 881 TYR A CA 1
ATOM 6916 C C . TYR A 1 881 ? 71.639 18.857 -56.875 1.00 68.88 881 TYR A C 1
ATOM 6918 O O . TYR A 1 881 ? 71.093 19.910 -56.532 1.00 68.88 881 TYR A O 1
ATOM 6926 N N . GLN A 1 882 ? 72.903 18.838 -57.307 1.00 68.00 882 GLN A N 1
ATOM 6927 C CA . GLN A 1 882 ? 73.781 20.008 -57.399 1.00 68.00 882 GLN A CA 1
ATOM 6928 C C . GLN A 1 882 ? 73.342 21.003 -58.492 1.00 68.00 882 GLN A C 1
ATOM 6930 O O . GLN A 1 882 ? 73.452 22.209 -58.296 1.00 68.00 882 GLN A O 1
ATOM 6935 N N . LEU A 1 883 ? 72.740 20.519 -59.586 1.00 62.88 883 LEU A N 1
ATOM 6936 C CA . LEU A 1 883 ? 72.249 21.322 -60.717 1.00 62.88 883 LEU A CA 1
ATOM 6937 C C . LEU A 1 883 ? 70.808 21.834 -60.525 1.00 62.88 883 LEU A C 1
ATOM 6939 O O . LEU A 1 883 ? 70.252 22.522 -61.387 1.00 62.88 883 LEU A O 1
ATOM 6943 N N . ILE A 1 884 ? 70.178 21.546 -59.381 1.00 62.28 884 ILE A N 1
ATOM 6944 C CA . ILE A 1 884 ? 68.915 22.189 -58.983 1.00 62.28 884 ILE A CA 1
ATOM 6945 C C . ILE A 1 884 ? 69.141 23.694 -58.719 1.00 62.28 884 ILE A C 1
ATOM 6947 O O . ILE A 1 884 ? 68.206 24.475 -58.861 1.00 62.28 884 ILE A O 1
ATOM 6951 N N . SER A 1 885 ? 70.379 24.121 -58.414 1.00 55.41 885 SER A N 1
ATOM 6952 C CA . SER A 1 885 ? 70.727 25.532 -58.160 1.00 55.41 885 SER A CA 1
ATOM 6953 C C . SER A 1 885 ? 71.247 26.338 -59.353 1.00 55.41 885 SER A C 1
ATOM 6955 O O . SER A 1 885 ? 71.397 27.548 -59.199 1.00 55.41 885 SER A O 1
ATOM 6957 N N . ASP A 1 886 ? 71.489 25.743 -60.525 1.00 45.06 886 ASP A N 1
ATOM 6958 C CA . ASP A 1 886 ? 72.092 26.496 -61.631 1.00 45.06 886 ASP A CA 1
ATOM 6959 C C . ASP A 1 886 ? 71.067 27.076 -62.623 1.00 45.06 886 ASP A C 1
ATOM 6961 O O . ASP A 1 886 ? 70.461 26.378 -63.432 1.00 45.06 886 ASP A O 1
ATOM 6965 N N . LYS A 1 887 ? 70.990 28.414 -62.534 1.00 41.34 887 LYS A N 1
ATOM 6966 C CA . LYS A 1 887 ? 70.509 29.464 -63.453 1.00 41.34 887 LYS A CA 1
ATOM 6967 C C . LYS A 1 887 ? 69.005 29.805 -63.546 1.00 41.34 887 LYS A C 1
ATOM 6969 O O . LYS A 1 887 ? 68.167 29.060 -64.033 1.00 41.34 887 LYS A O 1
ATOM 6974 N N . ALA A 1 888 ? 68.766 31.076 -63.181 1.00 42.03 888 ALA A N 1
ATOM 6975 C CA . ALA A 1 888 ? 67.731 32.009 -63.644 1.00 42.03 888 ALA A CA 1
ATOM 6976 C C . ALA A 1 888 ? 66.261 31.807 -63.212 1.00 42.03 888 ALA A C 1
ATOM 6978 O O . ALA A 1 888 ? 65.354 31.921 -64.026 1.00 42.03 888 ALA A O 1
ATOM 6979 N N . CYS A 1 889 ? 65.996 31.653 -61.907 1.00 36.06 889 CYS A N 1
ATOM 6980 C CA . CYS A 1 889 ? 64.752 32.160 -61.300 1.00 36.06 889 CYS A CA 1
ATOM 6981 C C . CYS A 1 889 ? 64.895 32.305 -59.769 1.00 36.06 889 CYS A C 1
ATOM 6983 O O . CYS A 1 889 ? 64.595 31.386 -59.005 1.00 36.06 889 CYS A O 1
ATOM 6985 N N . LEU A 1 890 ? 65.357 33.470 -59.301 1.00 41.09 890 LEU A N 1
ATOM 6986 C CA . LEU A 1 890 ? 65.686 33.770 -57.892 1.00 41.09 890 LEU A CA 1
ATOM 6987 C C . LEU A 1 890 ? 64.481 33.850 -56.915 1.00 41.09 890 LEU A C 1
ATOM 6989 O O . LEU A 1 890 ? 64.586 34.450 -55.850 1.00 41.09 890 LEU A O 1
ATOM 6993 N N . ARG A 1 891 ? 63.335 33.221 -57.216 1.00 41.19 891 ARG A N 1
ATOM 6994 C CA . ARG A 1 891 ? 62.217 33.066 -56.254 1.00 41.19 891 ARG A CA 1
ATOM 6995 C C . ARG A 1 891 ? 61.603 31.669 -56.172 1.00 41.19 891 ARG A C 1
ATOM 6997 O O . ARG A 1 891 ? 60.982 31.366 -55.158 1.00 41.19 891 ARG A O 1
ATOM 7004 N N . PHE A 1 892 ? 61.801 30.809 -57.172 1.00 40.75 892 PHE A N 1
ATOM 7005 C CA . PHE A 1 892 ? 61.215 29.462 -57.186 1.00 40.75 892 PHE A CA 1
ATOM 7006 C C . PHE A 1 892 ? 62.246 28.351 -56.908 1.00 40.75 892 PHE A C 1
ATOM 7008 O O . PHE A 1 892 ? 61.916 27.394 -56.218 1.00 40.75 892 PHE A O 1
ATOM 7015 N N . ALA A 1 893 ? 63.520 28.517 -57.294 1.00 41.12 893 ALA A N 1
ATOM 7016 C CA . ALA A 1 893 ? 64.553 27.481 -57.123 1.00 41.12 893 ALA A CA 1
ATOM 7017 C C .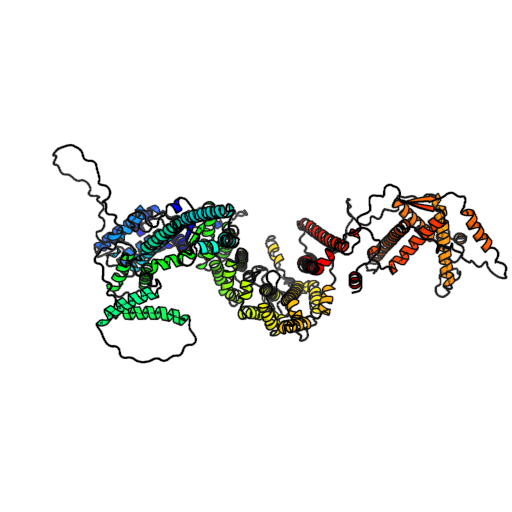 ALA A 1 893 ? 64.973 27.221 -55.656 1.00 41.12 893 ALA A C 1
ATOM 7019 O O . ALA A 1 893 ? 65.278 26.086 -55.289 1.00 41.12 893 ALA A O 1
ATOM 7020 N N . CYS A 1 894 ? 64.929 28.239 -54.783 1.00 46.62 894 CYS A N 1
ATOM 7021 C CA . CYS A 1 894 ? 65.160 28.047 -53.343 1.00 46.62 894 CYS A CA 1
ATOM 7022 C C . CYS A 1 894 ? 64.059 27.198 -52.685 1.00 46.62 894 CYS A C 1
ATOM 7024 O O . CYS A 1 894 ? 64.310 26.552 -51.673 1.00 46.62 894 CYS A O 1
ATOM 7026 N N . ARG A 1 895 ? 62.852 27.164 -53.269 1.00 50.59 895 ARG A N 1
ATOM 7027 C CA . ARG A 1 895 ? 61.704 26.416 -52.741 1.00 50.59 895 ARG A CA 1
ATOM 7028 C C . ARG A 1 895 ? 61.841 24.909 -52.962 1.00 50.59 895 ARG A C 1
ATOM 7030 O O . ARG A 1 895 ? 61.399 24.146 -52.112 1.00 50.59 895 ARG A O 1
ATOM 7037 N N . ASP A 1 896 ? 62.482 24.494 -54.054 1.00 57.94 896 ASP A N 1
ATOM 7038 C CA . ASP A 1 896 ? 62.600 23.081 -54.431 1.00 57.94 896 ASP A CA 1
ATOM 7039 C C . ASP A 1 896 ? 63.672 22.342 -53.615 1.00 57.94 896 ASP A C 1
ATOM 7041 O O . ASP A 1 896 ? 63.429 21.224 -53.171 1.00 57.94 896 ASP A O 1
ATOM 7045 N N . LYS A 1 897 ? 64.824 22.967 -53.313 1.00 61.91 897 LYS A N 1
ATOM 7046 C CA . LYS A 1 897 ? 65.785 22.391 -52.345 1.00 61.91 897 LYS A CA 1
ATOM 7047 C C . LYS A 1 897 ? 65.215 22.388 -50.924 1.00 61.91 897 LYS A C 1
ATOM 7049 O O . LYS A 1 897 ? 65.351 21.400 -50.206 1.00 61.91 897 LYS A O 1
ATOM 7054 N N . GLU A 1 898 ? 64.507 23.451 -50.538 1.00 65.06 898 GLU A N 1
ATOM 7055 C CA . GLU A 1 898 ? 63.833 23.528 -49.238 1.00 65.06 898 GLU A CA 1
ATOM 7056 C C . GLU A 1 898 ? 62.678 22.510 -49.114 1.00 65.06 898 GLU A C 1
ATOM 7058 O O . GLU A 1 898 ? 62.360 22.082 -48.008 1.00 65.06 898 GLU A O 1
ATOM 7063 N N . ALA A 1 899 ? 62.098 22.033 -50.224 1.00 65.06 899 ALA A N 1
ATOM 7064 C CA . ALA A 1 899 ? 61.093 20.967 -50.214 1.00 65.06 899 ALA A CA 1
ATOM 7065 C C . ALA A 1 899 ? 61.653 19.612 -49.739 1.00 65.06 899 ALA A C 1
ATOM 7067 O O . ALA A 1 899 ? 60.910 18.831 -49.144 1.00 65.06 899 ALA A O 1
ATOM 7068 N N . TYR A 1 900 ? 62.950 19.354 -49.948 1.00 71.12 900 TYR A N 1
ATOM 7069 C CA . TYR A 1 900 ? 63.645 18.174 -49.421 1.00 71.12 900 TYR A CA 1
ATOM 7070 C C . TYR A 1 900 ? 64.306 18.458 -48.064 1.00 71.12 900 TYR A C 1
ATOM 7072 O O . TYR A 1 900 ? 64.181 17.655 -47.142 1.00 71.12 900 TYR A O 1
ATOM 7080 N N . CYS A 1 901 ? 64.952 19.617 -47.898 1.00 74.50 901 CYS A N 1
ATOM 7081 C CA . CYS A 1 901 ? 65.632 19.986 -46.651 1.00 74.50 901 CYS A CA 1
ATOM 7082 C C . CYS A 1 901 ? 64.664 20.279 -45.493 1.00 74.50 901 CYS A C 1
ATOM 7084 O O . CYS A 1 901 ? 64.950 19.922 -44.351 1.00 74.50 901 CYS A O 1
ATOM 7086 N N . GLY A 1 902 ? 63.516 20.904 -45.766 1.00 76.12 902 GLY A N 1
ATOM 7087 C CA . GLY A 1 902 ? 62.529 21.320 -44.769 1.00 76.12 902 GLY A CA 1
ATOM 7088 C C . GLY A 1 902 ? 61.966 20.155 -43.949 1.00 76.12 902 GLY A C 1
ATOM 7089 O O . GLY A 1 902 ? 62.095 20.175 -42.726 1.00 76.12 902 GLY A O 1
ATOM 7090 N N . PRO A 1 903 ? 61.411 19.095 -44.571 1.00 77.12 903 PRO A N 1
ATOM 7091 C CA . PRO A 1 903 ? 60.898 17.933 -43.843 1.00 77.12 903 PRO A CA 1
ATOM 7092 C C . PRO A 1 903 ? 61.954 17.236 -42.975 1.00 77.12 903 PRO A C 1
ATOM 7094 O O . PRO A 1 903 ? 61.648 16.798 -41.865 1.00 77.12 903 PRO A O 1
ATOM 7097 N N . ILE A 1 904 ? 63.203 17.164 -43.444 1.00 80.38 904 ILE A N 1
ATOM 7098 C CA . ILE A 1 904 ? 64.320 16.577 -42.688 1.00 80.38 904 ILE A CA 1
ATOM 7099 C C . ILE A 1 904 ? 64.656 17.466 -41.485 1.00 80.38 904 ILE A C 1
ATOM 7101 O O . ILE A 1 904 ? 64.773 16.969 -40.367 1.00 80.38 904 ILE A O 1
ATOM 7105 N N . ARG A 1 905 ? 64.731 18.788 -41.688 1.00 81.81 905 ARG A N 1
ATOM 7106 C CA . ARG A 1 905 ? 64.992 19.775 -40.631 1.00 81.81 905 ARG A CA 1
ATOM 7107 C C . ARG A 1 905 ? 63.922 19.734 -39.539 1.00 81.81 905 ARG A C 1
ATOM 7109 O O . ARG A 1 905 ? 64.265 19.688 -38.362 1.00 81.81 905 ARG A O 1
ATOM 7116 N N . GLU A 1 906 ? 62.645 19.676 -39.906 1.00 78.94 906 GLU A N 1
ATOM 7117 C CA . GLU A 1 906 ? 61.535 19.577 -38.946 1.00 78.94 906 GLU A CA 1
ATOM 7118 C C . GLU A 1 906 ? 61.517 18.229 -38.208 1.00 78.94 906 GLU A C 1
ATOM 7120 O O . GLU A 1 906 ? 61.223 18.174 -37.012 1.00 78.94 906 GLU A O 1
ATOM 7125 N N . SER A 1 907 ? 61.920 17.143 -38.874 1.00 82.81 907 SER A N 1
ATOM 7126 C CA . SER A 1 907 ? 62.080 15.831 -38.233 1.00 82.81 907 SER A CA 1
ATOM 7127 C C . SER A 1 907 ? 63.194 15.847 -37.184 1.00 82.81 907 SER A C 1
ATOM 7129 O O . SER A 1 907 ? 62.982 15.387 -36.067 1.00 82.81 907 SER A O 1
ATOM 7131 N N . LEU A 1 908 ? 64.350 16.447 -37.492 1.00 82.62 908 LEU A N 1
ATOM 7132 C CA . LEU A 1 908 ? 65.459 16.597 -36.542 1.00 82.62 908 LEU A CA 1
ATOM 7133 C C . LEU A 1 908 ? 65.095 17.516 -35.370 1.00 82.62 908 LEU A C 1
ATOM 7135 O O . LEU A 1 908 ? 65.374 17.170 -34.225 1.00 82.62 908 LEU A O 1
ATOM 7139 N N . LYS A 1 909 ? 64.399 18.635 -35.619 1.00 79.75 909 LYS A N 1
ATOM 7140 C CA . LYS A 1 909 ? 63.853 19.487 -34.546 1.00 79.75 909 LYS A CA 1
ATOM 7141 C C . LYS A 1 909 ? 62.915 18.711 -33.628 1.00 79.75 909 LYS A C 1
ATOM 7143 O O . LYS A 1 909 ? 62.982 18.884 -32.417 1.00 79.75 909 LYS A O 1
ATOM 7148 N N . THR A 1 910 ? 62.068 17.848 -34.193 1.00 79.31 910 THR A N 1
ATOM 7149 C CA . THR A 1 910 ? 61.156 16.997 -33.414 1.00 79.31 910 THR A CA 1
ATOM 7150 C C . THR A 1 910 ? 61.945 16.048 -32.506 1.00 79.31 910 THR A C 1
ATOM 7152 O O . THR A 1 910 ? 61.681 15.994 -31.307 1.00 79.31 910 THR A O 1
ATOM 7155 N N . ILE A 1 911 ? 62.964 15.367 -33.044 1.00 82.88 911 ILE A N 1
ATOM 7156 C CA . ILE A 1 911 ? 63.835 14.453 -32.283 1.00 82.88 911 ILE A CA 1
ATOM 7157 C C . ILE A 1 911 ? 64.524 15.192 -31.124 1.00 82.88 911 ILE A C 1
ATOM 7159 O O . ILE A 1 911 ? 64.459 14.736 -29.983 1.00 82.88 911 ILE A O 1
ATOM 7163 N N . LEU A 1 912 ? 65.108 16.364 -31.394 1.00 79.12 912 LEU A N 1
ATOM 7164 C CA . LEU A 1 912 ? 65.764 17.198 -30.382 1.00 79.12 912 LEU A CA 1
ATOM 7165 C C . LEU A 1 912 ? 64.770 17.714 -29.326 1.00 79.12 912 LEU A C 1
ATOM 7167 O O . LEU A 1 912 ? 65.074 17.712 -28.136 1.00 79.12 912 LEU A O 1
ATOM 7171 N N . SER A 1 913 ? 63.554 18.095 -29.733 1.00 73.06 913 SER A N 1
ATOM 7172 C CA . SER A 1 913 ? 62.501 18.556 -28.814 1.00 73.06 913 SER A CA 1
ATOM 7173 C C . SER A 1 913 ? 61.998 17.463 -27.867 1.00 73.06 913 SER A C 1
ATOM 7175 O O . SER A 1 913 ? 61.595 17.759 -26.746 1.00 73.06 913 SER A O 1
ATOM 7177 N N . TRP A 1 914 ? 62.076 16.194 -28.281 1.00 75.75 914 TRP A N 1
ATOM 7178 C CA . TRP A 1 914 ? 61.779 15.036 -27.435 1.00 75.75 914 TRP A CA 1
ATOM 7179 C C . TRP A 1 914 ? 62.933 14.655 -26.492 1.00 75.75 914 TRP A C 1
ATOM 7181 O O . TRP A 1 914 ? 62.860 13.623 -25.828 1.00 75.75 914 TRP A O 1
ATOM 7191 N N . GLY A 1 915 ? 63.992 15.470 -26.415 1.00 69.56 915 GLY A N 1
ATOM 7192 C CA . GLY A 1 915 ? 65.114 15.267 -25.495 1.00 69.56 915 GLY A CA 1
ATOM 7193 C C . GLY A 1 915 ? 66.107 14.190 -25.938 1.00 69.56 915 GLY A C 1
ATOM 7194 O O . GLY A 1 915 ? 66.848 13.661 -25.106 1.00 69.56 915 GLY A O 1
ATOM 7195 N N . TRP A 1 916 ? 66.121 13.843 -27.228 1.00 81.44 916 TRP A N 1
ATOM 7196 C CA . TRP A 1 916 ? 67.131 12.953 -27.802 1.00 81.44 916 TRP A CA 1
ATOM 7197 C C . TRP A 1 916 ? 68.373 13.744 -28.202 1.00 81.44 916 TRP A C 1
ATOM 7199 O O . TRP A 1 916 ? 68.275 14.845 -28.740 1.00 81.44 916 TRP A O 1
ATOM 7209 N N . ILE A 1 917 ? 69.541 13.157 -27.966 1.00 76.81 917 ILE A N 1
ATOM 7210 C CA . ILE A 1 917 ? 70.842 13.754 -28.260 1.00 76.81 917 ILE A CA 1
ATOM 7211 C C . ILE A 1 917 ? 71.372 13.121 -29.550 1.00 76.81 917 ILE A C 1
ATOM 7213 O O . ILE A 1 917 ? 71.328 11.900 -29.701 1.00 76.81 917 ILE A O 1
ATOM 7217 N N . ILE A 1 918 ? 71.833 13.953 -30.491 1.00 82.00 918 ILE A N 1
ATOM 7218 C CA . ILE A 1 918 ? 72.437 13.522 -31.760 1.00 82.00 918 ILE A CA 1
ATOM 7219 C C . ILE A 1 918 ? 73.915 13.917 -31.736 1.00 82.00 918 ILE A C 1
ATOM 7221 O O . ILE A 1 918 ? 74.240 15.097 -31.857 1.00 82.00 918 ILE A O 1
ATOM 7225 N N . GLU A 1 919 ? 74.804 12.936 -31.606 1.00 77.12 919 GLU A N 1
ATOM 7226 C CA . GLU A 1 919 ? 76.257 13.148 -31.552 1.00 77.12 919 GLU A CA 1
ATOM 7227 C C . GLU A 1 919 ? 76.947 12.486 -32.745 1.00 77.12 919 GLU A C 1
ATOM 7229 O O . GLU A 1 919 ? 76.543 11.414 -33.199 1.00 77.12 919 GLU A O 1
ATOM 7234 N N . ARG A 1 920 ? 77.996 13.124 -33.271 1.00 74.62 920 ARG A N 1
ATOM 7235 C CA . ARG A 1 920 ? 78.805 12.587 -34.373 1.00 74.62 920 ARG A CA 1
ATOM 7236 C C . ARG A 1 920 ? 80.012 11.849 -33.798 1.00 74.62 920 ARG A C 1
ATOM 7238 O O . ARG A 1 920 ? 80.801 12.452 -33.076 1.00 74.62 920 ARG A O 1
ATOM 7245 N N . ILE A 1 921 ? 80.182 10.573 -34.141 1.00 69.38 921 ILE A N 1
ATOM 7246 C CA . ILE A 1 921 ? 81.399 9.823 -33.798 1.00 69.38 921 ILE A CA 1
ATOM 7247 C C . ILE A 1 921 ? 82.534 10.288 -34.736 1.00 69.38 921 ILE A C 1
ATOM 7249 O O . ILE A 1 921 ? 82.298 10.521 -35.920 1.00 69.38 921 ILE A O 1
ATOM 7253 N N . GLY A 1 922 ? 83.740 10.485 -34.185 1.00 54.50 922 GLY A N 1
ATOM 7254 C CA . GLY A 1 922 ? 84.889 11.186 -34.785 1.00 54.50 922 GLY A CA 1
ATOM 7255 C C . GLY A 1 922 ? 85.285 10.834 -36.233 1.00 54.50 922 GLY A C 1
ATOM 7256 O O . GLY A 1 922 ? 85.039 9.750 -36.749 1.00 54.50 922 GLY A O 1
ATOM 7257 N N . GLU A 1 923 ? 85.938 11.799 -36.888 1.00 53.03 923 GLU A N 1
ATOM 7258 C CA . GLU A 1 923 ? 86.131 11.934 -38.344 1.00 53.03 923 GLU A CA 1
ATOM 7259 C C . GLU A 1 923 ? 87.092 10.962 -39.067 1.00 53.03 923 GLU A C 1
ATOM 7261 O O . GLU A 1 923 ? 87.419 11.194 -40.230 1.00 53.03 923 GLU A O 1
ATOM 7266 N N . SER A 1 924 ? 87.532 9.854 -38.473 1.00 45.78 924 SER A N 1
ATOM 7267 C CA . SER A 1 924 ? 88.660 9.087 -39.032 1.00 45.78 924 SER A CA 1
ATOM 7268 C C . SER A 1 924 ? 88.325 7.950 -40.014 1.00 45.78 924 SER A C 1
ATOM 7270 O O . SER A 1 924 ? 89.168 7.668 -40.860 1.00 45.78 924 SER A O 1
ATOM 7272 N N . ASP A 1 925 ? 87.122 7.354 -40.019 1.00 45.78 925 ASP A N 1
ATOM 7273 C CA . ASP A 1 925 ? 86.898 6.097 -40.782 1.00 45.78 925 ASP A CA 1
ATOM 7274 C C . ASP A 1 925 ? 85.819 6.116 -41.885 1.00 45.78 925 ASP A C 1
ATOM 7276 O O . ASP A 1 925 ? 85.743 5.186 -42.688 1.00 45.78 925 ASP A O 1
ATOM 7280 N N . PHE A 1 926 ? 85.018 7.179 -42.022 1.00 48.44 926 PHE A N 1
ATOM 7281 C CA . PHE A 1 926 ? 83.919 7.200 -43.013 1.00 48.44 926 PHE A CA 1
ATOM 7282 C C . PHE A 1 926 ? 84.227 7.948 -44.322 1.00 48.44 926 PHE A C 1
ATOM 7284 O O . PHE A 1 926 ? 83.677 7.615 -45.376 1.00 48.44 926 PHE A O 1
ATOM 7291 N N . ALA A 1 927 ? 85.141 8.925 -44.312 1.00 43.25 927 ALA A N 1
ATOM 7292 C CA . ALA A 1 927 ? 85.509 9.676 -45.520 1.00 43.25 927 ALA A CA 1
ATOM 7293 C C . ALA A 1 927 ? 86.263 8.816 -46.564 1.00 43.25 927 ALA A C 1
ATOM 7295 O O . ALA A 1 927 ? 86.246 9.119 -47.761 1.00 43.25 927 ALA A O 1
ATOM 7296 N N . SER A 1 928 ? 86.899 7.725 -46.126 1.00 42.81 928 SER A N 1
ATOM 7297 C CA . SER A 1 928 ? 87.676 6.790 -46.950 1.00 42.81 928 SER A CA 1
ATOM 7298 C C . SER A 1 928 ? 86.797 5.768 -47.691 1.00 42.81 928 SER A C 1
ATOM 7300 O O . SER A 1 928 ? 87.042 5.485 -48.867 1.00 42.81 928 SER A O 1
ATOM 7302 N N . LEU A 1 929 ? 85.724 5.278 -47.058 1.00 48.56 929 LEU A N 1
ATOM 7303 C CA . LEU A 1 929 ? 84.752 4.356 -47.666 1.00 48.56 929 LEU A CA 1
ATOM 7304 C C . LEU A 1 929 ? 83.919 5.039 -48.762 1.00 48.56 929 LEU A C 1
ATOM 7306 O O . LEU A 1 929 ? 83.697 4.464 -49.829 1.00 48.56 929 LEU A O 1
ATOM 7310 N N . TYR A 1 930 ? 83.541 6.305 -48.561 1.00 48.22 930 TYR A N 1
ATOM 7311 C CA . TYR A 1 930 ? 82.746 7.044 -49.545 1.00 48.22 930 TYR A CA 1
ATOM 7312 C C . TYR A 1 930 ? 83.560 7.437 -50.794 1.00 48.22 930 TYR A C 1
ATOM 7314 O O . TYR A 1 930 ? 83.035 7.388 -51.909 1.00 48.22 930 TYR A O 1
ATOM 7322 N N . LYS A 1 931 ? 84.867 7.734 -50.658 1.00 42.03 931 LYS A N 1
ATOM 7323 C CA . LYS A 1 931 ? 85.762 7.987 -51.810 1.00 42.03 931 LYS A CA 1
ATOM 7324 C C . LYS A 1 931 ? 85.931 6.758 -52.717 1.00 42.03 931 LYS A C 1
ATOM 7326 O O . LYS A 1 931 ? 86.025 6.928 -53.932 1.00 42.03 931 LYS A O 1
ATOM 7331 N N . LYS A 1 932 ? 85.893 5.534 -52.170 1.00 39.50 932 LYS A N 1
ATOM 7332 C CA . LYS A 1 932 ? 85.945 4.290 -52.965 1.00 39.50 932 LYS A CA 1
ATOM 7333 C C . LYS A 1 932 ? 84.699 4.079 -53.833 1.00 39.50 932 LYS A C 1
ATOM 7335 O O . LYS A 1 932 ? 84.836 3.638 -54.970 1.00 39.50 932 LYS A O 1
ATOM 7340 N N . SER A 1 933 ? 83.512 4.465 -53.354 1.00 41.66 933 SER A N 1
ATOM 7341 C CA . SER A 1 933 ? 82.275 4.364 -54.149 1.00 41.66 933 SER A CA 1
ATOM 7342 C C . SER A 1 933 ? 82.251 5.335 -55.340 1.00 41.66 933 SER A C 1
ATOM 7344 O O . SER A 1 933 ? 81.815 4.961 -56.427 1.00 41.66 933 SER A O 1
ATOM 7346 N N . LYS A 1 934 ? 82.812 6.545 -55.171 1.00 42.28 934 LYS A N 1
ATOM 7347 C CA . LYS A 1 934 ? 82.838 7.587 -56.210 1.00 42.28 934 LYS A CA 1
ATOM 7348 C C . LYS A 1 934 ? 83.871 7.318 -57.319 1.00 42.28 934 LYS A C 1
ATOM 7350 O O . LYS A 1 934 ? 83.617 7.651 -58.475 1.00 42.28 934 LYS A O 1
ATOM 7355 N N . MET A 1 935 ? 85.002 6.673 -57.003 1.00 36.94 935 MET A N 1
ATOM 7356 C CA . MET A 1 935 ? 85.988 6.270 -58.023 1.00 36.94 935 MET A CA 1
ATOM 7357 C C . MET A 1 935 ? 85.560 5.036 -58.829 1.00 36.94 935 MET A C 1
ATOM 7359 O O . MET A 1 935 ? 85.811 4.990 -60.030 1.00 36.94 935 MET A O 1
ATOM 7363 N N . ALA A 1 936 ? 84.831 4.086 -58.231 1.00 36.94 936 ALA A N 1
ATOM 7364 C CA . ALA A 1 936 ? 84.261 2.958 -58.977 1.00 36.94 936 ALA A CA 1
ATOM 7365 C C . ALA A 1 936 ? 83.133 3.383 -59.946 1.00 36.94 936 ALA A C 1
ATOM 7367 O O . ALA A 1 936 ? 82.820 2.668 -60.895 1.00 36.94 936 ALA A O 1
ATOM 7368 N N . SER A 1 937 ? 82.536 4.564 -59.747 1.00 46.59 937 SER A N 1
ATOM 7369 C CA . SER A 1 937 ? 81.491 5.123 -60.615 1.00 46.59 937 SER A CA 1
ATOM 7370 C C . SER A 1 937 ? 81.985 5.994 -61.778 1.00 46.59 937 SER A C 1
ATOM 7372 O O . SER A 1 937 ? 81.177 6.324 -62.638 1.00 46.59 937 SER A O 1
ATOM 7374 N N . GLN A 1 938 ? 83.275 6.349 -61.843 1.00 41.97 938 GLN A N 1
ATOM 7375 C CA . GLN A 1 938 ? 83.835 7.167 -62.936 1.00 41.97 938 GLN A CA 1
ATOM 7376 C C . GLN A 1 938 ? 84.530 6.353 -64.042 1.00 41.97 938 GLN A C 1
ATOM 7378 O O . GLN A 1 938 ? 84.843 6.903 -65.091 1.00 41.97 938 GLN A O 1
ATOM 7383 N N . ALA A 1 939 ? 84.724 5.043 -63.859 1.00 36.78 939 ALA A N 1
ATOM 7384 C CA . ALA A 1 939 ? 85.433 4.186 -64.818 1.00 36.78 939 ALA A CA 1
ATOM 7385 C C . ALA A 1 939 ? 84.551 3.592 -65.943 1.00 36.78 939 ALA A C 1
ATOM 7387 O O . ALA A 1 939 ? 84.987 2.697 -66.658 1.00 36.78 939 ALA A O 1
ATOM 7388 N N . SER A 1 940 ? 83.308 4.053 -66.112 1.00 42.38 940 SER A N 1
ATOM 7389 C CA . SER A 1 940 ? 82.386 3.554 -67.151 1.00 42.38 940 SER A CA 1
ATOM 7390 C C . SER A 1 940 ? 81.592 4.678 -67.827 1.00 42.38 940 SER A C 1
ATOM 7392 O O . SER A 1 940 ? 80.376 4.611 -67.963 1.00 42.38 940 SER A O 1
ATOM 7394 N N . GLN A 1 941 ? 82.288 5.728 -68.269 1.00 41.97 941 GLN A N 1
ATOM 7395 C CA . GLN A 1 941 ? 81.756 6.670 -69.257 1.00 41.97 941 GLN A CA 1
ATOM 7396 C C . GLN A 1 941 ? 82.796 6.945 -70.346 1.00 41.97 941 GLN A C 1
ATOM 7398 O O . GLN A 1 941 ? 83.558 7.899 -70.265 1.00 41.97 941 GLN A O 1
ATOM 7403 N N . MET A 1 942 ? 82.802 6.100 -71.378 1.00 33.91 942 MET A N 1
ATOM 7404 C CA . MET A 1 942 ? 83.227 6.474 -72.728 1.00 33.91 942 MET A CA 1
ATOM 7405 C C . MET A 1 942 ? 82.398 5.677 -73.741 1.00 33.91 942 MET A C 1
ATOM 7407 O O . MET A 1 942 ? 82.718 4.529 -74.032 1.00 33.91 942 MET A O 1
ATOM 7411 N N . SER A 1 943 ? 81.346 6.292 -74.286 1.00 28.94 943 SER A N 1
ATOM 7412 C CA . SER A 1 943 ? 80.818 5.968 -75.618 1.00 28.94 943 SER A CA 1
ATOM 7413 C C . SER A 1 943 ? 79.896 7.084 -76.130 1.00 28.94 943 SER A C 1
ATOM 7415 O O . SER A 1 943 ? 78.892 7.388 -75.497 1.00 28.94 943 SER A O 1
ATOM 7417 N N . LEU A 1 944 ? 80.340 7.662 -77.249 1.00 32.00 944 LEU A N 1
ATOM 7418 C CA . LEU A 1 944 ? 79.712 8.447 -78.324 1.00 32.00 944 LEU A CA 1
ATOM 7419 C C . LEU A 1 944 ? 78.277 9.010 -78.190 1.00 32.00 944 LEU A C 1
ATOM 7421 O O . LEU A 1 944 ? 77.316 8.282 -77.975 1.00 32.00 944 LEU A O 1
ATOM 7425 N N . ASP A 1 945 ? 78.223 10.309 -78.514 1.00 29.06 945 ASP A N 1
ATOM 7426 C CA . ASP A 1 945 ? 77.111 11.185 -78.912 1.00 29.06 945 ASP A CA 1
ATOM 7427 C C . ASP A 1 945 ? 76.025 11.571 -77.887 1.00 29.06 945 ASP A C 1
ATOM 7429 O O . ASP A 1 945 ? 75.110 10.817 -77.580 1.00 29.06 945 ASP A O 1
ATOM 7433 N N . GLY A 1 946 ? 76.079 12.850 -77.479 1.00 33.44 946 GLY A N 1
ATOM 7434 C CA . GLY A 1 946 ? 74.906 13.668 -77.137 1.00 33.44 946 GLY A CA 1
ATOM 7435 C C . GLY A 1 946 ? 74.379 13.601 -75.697 1.00 33.44 946 GLY A C 1
ATOM 7436 O O . GLY A 1 946 ? 73.472 12.833 -75.408 1.00 33.44 946 GLY A O 1
ATOM 7437 N N . ASP A 1 947 ? 74.856 14.538 -74.866 1.00 35.69 947 ASP A N 1
ATOM 7438 C CA . ASP A 1 947 ? 74.401 14.927 -73.511 1.00 35.69 947 ASP A CA 1
ATOM 7439 C C . ASP A 1 947 ? 74.746 13.981 -72.326 1.00 35.69 947 ASP A C 1
ATOM 7441 O O . ASP A 1 947 ? 74.563 12.764 -72.402 1.00 35.69 947 ASP A O 1
ATOM 7445 N N . PRO A 1 948 ? 75.264 14.501 -71.187 1.00 45.66 948 PRO A N 1
ATOM 7446 C CA . PRO A 1 948 ? 75.687 13.676 -70.058 1.00 45.66 948 PRO A CA 1
ATOM 7447 C C . PRO A 1 948 ? 74.468 13.064 -69.355 1.00 45.66 948 PRO A C 1
ATOM 7449 O O . PRO A 1 948 ? 73.798 13.711 -68.550 1.00 45.66 948 PRO A O 1
ATOM 7452 N N . GLY A 1 949 ? 74.186 11.792 -69.641 1.00 56.16 949 GLY A N 1
ATOM 7453 C CA . GLY A 1 949 ? 73.109 11.039 -69.000 1.00 56.16 949 GLY A CA 1
ATOM 7454 C C . GLY A 1 949 ? 73.266 10.993 -67.475 1.00 56.16 949 GLY A C 1
ATOM 7455 O O . GLY A 1 949 ? 74.179 10.360 -66.943 1.00 56.16 949 GLY A O 1
ATOM 7456 N N . PHE A 1 950 ? 72.363 11.666 -66.759 1.00 67.62 950 PHE A N 1
ATOM 7457 C CA . PHE A 1 950 ? 72.270 11.619 -65.301 1.00 67.62 950 PHE A CA 1
ATOM 7458 C C . PHE A 1 950 ? 71.785 10.238 -64.838 1.00 67.62 950 PHE A C 1
ATOM 7460 O O . PHE A 1 950 ? 70.648 9.859 -65.105 1.00 67.62 950 PHE A O 1
ATOM 7467 N N . SER A 1 951 ? 72.627 9.506 -64.103 1.00 67.12 951 SER A N 1
ATOM 7468 C CA . SER A 1 951 ? 72.260 8.242 -63.452 1.00 67.12 951 SER A CA 1
ATOM 7469 C C . SER A 1 951 ? 72.391 8.388 -61.931 1.00 67.12 951 SER A C 1
ATOM 7471 O O . SER A 1 951 ? 73.519 8.450 -61.436 1.00 67.12 951 SER A O 1
ATOM 7473 N N . PRO A 1 952 ? 71.284 8.423 -61.168 1.00 72.00 952 PRO A N 1
ATOM 7474 C CA . PRO A 1 952 ? 71.329 8.530 -59.713 1.00 72.00 952 PRO A CA 1
ATOM 7475 C C . PRO A 1 952 ? 71.868 7.234 -59.094 1.00 72.00 952 PRO A C 1
ATOM 7477 O O . PRO A 1 952 ? 71.539 6.138 -59.551 1.00 72.00 952 PRO A O 1
ATOM 7480 N N . ARG A 1 953 ? 72.692 7.353 -58.047 1.00 69.69 953 ARG A N 1
ATOM 7481 C CA . ARG A 1 953 ? 73.232 6.216 -57.286 1.00 69.69 953 ARG A CA 1
ATOM 7482 C C . ARG A 1 953 ? 73.034 6.466 -55.786 1.00 69.69 953 ARG A C 1
ATOM 7484 O O . ARG A 1 953 ? 74.009 6.780 -55.102 1.00 69.69 953 ARG A O 1
ATOM 7491 N N . PRO A 1 954 ? 71.795 6.321 -55.278 1.00 73.50 954 PRO A N 1
ATOM 7492 C CA . PRO A 1 954 ? 71.523 6.527 -53.865 1.00 73.50 954 PRO A CA 1
ATOM 7493 C C . PRO A 1 954 ? 72.331 5.545 -53.010 1.00 73.50 954 PRO A C 1
ATOM 7495 O O . PRO A 1 954 ? 72.634 4.421 -53.415 1.00 73.50 954 PRO A O 1
ATOM 7498 N N . THR A 1 955 ? 72.664 5.977 -51.800 1.00 75.06 955 THR A N 1
ATOM 7499 C CA . THR A 1 955 ? 73.363 5.161 -50.805 1.00 75.06 955 THR A CA 1
ATOM 7500 C C . THR A 1 955 ? 72.467 3.989 -50.404 1.00 75.06 955 THR A C 1
ATOM 7502 O O . THR A 1 955 ? 71.304 4.204 -50.067 1.00 75.06 955 THR A O 1
ATOM 7505 N N . ASP A 1 956 ? 72.990 2.760 -50.417 1.00 68.94 956 ASP A N 1
ATOM 7506 C CA . ASP A 1 956 ? 72.212 1.579 -50.031 1.00 68.94 956 ASP A CA 1
ATOM 7507 C C . ASP A 1 956 ? 71.980 1.543 -48.510 1.00 68.94 956 ASP A C 1
ATOM 7509 O O . ASP A 1 956 ? 72.909 1.399 -47.715 1.00 68.94 956 ASP A O 1
ATOM 7513 N N . ILE A 1 957 ? 70.716 1.692 -48.113 1.00 70.81 957 ILE A N 1
ATOM 7514 C CA . ILE A 1 957 ? 70.256 1.723 -46.716 1.00 70.81 957 ILE A CA 1
ATOM 7515 C C . ILE A 1 957 ? 69.515 0.417 -46.342 1.00 70.81 957 ILE A C 1
ATOM 7517 O O . ILE A 1 957 ? 69.019 0.258 -45.221 1.00 70.81 957 ILE A O 1
ATOM 7521 N N . SER A 1 958 ? 69.395 -0.535 -47.275 1.00 67.62 958 SER A N 1
ATOM 7522 C CA . SER A 1 958 ? 68.599 -1.756 -47.089 1.00 67.62 958 SER A CA 1
ATOM 7523 C C . SER A 1 958 ? 69.192 -2.692 -46.029 1.00 67.62 958 SER A C 1
ATOM 7525 O O . SER A 1 958 ? 68.451 -3.232 -45.208 1.00 67.62 958 SER A O 1
ATOM 7527 N N . ASN A 1 959 ? 70.524 -2.770 -45.956 1.00 65.69 959 ASN A N 1
ATOM 7528 C CA . ASN A 1 959 ? 71.271 -3.674 -45.073 1.00 65.69 959 ASN A CA 1
ATOM 7529 C C . ASN A 1 959 ? 71.449 -3.161 -43.627 1.00 65.69 959 ASN A C 1
ATOM 7531 O O . ASN A 1 959 ? 72.149 -3.783 -42.831 1.00 65.69 959 ASN A O 1
ATOM 7535 N N . ILE A 1 960 ? 70.827 -2.031 -43.268 1.00 74.12 960 ILE A N 1
ATOM 7536 C CA . ILE A 1 960 ? 70.955 -1.415 -41.939 1.00 74.12 960 ILE A CA 1
ATOM 7537 C C . ILE A 1 960 ? 69.774 -1.804 -41.051 1.00 74.12 960 ILE A C 1
ATOM 7539 O O . ILE A 1 960 ? 68.621 -1.443 -41.321 1.00 74.12 960 ILE A O 1
ATOM 7543 N N . THR A 1 961 ? 70.075 -2.484 -39.946 1.00 73.69 961 THR A N 1
ATOM 7544 C CA . THR A 1 961 ? 69.119 -2.829 -38.888 1.00 73.69 961 THR A CA 1
ATOM 7545 C C . THR A 1 961 ? 69.143 -1.781 -37.775 1.00 73.69 961 THR A C 1
ATOM 7547 O O . THR A 1 961 ? 70.186 -1.543 -37.170 1.00 73.69 961 THR A O 1
ATOM 7550 N N . LEU A 1 962 ? 67.994 -1.164 -37.484 1.00 79.50 962 LEU A N 1
ATOM 7551 C CA . LEU A 1 962 ? 67.852 -0.206 -36.383 1.00 79.50 962 LEU A CA 1
ATOM 7552 C C . LEU A 1 962 ? 67.761 -0.932 -35.030 1.00 79.50 962 LEU A C 1
ATOM 7554 O O . LEU A 1 962 ? 67.170 -2.009 -34.935 1.00 79.50 962 LEU A O 1
ATOM 7558 N N . SER A 1 963 ? 68.305 -0.327 -33.970 1.00 78.44 963 SER A N 1
ATOM 7559 C CA . SER A 1 963 ? 68.132 -0.828 -32.600 1.00 78.44 963 SER A CA 1
ATOM 7560 C C . SER A 1 963 ? 66.675 -0.690 -32.135 1.00 78.44 963 SER A C 1
ATOM 7562 O O . SER A 1 963 ? 65.900 0.093 -32.687 1.00 78.44 963 SER A O 1
ATOM 7564 N N . ARG A 1 964 ? 66.286 -1.427 -31.085 1.00 76.12 964 ARG A N 1
ATOM 7565 C CA . ARG A 1 964 ? 64.912 -1.406 -30.547 1.00 76.12 964 ARG A CA 1
ATOM 7566 C C . ARG A 1 964 ? 64.454 0.003 -30.141 1.00 76.12 964 ARG A C 1
ATOM 7568 O O . ARG A 1 964 ? 63.296 0.349 -30.366 1.00 76.12 964 ARG A O 1
ATOM 7575 N N . ASP A 1 965 ? 65.365 0.816 -29.609 1.00 74.38 965 ASP A N 1
ATOM 7576 C CA . ASP A 1 965 ? 65.080 2.197 -29.205 1.00 74.38 965 ASP A CA 1
ATOM 7577 C C . ASP A 1 965 ? 64.910 3.134 -30.408 1.00 74.38 965 ASP A C 1
ATOM 7579 O O . ASP A 1 965 ? 64.009 3.975 -30.407 1.00 74.38 965 ASP A O 1
ATOM 7583 N N . LEU A 1 966 ? 65.703 2.948 -31.470 1.00 78.69 966 LEU A N 1
ATOM 7584 C CA . LEU A 1 966 ? 65.557 3.693 -32.726 1.00 78.69 966 LEU A CA 1
ATOM 7585 C C . LEU A 1 966 ? 64.298 3.278 -33.494 1.00 78.69 966 LEU A C 1
ATOM 7587 O O . LEU A 1 966 ? 63.657 4.116 -34.121 1.00 78.69 966 LEU A O 1
ATOM 7591 N N . GLN A 1 967 ? 63.894 2.010 -33.404 1.00 81.44 967 GLN A N 1
ATOM 7592 C CA . GLN A 1 967 ? 62.635 1.536 -33.973 1.00 81.44 967 GLN A CA 1
ATOM 7593 C C . GLN A 1 967 ? 61.424 2.141 -33.243 1.00 81.44 967 GLN A C 1
ATOM 7595 O O . GLN A 1 967 ? 60.441 2.508 -33.883 1.00 81.44 967 GLN A O 1
ATOM 7600 N N . ALA A 1 968 ? 61.502 2.294 -31.917 1.00 79.12 968 ALA A N 1
ATOM 7601 C CA . ALA A 1 968 ? 60.481 2.994 -31.139 1.00 79.12 968 ALA A CA 1
ATOM 7602 C C . ALA A 1 968 ? 60.438 4.497 -31.468 1.00 79.12 968 ALA A C 1
ATOM 7604 O O . ALA A 1 968 ? 59.355 5.064 -31.596 1.00 79.12 968 ALA A O 1
ATOM 7605 N N . LEU A 1 969 ? 61.597 5.136 -31.670 1.00 83.12 969 LEU A N 1
ATOM 7606 C CA . LEU A 1 969 ? 61.672 6.522 -32.143 1.00 83.12 969 LEU A CA 1
ATOM 7607 C C . LEU A 1 969 ? 61.082 6.684 -33.554 1.00 83.12 969 LEU A C 1
ATOM 7609 O O . LEU A 1 969 ? 60.395 7.668 -33.818 1.00 83.12 969 LEU A O 1
ATOM 7613 N N . ALA A 1 970 ? 61.294 5.711 -34.445 1.00 84.44 970 ALA A N 1
ATOM 7614 C CA . ALA A 1 970 ? 60.698 5.706 -35.779 1.00 84.44 970 ALA A CA 1
ATOM 7615 C C . ALA A 1 970 ? 59.161 5.679 -35.722 1.00 84.44 970 ALA A C 1
ATOM 7617 O O . ALA A 1 970 ? 58.508 6.344 -36.522 1.00 84.44 970 ALA A O 1
ATOM 7618 N N . GLU A 1 971 ? 58.587 4.940 -34.768 1.00 82.00 971 GLU A N 1
ATOM 7619 C CA . GLU A 1 971 ? 57.138 4.890 -34.551 1.00 82.00 971 GLU A CA 1
ATOM 7620 C C . GLU A 1 971 ? 56.591 6.244 -34.081 1.00 82.00 971 GLU A C 1
ATOM 7622 O O . GLU A 1 971 ? 55.602 6.722 -34.631 1.00 82.00 971 GLU A O 1
ATOM 7627 N N . LEU A 1 972 ? 57.278 6.897 -33.137 1.00 81.12 972 LEU A N 1
ATOM 7628 C CA . LEU A 1 972 ? 56.905 8.229 -32.649 1.00 81.12 972 LEU A CA 1
ATOM 7629 C C . LEU A 1 972 ? 56.977 9.280 -33.766 1.00 81.12 972 LEU A C 1
ATOM 7631 O O . LEU A 1 972 ? 56.079 10.108 -33.912 1.00 81.12 972 LEU A O 1
ATOM 7635 N N . LEU A 1 973 ? 58.019 9.237 -34.602 1.00 81.94 973 LEU A N 1
ATOM 7636 C CA . LEU A 1 973 ? 58.136 10.124 -35.764 1.00 81.94 973 LEU A CA 1
ATOM 7637 C C . LEU A 1 973 ? 57.034 9.872 -36.797 1.00 81.94 973 LEU A C 1
ATOM 7639 O O . LEU A 1 973 ? 56.479 10.829 -37.336 1.00 81.94 973 LEU A O 1
ATOM 7643 N N . ALA A 1 974 ? 56.687 8.608 -37.048 1.00 82.75 974 ALA A N 1
ATOM 7644 C CA . ALA A 1 974 ? 55.601 8.241 -37.950 1.00 82.75 974 ALA A CA 1
ATOM 7645 C C . ALA A 1 974 ? 54.236 8.744 -37.447 1.00 82.75 974 ALA A C 1
ATOM 7647 O O . ALA A 1 974 ? 53.455 9.286 -38.234 1.00 82.75 974 ALA A O 1
ATOM 7648 N N . GLU A 1 975 ? 53.982 8.640 -36.141 1.00 78.94 975 GLU A N 1
ATOM 7649 C CA . GLU A 1 975 ? 52.809 9.226 -35.492 1.00 78.94 975 GLU A CA 1
ATOM 7650 C C . GLU A 1 975 ? 52.778 10.750 -35.661 1.00 78.94 975 GLU A C 1
ATOM 7652 O O . GLU A 1 975 ? 51.760 11.313 -36.074 1.00 78.94 975 GLU A O 1
ATOM 7657 N N . ASN A 1 976 ? 53.904 11.429 -35.423 1.00 82.56 976 ASN A N 1
ATOM 7658 C CA . ASN A 1 976 ? 53.990 12.876 -35.594 1.00 82.56 976 ASN A CA 1
ATOM 7659 C C . ASN A 1 976 ? 53.716 13.306 -37.047 1.00 82.56 976 ASN A C 1
ATOM 7661 O O . ASN A 1 976 ? 52.980 14.265 -37.282 1.00 82.56 976 ASN A O 1
ATOM 7665 N N . TYR A 1 977 ? 54.232 12.575 -38.041 1.00 83.81 977 TYR A N 1
ATOM 7666 C CA . TYR A 1 977 ? 53.941 12.850 -39.452 1.00 83.81 977 TYR A CA 1
ATOM 7667 C C . TYR A 1 977 ? 52.455 12.728 -39.784 1.00 83.81 977 TYR A C 1
ATOM 7669 O O . TYR A 1 977 ? 51.921 13.577 -40.504 1.00 83.81 977 TYR A O 1
ATOM 7677 N N . HIS A 1 978 ? 51.782 11.707 -39.249 1.00 80.25 978 HIS A N 1
ATOM 7678 C CA . HIS A 1 978 ? 50.341 11.545 -39.419 1.00 80.25 978 HIS A CA 1
ATOM 7679 C C . HIS A 1 978 ? 49.564 12.682 -38.758 1.00 80.25 978 HIS A C 1
ATOM 7681 O O . HIS A 1 978 ? 48.674 13.254 -39.380 1.00 80.25 978 HIS A O 1
ATOM 7687 N N . ASN A 1 979 ? 49.945 13.083 -37.546 1.00 80.06 979 ASN A N 1
ATOM 7688 C CA . ASN A 1 979 ? 49.283 14.165 -36.818 1.00 80.06 979 ASN A CA 1
ATOM 7689 C C . ASN A 1 979 ? 49.433 15.521 -37.531 1.00 80.06 979 ASN A C 1
ATOM 7691 O O . ASN A 1 979 ? 48.461 16.274 -37.649 1.00 80.06 979 ASN A O 1
ATOM 7695 N N . ILE A 1 980 ? 50.615 15.816 -38.084 1.00 80.12 980 ILE A N 1
ATOM 7696 C CA . ILE A 1 980 ? 50.854 17.023 -38.893 1.00 80.12 980 ILE A CA 1
ATOM 7697 C C . ILE A 1 980 ? 50.009 16.990 -40.173 1.00 80.12 980 ILE A C 1
ATOM 7699 O O . ILE A 1 980 ? 49.366 17.986 -40.524 1.00 80.12 980 ILE A O 1
ATOM 7703 N N . TRP A 1 981 ? 49.976 15.846 -40.864 1.00 85.62 981 TRP A N 1
ATOM 7704 C CA . TRP A 1 981 ? 49.154 15.668 -42.059 1.00 85.62 981 TRP A CA 1
ATOM 7705 C C . TRP A 1 981 ? 47.660 15.826 -41.746 1.00 85.62 981 TRP A C 1
ATOM 7707 O O . TRP A 1 981 ? 46.977 16.596 -42.424 1.00 85.62 981 TRP A O 1
ATOM 7717 N N . ALA A 1 982 ? 47.167 15.176 -40.690 1.00 75.94 982 ALA A N 1
ATOM 7718 C CA . ALA A 1 982 ? 45.774 15.209 -40.259 1.00 75.94 982 ALA A CA 1
ATOM 7719 C C . ALA A 1 982 ? 45.338 16.634 -39.900 1.00 75.94 982 ALA A C 1
ATOM 7721 O O . ALA A 1 982 ? 44.286 17.089 -40.348 1.00 75.94 982 ALA A O 1
ATOM 7722 N N . LYS A 1 983 ? 46.181 17.388 -39.182 1.00 76.44 983 LYS A N 1
ATOM 7723 C CA . LYS A 1 983 ? 45.928 18.799 -38.860 1.00 76.44 983 LYS A CA 1
ATOM 7724 C C . LYS A 1 983 ? 45.828 19.660 -40.118 1.00 76.44 983 LYS A C 1
ATOM 7726 O O . LYS A 1 983 ? 44.875 20.419 -40.264 1.00 76.44 983 LYS A O 1
ATOM 7731 N N . LYS A 1 984 ? 46.768 19.515 -41.059 1.00 81.62 984 LYS A N 1
ATOM 7732 C CA . LYS A 1 984 ? 46.736 20.255 -42.331 1.00 81.62 984 LYS A CA 1
ATOM 7733 C C . LYS A 1 984 ? 45.510 19.885 -43.169 1.00 81.62 984 LYS A C 1
ATOM 7735 O O . LYS A 1 984 ? 44.901 20.758 -43.781 1.00 81.62 984 LYS A O 1
ATOM 7740 N N . LYS A 1 985 ? 45.132 18.605 -43.178 1.00 78.81 985 LYS A N 1
ATOM 7741 C CA . LYS A 1 985 ? 43.969 18.107 -43.915 1.00 78.81 985 LYS A CA 1
ATOM 7742 C C . LYS A 1 985 ? 42.656 18.595 -43.307 1.00 78.81 985 LYS A C 1
ATOM 7744 O O . LYS A 1 985 ? 41.755 18.948 -44.058 1.00 78.81 985 LYS A O 1
ATOM 7749 N N . LYS A 1 986 ? 42.572 18.671 -41.977 1.00 75.81 986 LYS A N 1
ATOM 7750 C CA . LYS A 1 986 ? 41.429 19.239 -41.256 1.00 75.81 986 LYS A CA 1
ATOM 7751 C C . LYS A 1 986 ? 41.226 20.717 -41.605 1.00 75.81 986 LYS A C 1
ATOM 7753 O O . LYS A 1 986 ? 40.131 21.079 -42.014 1.00 75.81 986 LYS A O 1
ATOM 7758 N N . VAL A 1 987 ? 42.290 21.524 -41.567 1.00 79.19 987 VAL A N 1
ATOM 7759 C CA . VAL A 1 987 ? 42.233 22.949 -41.952 1.00 79.19 987 VAL A CA 1
ATOM 7760 C C . VAL A 1 987 ? 41.835 23.131 -43.427 1.00 79.19 987 VAL A C 1
ATOM 7762 O O . VAL A 1 987 ? 41.045 24.013 -43.744 1.00 79.19 987 VAL A O 1
ATOM 7765 N N . ASP A 1 988 ? 42.327 22.282 -44.339 1.00 76.94 988 ASP A N 1
ATOM 7766 C CA . ASP A 1 988 ? 41.940 22.313 -45.764 1.00 76.94 988 ASP A CA 1
ATOM 7767 C C . ASP A 1 988 ? 40.455 21.965 -45.985 1.00 76.94 988 ASP A C 1
ATOM 7769 O O . ASP A 1 988 ? 39.807 22.549 -46.850 1.00 76.94 988 ASP A O 1
ATOM 7773 N N . LEU A 1 989 ? 39.900 21.034 -45.199 1.00 75.81 989 LEU A N 1
ATOM 7774 C CA . LEU A 1 989 ? 38.475 20.688 -45.250 1.00 75.81 989 LEU A CA 1
ATOM 7775 C C . LEU A 1 989 ? 37.601 21.797 -44.660 1.00 75.81 989 LEU A C 1
ATOM 7777 O O . LEU A 1 989 ? 36.571 22.125 -45.239 1.00 75.81 989 LEU A O 1
ATOM 7781 N N . GLU A 1 990 ? 38.027 22.415 -43.558 1.00 74.94 990 GLU A N 1
ATOM 7782 C CA . GLU A 1 990 ? 37.344 23.566 -42.954 1.00 74.94 990 GLU A CA 1
ATOM 7783 C C . GLU A 1 990 ? 37.313 24.764 -43.917 1.00 74.94 990 GLU A C 1
ATOM 7785 O O . GLU A 1 990 ? 36.261 25.371 -44.108 1.00 74.94 990 GLU A O 1
A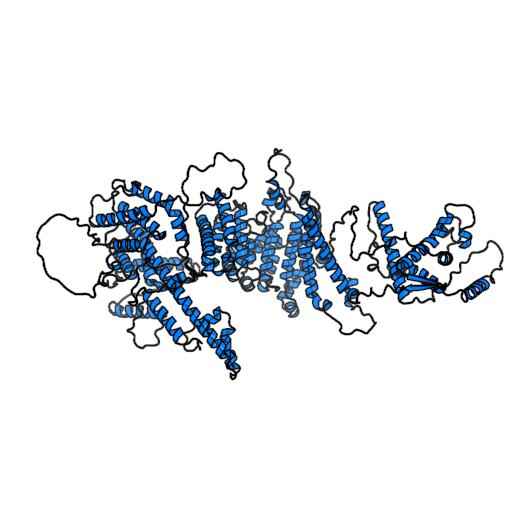TOM 7790 N N . ALA A 1 991 ? 38.420 25.041 -44.616 1.00 75.38 991 ALA A N 1
ATOM 7791 C CA . ALA A 1 991 ? 38.499 26.102 -45.624 1.00 75.38 991 ALA A CA 1
ATOM 7792 C C . ALA A 1 991 ? 37.626 25.847 -46.871 1.00 75.38 991 ALA A C 1
ATOM 7794 O O . ALA A 1 991 ? 37.277 26.791 -47.578 1.00 75.38 991 ALA A O 1
ATOM 7795 N N . LYS A 1 992 ? 37.264 24.587 -47.148 1.00 77.12 992 LYS A N 1
ATOM 7796 C CA . LYS A 1 992 ? 36.433 24.175 -48.296 1.00 77.12 992 LYS A CA 1
ATOM 7797 C C . LYS A 1 992 ? 34.949 23.980 -47.952 1.00 77.12 992 LYS A C 1
ATOM 7799 O O . LYS A 1 992 ? 34.202 23.498 -48.798 1.00 77.12 992 LYS A O 1
ATOM 7804 N N . GLY A 1 993 ? 34.514 24.369 -46.749 1.00 52.81 993 GLY A N 1
ATOM 7805 C CA . GLY A 1 993 ? 33.112 24.267 -46.318 1.00 52.81 993 GLY A CA 1
ATOM 7806 C C . GLY A 1 993 ? 32.744 22.963 -45.596 1.00 52.81 993 GLY A C 1
ATOM 7807 O O . GLY A 1 993 ? 31.562 22.672 -45.436 1.00 52.81 993 GLY A O 1
ATOM 7808 N N . GLY A 1 994 ? 33.734 22.196 -45.130 1.00 65.75 994 GLY A N 1
ATOM 7809 C CA . GLY A 1 994 ? 33.555 20.935 -44.401 1.00 65.75 994 GLY A CA 1
ATOM 7810 C C . GLY A 1 994 ? 33.633 19.676 -45.279 1.00 65.75 994 GLY A C 1
ATOM 7811 O O . GLY A 1 994 ? 33.575 19.734 -46.504 1.00 65.75 994 GLY A O 1
ATOM 7812 N N . GLY A 1 995 ? 33.811 18.513 -44.636 1.00 59.88 995 GLY A N 1
ATOM 7813 C CA . GLY A 1 995 ? 33.902 17.193 -45.280 1.00 59.88 995 GLY A CA 1
ATOM 7814 C C . GLY A 1 995 ? 34.603 16.146 -44.400 1.00 59.88 995 GLY A C 1
ATOM 7815 O O . GLY A 1 995 ? 35.241 16.499 -43.410 1.00 59.88 995 GLY A O 1
ATOM 7816 N N . HIS A 1 996 ? 34.500 14.859 -44.754 1.00 54.72 996 HIS A N 1
ATOM 7817 C CA . HIS A 1 996 ? 35.137 13.752 -44.020 1.00 54.72 996 HIS A CA 1
ATOM 7818 C C . HIS A 1 996 ? 36.270 13.119 -44.843 1.00 54.72 996 HIS A C 1
ATOM 7820 O O . HIS A 1 996 ? 36.161 12.979 -46.060 1.00 54.72 996 HIS A O 1
ATOM 7826 N N . HIS A 1 997 ? 37.354 12.695 -44.186 1.00 59.03 997 HIS A N 1
ATOM 7827 C CA . HIS A 1 997 ? 38.433 11.924 -44.811 1.00 59.03 997 HIS A CA 1
ATOM 7828 C C . HIS A 1 997 ? 38.683 10.637 -44.005 1.00 59.03 997 HIS A C 1
ATOM 7830 O O . HIS A 1 997 ? 38.875 10.743 -42.796 1.00 59.03 997 HIS A O 1
ATOM 7836 N N . PRO A 1 998 ? 38.716 9.437 -44.621 1.00 61.69 998 PRO A N 1
ATOM 7837 C CA . PRO A 1 998 ? 38.812 8.155 -43.900 1.00 61.69 998 PRO A CA 1
ATOM 7838 C C . PRO A 1 998 ? 40.019 8.040 -42.956 1.00 61.69 998 PRO A C 1
ATOM 7840 O O . PRO A 1 998 ? 39.942 7.400 -41.919 1.00 61.69 998 PRO A O 1
ATOM 7843 N N . LEU A 1 999 ? 41.122 8.713 -43.297 1.00 67.31 999 LEU A N 1
ATOM 7844 C CA . LEU A 1 999 ? 42.356 8.722 -42.501 1.00 67.31 999 LEU A CA 1
ATOM 7845 C C . LEU A 1 999 ? 42.393 9.787 -41.378 1.00 67.31 999 LEU A C 1
ATOM 7847 O O . LEU A 1 999 ? 43.422 9.925 -40.725 1.00 67.31 999 LEU A O 1
ATOM 7851 N N . LEU A 1 1000 ? 41.323 10.561 -41.132 1.00 72.06 1000 LEU A N 1
ATOM 7852 C CA . LEU A 1 1000 ? 41.245 11.512 -40.001 1.00 72.06 1000 LEU A CA 1
ATOM 7853 C C . LEU A 1 1000 ? 40.892 10.799 -38.686 1.00 72.06 1000 LEU A C 1
ATOM 7855 O O . LEU A 1 1000 ? 39.907 11.110 -38.023 1.00 72.06 1000 LEU A O 1
ATOM 7859 N N . VAL A 1 1001 ? 41.721 9.830 -38.317 1.00 61.16 1001 VAL A N 1
ATOM 7860 C CA . VAL A 1 1001 ? 41.618 9.043 -37.084 1.00 61.16 1001 VAL A CA 1
ATOM 7861 C C . VAL A 1 1001 ? 42.978 9.033 -36.372 1.00 61.16 1001 VAL A C 1
ATOM 7863 O O . VAL A 1 1001 ? 43.997 9.270 -37.031 1.00 61.16 1001 VAL A O 1
ATOM 7866 N N . PRO A 1 1002 ? 43.043 8.797 -35.046 1.00 65.62 1002 PRO A N 1
ATOM 7867 C CA . PRO A 1 1002 ? 44.315 8.721 -34.323 1.00 65.62 1002 PRO A CA 1
ATOM 7868 C C . PRO A 1 1002 ? 45.272 7.696 -34.946 1.00 65.62 1002 PRO A C 1
ATOM 7870 O O . PRO A 1 1002 ? 44.827 6.633 -35.388 1.00 65.62 1002 PRO A O 1
ATOM 7873 N N . TYR A 1 1003 ? 46.579 7.984 -34.951 1.00 63.81 1003 TYR A N 1
ATOM 7874 C CA . TYR A 1 1003 ? 47.585 7.133 -35.602 1.00 63.81 1003 TYR A CA 1
ATOM 7875 C C . TYR A 1 1003 ? 47.491 5.667 -35.157 1.00 63.81 1003 TYR A C 1
ATOM 7877 O O . TYR A 1 1003 ? 47.541 4.771 -35.995 1.00 63.81 1003 TYR A O 1
ATOM 7885 N N . ASP A 1 1004 ? 47.241 5.401 -33.873 1.00 64.88 1004 ASP A N 1
ATOM 7886 C CA . ASP A 1 1004 ? 47.113 4.042 -33.335 1.00 64.88 1004 ASP A CA 1
ATOM 7887 C C . ASP A 1 1004 ? 46.024 3.202 -34.004 1.00 64.88 1004 ASP A C 1
ATOM 7889 O O . ASP A 1 1004 ? 46.206 1.994 -34.164 1.00 64.88 1004 ASP A O 1
ATOM 7893 N N . THR A 1 1005 ? 44.951 3.840 -34.471 1.00 67.19 1005 THR A N 1
ATOM 7894 C CA . THR A 1 1005 ? 43.810 3.181 -35.122 1.00 67.19 1005 THR A CA 1
ATOM 7895 C C . THR A 1 1005 ? 44.014 2.906 -36.615 1.00 67.19 1005 THR A C 1
ATOM 7897 O O . THR A 1 1005 ? 43.195 2.216 -37.215 1.00 67.19 1005 THR A O 1
ATOM 7900 N N . LEU A 1 1006 ? 45.108 3.393 -37.216 1.00 68.31 1006 LEU A N 1
ATOM 7901 C CA . LEU A 1 1006 ? 45.429 3.124 -38.619 1.00 68.31 1006 LEU A CA 1
ATOM 7902 C C . LEU A 1 1006 ? 45.849 1.667 -38.840 1.00 68.31 1006 LEU A C 1
ATOM 7904 O O . LEU A 1 1006 ? 46.529 1.049 -38.009 1.00 68.31 1006 LEU A O 1
ATOM 7908 N N . THR A 1 1007 ? 45.526 1.139 -40.017 1.00 72.56 1007 THR A N 1
ATOM 7909 C CA . THR A 1 1007 ? 45.959 -0.199 -40.426 1.00 72.56 1007 THR A CA 1
ATOM 7910 C C . THR A 1 1007 ? 47.471 -0.252 -40.664 1.00 72.56 1007 THR A C 1
ATOM 7912 O O . THR A 1 1007 ? 48.128 0.752 -40.950 1.00 72.56 1007 THR A O 1
ATOM 7915 N N . ALA A 1 1008 ? 48.056 -1.452 -40.600 1.00 70.56 1008 ALA A N 1
ATOM 7916 C CA . ALA A 1 1008 ? 49.491 -1.637 -40.835 1.00 70.56 1008 ALA A CA 1
ATOM 7917 C C . ALA A 1 1008 ? 49.946 -1.130 -42.221 1.00 70.56 1008 ALA A C 1
ATOM 7919 O O . ALA A 1 1008 ? 51.044 -0.588 -42.345 1.00 70.56 1008 ALA A O 1
ATOM 7920 N N . LYS A 1 1009 ? 49.085 -1.245 -43.244 1.00 72.94 1009 LYS A N 1
ATOM 7921 C CA . LYS A 1 1009 ? 49.347 -0.761 -44.608 1.00 72.94 1009 LYS A CA 1
ATOM 7922 C C . LYS A 1 1009 ? 49.415 0.767 -44.672 1.00 72.94 1009 LYS A C 1
ATOM 7924 O O . LYS A 1 1009 ? 50.296 1.310 -45.329 1.00 72.94 1009 LYS A O 1
ATOM 7929 N N . GLU A 1 1010 ? 48.526 1.452 -43.958 1.00 75.88 1010 GLU A N 1
ATOM 7930 C CA . GLU A 1 1010 ? 48.490 2.919 -43.887 1.00 75.88 1010 GLU A CA 1
ATOM 7931 C C . GLU A 1 1010 ? 49.663 3.475 -43.070 1.00 75.88 1010 GLU A C 1
ATOM 7933 O O . GLU A 1 1010 ? 50.282 4.461 -43.470 1.00 75.88 1010 GLU A O 1
ATOM 7938 N N . LYS A 1 1011 ? 50.038 2.800 -41.973 1.00 78.94 1011 LYS A N 1
ATOM 7939 C CA . LYS A 1 1011 ? 51.207 3.167 -41.157 1.00 78.94 1011 LYS A CA 1
ATOM 7940 C C . LYS A 1 1011 ? 52.532 2.982 -41.900 1.00 78.94 1011 LYS A C 1
ATOM 7942 O O . LYS A 1 1011 ? 53.473 3.730 -41.647 1.00 78.94 1011 LYS A O 1
ATOM 7947 N N . SER A 1 1012 ? 52.618 2.013 -42.817 1.00 78.81 1012 SER A N 1
ATOM 7948 C CA . SER A 1 1012 ? 53.867 1.638 -43.498 1.00 78.81 1012 SER A CA 1
ATOM 7949 C C . SER A 1 1012 ? 54.574 2.823 -44.163 1.00 78.81 1012 SER A C 1
ATOM 7951 O O . SER A 1 1012 ? 55.778 2.976 -43.997 1.00 78.81 1012 SER A O 1
ATOM 7953 N N . ASN A 1 1013 ? 53.832 3.705 -44.840 1.00 77.12 1013 ASN A N 1
ATOM 7954 C CA . ASN A 1 1013 ? 54.397 4.865 -45.543 1.00 77.12 1013 ASN A CA 1
ATOM 7955 C C . ASN A 1 1013 ? 55.037 5.882 -44.574 1.00 77.12 1013 ASN A C 1
ATOM 7957 O O . ASN A 1 1013 ? 56.100 6.439 -44.843 1.00 77.12 1013 ASN A O 1
ATOM 7961 N N . TYR A 1 1014 ? 54.415 6.112 -43.414 1.00 79.75 1014 TYR A N 1
ATOM 7962 C CA . TYR A 1 1014 ? 54.958 7.017 -42.396 1.00 79.75 1014 TYR A CA 1
ATOM 7963 C C . TYR A 1 1014 ? 56.166 6.406 -41.677 1.00 79.75 1014 TYR A C 1
ATOM 7965 O O . TYR A 1 1014 ? 57.157 7.102 -41.448 1.00 79.75 1014 TYR A O 1
ATOM 7973 N N . LYS A 1 1015 ? 56.117 5.099 -41.387 1.00 81.25 1015 LYS A N 1
ATOM 7974 C CA . LYS A 1 1015 ? 57.236 4.361 -40.783 1.00 81.25 1015 LYS A CA 1
ATOM 7975 C C . LYS A 1 1015 ? 58.453 4.317 -41.696 1.00 81.25 1015 LYS A C 1
ATOM 7977 O O . LYS A 1 1015 ? 59.561 4.533 -41.223 1.00 81.25 1015 LYS A O 1
ATOM 7982 N N . GLU A 1 1016 ? 58.257 4.077 -42.987 1.00 81.75 1016 GLU A N 1
ATOM 7983 C CA . GLU A 1 1016 ? 59.342 4.033 -43.969 1.00 81.75 1016 GLU A CA 1
ATOM 7984 C C . GLU A 1 1016 ? 60.061 5.386 -44.059 1.00 81.75 1016 GLU A C 1
ATOM 7986 O O . GLU A 1 1016 ? 61.285 5.442 -43.959 1.00 81.75 1016 GLU A O 1
ATOM 7991 N N . LYS A 1 1017 ? 59.310 6.495 -44.103 1.00 81.44 1017 LYS A N 1
ATOM 7992 C CA . LYS A 1 1017 ? 59.877 7.856 -44.073 1.00 81.44 1017 LYS A CA 1
ATOM 7993 C C . LYS A 1 1017 ? 60.704 8.128 -42.816 1.00 81.44 1017 LYS A C 1
ATOM 7995 O O . LYS A 1 1017 ? 61.805 8.664 -42.918 1.00 81.44 1017 LYS A O 1
ATOM 8000 N N . ALA A 1 1018 ? 60.201 7.739 -41.644 1.00 83.88 1018 ALA A N 1
ATOM 8001 C CA . ALA A 1 1018 ? 60.926 7.898 -40.384 1.00 83.88 1018 ALA A CA 1
ATOM 8002 C C . ALA A 1 1018 ? 62.195 7.025 -40.332 1.00 83.88 1018 ALA A C 1
ATOM 8004 O O . ALA A 1 1018 ? 63.257 7.476 -39.901 1.00 83.88 1018 ALA A O 1
ATOM 8005 N N . GLN A 1 1019 ? 62.111 5.784 -40.820 1.00 83.75 1019 GLN A N 1
ATOM 8006 C CA . GLN A 1 1019 ? 63.236 4.850 -40.856 1.00 83.75 1019 GLN A CA 1
ATOM 8007 C C . GLN A 1 1019 ? 64.343 5.297 -41.811 1.00 83.75 1019 GLN A C 1
ATOM 8009 O O . GLN A 1 1019 ? 65.510 5.123 -41.477 1.00 83.75 1019 GLN A O 1
ATOM 8014 N N . VAL A 1 1020 ? 64.015 5.894 -42.963 1.00 83.25 1020 VAL A N 1
ATOM 8015 C CA . VAL A 1 1020 ? 65.021 6.407 -43.911 1.00 83.25 1020 VAL A CA 1
ATOM 8016 C C . VAL A 1 1020 ? 65.916 7.455 -43.247 1.00 83.25 1020 VAL A C 1
ATOM 8018 O O . VAL A 1 1020 ? 67.137 7.359 -43.354 1.00 83.25 1020 VAL A O 1
ATOM 8021 N N . ILE A 1 1021 ? 65.341 8.400 -42.497 1.00 84.12 1021 ILE A N 1
ATOM 8022 C CA . ILE A 1 1021 ? 66.110 9.448 -41.805 1.00 84.12 1021 ILE A CA 1
ATOM 8023 C C . ILE A 1 1021 ? 66.989 8.844 -40.701 1.00 84.12 1021 ILE A C 1
ATOM 8025 O O . ILE A 1 1021 ? 68.174 9.162 -40.615 1.00 84.12 1021 ILE A O 1
ATOM 8029 N N . LEU A 1 1022 ? 66.447 7.934 -39.884 1.00 82.62 1022 LEU A N 1
ATOM 8030 C CA . LEU A 1 1022 ? 67.185 7.315 -38.775 1.00 82.62 1022 LEU A CA 1
ATOM 8031 C C . LEU A 1 1022 ? 68.294 6.366 -39.250 1.00 82.62 1022 LEU A C 1
ATOM 8033 O O . LEU A 1 1022 ? 69.387 6.363 -38.685 1.00 82.62 1022 LEU A O 1
ATOM 8037 N N . LYS A 1 1023 ? 68.056 5.590 -40.312 1.00 82.00 1023 LYS A N 1
ATOM 8038 C CA . LYS A 1 1023 ? 69.091 4.737 -40.908 1.00 82.00 1023 LYS A CA 1
ATOM 8039 C C . LYS A 1 1023 ? 70.178 5.568 -41.595 1.00 82.00 1023 LYS A C 1
ATOM 8041 O O . LYS A 1 1023 ? 71.349 5.205 -41.524 1.00 82.00 1023 LYS A O 1
ATOM 8046 N N . PHE A 1 1024 ? 69.815 6.694 -42.216 1.00 81.00 1024 PHE A N 1
ATOM 8047 C CA . PHE A 1 1024 ? 70.786 7.604 -42.823 1.00 81.00 1024 PHE A CA 1
ATOM 8048 C C . PHE A 1 1024 ? 71.620 8.354 -41.768 1.00 81.00 1024 PHE A C 1
ATOM 8050 O O . PHE A 1 1024 ? 72.812 8.565 -41.984 1.00 81.00 1024 PHE A O 1
ATOM 8057 N N . LEU A 1 1025 ? 71.053 8.691 -40.600 1.00 81.38 1025 LEU A N 1
ATOM 8058 C CA . LEU A 1 1025 ? 71.822 9.175 -39.439 1.00 81.38 1025 LEU A CA 1
ATOM 8059 C C . LEU A 1 1025 ? 72.866 8.140 -39.004 1.00 81.38 1025 LEU A C 1
ATOM 8061 O O . LEU A 1 1025 ? 74.039 8.479 -38.853 1.00 81.38 1025 LEU A O 1
ATOM 8065 N N . HIS A 1 1026 ? 72.456 6.874 -38.898 1.00 78.00 1026 HIS A N 1
ATOM 8066 C CA . HIS A 1 1026 ? 73.338 5.784 -38.491 1.00 78.00 1026 HIS A CA 1
ATOM 8067 C C . HIS A 1 1026 ? 74.492 5.554 -39.481 1.00 78.00 1026 HIS A C 1
ATOM 8069 O O . HIS A 1 1026 ? 75.649 5.504 -39.070 1.00 78.00 1026 HIS A O 1
ATOM 8075 N N . ILE A 1 1027 ? 74.209 5.487 -40.790 1.00 76.31 1027 ILE A N 1
ATOM 8076 C CA . ILE A 1 1027 ? 75.250 5.281 -41.816 1.00 76.31 1027 ILE A CA 1
ATOM 8077 C C . ILE A 1 1027 ? 76.195 6.483 -41.956 1.00 76.31 1027 ILE A C 1
ATOM 8079 O O . ILE A 1 1027 ? 77.333 6.331 -42.391 1.00 76.31 1027 ILE A O 1
ATOM 8083 N N . SER A 1 1028 ? 75.729 7.678 -41.585 1.00 71.56 1028 SER A N 1
ATOM 8084 C CA . SER A 1 1028 ? 76.513 8.917 -41.631 1.00 71.56 1028 SER A CA 1
ATOM 8085 C C . SER A 1 1028 ? 77.389 9.123 -40.386 1.00 71.56 1028 SER A C 1
ATOM 8087 O O . SER A 1 1028 ? 78.041 10.161 -40.275 1.00 71.56 1028 SER A O 1
ATOM 8089 N N . GLY A 1 1029 ? 77.416 8.158 -39.455 1.00 70.88 1029 GLY A N 1
ATOM 8090 C CA . GLY A 1 1029 ? 78.244 8.197 -38.245 1.00 70.88 1029 GLY A CA 1
ATOM 8091 C C . GLY A 1 1029 ? 77.644 8.990 -37.079 1.00 70.88 1029 GLY A C 1
ATOM 8092 O O . GLY A 1 1029 ? 78.380 9.381 -36.172 1.00 70.88 1029 GLY A O 1
ATOM 8093 N N . TYR A 1 1030 ? 76.329 9.242 -37.088 1.00 79.62 1030 TYR A N 1
ATOM 8094 C CA . TYR A 1 1030 ? 75.624 9.886 -35.979 1.00 79.62 1030 TYR A CA 1
ATOM 8095 C C . TYR A 1 1030 ? 74.968 8.845 -35.065 1.00 79.62 1030 TYR A C 1
ATOM 8097 O O . TYR A 1 1030 ? 74.279 7.931 -35.527 1.00 79.62 1030 TYR A O 1
ATOM 8105 N N . VAL A 1 1031 ? 75.139 9.009 -33.754 1.00 78.44 1031 VAL A N 1
ATOM 8106 C CA . VAL A 1 1031 ? 74.447 8.227 -32.724 1.00 78.44 1031 VAL A CA 1
ATOM 8107 C C . VAL A 1 1031 ? 73.325 9.060 -32.133 1.00 78.44 1031 VAL A C 1
ATOM 8109 O O . VAL A 1 1031 ? 73.518 10.223 -31.788 1.00 78.44 1031 VAL A O 1
ATOM 8112 N N . VAL A 1 1032 ? 72.150 8.440 -32.013 1.00 81.25 1032 VAL A N 1
ATOM 8113 C CA . VAL A 1 1032 ? 70.971 9.042 -31.389 1.00 81.25 1032 VAL A CA 1
ATOM 8114 C C . VAL A 1 1032 ? 70.705 8.320 -30.068 1.00 81.25 1032 VAL A C 1
ATOM 8116 O O . VAL A 1 1032 ? 70.403 7.125 -30.068 1.00 81.25 1032 VAL A O 1
ATOM 8119 N N . SER A 1 1033 ? 70.839 9.028 -28.947 1.00 77.75 1033 SER A N 1
ATOM 8120 C CA . SER A 1 1033 ? 70.695 8.488 -27.586 1.00 77.75 1033 SER A CA 1
ATOM 8121 C C . SER A 1 1033 ? 69.677 9.292 -26.763 1.00 77.75 1033 SER A C 1
ATOM 8123 O O . SER A 1 1033 ? 69.369 10.444 -27.072 1.00 77.75 1033 SER A O 1
ATOM 8125 N N . ARG A 1 1034 ? 69.092 8.673 -25.727 1.00 69.50 1034 ARG A N 1
ATOM 8126 C CA . ARG A 1 1034 ? 68.183 9.351 -24.782 1.00 69.50 1034 ARG A CA 1
ATOM 8127 C C . ARG A 1 1034 ? 68.991 9.972 -23.644 1.00 69.50 1034 ARG A C 1
ATOM 8129 O O . ARG A 1 1034 ? 69.790 9.271 -23.031 1.00 69.50 1034 ARG A O 1
ATOM 8136 N N . GLY A 1 1035 ? 68.751 11.243 -23.317 1.00 53.50 1035 GLY A N 1
ATOM 8137 C CA . GLY A 1 1035 ? 69.347 11.871 -22.131 1.00 53.50 1035 GLY A CA 1
ATOM 8138 C C . GLY A 1 1035 ? 68.856 11.235 -20.818 1.00 53.50 1035 GLY A C 1
ATOM 8139 O O . GLY A 1 1035 ? 67.699 10.813 -20.720 1.00 53.50 1035 GLY A O 1
ATOM 8140 N N . GLU A 1 1036 ? 69.714 11.195 -19.789 1.00 42.38 1036 GLU A N 1
ATOM 8141 C CA . GLU A 1 1036 ? 69.496 10.499 -18.500 1.00 42.38 1036 GLU A CA 1
ATOM 8142 C C . GLU A 1 1036 ? 68.226 10.898 -17.718 1.00 42.38 1036 GLU A C 1
ATOM 8144 O O . GLU A 1 1036 ? 67.807 10.172 -16.820 1.00 42.38 1036 GLU A O 1
ATOM 8149 N N . LYS A 1 1037 ? 67.540 11.991 -18.075 1.00 40.53 1037 LYS A N 1
ATOM 8150 C CA . LYS A 1 1037 ? 66.322 12.467 -17.388 1.00 40.53 1037 LYS A CA 1
ATOM 8151 C C . LYS A 1 1037 ? 65.013 11.754 -17.779 1.00 40.53 1037 LYS A C 1
ATOM 8153 O O . LYS A 1 1037 ? 63.940 12.247 -17.460 1.00 40.53 1037 LYS A O 1
ATOM 8158 N N . SER A 1 1038 ? 65.056 10.608 -18.460 1.00 37.94 1038 SER A N 1
ATOM 8159 C CA . SER A 1 1038 ? 63.859 9.953 -19.028 1.00 37.94 1038 SER A CA 1
ATOM 8160 C C . SER A 1 1038 ? 63.683 8.480 -18.623 1.00 37.94 1038 SER A C 1
ATOM 8162 O O . SER A 1 1038 ? 63.317 7.639 -19.442 1.00 37.94 1038 SER A O 1
ATOM 8164 N N . LYS A 1 1039 ? 63.934 8.140 -17.351 1.00 38.38 1039 LYS A N 1
ATOM 8165 C CA . LYS A 1 1039 ? 63.684 6.784 -16.815 1.00 38.38 1039 LYS A CA 1
ATOM 8166 C C . LYS A 1 1039 ? 62.323 6.585 -16.121 1.00 38.38 1039 LYS A C 1
ATOM 8168 O O . LYS A 1 1039 ? 62.032 5.456 -15.748 1.00 38.38 1039 LYS A O 1
ATOM 8173 N N . GLU A 1 1040 ? 61.461 7.600 -16.012 1.00 35.69 1040 GLU A N 1
ATOM 8174 C CA . GLU A 1 1040 ? 60.182 7.482 -15.272 1.00 35.69 1040 GLU A CA 1
ATOM 8175 C C . GLU A 1 1040 ? 58.917 7.186 -16.107 1.00 35.69 1040 GLU A C 1
ATOM 8177 O O . GLU A 1 1040 ? 57.874 6.905 -15.529 1.00 35.69 1040 GLU A O 1
ATOM 8182 N N . LEU A 1 1041 ? 58.969 7.140 -17.446 1.00 41.84 1041 LEU A N 1
ATOM 8183 C CA . LEU A 1 1041 ? 57.820 6.705 -18.265 1.00 41.84 1041 LEU A CA 1
ATOM 8184 C C . LEU A 1 1041 ? 57.982 5.260 -18.759 1.00 41.84 1041 LEU A C 1
ATOM 8186 O O . LEU A 1 1041 ? 58.174 4.994 -19.946 1.00 41.84 1041 LEU A O 1
ATOM 8190 N N . GLN A 1 1042 ? 57.873 4.299 -17.847 1.00 36.75 1042 GLN A N 1
ATOM 8191 C CA . GLN A 1 1042 ? 57.352 2.981 -18.205 1.00 36.75 1042 GLN A CA 1
ATOM 8192 C C . GLN A 1 1042 ? 56.080 2.743 -17.403 1.00 36.75 1042 GLN A C 1
ATOM 8194 O O . GLN A 1 1042 ? 56.118 2.206 -16.299 1.00 36.75 1042 GLN A O 1
ATOM 8199 N N . THR A 1 1043 ? 54.940 3.146 -17.966 1.00 43.41 1043 THR A N 1
ATOM 8200 C CA . THR A 1 1043 ? 53.658 2.639 -17.489 1.00 43.41 1043 THR A CA 1
ATOM 8201 C C . THR A 1 1043 ? 53.593 1.118 -17.701 1.00 43.41 1043 THR A C 1
ATOM 8203 O O . THR A 1 1043 ? 54.156 0.590 -18.673 1.00 43.41 1043 THR A O 1
ATOM 8206 N N . PRO A 1 1044 ? 52.976 0.363 -16.775 1.00 45.84 1044 PRO A N 1
ATOM 8207 C CA . PRO A 1 1044 ? 53.020 -1.091 -16.799 1.00 45.84 1044 PRO A CA 1
ATOM 8208 C C . PRO A 1 1044 ? 52.254 -1.665 -18.000 1.00 45.84 1044 PRO A C 1
ATOM 8210 O O . PRO A 1 1044 ? 51.220 -1.158 -18.423 1.00 45.84 1044 PRO A O 1
ATOM 8213 N N . VAL A 1 1045 ? 52.745 -2.800 -18.508 1.00 49.78 1045 VAL A N 1
ATOM 8214 C CA . VAL A 1 1045 ? 52.281 -3.568 -19.691 1.00 49.78 1045 VAL A CA 1
ATOM 8215 C C . VAL A 1 1045 ? 50.769 -3.887 -19.706 1.00 49.78 1045 VAL A C 1
ATOM 8217 O O . VAL A 1 1045 ? 50.222 -4.265 -20.742 1.00 49.78 1045 VAL A O 1
ATOM 8220 N N . ILE A 1 1046 ? 50.075 -3.698 -18.583 1.00 46.28 1046 ILE A N 1
ATOM 8221 C CA . ILE A 1 1046 ? 48.619 -3.822 -18.445 1.00 46.28 1046 ILE A CA 1
ATOM 8222 C C . ILE A 1 1046 ? 47.878 -2.789 -19.313 1.00 46.28 1046 ILE A C 1
ATOM 8224 O O . ILE A 1 1046 ? 46.857 -3.142 -19.901 1.00 46.28 1046 ILE A O 1
ATOM 8228 N N . GLU A 1 1047 ? 48.422 -1.578 -19.492 1.00 45.72 1047 GLU A N 1
ATOM 8229 C CA . GLU A 1 1047 ? 47.752 -0.507 -20.251 1.00 45.72 1047 GLU A CA 1
ATOM 8230 C C . GLU A 1 1047 ? 47.617 -0.794 -21.755 1.00 45.72 1047 GLU A C 1
ATOM 8232 O O . GLU A 1 1047 ? 46.741 -0.257 -22.433 1.00 45.72 1047 GLU A O 1
ATOM 8237 N N . LYS A 1 1048 ? 48.454 -1.696 -22.285 1.00 45.81 1048 LYS A N 1
ATOM 8238 C CA . LYS A 1 1048 ? 48.479 -2.068 -23.710 1.00 45.81 1048 LYS A CA 1
ATOM 8239 C C . LYS A 1 1048 ? 47.535 -3.218 -24.072 1.00 45.81 1048 LYS A C 1
ATOM 8241 O O . LYS A 1 1048 ? 47.550 -3.679 -25.211 1.00 45.81 1048 LYS A O 1
ATOM 8246 N N . ARG A 1 1049 ? 46.739 -3.720 -23.123 1.00 52.75 1049 ARG A N 1
ATOM 8247 C CA . ARG A 1 1049 ? 45.731 -4.757 -23.385 1.00 52.75 1049 ARG A CA 1
ATOM 8248 C C . ARG A 1 1049 ? 44.435 -4.100 -23.846 1.00 52.75 1049 ARG A C 1
ATOM 8250 O O . ARG A 1 1049 ? 43.932 -3.220 -23.155 1.00 52.75 1049 ARG A O 1
ATOM 8257 N N . PHE A 1 1050 ? 43.857 -4.593 -24.944 1.00 50.28 1050 PHE A N 1
ATOM 8258 C CA . PHE A 1 1050 ? 42.603 -4.085 -25.518 1.00 50.28 1050 PHE A CA 1
ATOM 8259 C C . PHE A 1 1050 ? 41.502 -3.901 -24.464 1.00 50.28 1050 PHE A C 1
ATOM 8261 O O . PHE A 1 1050 ? 40.833 -2.877 -24.447 1.00 50.28 1050 PHE A O 1
ATOM 8268 N N . ALA A 1 1051 ? 41.372 -4.852 -23.533 1.00 47.97 1051 ALA A N 1
ATOM 8269 C CA . ALA A 1 1051 ? 40.416 -4.790 -22.431 1.00 47.97 1051 ALA A CA 1
ATOM 8270 C C . ALA A 1 1051 ? 40.604 -3.567 -21.513 1.00 47.97 1051 ALA A C 1
ATOM 8272 O O . ALA A 1 1051 ? 39.619 -2.940 -21.134 1.00 47.97 1051 ALA A O 1
ATOM 8273 N N . TYR A 1 1052 ? 41.849 -3.208 -21.182 1.00 50.44 1052 TYR A N 1
ATOM 8274 C CA . TYR A 1 1052 ? 42.153 -2.046 -20.346 1.00 50.44 1052 TYR A CA 1
ATOM 8275 C C . TYR A 1 1052 ? 41.936 -0.742 -21.115 1.00 50.44 1052 TYR A C 1
ATOM 8277 O O . TYR A 1 1052 ? 41.314 0.173 -20.593 1.00 50.44 1052 TYR A O 1
ATOM 8285 N N . THR A 1 1053 ? 42.360 -0.676 -22.380 1.00 52.00 1053 THR A N 1
ATOM 8286 C CA . THR A 1 1053 ? 42.160 0.506 -23.234 1.00 52.00 1053 THR A CA 1
ATOM 8287 C C . THR A 1 1053 ? 40.678 0.736 -23.554 1.00 52.00 1053 THR A C 1
ATOM 8289 O O . THR A 1 1053 ? 40.222 1.874 -23.637 1.00 52.00 1053 THR A O 1
ATOM 8292 N N . PHE A 1 1054 ? 39.901 -0.340 -23.699 1.00 55.94 1054 PHE A N 1
ATOM 8293 C CA . PHE A 1 1054 ? 38.450 -0.303 -23.873 1.00 55.94 1054 PHE A CA 1
ATOM 8294 C C . PHE A 1 1054 ? 37.738 0.145 -22.593 1.00 55.94 1054 PHE A C 1
ATOM 8296 O O . PHE A 1 1054 ? 36.885 1.026 -22.656 1.00 55.94 1054 PHE A O 1
ATOM 8303 N N . LEU A 1 1055 ? 38.132 -0.387 -21.430 1.00 55.91 1055 LEU A N 1
ATOM 8304 C CA . LEU A 1 1055 ? 37.629 0.054 -20.125 1.00 55.91 1055 LEU A CA 1
ATOM 8305 C C . LEU A 1 1055 ? 37.980 1.518 -19.846 1.00 55.91 1055 LEU A C 1
ATOM 8307 O O . LEU A 1 1055 ? 37.096 2.273 -19.467 1.00 55.91 1055 LEU A O 1
ATOM 8311 N N . GLN A 1 1056 ? 39.215 1.952 -20.106 1.00 53.22 1056 GLN A N 1
ATOM 8312 C CA . GLN A 1 1056 ? 39.608 3.360 -20.012 1.00 53.22 1056 GLN A CA 1
ATOM 8313 C C . GLN A 1 1056 ? 38.822 4.243 -20.976 1.00 53.22 1056 GLN A C 1
ATOM 8315 O O . GLN A 1 1056 ? 38.458 5.350 -20.603 1.00 53.22 1056 GLN A O 1
ATOM 8320 N N . ARG A 1 1057 ? 38.527 3.778 -22.197 1.00 54.22 1057 ARG A N 1
ATOM 8321 C CA . ARG A 1 1057 ? 37.665 4.518 -23.127 1.00 54.22 1057 ARG A CA 1
ATOM 8322 C C . ARG A 1 1057 ? 36.242 4.636 -22.607 1.00 54.22 1057 ARG A C 1
ATOM 8324 O O . ARG A 1 1057 ? 35.694 5.724 -22.666 1.00 54.22 1057 ARG A O 1
ATOM 8331 N N . ILE A 1 1058 ? 35.651 3.561 -22.090 1.00 56.62 1058 ILE A N 1
ATOM 8332 C CA . ILE A 1 1058 ? 34.303 3.609 -21.508 1.00 56.62 1058 ILE A CA 1
ATOM 8333 C C . ILE A 1 1058 ? 34.282 4.517 -20.281 1.00 56.62 1058 ILE A C 1
ATOM 8335 O O . ILE A 1 1058 ? 33.405 5.365 -20.198 1.00 56.62 1058 ILE A O 1
ATOM 8339 N N . ILE A 1 1059 ? 35.257 4.396 -19.379 1.00 57.44 1059 ILE A N 1
ATOM 8340 C CA . ILE A 1 1059 ? 35.395 5.269 -18.207 1.00 57.44 1059 ILE A CA 1
ATOM 8341 C C . ILE A 1 1059 ? 35.572 6.717 -18.658 1.00 57.44 1059 ILE A C 1
ATOM 8343 O O . ILE A 1 1059 ? 34.837 7.573 -18.207 1.00 57.44 1059 ILE A O 1
ATOM 8347 N N . SER A 1 1060 ? 36.422 6.985 -19.649 1.00 53.09 1060 SER A N 1
ATOM 8348 C CA . SER A 1 1060 ? 36.564 8.309 -20.261 1.00 53.09 1060 SER A CA 1
ATOM 8349 C C . SER A 1 1060 ? 35.266 8.815 -20.895 1.00 53.09 1060 SER A C 1
ATOM 8351 O O . SER A 1 1060 ? 35.023 10.014 -20.854 1.00 53.09 1060 SER A O 1
ATOM 8353 N N . TYR A 1 1061 ? 34.456 7.962 -21.524 1.00 52.28 1061 TYR A N 1
ATOM 8354 C CA . TYR A 1 1061 ? 33.170 8.362 -22.101 1.00 52.28 1061 TYR A CA 1
ATOM 8355 C C . TYR A 1 1061 ? 32.128 8.638 -21.018 1.00 52.28 1061 TYR A C 1
ATOM 8357 O O . TYR A 1 1061 ? 31.337 9.565 -21.165 1.00 52.28 1061 TYR A O 1
ATOM 8365 N N . VAL A 1 1062 ? 32.149 7.870 -19.929 1.00 55.91 1062 VAL A N 1
ATOM 8366 C CA . VAL A 1 1062 ? 31.302 8.081 -18.753 1.00 55.91 1062 VAL A CA 1
ATOM 8367 C C . VAL A 1 1062 ? 31.728 9.346 -18.013 1.00 55.91 1062 VAL A C 1
ATOM 8369 O O . VAL A 1 1062 ? 30.865 10.161 -17.726 1.00 55.91 1062 VAL A O 1
ATOM 8372 N N . ASP A 1 1063 ? 33.022 9.567 -17.792 1.00 51.91 1063 ASP A N 1
ATOM 8373 C CA . ASP A 1 1063 ? 33.579 10.759 -17.144 1.00 51.91 1063 ASP A CA 1
ATOM 8374 C C . ASP A 1 1063 ? 33.331 12.013 -17.982 1.00 51.91 1063 ASP A C 1
ATOM 8376 O O . ASP A 1 1063 ? 32.921 13.035 -17.441 1.00 51.91 1063 ASP A O 1
ATOM 8380 N N . GLN A 1 1064 ? 33.485 11.935 -19.310 1.00 51.50 1064 GLN A N 1
ATOM 8381 C CA . GLN A 1 1064 ? 33.107 13.027 -20.210 1.00 51.50 1064 GLN A CA 1
ATOM 8382 C C . GLN A 1 1064 ? 31.603 13.292 -20.143 1.00 51.50 1064 GLN A C 1
ATOM 8384 O O . GLN A 1 1064 ? 31.206 14.444 -20.013 1.00 51.50 1064 GLN A O 1
ATOM 8389 N N . ALA A 1 1065 ? 30.758 12.257 -20.172 1.00 51.06 1065 ALA A N 1
ATOM 8390 C CA . ALA A 1 1065 ? 29.314 12.416 -20.006 1.00 51.06 1065 ALA A CA 1
ATOM 8391 C C . ALA A 1 1065 ? 28.944 13.002 -18.628 1.00 51.06 1065 ALA A C 1
ATOM 8393 O O . ALA A 1 1065 ? 28.033 13.821 -18.544 1.00 51.06 1065 ALA A O 1
ATOM 8394 N N . HIS A 1 1066 ? 29.675 12.647 -17.568 1.00 49.97 1066 HIS A N 1
ATOM 8395 C CA . HIS A 1 1066 ? 29.487 13.161 -16.211 1.00 49.97 1066 HIS A CA 1
ATOM 8396 C C . HIS A 1 1066 ? 29.933 14.626 -16.086 1.00 49.97 1066 HIS A C 1
ATOM 8398 O O . HIS A 1 1066 ? 29.238 15.434 -15.478 1.00 49.97 1066 HIS A O 1
ATOM 8404 N N . GLN A 1 1067 ? 31.044 15.007 -16.723 1.00 52.28 1067 GLN A N 1
ATOM 8405 C CA . GLN A 1 1067 ? 31.467 16.404 -16.858 1.00 52.28 1067 GLN A CA 1
ATOM 8406 C C . GLN A 1 1067 ? 30.460 17.225 -17.667 1.00 52.28 1067 GLN A C 1
ATOM 8408 O O . GLN A 1 1067 ? 30.131 18.339 -17.268 1.00 52.28 1067 GLN A O 1
ATOM 8413 N N . TYR A 1 1068 ? 29.907 16.664 -18.746 1.00 49.94 1068 TYR A N 1
ATOM 8414 C CA . TYR A 1 1068 ? 28.813 17.291 -19.486 1.00 49.94 1068 TYR A CA 1
ATOM 8415 C C . TYR A 1 1068 ? 27.555 17.450 -18.626 1.00 49.94 1068 TYR A C 1
ATOM 8417 O O . TYR A 1 1068 ? 26.903 18.478 -18.744 1.00 49.94 1068 TYR A O 1
ATOM 8425 N N . MET A 1 1069 ? 27.226 16.501 -17.740 1.00 48.03 1069 MET A N 1
ATOM 8426 C CA . MET A 1 1069 ? 26.121 16.645 -16.780 1.00 48.03 1069 MET A CA 1
ATOM 8427 C C . MET A 1 1069 ? 26.368 17.778 -15.772 1.00 48.03 1069 MET A C 1
ATOM 8429 O O . MET A 1 1069 ? 25.459 18.566 -15.525 1.00 48.03 1069 MET A O 1
ATOM 8433 N N . MET A 1 1070 ? 27.589 17.895 -15.240 1.00 48.25 1070 MET A N 1
ATOM 8434 C CA . MET A 1 1070 ? 27.972 18.935 -14.273 1.00 48.25 1070 MET A CA 1
ATOM 8435 C C . MET A 1 1070 ? 27.996 20.343 -14.895 1.00 48.25 1070 MET A C 1
ATOM 8437 O O . MET A 1 1070 ? 27.490 21.288 -14.299 1.00 48.25 1070 MET A O 1
ATOM 8441 N N . GLU A 1 1071 ? 28.523 20.496 -16.115 1.00 46.28 1071 GLU A N 1
ATOM 8442 C CA . GLU A 1 1071 ? 28.510 21.784 -16.830 1.00 46.28 1071 GLU A CA 1
ATOM 8443 C C . GLU A 1 1071 ? 27.111 22.173 -17.348 1.00 46.28 1071 GLU A C 1
ATOM 8445 O O . GLU A 1 1071 ? 26.846 23.357 -17.579 1.00 46.28 1071 GLU A O 1
ATOM 8450 N N . PHE A 1 1072 ? 26.211 21.199 -17.545 1.00 45.06 1072 PHE A N 1
ATOM 8451 C CA . PHE A 1 1072 ? 24.813 21.451 -17.907 1.00 45.06 1072 PHE A CA 1
ATOM 8452 C C . PHE A 1 1072 ? 24.045 22.050 -16.725 1.00 45.06 1072 PHE A C 1
ATOM 8454 O O . PHE A 1 1072 ? 23.339 23.034 -16.925 1.00 45.06 1072 PHE A O 1
ATOM 8461 N N . ASP A 1 1073 ? 24.262 21.531 -15.510 1.00 40.72 1073 ASP A N 1
ATOM 8462 C CA . ASP A 1 1073 ? 23.608 21.982 -14.271 1.00 40.72 1073 ASP A CA 1
ATOM 8463 C C . ASP A 1 1073 ? 23.987 23.434 -13.893 1.00 40.72 1073 ASP A C 1
ATOM 8465 O O . ASP A 1 1073 ? 23.170 24.194 -13.366 1.00 40.72 1073 ASP A O 1
ATOM 8469 N N . GLU A 1 1074 ? 25.202 23.880 -14.249 1.00 40.53 1074 GLU A N 1
ATOM 8470 C CA . GLU A 1 1074 ? 25.633 25.277 -14.071 1.00 40.53 1074 GLU A CA 1
ATOM 8471 C C . GLU A 1 1074 ? 25.081 26.244 -15.138 1.00 40.53 1074 GLU A C 1
ATOM 8473 O O . GLU A 1 1074 ? 24.818 27.410 -14.829 1.00 40.53 1074 GLU A O 1
ATOM 8478 N N . LYS A 1 1075 ? 24.867 25.799 -16.387 1.00 41.34 1075 LYS A N 1
ATOM 8479 C CA . LYS A 1 1075 ? 24.419 26.666 -17.502 1.00 41.34 1075 LYS A CA 1
ATOM 8480 C C . LYS A 1 1075 ? 22.898 26.773 -17.649 1.00 41.34 1075 LYS A C 1
ATOM 8482 O O . LYS A 1 1075 ? 22.422 27.756 -18.218 1.00 41.34 1075 LYS A O 1
ATOM 8487 N N . THR A 1 1076 ? 22.115 25.856 -17.079 1.00 38.94 1076 THR A N 1
ATOM 8488 C CA . THR A 1 1076 ? 20.639 25.934 -17.057 1.00 38.94 1076 THR A CA 1
ATOM 8489 C C . THR A 1 1076 ? 20.066 27.025 -16.150 1.00 38.94 1076 THR A C 1
ATOM 8491 O O . THR A 1 1076 ? 18.859 27.244 -16.170 1.00 38.94 1076 THR A O 1
ATOM 8494 N N . LYS A 1 1077 ? 20.890 27.778 -15.408 1.00 43.06 1077 LYS A N 1
ATOM 8495 C CA . LYS A 1 1077 ? 20.407 28.919 -14.613 1.00 43.06 1077 LYS A CA 1
ATOM 8496 C C . LYS A 1 1077 ? 20.116 30.196 -15.414 1.00 43.06 1077 LYS A C 1
ATOM 8498 O O . LYS A 1 1077 ? 19.525 31.102 -14.836 1.00 43.06 1077 LYS A O 1
ATOM 8503 N N . LEU A 1 1078 ? 20.502 30.310 -16.696 1.00 39.81 1078 LEU A N 1
ATOM 8504 C CA . LEU A 1 1078 ? 20.397 31.599 -17.412 1.00 39.81 1078 LEU A CA 1
ATOM 8505 C C . LEU A 1 1078 ? 19.860 31.598 -18.858 1.00 39.81 1078 LEU A C 1
ATOM 8507 O O . LEU A 1 1078 ? 19.684 32.689 -19.393 1.00 39.81 1078 LEU A O 1
ATOM 8511 N N . GLN A 1 1079 ? 19.521 30.473 -19.499 1.00 33.50 1079 GLN A N 1
ATOM 8512 C CA . GLN A 1 1079 ? 18.828 30.523 -20.803 1.00 33.50 1079 GLN A CA 1
ATOM 8513 C C . GLN A 1 1079 ? 18.101 29.209 -21.142 1.00 33.50 1079 GLN A C 1
ATOM 8515 O O . GLN A 1 1079 ? 18.725 28.191 -21.434 1.00 33.50 1079 GLN A O 1
ATOM 8520 N N . GLU A 1 1080 ? 16.765 29.234 -21.119 1.00 36.19 1080 GLU A N 1
ATOM 8521 C CA . GLU A 1 1080 ? 15.900 28.111 -21.502 1.00 36.19 1080 GLU A CA 1
ATOM 8522 C C . GLU A 1 1080 ? 15.636 28.062 -23.023 1.00 36.19 1080 GLU A C 1
ATOM 8524 O O . GLU A 1 1080 ? 14.549 28.405 -23.490 1.00 36.19 1080 GLU A O 1
ATOM 8529 N N . GLU A 1 1081 ? 16.588 27.559 -23.809 1.00 33.81 1081 GLU A N 1
ATOM 8530 C CA . GLU A 1 1081 ? 16.299 26.978 -25.131 1.00 33.81 1081 GLU A CA 1
ATOM 8531 C C . GLU A 1 1081 ? 16.788 25.519 -25.167 1.00 33.81 1081 GLU A C 1
ATOM 8533 O O . GLU A 1 1081 ? 17.984 25.234 -25.104 1.00 33.81 1081 GLU A O 1
ATOM 8538 N N . LYS A 1 1082 ? 15.845 24.561 -25.228 1.00 43.59 1082 LYS A N 1
ATOM 8539 C CA . LYS A 1 1082 ? 16.131 23.113 -25.221 1.00 43.59 1082 LYS A CA 1
ATOM 8540 C C . LYS A 1 1082 ? 16.587 22.627 -26.605 1.00 43.59 1082 LYS A C 1
ATOM 8542 O O . LYS A 1 1082 ? 15.802 22.603 -27.552 1.00 43.59 1082 LYS A O 1
ATOM 8547 N N . ASN A 1 1083 ? 17.842 22.182 -26.673 1.00 40.00 1083 ASN A N 1
ATOM 8548 C CA . ASN A 1 1083 ? 18.509 21.568 -27.829 1.00 40.00 1083 ASN A CA 1
ATOM 8549 C C . ASN A 1 1083 ? 18.328 20.018 -27.831 1.00 40.00 1083 ASN A C 1
ATOM 8551 O O . ASN A 1 1083 ? 18.145 19.430 -26.763 1.00 40.00 1083 ASN A O 1
ATOM 8555 N N . PRO A 1 1084 ? 18.439 19.314 -28.980 1.00 42.28 1084 PRO A N 1
ATOM 8556 C CA . PRO A 1 1084 ? 18.112 17.884 -29.177 1.00 42.28 1084 PRO A CA 1
ATOM 8557 C C . PRO A 1 1084 ? 19.030 16.860 -28.462 1.00 42.28 1084 PRO A C 1
ATOM 8559 O O . PRO A 1 1084 ? 18.954 15.659 -28.713 1.00 42.28 1084 PRO A O 1
ATOM 8562 N N . HIS A 1 1085 ? 19.899 17.298 -27.550 1.00 46.59 1085 HIS A N 1
ATOM 8563 C CA . HIS A 1 1085 ? 20.951 16.470 -26.942 1.00 46.59 1085 HIS A CA 1
ATOM 8564 C C . HIS A 1 1085 ? 20.536 15.767 -25.641 1.00 46.59 1085 HIS A C 1
ATOM 8566 O O . HIS A 1 1085 ? 21.131 14.755 -25.275 1.00 46.59 1085 HIS A O 1
ATOM 8572 N N . GLU A 1 1086 ? 19.454 16.213 -24.995 1.00 46.97 1086 GLU A N 1
ATOM 8573 C CA . GLU A 1 1086 ? 18.886 15.535 -23.817 1.00 46.97 1086 GLU A CA 1
ATOM 8574 C C . GLU A 1 1086 ? 18.372 14.116 -24.163 1.00 46.97 1086 GLU A C 1
ATOM 8576 O O . GLU A 1 1086 ? 18.464 13.183 -23.361 1.00 46.97 1086 GLU A O 1
ATOM 8581 N N . GLN A 1 1087 ? 17.884 13.929 -25.397 1.00 48.31 1087 GLN A N 1
ATOM 8582 C CA . GLN A 1 1087 ? 17.335 12.666 -25.909 1.00 48.31 1087 GLN A CA 1
ATOM 8583 C C . GLN A 1 1087 ? 18.410 11.578 -26.064 1.00 48.31 1087 GLN A C 1
ATOM 8585 O O . GLN A 1 1087 ? 18.186 10.418 -25.712 1.00 48.31 1087 GLN A O 1
ATOM 8590 N N . GLN A 1 1088 ? 19.608 11.953 -26.514 1.00 45.66 1088 GLN A N 1
ATOM 8591 C CA . GLN A 1 1088 ? 20.739 11.029 -26.643 1.00 45.66 1088 GLN A CA 1
ATOM 8592 C C . GLN A 1 1088 ? 21.304 10.618 -25.275 1.00 45.66 1088 GLN A C 1
ATOM 8594 O O . GLN A 1 1088 ? 21.728 9.476 -25.103 1.00 45.66 1088 GLN A O 1
ATOM 8599 N N . MET A 1 1089 ? 21.236 11.509 -24.280 1.00 50.47 1089 MET A N 1
ATOM 8600 C CA . MET A 1 1089 ? 21.686 11.246 -22.909 1.00 50.47 1089 MET A CA 1
ATOM 8601 C C . MET A 1 1089 ? 20.801 10.216 -22.188 1.00 50.47 1089 MET A C 1
ATOM 8603 O O . MET A 1 1089 ? 21.317 9.295 -21.551 1.00 50.47 1089 MET A O 1
ATOM 8607 N N . LYS A 1 1090 ? 19.469 10.298 -22.347 1.00 47.62 1090 LYS A N 1
ATOM 8608 C CA . LYS A 1 1090 ? 18.526 9.297 -21.803 1.00 47.62 1090 LYS A CA 1
ATOM 8609 C C . LYS A 1 1090 ? 18.675 7.929 -22.477 1.00 47.62 1090 LYS A C 1
ATOM 8611 O O . LYS A 1 1090 ? 18.613 6.910 -21.788 1.00 47.62 1090 LYS A O 1
ATOM 8616 N N . TYR A 1 1091 ? 18.924 7.899 -23.788 1.00 50.62 1091 TYR A N 1
ATOM 8617 C CA . TYR A 1 1091 ? 19.232 6.667 -24.518 1.00 50.62 1091 TYR A CA 1
ATOM 8618 C C . TYR A 1 1091 ? 20.551 6.032 -24.042 1.00 50.62 1091 TYR A C 1
ATOM 8620 O O . TYR A 1 1091 ? 20.598 4.832 -23.780 1.00 50.62 1091 TYR A O 1
ATOM 8628 N N . PHE A 1 1092 ? 21.610 6.827 -23.847 1.00 51.72 1092 PHE A N 1
ATOM 8629 C CA . PHE A 1 1092 ? 22.897 6.335 -23.345 1.00 51.72 1092 PHE A CA 1
ATOM 8630 C C . PHE A 1 1092 ? 22.772 5.700 -21.950 1.00 51.72 1092 PHE A C 1
ATOM 8632 O O . PHE A 1 1092 ? 23.223 4.574 -21.739 1.00 51.72 1092 PHE A O 1
ATOM 8639 N N . GLY A 1 1093 ? 22.087 6.375 -21.021 1.00 48.97 1093 GLY A N 1
ATOM 8640 C CA . GLY A 1 1093 ? 21.883 5.873 -19.660 1.00 48.97 1093 GLY A CA 1
ATOM 8641 C C . GLY A 1 1093 ? 21.017 4.610 -19.581 1.00 48.97 1093 GLY A C 1
ATOM 8642 O O . GLY A 1 1093 ? 21.342 3.696 -18.827 1.00 48.97 1093 GLY A O 1
ATOM 8643 N N . LYS A 1 1094 ? 19.928 4.528 -20.360 1.00 46.62 1094 LYS A N 1
ATOM 8644 C CA . LYS A 1 1094 ? 18.992 3.388 -20.300 1.00 46.62 1094 LYS A CA 1
ATOM 8645 C C . LYS A 1 1094 ? 19.389 2.200 -21.175 1.00 46.62 1094 LYS A C 1
ATOM 8647 O O . LYS A 1 1094 ? 19.148 1.066 -20.779 1.00 46.62 1094 LYS A O 1
ATOM 8652 N N . VAL A 1 1095 ? 19.952 2.446 -22.358 1.00 50.44 1095 VAL A N 1
ATOM 8653 C CA . VAL A 1 1095 ? 20.179 1.415 -23.383 1.00 50.44 1095 VAL A CA 1
ATOM 8654 C C . VAL A 1 1095 ? 21.651 1.030 -23.446 1.00 50.44 1095 VAL A C 1
ATOM 8656 O O . VAL A 1 1095 ? 21.982 -0.145 -23.312 1.00 50.44 1095 VAL A O 1
ATOM 8659 N N . VAL A 1 1096 ? 22.552 2.007 -23.587 1.00 53.16 1096 VAL A N 1
ATOM 8660 C CA . VAL A 1 1096 ? 23.989 1.731 -23.766 1.00 53.16 1096 VAL A CA 1
ATOM 8661 C C . VAL A 1 1096 ? 24.610 1.200 -22.478 1.00 53.16 1096 VAL A C 1
ATOM 8663 O O . VAL A 1 1096 ? 25.281 0.175 -22.514 1.00 53.16 1096 VAL A O 1
ATOM 8666 N N . LEU A 1 1097 ? 24.337 1.824 -21.331 1.00 53.88 1097 LEU A N 1
ATOM 8667 C CA . LEU A 1 1097 ? 24.844 1.372 -20.030 1.00 53.88 1097 LEU A CA 1
ATOM 8668 C C . LEU A 1 1097 ? 24.327 -0.025 -19.650 1.00 53.88 1097 LEU A C 1
ATOM 8670 O O . LEU A 1 1097 ? 25.106 -0.852 -19.182 1.00 53.88 1097 LEU A O 1
ATOM 8674 N N . ALA A 1 1098 ? 23.053 -0.323 -19.927 1.00 53.00 1098 ALA A N 1
ATOM 8675 C CA . ALA A 1 1098 ? 22.472 -1.645 -19.692 1.00 53.00 1098 ALA A CA 1
ATOM 8676 C C . ALA A 1 1098 ? 23.050 -2.718 -20.634 1.00 53.00 1098 ALA A C 1
ATOM 8678 O O . ALA A 1 1098 ? 23.365 -3.820 -20.189 1.00 53.00 1098 ALA A O 1
ATOM 8679 N N . LEU A 1 1099 ? 23.251 -2.401 -21.920 1.00 49.38 1099 LEU A N 1
ATOM 8680 C CA . LEU A 1 1099 ? 23.901 -3.298 -22.885 1.00 49.38 1099 LEU A CA 1
ATOM 8681 C C . LEU A 1 1099 ? 25.373 -3.548 -22.537 1.00 49.38 1099 LEU A C 1
ATOM 8683 O O . LEU A 1 1099 ? 25.841 -4.681 -22.647 1.00 49.38 1099 LEU A O 1
ATOM 8687 N N . VAL A 1 1100 ? 26.092 -2.514 -22.092 1.00 55.53 1100 VAL A N 1
ATOM 8688 C CA . VAL A 1 1100 ? 27.484 -2.609 -21.634 1.00 55.53 1100 VAL A CA 1
ATOM 8689 C C . VAL A 1 1100 ? 27.572 -3.467 -20.370 1.00 55.53 1100 VAL A C 1
ATOM 8691 O O . VAL A 1 1100 ? 28.396 -4.379 -20.327 1.00 55.53 1100 VAL A O 1
ATOM 8694 N N . ASP A 1 1101 ? 26.699 -3.260 -19.382 1.00 50.03 1101 ASP A N 1
ATOM 8695 C CA . ASP A 1 1101 ? 26.644 -4.081 -18.163 1.00 50.03 1101 ASP A CA 1
ATOM 8696 C C . ASP A 1 1101 ? 26.313 -5.553 -18.476 1.00 50.03 1101 ASP A C 1
ATOM 8698 O O . ASP A 1 1101 ? 27.000 -6.470 -18.018 1.00 50.03 1101 ASP A O 1
ATOM 8702 N N . GLN A 1 1102 ? 25.331 -5.799 -19.351 1.00 49.50 1102 GLN A N 1
ATOM 8703 C CA . GLN A 1 1102 ? 24.976 -7.142 -19.821 1.00 49.50 1102 GLN A CA 1
ATOM 8704 C C . GLN A 1 1102 ? 26.145 -7.811 -20.569 1.00 49.50 1102 GLN A C 1
ATOM 8706 O O . GLN A 1 1102 ? 26.408 -9.003 -20.386 1.00 49.50 1102 GLN A O 1
ATOM 8711 N N . TYR A 1 1103 ? 26.885 -7.056 -21.387 1.00 54.16 1103 TYR A N 1
ATOM 8712 C CA . TYR A 1 1103 ? 28.077 -7.529 -22.093 1.00 54.16 1103 TYR A CA 1
ATOM 8713 C C . TYR A 1 1103 ? 29.210 -7.882 -21.117 1.00 54.16 1103 TYR A C 1
ATOM 8715 O O . TYR A 1 1103 ? 29.775 -8.975 -21.199 1.00 54.16 1103 TYR A O 1
ATOM 8723 N N . PHE A 1 1104 ? 29.504 -7.023 -20.136 1.00 53.53 1104 PHE A N 1
ATOM 8724 C CA . PHE A 1 1104 ? 30.515 -7.299 -19.112 1.00 53.53 1104 PHE A CA 1
ATOM 8725 C C . PHE A 1 1104 ? 30.155 -8.510 -18.248 1.00 53.53 1104 PHE A C 1
ATOM 8727 O O . PHE A 1 1104 ? 31.026 -9.338 -17.981 1.00 53.53 1104 PHE A O 1
ATOM 8734 N N . LYS A 1 1105 ? 28.881 -8.676 -17.868 1.00 52.72 1105 LYS A N 1
ATOM 8735 C CA . LYS A 1 1105 ? 28.398 -9.863 -17.143 1.00 52.72 1105 LYS A CA 1
ATOM 8736 C C . LYS A 1 1105 ? 28.583 -11.143 -17.959 1.00 52.72 1105 LYS A C 1
ATOM 8738 O O . LYS A 1 1105 ? 29.128 -12.117 -17.442 1.00 52.72 1105 LYS A O 1
ATOM 8743 N N . ASN A 1 1106 ? 28.224 -11.120 -19.243 1.00 48.44 1106 ASN A N 1
ATOM 8744 C CA . ASN A 1 1106 ? 28.369 -12.263 -20.152 1.00 48.44 1106 ASN A CA 1
ATOM 8745 C C . ASN A 1 1106 ? 29.835 -12.621 -20.457 1.00 48.44 1106 ASN A C 1
ATOM 8747 O O . ASN A 1 1106 ? 30.143 -13.784 -20.723 1.00 48.44 1106 ASN A O 1
ATOM 8751 N N . HIS A 1 1107 ? 30.747 -11.646 -20.396 1.00 47.75 1107 HIS A N 1
ATOM 8752 C CA . HIS A 1 1107 ? 32.167 -11.813 -20.720 1.00 47.75 1107 HIS A CA 1
ATOM 8753 C C . HIS A 1 1107 ? 33.100 -11.673 -19.502 1.00 47.75 1107 HIS A C 1
ATOM 8755 O O . HIS A 1 1107 ? 34.311 -11.546 -19.658 1.00 47.75 1107 HIS A O 1
ATOM 8761 N N . ARG A 1 1108 ? 32.582 -11.771 -18.273 1.00 45.25 1108 ARG A N 1
ATOM 8762 C CA . ARG A 1 1108 ? 33.317 -11.529 -17.014 1.00 45.25 1108 ARG A CA 1
ATOM 8763 C C . ARG A 1 1108 ? 34.617 -12.337 -16.863 1.00 45.25 1108 ARG A C 1
ATOM 8765 O O . ARG A 1 1108 ? 35.611 -11.811 -16.372 1.00 45.25 1108 ARG A O 1
ATOM 8772 N N . LEU A 1 1109 ? 34.644 -13.590 -17.324 1.00 46.66 1109 LEU A N 1
ATOM 8773 C CA . LEU A 1 1109 ? 35.839 -14.453 -17.277 1.00 46.66 1109 LEU A CA 1
ATOM 8774 C C . LEU A 1 1109 ? 36.968 -13.993 -18.223 1.00 46.66 1109 LEU A C 1
ATOM 8776 O O . LEU A 1 1109 ? 38.131 -14.269 -17.951 1.00 46.66 1109 LEU A O 1
ATOM 8780 N N . TYR A 1 1110 ? 36.642 -13.266 -19.298 1.00 51.16 1110 TYR A N 1
ATOM 8781 C CA . TYR A 1 1110 ? 37.610 -12.703 -20.252 1.00 51.16 1110 TYR A CA 1
ATOM 8782 C C . TYR A 1 1110 ? 38.400 -11.527 -19.655 1.00 51.16 1110 TYR A C 1
ATOM 8784 O O . TYR A 1 1110 ? 39.568 -11.334 -19.982 1.00 51.16 1110 TYR A O 1
ATOM 8792 N N . PHE A 1 1111 ? 37.784 -10.765 -18.746 1.00 49.41 1111 PHE A N 1
ATOM 8793 C CA . PHE A 1 1111 ? 38.407 -9.614 -18.084 1.00 49.41 1111 PHE A CA 1
ATOM 8794 C C . PHE A 1 1111 ? 39.184 -9.984 -16.805 1.00 49.41 1111 PHE A C 1
ATOM 8796 O O . PHE A 1 1111 ? 40.060 -9.229 -16.393 1.00 49.41 1111 PHE A O 1
ATOM 8803 N N . LEU A 1 1112 ? 38.891 -11.139 -16.188 1.00 45.09 1112 LEU A N 1
ATOM 8804 C CA . LEU A 1 1112 ? 39.457 -11.572 -14.898 1.00 45.09 1112 LEU A CA 1
ATOM 8805 C C . LEU A 1 1112 ? 40.618 -12.578 -14.999 1.00 45.09 1112 LEU A C 1
ATOM 8807 O O . LEU A 1 1112 ? 41.193 -12.935 -13.973 1.00 45.09 1112 LEU A O 1
ATOM 8811 N N . SER A 1 1113 ? 40.979 -13.068 -16.188 1.00 40.56 1113 SER A N 1
ATOM 8812 C CA . SER A 1 1113 ? 42.076 -14.034 -16.325 1.00 40.56 1113 SER A CA 1
ATOM 8813 C C . SER A 1 1113 ? 43.447 -13.366 -16.142 1.00 40.56 1113 SER A C 1
ATOM 8815 O O . SER A 1 1113 ? 44.051 -12.856 -17.090 1.00 40.56 1113 SER A O 1
ATOM 8817 N N . THR A 1 1114 ? 43.952 -13.377 -14.911 1.00 37.72 1114 THR A N 1
ATOM 8818 C CA . THR A 1 1114 ? 45.326 -13.003 -14.558 1.00 37.72 1114 THR A CA 1
ATOM 8819 C C . THR A 1 1114 ? 46.255 -14.193 -14.803 1.00 37.72 1114 THR A C 1
ATOM 8821 O O . THR A 1 1114 ? 46.188 -15.201 -14.106 1.00 37.72 1114 THR A O 1
ATOM 8824 N N . SER A 1 1115 ? 47.157 -14.093 -15.781 1.00 33.25 1115 SER A N 1
ATOM 8825 C CA . SER A 1 1115 ? 48.289 -15.016 -15.895 1.00 33.25 1115 SER A CA 1
ATOM 8826 C C . SER A 1 1115 ? 49.333 -14.656 -14.834 1.00 33.25 1115 SER A C 1
ATOM 8828 O O . SER A 1 1115 ? 50.055 -13.665 -14.971 1.00 33.25 1115 SER A O 1
ATOM 8830 N N . VAL A 1 1116 ? 49.389 -15.452 -13.769 1.00 35.41 1116 VAL A N 1
ATOM 8831 C CA . VAL A 1 1116 ? 50.488 -15.491 -12.800 1.00 35.41 1116 VAL A CA 1
ATOM 8832 C C . VAL A 1 1116 ? 51.721 -16.018 -13.537 1.00 35.41 1116 VAL A C 1
ATOM 8834 O O . VAL A 1 1116 ? 51.775 -17.202 -13.825 1.00 35.41 1116 VAL A O 1
ATOM 8837 N N . HIS A 1 1117 ? 52.617 -15.126 -13.965 1.00 28.08 1117 HIS A N 1
ATOM 8838 C CA . HIS A 1 1117 ? 54.080 -15.283 -14.073 1.00 28.08 1117 HIS A CA 1
ATOM 8839 C C . HIS A 1 1117 ? 54.649 -14.218 -15.035 1.00 28.08 1117 HIS A C 1
ATOM 8841 O O . HIS A 1 1117 ? 54.257 -14.164 -16.204 1.00 28.08 1117 HIS A O 1
ATOM 8847 N N . PRO A 1 1118 ? 55.581 -13.360 -14.582 1.00 36.62 1118 PRO A N 1
ATOM 8848 C CA . PRO A 1 1118 ? 56.421 -12.574 -15.473 1.00 36.62 1118 PRO A CA 1
ATOM 8849 C C . PRO A 1 1118 ? 57.511 -13.498 -16.036 1.00 36.62 1118 PRO A C 1
ATOM 8851 O O . PRO A 1 1118 ? 57.973 -14.379 -15.322 1.00 36.62 1118 PRO A O 1
ATOM 8854 N N . ILE A 1 1119 ? 57.947 -13.257 -17.276 1.00 32.69 1119 ILE A N 1
ATOM 8855 C CA . ILE A 1 1119 ? 58.926 -14.029 -18.079 1.00 32.69 1119 ILE A CA 1
ATOM 8856 C C . ILE A 1 1119 ? 58.254 -14.927 -19.134 1.00 32.69 1119 ILE A C 1
ATOM 8858 O O . ILE A 1 1119 ? 58.180 -16.140 -19.002 1.00 32.69 1119 ILE A O 1
ATOM 8862 N N . CYS A 1 1120 ? 57.818 -14.314 -20.237 1.00 24.55 1120 CYS A N 1
ATOM 8863 C CA . CYS A 1 1120 ? 58.130 -14.801 -21.585 1.00 24.55 1120 CYS A CA 1
ATOM 8864 C C . CYS A 1 1120 ? 57.746 -13.726 -22.612 1.00 24.55 1120 CYS A C 1
ATOM 8866 O O . CYS A 1 1120 ? 56.599 -13.283 -22.670 1.00 24.55 1120 CYS A O 1
ATOM 8868 N N . SER A 1 1121 ? 58.705 -13.281 -23.423 1.00 35.62 1121 SER A N 1
ATOM 8869 C CA . SER A 1 1121 ? 58.438 -12.465 -24.604 1.00 35.62 1121 SER A CA 1
ATOM 8870 C C . SER A 1 1121 ? 57.964 -13.376 -25.737 1.00 35.62 1121 SER A C 1
ATOM 8872 O O . SER A 1 1121 ? 58.769 -14.061 -26.361 1.00 35.62 1121 SER A O 1
ATOM 8874 N N . GLY A 1 1122 ? 56.666 -13.394 -26.011 1.00 27.88 1122 GLY A N 1
ATOM 8875 C CA . GLY A 1 1122 ? 56.107 -14.160 -27.122 1.00 27.88 1122 GLY A CA 1
ATOM 8876 C C . GLY A 1 1122 ? 54.603 -13.969 -27.186 1.00 27.88 1122 GLY A C 1
ATOM 8877 O O . GLY A 1 1122 ? 53.877 -14.459 -26.329 1.00 27.88 1122 GLY A O 1
ATOM 8878 N N . GLY A 1 1123 ? 54.142 -13.184 -28.158 1.00 38.81 1123 GLY A N 1
ATOM 8879 C CA . GLY A 1 1123 ? 52.740 -12.807 -28.276 1.00 38.81 1123 GLY A CA 1
ATOM 8880 C C . GLY A 1 1123 ? 51.830 -13.983 -28.599 1.00 38.81 1123 GLY A C 1
ATOM 8881 O O . GLY A 1 1123 ? 52.167 -14.794 -29.445 1.00 38.81 1123 GLY A O 1
ATOM 8882 N N . HIS A 1 1124 ? 50.649 -13.993 -27.987 1.00 29.36 1124 HIS A N 1
ATOM 8883 C CA . HIS A 1 1124 ? 49.432 -14.574 -28.545 1.00 29.36 1124 HIS A CA 1
ATOM 8884 C C . HIS A 1 1124 ? 48.265 -13.701 -28.074 1.00 29.36 1124 HIS A C 1
ATOM 8886 O O . HIS A 1 1124 ? 47.721 -13.902 -26.991 1.00 29.36 1124 HIS A O 1
ATOM 8892 N N . ALA A 1 1125 ? 47.894 -12.710 -28.889 1.00 36.31 1125 ALA A N 1
ATOM 8893 C CA . ALA A 1 1125 ? 46.505 -12.263 -28.909 1.00 36.31 1125 ALA A CA 1
ATOM 8894 C C . ALA A 1 1125 ? 45.660 -13.514 -29.190 1.00 36.31 1125 ALA A C 1
ATOM 8896 O O . ALA A 1 1125 ? 45.926 -14.227 -30.165 1.00 36.31 1125 ALA A O 1
ATOM 8897 N N . SER A 1 1126 ? 44.733 -13.839 -28.290 1.00 46.47 1126 SER A N 1
ATOM 8898 C CA . SER A 1 1126 ? 43.892 -15.033 -28.408 1.00 46.47 1126 SER A CA 1
ATOM 8899 C C . SER A 1 1126 ? 43.139 -14.983 -29.737 1.00 46.47 1126 SER A C 1
ATOM 8901 O O . SER A 1 1126 ? 42.708 -13.911 -30.155 1.00 46.47 1126 SER A O 1
ATOM 8903 N N . ASN A 1 1127 ? 42.947 -16.120 -30.410 1.00 39.28 1127 ASN A N 1
ATOM 8904 C CA . ASN A 1 1127 ? 42.234 -16.190 -31.696 1.00 39.28 1127 ASN A CA 1
ATOM 8905 C C . ASN A 1 1127 ? 40.857 -15.480 -31.676 1.00 39.28 1127 ASN A C 1
ATOM 8907 O O . ASN A 1 1127 ? 40.416 -14.989 -32.710 1.00 39.28 1127 ASN A O 1
ATOM 8911 N N . LYS A 1 1128 ? 40.241 -15.320 -30.494 1.00 43.00 1128 LYS A N 1
ATOM 8912 C CA . LYS A 1 1128 ? 39.026 -14.515 -30.269 1.00 43.00 1128 LYS A CA 1
ATOM 8913 C C . LYS A 1 1128 ? 39.187 -13.004 -30.498 1.00 43.00 1128 LYS A C 1
ATOM 8915 O O . LYS A 1 1128 ? 38.245 -12.374 -30.965 1.00 43.00 1128 LYS A O 1
ATOM 8920 N N . GLU A 1 1129 ? 40.345 -12.413 -30.194 1.00 41.78 1129 GLU A N 1
ATOM 8921 C CA . GLU A 1 1129 ? 40.618 -10.987 -30.455 1.00 41.78 1129 GLU A CA 1
ATOM 8922 C C . GLU A 1 1129 ? 40.745 -10.706 -31.958 1.00 41.78 1129 GLU A C 1
ATOM 8924 O O . GLU A 1 1129 ? 40.340 -9.645 -32.421 1.00 41.78 1129 GLU A O 1
ATOM 8929 N N . LYS A 1 1130 ? 41.249 -11.668 -32.745 1.00 40.09 1130 LYS A N 1
ATOM 8930 C CA . LYS A 1 1130 ? 41.319 -11.548 -34.212 1.00 40.09 1130 LYS A CA 1
ATOM 8931 C C . LYS A 1 1130 ? 39.951 -11.722 -34.881 1.00 40.09 1130 LYS A C 1
ATOM 8933 O O . LYS A 1 1130 ? 39.682 -11.054 -35.877 1.00 40.09 1130 LYS A O 1
ATOM 8938 N N . GLU A 1 1131 ? 39.082 -12.563 -34.319 1.00 39.44 1131 GLU A N 1
ATOM 8939 C CA . GLU A 1 1131 ? 37.703 -12.758 -34.795 1.00 39.44 1131 GLU A CA 1
ATOM 8940 C C . GLU A 1 1131 ? 36.808 -11.529 -34.563 1.00 39.44 1131 GLU A C 1
ATOM 8942 O O . GLU A 1 1131 ? 35.988 -11.212 -35.417 1.00 39.44 1131 GLU A O 1
ATOM 8947 N N . MET A 1 1132 ? 36.988 -10.800 -33.453 1.00 40.84 1132 MET A N 1
ATOM 8948 C CA . MET A 1 1132 ? 36.203 -9.591 -33.141 1.00 40.84 1132 MET A CA 1
ATOM 8949 C C . MET A 1 1132 ? 36.647 -8.327 -33.894 1.00 40.84 1132 MET A C 1
ATOM 8951 O O . MET A 1 1132 ? 35.936 -7.333 -33.877 1.00 40.84 1132 MET A O 1
ATOM 8955 N N . VAL A 1 1133 ? 37.816 -8.341 -34.540 1.00 37.69 1133 VAL A N 1
ATOM 8956 C CA . VAL A 1 1133 ? 38.303 -7.226 -35.380 1.00 37.69 1133 VAL A CA 1
ATOM 8957 C C . VAL A 1 1133 ? 37.922 -7.421 -36.856 1.00 37.69 1133 VAL A C 1
ATOM 8959 O O . VAL A 1 1133 ? 38.024 -6.491 -37.652 1.00 37.69 1133 VAL A O 1
ATOM 8962 N N . THR A 1 1134 ? 37.497 -8.628 -37.241 1.00 32.28 1134 THR A N 1
ATOM 8963 C CA . THR A 1 1134 ? 37.175 -8.989 -38.635 1.00 32.28 1134 THR A CA 1
ATOM 8964 C C . THR A 1 1134 ? 35.684 -9.216 -38.902 1.00 32.28 1134 THR A C 1
ATOM 8966 O O . THR A 1 1134 ? 35.314 -9.484 -40.044 1.00 32.28 1134 THR A O 1
ATOM 8969 N N . ARG A 1 1135 ? 34.828 -9.065 -37.890 1.00 29.25 1135 ARG A N 1
ATOM 8970 C CA . ARG A 1 1135 ? 33.367 -8.970 -38.002 1.00 29.25 1135 ARG A CA 1
ATOM 8971 C C . ARG A 1 1135 ? 32.919 -7.650 -37.407 1.00 29.25 1135 ARG A C 1
ATOM 8973 O O . ARG A 1 1135 ? 31.915 -7.118 -37.920 1.00 29.25 1135 ARG A O 1
#